Protein AF-0000000085048828 (afdb_homodimer)

Sequence (1162 aa):
MDLSPFVSPALISALILAGALVLFVTERVRHDLIAVLALLAGLIAGVVKPEDALSGFGDPAVVAVAAVLIVGRTLELSGVAGKLARYIMFGKATYSLQMAMLMSVGALLSAFMNNIAALVIVMPLGAEIARQNKKAVGTILMPLAFATIMGGMITLIGTPANMILSSVREERLGQGFGFFSMAPVGIAVAVVGIVYLAVIGWRLLPPRRGTMEGHAAPWKVFELTLTHAVELSRHALSKQLHASRTRLLRLIRRDKIIDWPEEDRLKRGDKLLLLSRYMPGDVADSLDVKTAAPLPAEHEVTAHMVVAHGSPIIGERYDAITHRSGGALNVTAGGPRAARLKQPLGGIILQGGDQLFIRGQAADIARFGTQQRLLEIDRADTAPVNIRAAIQTVGIFVLAIAVTVLFDVSPALTFLAAAAAMAALRLIPAPEIYKSIDWSVIVLLAAMIPVGQSFETSGAAKMVADALAGGLKGAPLIACIAAVCGLTLFLTILLNNVATALIMGPLAIQLAQILHVSPDALLLAVLVGTSSDFLTPIGHQNNLLVMAPGGYRFTDYARAGALLAVLVVATTAFVLSASFGMDLSPFVSPALISALILAGALVLFVTERVRHDLIAVLALLAGLIAGVVKPEDALSGFGDPAVVAVAAVLIVGRTLELSGVAGKLARYIMFGKATYSLQMAMLMSVGALLSAFMNNIAALVIVMPLGAEIARQNKKAVGTILMPLAFATIMGGMITLIGTPANMILSSVREERLGQGFGFFSMAPVGIAVAVVGIVYLAVIGWRLLPPRRGTMEGHAAPWKVFELTLTHAVELSRHALSKQLHASRTRLLRLIRRDKIIDWPEEDRLKRGDKLLLLSRYMPGDVADSLDVKTAAPLPAEHEVTAHMVVAHGSPIIGERYDAITHRSGGALNVTAGGPRAARLKQPLGGIILQGGDQLFIRGQAADIARFGTQQRLLEIDRADTAPVNIRAAIQTVGIFVLAIAVTVLFDVSPALTFLAAAAAMAALRLIPAPEIYKSIDWSVIVLLAAMIPVGQSFETSGAAKMVADALAGGLKGAPLIACIAAVCGLTLFLTILLNNVATALIMGPLAIQLAQILHVSPDALLLAVLVGTSSDFLTPIGHQNNLLVMAPGGYRFTDYARAGALLAVLVVATTAFVLSASFG

Foldseek 3Di:
DQCCVPDFLLVQLVVLLVVLLVVQLVVPDFLLVSLQVSLVSCVVNVLFPPVCQQVLLVQLLLLLLLLLLLLQVLLLLLCPLLVVLVVQQDPPDDLLVSLLSSLQSLLQSLLRHPLQSSLVSSLVVLQVSCVVNVHASLLRSLLSSQSSLLSLQQFCNSDSLSSLLQSLCCVPVVGGDAGGNLNLLSVLLSNLSSNCSSPPLSVLFDRDAFPQNPPQQFKKKFKWFFQAKDQDDPVRQQVLCVVQVKDFLFKADPQHTDDQDPRSIDGGGIITIMIHSDFPVVSCVSDPTHTPQPQAPDQKFKFWKFQAAPFPQAFPFQCVLCVVLVNQKHFGIWGDVCSVVSGDRRGDGDDGGIITTMIHHPVSCVVSCVVRVIGGDDGRDPRPNPVVLNCLSVVLSVVLSCCCNVVVDRSSVSSNVSSVVCVVVPSDPPVVSSVSGPVSVSSSSSSCLSSLVSSVVSCNLLVVLVVVLVVCAPPAQLVVLLVLLLVLLVSLLSRPLNSSSSNSSSSLQSNCVVNVFDSSLNSSSNSLSSSLNQQFLVSDVSSVVCCRNSVDDGRSSNSSSVVSSVSSSNSSSVSSSVVRD/DQCCVPDFLLVQLVVLLVVLLVVQLVVPDFLLVSLQVSLVSCPVNVLFPPVCQQVLLVQLLLLLLLLLLLLQVLLLLLCPLLVVLVVQQDPPDDLLVNLLSSLQSLLQSLLRHPLQSSLVSSLVVLQVSCVVVVHASLLRQLLSSQSSLLSLQQFCNSDSLSSLLQSLCCVPVVGGDAGGNRNLLSVLLSNLSSNCSSPPLSVLFDRDAFPQNPPQQFKKKFKWFFQAKDQDDPVRQQVLCVVQPKDFLFKDDPQHTDDQDPRSIDGGGIITIIIHSDFPVVSCVSDPTHTPQPQADDQKFKFWKFQAAPFPQAFPFQCVLCVVLVNQKHFGIWGDVCSVVSGDRRGDGDDGGIITTMIHHPVSCVVSCVVRVIGGDDGPDPRPNPVVLNCLSVVLSVVLSCCCNVVVDRSSVSSNVSSVVCVVVPSDPPVVSSVSGPVSVSSSSSSCLSSLVSNVVSCNLLVVLVVVLVVCAPPAQLVVLLVLLLVLLVSLLSRPLNSSSSNSSSSLQSNCVVNVFDSSLSSSSNSLSSSLNQQALVSDVSSVVCCRRSVDDGRSSNSSSVVSSVSSSNSSSVSSSVVRD

pLDDT: mean 86.13, std 10.45, range [46.06, 98.44]

Organism: Asticcacaulis excentricus (strain ATCC 15261 / DSM 4724 / KCTC 12464 / NCIMB 9791 / VKM B-1370 / CB 48) (NCBI:txid573065)

Secondary structure (DSSP, 8-state):
---TTTS-HHHHHHHHHHHHHHHHHHTSS-HHHHHHHHHHHHHHHTSS-HHHHTGGGG-HHHHHHHHHHHHHHHHHHHTHHHHHHHHT--SSS-HHHHHHHHHHHHHHHHTTS-HHHHHHHHHHHHHHHHHHTT--THHHHHHHHHHHHHHTTSSTTSSHHHHHHHHHHHHHHSS---TTTTHHHHHHHHHHHHHHHHHTGGGGS-----TTTS-----EEEEEEESS-EE--HHHHHHHHHHTT-EEEEEEETTEEEPPPTT-EEPTT-EEEEEESS-HHHHHHHSSS-EE-----TTEEEEEEEE-TT-TTTTSBTHHHHHHTTTS-EEEEE-HHHHHHTS-GGGPBP-TT-EEEEEEEHHHHHHHHHHHTEEEEEE-------HHHHHHHHHHHHHHHHHHHHH---HHHHHHHHHHHHHHTT-S-HHHHHHTS-HHHHHHHHHHHHHHHHHHHTTHHHHHHHHHHHHHTT--HHHHHHHHHHHHHHHHHHS-HHHHHHHHHHHHHHHHHHHT--HHHHHHHHHHHHT---S-SSSSHHHHHHHHHHT--HHHHHHHHHHHHHHHHHHHHHHHHHHH-/---TTTS-HHHHHHHHHHHHHHHHHHTSS-HHHHHHHHHHHHHHHTSS-HHHHTGGGG-HHHHHHHHHHHHHHHHHHHTHHHHHHHHT--TTS-HHHHHHHHHHHHHHHHTTS-HHHHHHHHHHHHHHHHHHTT--THHHHHHHHHHHHHHTTSSTTSSHHHHHHHHHHHHHHSS---TTTTHHHHHHHHHHHHHHHHHTGGGGS-----TTTS-----EEEEEEESS-EE--HHHHHHHHHHTT-EEEEEEETTEEEPPPTT-EEPTT-EEEEEESS-HHHHHHHSSS-EE-----TTEEEEEEEE-TT-TTTTSBTHHHHHHTTTS-EEEEE-HHHHHHTS-GGGPBP-TT-EEEEEEEHHHHHHHHHHHTEEEEEE-------HHHHHHHHHHHHHHHHHHHHH---HHHHHHHHHHHHHHTT-S-HHHHHHTS-HHHHHHHHHHHHHHHHHHHTTHHHHHHHHHHHHHTT--HHHHHHHHHHHHHHHHHHS-HHHHHHHHHHHHHHHHHHHT--HHHHHHHHHHHHT---S-SSSSHHHHHHHHHHT--HHHHHHHHHHHHHHHHHHHHHHHHHHH-

Radius of gyration: 33.75 Å; Cα contacts (8 Å, |Δi|>4): 2258; chains: 2; bounding box: 91×84×78 Å

Nearest PDB structures (foldseek):
  6ol1-assembly1_B  TM=7.729E-01  e=1.058E-12  Vibrio cholerae O1 biovar El Tor str. N16961
  5uld-assembly2_D  TM=7.655E-01  e=3.353E-12  Vibrio cholerae O1 biovar El Tor str. N16961
  6okz-assembly2_A  TM=7.955E-01  e=3.083E-11  Vibrio cholerae O1 biovar El Tor str. N16961
  4f35-assembly1_C  TM=7.930E-01  e=2.699E-11  Vibrio cholerae
  6ol0-assembly2_B  TM=8.012E-01  e=6.555E-11  Vibrio cholerae O1 biovar El Tor str. N16961

Structure (mmCIF, N/CA/C/O backbone):
data_AF-0000000085048828-model_v1
#
loop_
_entity.id
_entity.type
_entity.pdbx_description
1 polymer 'Citrate transporter'
#
loop_
_atom_site.group_PDB
_atom_site.id
_atom_site.type_symbol
_atom_site.label_atom_id
_atom_site.label_alt_id
_atom_site.label_comp_id
_atom_site.label_asym_id
_atom_site.label_entity_id
_atom_site.label_seq_id
_atom_site.pdbx_PDB_ins_code
_atom_site.Cartn_x
_atom_site.Cartn_y
_atom_site.Cartn_z
_atom_site.occupancy
_atom_site.B_iso_or_equiv
_atom_site.auth_seq_id
_atom_site.auth_comp_id
_atom_site.auth_asym_id
_atom_site.auth_atom_id
_atom_site.pdbx_PDB_model_num
ATOM 1 N N . MET A 1 1 ? -10.195 -13.797 -28.953 1 46.16 1 MET A N 1
ATOM 2 C CA . MET A 1 1 ? -10.141 -13.93 -30.406 1 46.16 1 MET A CA 1
ATOM 3 C C . MET A 1 1 ? -8.766 -14.422 -30.859 1 46.16 1 MET A C 1
ATOM 5 O O . MET A 1 1 ? -7.746 -13.812 -30.531 1 46.16 1 MET A O 1
ATOM 9 N N . ASP A 1 2 ? -8.742 -15.633 -31.031 1 55.09 2 ASP A N 1
ATOM 10 C CA . ASP A 1 2 ? -7.535 -16.25 -31.562 1 55.09 2 ASP A CA 1
ATOM 11 C C . ASP A 1 2 ? -7.133 -15.609 -32.906 1 55.09 2 ASP A C 1
ATOM 13 O O . ASP A 1 2 ? -7.844 -15.742 -33.875 1 55.09 2 ASP A O 1
ATOM 17 N N . LEU A 1 3 ? -6.414 -14.578 -32.875 1 58.41 3 LEU A N 1
ATOM 18 C CA . LEU A 1 3 ? -5.973 -13.891 -34.094 1 58.41 3 LEU A CA 1
ATOM 19 C C . LEU A 1 3 ? -4.949 -14.727 -34.844 1 58.41 3 LEU A C 1
ATOM 21 O O . LEU A 1 3 ? -4.387 -14.273 -35.844 1 58.41 3 LEU A O 1
ATOM 25 N N . SER A 1 4 ? -4.672 -15.922 -34.344 1 61.84 4 SER A N 1
ATOM 26 C CA . SER A 1 4 ? -3.6 -16.766 -34.844 1 61.84 4 SER A CA 1
ATOM 27 C C . SER A 1 4 ? -3.766 -17.016 -36.344 1 61.84 4 SER A C 1
ATOM 29 O O . SER A 1 4 ? -2.781 -17.094 -37.062 1 61.84 4 SER A O 1
ATOM 31 N N . PRO A 1 5 ? -4.965 -17.125 -36.844 1 61.5 5 PRO A N 1
ATOM 32 C CA . PRO A 1 5 ? -5.039 -17.469 -38.25 1 61.5 5 PRO A CA 1
ATOM 33 C C . PRO A 1 5 ? -4.605 -16.312 -39.156 1 61.5 5 PRO A C 1
ATOM 35 O O . PRO A 1 5 ? -4.195 -16.531 -40.312 1 61.5 5 PRO A O 1
ATOM 38 N N . PHE A 1 6 ? -4.617 -15.039 -38.719 1 62.75 6 PHE A N 1
ATOM 39 C CA . PHE A 1 6 ? -4.375 -13.891 -39.594 1 62.75 6 PHE A CA 1
ATOM 40 C C . PHE A 1 6 ? -2.957 -13.367 -39.406 1 62.75 6 PHE A C 1
ATOM 42 O O . PHE A 1 6 ? -2.355 -12.852 -40.344 1 62.75 6 PHE A O 1
ATOM 49 N N . VAL A 1 7 ? -2.443 -13.445 -38.25 1 75.75 7 VAL A N 1
ATOM 50 C CA . VAL A 1 7 ? -1.122 -12.906 -37.938 1 75.75 7 VAL A CA 1
ATOM 51 C C . VAL A 1 7 ? -0.362 -13.891 -37.062 1 75.75 7 VAL A C 1
ATOM 53 O O . VAL A 1 7 ? -0.954 -14.547 -36.188 1 75.75 7 VAL A O 1
ATOM 56 N N . SER A 1 8 ? 0.829 -14.242 -37.469 1 87.44 8 SER A N 1
ATOM 57 C CA . SER A 1 8 ? 1.665 -15.164 -36.719 1 87.44 8 SER A CA 1
ATOM 58 C C . SER A 1 8 ? 1.752 -14.75 -35.25 1 87.44 8 SER A C 1
ATOM 60 O O . SER A 1 8 ? 1.764 -13.555 -34.938 1 87.44 8 SER A O 1
ATOM 62 N N . PRO A 1 9 ? 1.59 -15.719 -34.344 1 88.94 9 PRO A N 1
ATOM 63 C CA . PRO A 1 9 ? 1.716 -15.438 -32.938 1 88.94 9 PRO A CA 1
ATOM 64 C C . PRO A 1 9 ? 2.996 -14.68 -32.594 1 88.94 9 PRO A C 1
ATOM 66 O O . PRO A 1 9 ? 2.998 -13.836 -31.672 1 88.94 9 PRO A O 1
ATOM 69 N N . ALA A 1 10 ? 3.975 -14.93 -33.344 1 89.31 10 ALA A N 1
ATOM 70 C CA . ALA A 1 10 ? 5.25 -14.258 -33.125 1 89.31 10 ALA A CA 1
ATOM 71 C C . ALA A 1 10 ? 5.137 -12.758 -33.406 1 89.31 10 ALA A C 1
ATOM 73 O O . ALA A 1 10 ? 5.641 -11.938 -32.625 1 89.31 10 ALA A O 1
ATOM 74 N N . LEU A 1 11 ? 4.531 -12.406 -34.406 1 88.75 11 LEU A N 1
ATOM 75 C CA . LEU A 1 11 ? 4.375 -11 -34.781 1 88.75 11 LEU A CA 1
ATOM 76 C C . LEU A 1 11 ? 3.475 -10.273 -33.781 1 88.75 11 LEU A C 1
ATOM 78 O O . LEU A 1 11 ? 3.721 -9.109 -33.469 1 88.75 11 LEU A O 1
ATOM 82 N N . ILE A 1 12 ? 2.465 -11.008 -33.375 1 91.25 12 ILE A N 1
ATOM 83 C CA . ILE A 1 12 ? 1.549 -10.414 -32.406 1 91.25 12 ILE A CA 1
ATOM 84 C C . ILE A 1 12 ? 2.295 -10.102 -31.125 1 91.25 12 ILE A C 1
ATOM 86 O O . ILE A 1 12 ? 2.188 -9 -30.578 1 91.25 12 ILE A O 1
ATOM 90 N N . SER A 1 13 ? 3.012 -11.086 -30.656 1 89.56 13 SER A N 1
ATOM 91 C CA . SER A 1 13 ? 3.779 -10.898 -29.438 1 89.56 13 SER A CA 1
ATOM 92 C C . SER A 1 13 ? 4.793 -9.773 -29.578 1 89.56 13 SER A C 1
ATOM 94 O O . SER A 1 13 ? 4.961 -8.953 -28.672 1 89.56 13 SER A O 1
ATOM 96 N N . ALA A 1 14 ? 5.383 -9.727 -30.719 1 86.19 14 ALA A N 1
ATOM 97 C CA . ALA A 1 14 ? 6.363 -8.68 -30.984 1 86.19 14 ALA A CA 1
ATOM 98 C C . ALA A 1 14 ? 5.699 -7.305 -31.016 1 86.19 14 ALA A C 1
ATOM 100 O O . ALA A 1 14 ? 6.266 -6.324 -30.531 1 86.19 14 ALA A O 1
ATOM 101 N N . LEU A 1 15 ? 4.57 -7.211 -31.578 1 89.31 15 LEU A N 1
ATOM 102 C CA . LEU A 1 15 ? 3.844 -5.949 -31.672 1 89.31 15 LEU A CA 1
ATOM 103 C C . LEU A 1 15 ? 3.414 -5.465 -30.297 1 89.31 15 LEU A C 1
ATOM 105 O O . LEU A 1 15 ? 3.449 -4.266 -30.016 1 89.31 15 LEU A O 1
ATOM 109 N N . ILE A 1 16 ? 2.971 -6.406 -29.516 1 90.69 16 ILE A N 1
ATOM 110 C CA . ILE A 1 16 ? 2.553 -6.055 -28.172 1 90.69 16 ILE A CA 1
ATOM 111 C C . ILE A 1 16 ? 3.746 -5.52 -27.375 1 90.69 16 ILE A C 1
ATOM 113 O O . ILE A 1 16 ? 3.643 -4.484 -26.719 1 90.69 16 ILE A O 1
ATOM 117 N N . LEU A 1 17 ? 4.809 -6.219 -27.5 1 85.19 17 LEU A N 1
ATOM 118 C CA . LEU A 1 17 ? 6.008 -5.785 -26.797 1 85.19 17 LEU A CA 1
ATOM 119 C C . LEU A 1 17 ? 6.5 -4.445 -27.328 1 85.19 17 LEU A C 1
ATOM 121 O O . LEU A 1 17 ? 6.895 -3.566 -26.547 1 85.19 17 LEU A O 1
ATOM 125 N N . ALA A 1 18 ? 6.531 -4.281 -28.594 1 84.25 18 ALA A N 1
ATOM 126 C CA . ALA A 1 18 ? 6.926 -3.018 -29.219 1 84.25 18 ALA A CA 1
ATOM 127 C C . ALA A 1 18 ? 6.012 -1.88 -28.766 1 84.25 18 ALA A C 1
ATOM 129 O O . ALA A 1 18 ? 6.473 -0.77 -28.5 1 84.25 18 ALA A O 1
ATOM 130 N N . GLY A 1 19 ? 4.77 -2.199 -28.781 1 87.5 19 GLY A N 1
ATOM 131 C CA . GLY A 1 19 ? 3.822 -1.211 -28.297 1 87.5 19 GLY A CA 1
ATOM 132 C C . GLY A 1 19 ? 4.074 -0.802 -26.844 1 87.5 19 GLY A C 1
ATOM 133 O O . GLY A 1 19 ? 4.02 0.384 -26.516 1 87.5 19 GLY A O 1
ATOM 134 N N . ALA A 1 20 ? 4.301 -1.828 -26.031 1 87.06 20 ALA A N 1
ATOM 135 C CA . ALA A 1 20 ? 4.629 -1.54 -24.641 1 87.06 20 ALA A CA 1
ATOM 136 C C . ALA A 1 20 ? 5.883 -0.68 -24.547 1 87.06 20 ALA A C 1
ATOM 138 O O . ALA A 1 20 ? 5.934 0.268 -23.75 1 87.06 20 ALA A O 1
ATOM 139 N N . LEU A 1 21 ? 6.848 -0.955 -25.391 1 82.25 21 LEU A N 1
ATOM 140 C CA . LEU A 1 21 ? 8.109 -0.218 -25.391 1 82.25 21 LEU A CA 1
ATOM 141 C C . LEU A 1 21 ? 7.883 1.238 -25.781 1 82.25 21 LEU A C 1
ATOM 143 O O . LEU A 1 21 ? 8.445 2.146 -25.172 1 82.25 21 LEU A O 1
ATOM 147 N N . VAL A 1 22 ? 7.113 1.434 -26.688 1 84.62 22 VAL A N 1
ATOM 148 C CA . VAL A 1 22 ? 6.816 2.787 -27.141 1 84.62 22 VAL A CA 1
ATOM 149 C C . VAL A 1 22 ? 6.129 3.57 -26.031 1 84.62 22 VAL A C 1
ATOM 151 O O . VAL A 1 22 ? 6.469 4.727 -25.781 1 84.62 22 VAL A O 1
ATOM 154 N N . LEU A 1 23 ? 5.242 2.898 -25.406 1 86.31 23 LEU A N 1
ATOM 155 C CA . LEU A 1 23 ? 4.527 3.561 -24.312 1 86.31 23 LEU A CA 1
ATOM 156 C C . LEU A 1 23 ? 5.469 3.854 -23.156 1 86.31 23 LEU A C 1
ATOM 158 O O . LEU A 1 23 ? 5.344 4.891 -22.484 1 86.31 23 LEU A O 1
ATOM 162 N N . PHE A 1 24 ? 6.402 2.938 -22.859 1 79.88 24 PHE A N 1
ATOM 163 C CA . PHE A 1 24 ? 7.383 3.152 -21.797 1 79.88 24 PHE A CA 1
ATOM 164 C C . PHE A 1 24 ? 8.227 4.387 -22.094 1 79.88 24 PHE A C 1
ATOM 166 O O . PHE A 1 24 ? 8.5 5.184 -21.188 1 79.88 24 PHE A O 1
ATOM 173 N N . VAL A 1 25 ? 8.547 4.609 -23.312 1 76.5 25 VAL A N 1
ATOM 174 C CA . VAL A 1 25 ? 9.438 5.684 -23.734 1 76.5 25 VAL A CA 1
ATOM 175 C C . VAL A 1 25 ? 8.734 7.027 -23.594 1 76.5 25 VAL A C 1
ATOM 177 O O . VAL A 1 25 ? 9.352 8.031 -23.219 1 76.5 25 VAL A O 1
ATOM 180 N N . THR A 1 26 ? 7.461 7.066 -23.812 1 77 26 THR A N 1
ATOM 181 C CA . THR A 1 26 ? 6.715 8.32 -23.766 1 77 26 THR A CA 1
ATOM 182 C C . THR A 1 26 ? 6.594 8.812 -22.328 1 77 26 THR A C 1
ATOM 184 O O . THR A 1 26 ? 6.367 10 -22.078 1 77 26 THR A O 1
ATOM 187 N N . GLU A 1 27 ? 6.75 7.969 -21.312 1 70.56 27 GLU A N 1
ATOM 188 C CA . GLU A 1 27 ? 6.695 8.266 -19.891 1 70.56 27 GLU A CA 1
ATOM 189 C C . GLU A 1 27 ? 5.379 8.945 -19.516 1 70.56 27 GLU A C 1
ATOM 191 O O . GLU A 1 27 ? 5.312 9.68 -18.531 1 70.56 27 GLU A O 1
ATOM 196 N N . ARG A 1 28 ? 4.387 8.922 -20.344 1 78.56 28 ARG A N 1
ATOM 197 C CA . ARG A 1 28 ? 3.104 9.562 -20.078 1 78.56 28 ARG A CA 1
ATOM 198 C C . ARG A 1 28 ? 2.207 8.664 -19.234 1 78.56 28 ARG A C 1
ATOM 200 O O . ARG A 1 28 ? 1.293 9.148 -18.547 1 78.56 28 ARG A O 1
ATOM 207 N N . VAL A 1 29 ? 2.545 7.352 -19.406 1 84.94 29 VAL A N 1
ATOM 208 C CA . VAL A 1 29 ? 1.737 6.359 -18.703 1 84.94 29 VAL A CA 1
ATOM 209 C C . VAL A 1 29 ? 2.602 5.617 -17.688 1 84.94 29 VAL A C 1
ATOM 211 O O . VAL A 1 29 ? 3.781 5.359 -17.938 1 84.94 29 VAL A O 1
ATOM 214 N N . ARG A 1 30 ? 2.016 5.391 -16.609 1 86.69 30 ARG A N 1
ATOM 215 C CA . ARG A 1 30 ? 2.742 4.668 -15.578 1 86.69 30 ARG A CA 1
ATOM 216 C C . ARG A 1 30 ? 3.207 3.307 -16.078 1 86.69 30 ARG A C 1
ATOM 218 O O . ARG A 1 30 ? 2.492 2.639 -16.828 1 86.69 30 ARG A O 1
ATOM 225 N N . HIS A 1 31 ? 4.348 2.855 -15.617 1 84.62 31 HIS A N 1
ATOM 226 C CA . HIS A 1 31 ? 4.961 1.624 -16.109 1 84.62 31 HIS A CA 1
ATOM 227 C C . HIS A 1 31 ? 4.137 0.404 -15.711 1 84.62 31 HIS A C 1
ATOM 229 O O . HIS A 1 31 ? 4.023 -0.552 -16.484 1 84.62 31 HIS A O 1
ATOM 235 N N . ASP A 1 32 ? 3.605 0.402 -14.469 1 90.38 32 ASP A N 1
ATOM 236 C CA . ASP A 1 32 ? 2.789 -0.723 -14.031 1 90.38 32 ASP A CA 1
ATOM 237 C C . ASP A 1 32 ? 1.528 -0.854 -14.883 1 90.38 32 ASP A C 1
ATOM 239 O O . ASP A 1 32 ? 1.127 -1.964 -15.234 1 90.38 32 ASP A O 1
ATOM 243 N N . LEU A 1 33 ? 0.926 0.249 -15.234 1 93.19 33 LEU A N 1
ATOM 244 C CA . LEU A 1 33 ? -0.268 0.239 -16.078 1 93.19 33 LEU A CA 1
ATOM 245 C C . LEU A 1 33 ? 0.053 -0.275 -17.469 1 93.19 33 LEU A C 1
ATOM 247 O O . LEU A 1 33 ? -0.719 -1.046 -18.047 1 93.19 33 LEU A O 1
ATOM 251 N N . ILE A 1 34 ? 1.156 0.155 -18.047 1 91.56 34 ILE A N 1
ATOM 252 C CA . ILE A 1 34 ? 1.577 -0.318 -19.359 1 91.56 34 ILE A CA 1
ATOM 253 C C . ILE A 1 34 ? 1.73 -1.837 -19.344 1 91.56 34 ILE A C 1
ATOM 255 O O . ILE A 1 34 ? 1.286 -2.525 -20.266 1 91.56 34 ILE A O 1
ATOM 259 N N . ALA A 1 35 ? 2.34 -2.311 -18.266 1 90.75 35 ALA A N 1
ATOM 260 C CA . ALA A 1 35 ? 2.561 -3.748 -18.141 1 90.75 35 ALA A CA 1
ATOM 261 C C . ALA A 1 35 ? 1.238 -4.504 -18.094 1 90.75 35 ALA A C 1
ATOM 263 O O . ALA A 1 35 ? 1.076 -5.523 -18.766 1 90.75 35 ALA A O 1
ATOM 264 N N . VAL A 1 36 ? 0.299 -4.012 -17.312 1 94.88 36 VAL A N 1
ATOM 265 C CA . VAL A 1 36 ? -1.002 -4.664 -17.188 1 94.88 36 VAL A CA 1
ATOM 266 C C . VAL A 1 36 ? -1.733 -4.605 -18.531 1 94.88 36 VAL A C 1
ATOM 268 O O . VAL A 1 36 ? -2.361 -5.582 -18.938 1 94.88 36 VAL A O 1
ATOM 271 N N . LEU A 1 37 ? -1.666 -3.492 -19.234 1 95.19 37 LEU A N 1
ATOM 272 C CA . LEU A 1 37 ? -2.297 -3.359 -20.547 1 95.19 37 LEU A CA 1
ATOM 273 C C . LEU A 1 37 ? -1.674 -4.32 -21.547 1 95.19 37 LEU A C 1
ATOM 275 O O . LEU A 1 37 ? -2.377 -4.895 -22.391 1 95.19 37 LEU A O 1
ATOM 279 N N . ALA A 1 38 ? -0.412 -4.445 -21.469 1 92.75 38 ALA A N 1
ATOM 280 C CA . ALA A 1 38 ? 0.269 -5.406 -22.328 1 92.75 38 ALA A CA 1
ATOM 281 C C . ALA A 1 38 ? -0.203 -6.828 -22.047 1 92.75 38 ALA A C 1
ATOM 283 O O . ALA A 1 38 ? -0.424 -7.613 -22.969 1 92.75 38 ALA A O 1
ATOM 284 N N . LEU A 1 39 ? -0.307 -7.176 -20.781 1 94.38 39 LEU A N 1
ATOM 285 C CA . LEU A 1 39 ? -0.802 -8.484 -20.375 1 94.38 39 LEU A CA 1
ATOM 286 C C . LEU A 1 39 ? -2.209 -8.727 -20.906 1 94.38 39 LEU A C 1
ATOM 288 O O . LEU A 1 39 ? -2.49 -9.781 -21.484 1 94.38 39 LEU A O 1
ATOM 292 N N . LEU A 1 40 ? -3.076 -7.715 -20.766 1 95.81 40 LEU A N 1
ATOM 293 C CA . LEU A 1 40 ? -4.453 -7.824 -21.234 1 95.81 40 LEU A CA 1
ATOM 294 C C . LEU A 1 40 ? -4.508 -7.934 -22.75 1 95.81 40 LEU A C 1
ATOM 296 O O . LEU A 1 40 ? -5.316 -8.688 -23.297 1 95.81 40 LEU A O 1
ATOM 300 N N . ALA A 1 41 ? -3.674 -7.199 -23.438 1 95.19 41 ALA A N 1
ATOM 301 C CA . ALA A 1 41 ? -3.59 -7.297 -24.891 1 95.19 41 ALA A CA 1
ATOM 302 C C . ALA A 1 41 ? -3.164 -8.695 -25.312 1 95.19 41 ALA A C 1
ATOM 304 O O . ALA A 1 41 ? -3.693 -9.242 -26.297 1 95.19 41 ALA A O 1
ATOM 305 N N . GLY A 1 42 ? -2.164 -9.242 -24.609 1 93.69 42 GLY A N 1
ATOM 306 C CA . GLY A 1 42 ? -1.736 -10.602 -24.906 1 93.69 42 GLY A CA 1
ATOM 307 C C . GLY A 1 42 ? -2.832 -11.633 -24.688 1 93.69 42 GLY A C 1
ATOM 308 O O . GLY A 1 42 ? -2.941 -12.594 -25.453 1 93.69 42 GLY A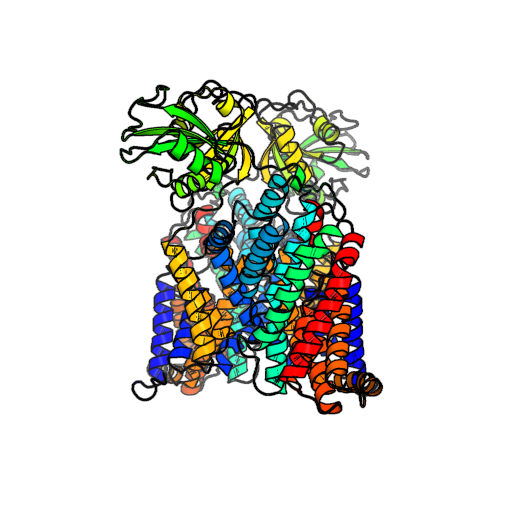 O 1
ATOM 309 N N . LEU A 1 43 ? -3.646 -11.422 -23.703 1 93.75 43 LEU A N 1
ATOM 310 C CA . LEU A 1 43 ? -4.773 -12.305 -23.406 1 93.75 43 LEU A CA 1
ATOM 311 C C . LEU A 1 43 ? -5.82 -12.227 -24.516 1 93.75 43 LEU A C 1
ATOM 313 O O . LEU A 1 43 ? -6.305 -13.258 -24.984 1 93.75 43 LEU A O 1
ATOM 317 N N . ILE A 1 44 ? -6.129 -11.039 -24.906 1 92.69 44 ILE A N 1
ATOM 318 C CA . ILE A 1 44 ? -7.148 -10.82 -25.922 1 92.69 44 ILE A CA 1
ATOM 319 C C . ILE A 1 44 ? -6.676 -11.375 -27.266 1 92.69 44 ILE A C 1
ATOM 321 O O . ILE A 1 44 ? -7.453 -11.984 -28 1 92.69 44 ILE A O 1
ATOM 325 N N . ALA A 1 45 ? -5.371 -11.281 -27.484 1 92.94 45 ALA A N 1
ATOM 326 C CA . ALA A 1 45 ? -4.805 -11.75 -28.75 1 92.94 45 ALA A CA 1
ATOM 327 C C . ALA A 1 45 ? -4.582 -13.258 -28.734 1 92.94 45 ALA A C 1
ATOM 329 O O . ALA A 1 45 ? -4.371 -13.875 -29.781 1 92.94 45 ALA A O 1
ATOM 330 N N . GLY A 1 46 ? -4.551 -13.812 -27.5 1 91.44 46 GLY A N 1
ATOM 331 C CA . GLY A 1 46 ? -4.441 -15.258 -27.375 1 91.44 46 GLY A CA 1
ATOM 332 C C . GLY A 1 46 ? -3.012 -15.742 -27.234 1 91.44 46 GLY A C 1
ATOM 333 O O . GLY A 1 46 ? -2.756 -16.953 -27.234 1 91.44 46 GLY A O 1
ATOM 334 N N . VAL A 1 47 ? -2.074 -14.867 -27.156 1 92.31 47 VAL A N 1
ATOM 335 C CA . VAL A 1 47 ? -0.675 -15.258 -27.031 1 92.31 47 VAL A CA 1
ATOM 336 C C . VAL A 1 47 ? -0.355 -15.578 -25.578 1 92.31 47 VAL A C 1
ATOM 338 O O . VAL A 1 47 ? 0.628 -16.266 -25.281 1 92.31 47 VAL A O 1
ATOM 341 N N . VAL A 1 48 ? -1.15 -15.102 -24.672 1 92.62 48 VAL A N 1
ATOM 342 C CA . VAL A 1 48 ? -1.066 -15.461 -23.25 1 92.62 48 VAL A CA 1
ATOM 343 C C . VAL A 1 48 ? -2.299 -16.266 -22.844 1 92.62 48 VAL A C 1
ATOM 345 O O . VAL A 1 48 ? -3.432 -15.812 -23.031 1 92.62 48 VAL A O 1
ATOM 348 N N . LYS A 1 49 ? -2.066 -17.391 -22.375 1 92.88 49 LYS A N 1
ATOM 349 C CA . LYS A 1 49 ? -3.174 -18.234 -21.938 1 92.88 49 LYS A CA 1
ATOM 350 C C . LYS A 1 49 ? -3.746 -17.734 -20.609 1 92.88 49 LYS A C 1
ATOM 352 O O . LYS A 1 49 ? -3.002 -17.281 -19.734 1 92.88 49 LYS A O 1
ATOM 357 N N . PRO A 1 50 ? -5.031 -17.812 -20.453 1 90.31 50 PRO A N 1
ATOM 358 C CA . PRO A 1 50 ? -5.672 -17.344 -19.219 1 90.31 50 PRO A CA 1
ATOM 359 C C . PRO A 1 50 ? -5.105 -18.016 -17.969 1 90.31 50 PRO A C 1
ATOM 361 O O . PRO A 1 50 ? -4.973 -17.375 -16.922 1 90.31 50 PRO A O 1
ATOM 364 N N . GLU A 1 51 ? -4.699 -19.219 -18.047 1 87.56 51 GLU A N 1
ATOM 365 C CA . GLU A 1 51 ? -4.199 -19.953 -16.891 1 87.56 51 GLU A CA 1
ATOM 366 C C . GLU A 1 51 ? -2.838 -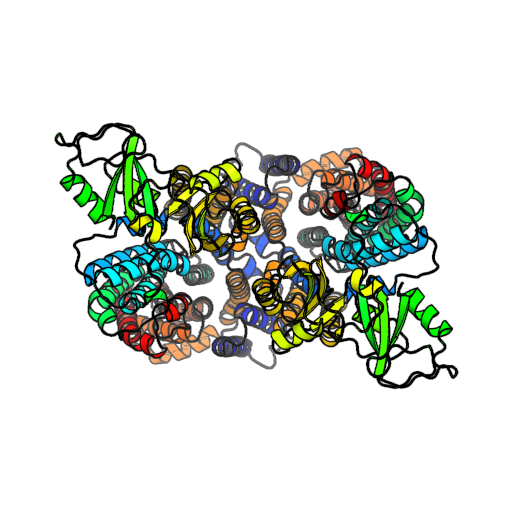19.438 -16.438 1 87.56 51 GLU A C 1
ATOM 368 O O . GLU A 1 51 ? -2.471 -19.562 -15.273 1 87.56 51 GLU A O 1
ATOM 373 N N . ASP A 1 52 ? -2.182 -18.812 -17.359 1 90.31 52 ASP A N 1
ATOM 374 C CA . ASP A 1 52 ? -0.826 -18.344 -17.078 1 90.31 52 ASP A CA 1
ATOM 375 C C . ASP A 1 52 ? -0.805 -16.844 -16.797 1 90.31 52 ASP A C 1
ATOM 377 O O . ASP A 1 52 ? 0.204 -16.312 -16.328 1 90.31 52 ASP A O 1
ATOM 381 N N . ALA A 1 53 ? -1.896 -16.234 -17.078 1 92.81 53 ALA A N 1
ATOM 382 C CA . ALA A 1 53 ? -1.943 -14.781 -17.078 1 92.81 53 ALA A CA 1
ATOM 383 C C . ALA A 1 53 ? -1.56 -14.211 -15.711 1 92.81 53 ALA A C 1
ATOM 385 O O . ALA A 1 53 ? -0.912 -13.172 -15.625 1 92.81 53 ALA A O 1
ATOM 386 N N . LEU A 1 54 ? -1.88 -14.961 -14.641 1 93.12 54 LEU A N 1
ATOM 387 C CA . LEU A 1 54 ? -1.68 -14.398 -13.305 1 93.12 54 LEU A CA 1
ATOM 388 C C . LEU A 1 54 ? -0.54 -15.109 -12.586 1 93.12 54 LEU A C 1
ATOM 390 O O . LEU A 1 54 ? -0.29 -14.852 -11.406 1 93.12 54 LEU A O 1
ATOM 394 N N . SER A 1 55 ? 0.188 -15.922 -13.281 1 89.5 55 SER A N 1
ATOM 395 C CA . SER A 1 55 ? 1.258 -16.719 -12.688 1 89.5 55 SER A CA 1
ATOM 396 C C . SER A 1 55 ? 2.4 -15.836 -12.203 1 89.5 55 SER A C 1
ATOM 398 O O . SER A 1 55 ? 3.107 -16.188 -11.258 1 89.5 55 SER A O 1
ATOM 400 N N . GLY A 1 56 ? 2.562 -14.695 -12.828 1 89.88 56 GLY A N 1
ATOM 401 C CA . GLY A 1 56 ? 3.621 -13.773 -12.445 1 89.88 56 GLY A CA 1
ATOM 402 C C . GLY A 1 56 ? 3.504 -13.297 -11.008 1 89.88 56 GLY A C 1
ATOM 403 O O . GLY A 1 56 ? 4.512 -13.016 -10.359 1 89.88 56 GLY A O 1
ATOM 404 N N . PHE A 1 57 ? 2.299 -13.258 -10.508 1 92.31 57 PHE A N 1
ATOM 405 C CA . PHE A 1 57 ? 2.084 -12.766 -9.156 1 92.31 57 PHE A CA 1
ATOM 406 C C . PHE A 1 57 ? 2.598 -13.766 -8.125 1 92.31 57 PHE A C 1
ATOM 408 O O . PHE A 1 57 ? 2.959 -13.383 -7.012 1 92.31 57 PHE A O 1
ATOM 415 N N . GLY A 1 58 ? 2.658 -14.969 -8.516 1 91.44 58 GLY A N 1
ATOM 416 C CA . GLY A 1 58 ? 3.166 -16 -7.629 1 91.44 58 GLY A CA 1
ATOM 417 C C . GLY A 1 58 ? 4.609 -16.375 -7.918 1 91.44 58 GLY A C 1
ATOM 418 O O . GLY A 1 58 ? 5.125 -17.344 -7.359 1 91.44 58 GLY A O 1
ATOM 419 N N . ASP A 1 59 ? 5.215 -15.602 -8.805 1 90.19 59 ASP A N 1
ATOM 420 C CA . ASP A 1 59 ? 6.609 -15.867 -9.148 1 90.19 59 ASP A CA 1
ATOM 421 C C . ASP A 1 59 ? 7.527 -15.586 -7.957 1 90.19 59 ASP A C 1
ATOM 423 O O . ASP A 1 59 ? 7.352 -14.586 -7.254 1 90.19 59 ASP A O 1
ATOM 427 N N . PRO A 1 60 ? 8.477 -16.484 -7.73 1 90.5 60 PRO A N 1
ATOM 428 C CA . PRO A 1 60 ? 9.398 -16.281 -6.609 1 90.5 60 PRO A CA 1
ATOM 429 C C . PRO A 1 60 ? 10.141 -14.953 -6.684 1 90.5 60 PRO A C 1
ATOM 431 O O . PRO A 1 60 ? 10.398 -14.328 -5.648 1 90.5 60 PRO A O 1
ATOM 434 N N . ALA A 1 61 ? 10.453 -14.516 -7.855 1 87.75 61 ALA A N 1
ATOM 435 C CA . ALA A 1 61 ? 11.164 -13.25 -8.008 1 87.75 61 ALA A CA 1
ATOM 436 C C . ALA A 1 61 ? 10.32 -12.086 -7.5 1 87.75 61 ALA A C 1
ATOM 438 O O . ALA A 1 61 ? 10.836 -11.164 -6.859 1 87.75 61 ALA A O 1
ATOM 439 N N . VAL A 1 62 ? 9.062 -12.156 -7.836 1 91.5 62 VAL A N 1
ATOM 440 C CA . VAL A 1 62 ? 8.148 -11.086 -7.445 1 91.5 62 VAL A CA 1
ATOM 441 C C . VAL A 1 62 ? 8.023 -11.039 -5.926 1 91.5 62 VAL A C 1
ATOM 443 O O . VAL A 1 62 ? 8.148 -9.977 -5.316 1 91.5 62 VAL A O 1
ATOM 446 N N . VAL A 1 63 ? 7.863 -12.148 -5.293 1 93.94 63 VAL A N 1
ATOM 447 C CA . VAL A 1 63 ? 7.723 -12.234 -3.842 1 93.94 63 VAL A CA 1
ATOM 448 C C . VAL A 1 63 ? 9.047 -11.867 -3.174 1 93.94 63 VAL A C 1
ATOM 450 O O . VAL A 1 63 ? 9.055 -11.211 -2.131 1 93.94 63 VAL A O 1
ATOM 453 N N . ALA A 1 64 ? 10.133 -12.281 -3.783 1 92 64 ALA A N 1
ATOM 454 C CA . ALA A 1 64 ? 11.453 -11.938 -3.25 1 92 64 ALA A CA 1
ATOM 455 C C . ALA A 1 64 ? 11.656 -10.43 -3.207 1 92 64 ALA A C 1
ATOM 457 O O . ALA A 1 64 ? 12.148 -9.891 -2.211 1 92 64 ALA A O 1
ATOM 458 N N . VAL A 1 65 ? 11.305 -9.797 -4.289 1 89.62 65 VAL A N 1
ATOM 459 C CA . VAL A 1 65 ? 11.477 -8.344 -4.355 1 89.62 65 VAL A CA 1
ATOM 460 C C . VAL A 1 65 ? 10.672 -7.676 -3.244 1 89.62 65 VAL A C 1
ATOM 462 O O . VAL A 1 65 ? 11.188 -6.805 -2.539 1 89.62 65 VAL A O 1
ATOM 465 N N . ALA A 1 66 ? 9.43 -8.117 -3.096 1 93.81 66 ALA A N 1
ATOM 466 C CA . ALA A 1 66 ? 8.578 -7.555 -2.049 1 93.81 66 ALA A CA 1
ATOM 467 C C . ALA A 1 66 ? 9.203 -7.758 -0.67 1 93.81 66 ALA A C 1
ATOM 469 O O . ALA A 1 66 ? 9.273 -6.82 0.128 1 93.81 66 ALA A O 1
ATOM 470 N N . ALA A 1 67 ? 9.664 -8.922 -0.405 1 94.69 67 ALA A N 1
ATOM 471 C CA . ALA A 1 67 ? 10.234 -9.258 0.895 1 94.69 67 ALA A CA 1
ATOM 472 C C . ALA A 1 67 ? 11.516 -8.477 1.148 1 94.69 67 ALA A C 1
ATOM 474 O O . ALA A 1 67 ? 11.742 -7.984 2.258 1 94.69 67 ALA A O 1
ATOM 475 N N . VAL A 1 68 ? 12.305 -8.344 0.16 1 91.5 68 VAL A N 1
ATOM 476 C CA . VAL A 1 68 ? 13.586 -7.656 0.286 1 91.5 68 VAL A CA 1
ATOM 477 C C . VAL A 1 68 ? 13.352 -6.176 0.579 1 91.5 68 VAL A C 1
ATOM 479 O O . VAL A 1 68 ? 14.109 -5.562 1.336 1 91.5 68 VAL A O 1
ATOM 482 N N . LEU A 1 69 ? 12.359 -5.641 -0.045 1 90.44 69 LEU A N 1
ATOM 483 C CA . LEU A 1 69 ? 12.07 -4.23 0.196 1 90.44 69 LEU A CA 1
ATOM 484 C C . LEU A 1 69 ? 11.656 -4.004 1.646 1 90.44 69 LEU A C 1
ATOM 486 O O . LEU A 1 69 ? 12.008 -2.984 2.244 1 90.44 69 LEU A O 1
ATOM 490 N N . ILE A 1 70 ? 10.945 -4.965 2.223 1 93.88 70 ILE A N 1
ATOM 491 C CA . ILE A 1 70 ? 10.578 -4.883 3.633 1 93.88 70 ILE A CA 1
ATOM 492 C C . ILE A 1 70 ? 11.836 -4.98 4.496 1 93.88 70 ILE A C 1
ATOM 494 O O . ILE A 1 70 ? 12.039 -4.164 5.398 1 93.88 70 ILE A O 1
ATOM 498 N N . VAL A 1 71 ? 12.672 -5.918 4.184 1 94.06 71 VAL A N 1
ATOM 499 C CA . VAL A 1 71 ? 13.898 -6.141 4.934 1 94.06 71 VAL A CA 1
ATOM 500 C C . VAL A 1 71 ? 14.812 -4.918 4.805 1 94.06 71 VAL A C 1
ATOM 502 O O . VAL A 1 71 ? 15.383 -4.453 5.793 1 94.06 71 VAL A O 1
ATOM 505 N N . GLY A 1 72 ? 14.938 -4.426 3.59 1 89.69 72 GLY A N 1
ATOM 506 C CA . GLY A 1 72 ? 15.75 -3.246 3.35 1 89.69 72 GLY A CA 1
ATOM 507 C C . GLY A 1 72 ? 15.289 -2.035 4.137 1 89.69 72 GLY A C 1
ATOM 508 O O . GLY A 1 72 ? 16.109 -1.299 4.691 1 89.69 72 GLY A O 1
ATOM 509 N N . ARG A 1 73 ? 13.961 -1.861 4.184 1 87.31 73 ARG A N 1
ATOM 510 C CA . ARG A 1 73 ? 13.406 -0.75 4.949 1 87.31 73 ARG A CA 1
ATOM 511 C C . ARG A 1 73 ? 13.703 -0.91 6.438 1 87.31 73 ARG A C 1
ATOM 513 O O . ARG A 1 73 ? 13.977 0.072 7.129 1 87.31 73 ARG A O 1
ATOM 520 N N . THR A 1 74 ? 13.609 -2.127 6.934 1 90.75 74 THR A N 1
ATOM 521 C CA . THR A 1 74 ? 13.906 -2.395 8.336 1 90.75 74 THR A CA 1
ATOM 522 C C . THR A 1 74 ? 15.367 -2.061 8.648 1 90.75 74 THR A C 1
ATOM 524 O O . THR A 1 74 ? 15.664 -1.492 9.695 1 90.75 74 THR A O 1
ATOM 527 N N . LEU A 1 75 ? 16.203 -2.377 7.762 1 87.88 75 LEU A N 1
ATOM 528 C CA . LEU A 1 75 ? 17.625 -2.055 7.914 1 87.88 75 LEU A CA 1
ATOM 529 C C . LEU A 1 75 ? 17.828 -0.544 7.941 1 87.88 75 LEU A C 1
ATOM 531 O O . LEU A 1 75 ? 18.609 -0.037 8.75 1 87.88 75 LEU A O 1
ATOM 535 N N . GLU A 1 76 ? 17.203 0.118 7.07 1 82.44 76 GLU A N 1
ATOM 536 C CA . GLU A 1 76 ? 17.281 1.575 7.008 1 82.44 76 GLU A CA 1
ATOM 537 C C . GLU A 1 76 ? 16.828 2.209 8.32 1 82.44 76 GLU A C 1
ATOM 539 O O . GLU A 1 76 ? 17.5 3.107 8.844 1 82.44 76 GLU A O 1
ATOM 544 N N . LEU A 1 77 ? 15.734 1.664 8.828 1 77.62 77 LEU A N 1
ATOM 545 C CA . LEU A 1 77 ? 15.141 2.244 10.023 1 77.62 77 LEU A CA 1
ATOM 546 C C . LEU A 1 77 ? 15.969 1.919 11.258 1 77.62 77 LEU A C 1
ATOM 548 O O . LEU A 1 77 ? 15.898 2.629 12.266 1 77.62 77 LEU A O 1
ATOM 552 N N . SER A 1 78 ? 16.719 0.864 11.148 1 81.94 78 SER A N 1
ATOM 553 C CA . SER A 1 78 ? 17.547 0.469 12.289 1 81.94 78 SER A CA 1
ATOM 554 C C . SER A 1 78 ? 18.672 1.472 12.523 1 81.94 78 SER A C 1
ATOM 556 O O . SER A 1 78 ? 19.266 1.493 13.602 1 81.94 78 SER A O 1
ATOM 558 N N . GLY A 1 79 ? 19.078 2.211 11.477 1 77.69 79 GLY A N 1
ATOM 559 C CA . GLY A 1 79 ? 20.141 3.205 11.602 1 77.69 79 GLY A CA 1
ATOM 560 C C . GLY A 1 79 ? 21.531 2.635 11.375 1 77.69 79 GLY A C 1
ATOM 561 O O . GLY A 1 79 ? 22.5 3.381 11.297 1 77.69 79 GLY A O 1
ATOM 562 N N . VAL A 1 80 ? 21.625 1.357 11.203 1 81.19 80 VAL A N 1
ATOM 563 C CA . VAL A 1 80 ? 22.922 0.695 11.062 1 81.19 80 VAL A CA 1
ATOM 564 C C . VAL A 1 80 ? 23.625 1.2 9.805 1 81.19 80 VAL A C 1
ATOM 566 O O . VAL A 1 80 ? 24.844 1.408 9.805 1 81.19 80 VAL A O 1
ATOM 569 N N . ALA A 1 81 ? 22.922 1.375 8.781 1 79.69 81 ALA A N 1
ATOM 570 C CA . ALA A 1 81 ? 23.5 1.843 7.52 1 79.69 81 ALA A CA 1
ATOM 571 C C . ALA A 1 81 ? 24.078 3.242 7.672 1 79.69 81 ALA A C 1
ATOM 573 O O . ALA A 1 81 ? 25.172 3.521 7.172 1 79.69 81 ALA A O 1
ATOM 574 N N . GLY A 1 82 ? 23.359 4.09 8.383 1 75.12 82 GLY A N 1
ATOM 575 C CA . GLY A 1 82 ? 23.859 5.43 8.641 1 75.12 82 GLY A CA 1
ATOM 576 C C . GLY A 1 82 ? 25.125 5.441 9.5 1 75.12 82 GLY A C 1
ATOM 577 O O . GLY A 1 82 ? 26.062 6.184 9.211 1 75.12 82 GLY A O 1
ATOM 578 N N . LYS A 1 83 ? 25.125 4.617 10.453 1 74 83 LYS A N 1
ATOM 579 C CA . LYS A 1 83 ? 26.297 4.512 11.32 1 74 83 LYS A CA 1
ATOM 580 C C . LYS A 1 83 ? 27.516 4.008 10.555 1 74 83 LYS A C 1
ATOM 582 O O . LYS A 1 83 ? 28.625 4.504 10.75 1 74 83 LYS A O 1
ATOM 587 N N . LEU A 1 84 ? 27.281 3.082 9.742 1 78.38 84 LEU A N 1
ATOM 588 C CA . LEU A 1 84 ? 28.359 2.545 8.922 1 78.38 84 LEU A CA 1
ATOM 589 C C . LEU A 1 84 ? 28.922 3.619 8.008 1 78.38 84 LEU A C 1
ATOM 591 O O . LEU A 1 84 ? 30.141 3.721 7.848 1 78.38 84 LEU A O 1
ATOM 595 N N . ALA A 1 85 ? 28.094 4.367 7.441 1 76 85 ALA A N 1
ATOM 596 C CA . ALA A 1 85 ? 28.516 5.426 6.527 1 76 85 ALA A CA 1
ATOM 597 C C . ALA A 1 85 ? 29.344 6.48 7.258 1 76 85 ALA A C 1
ATOM 599 O O . ALA A 1 85 ? 30.344 6.973 6.727 1 76 85 ALA A O 1
ATOM 600 N N . ARG A 1 86 ? 29.031 6.766 8.445 1 69.31 86 ARG A N 1
ATOM 601 C CA . ARG A 1 86 ? 29.719 7.789 9.227 1 69.31 86 ARG A CA 1
ATOM 602 C C . ARG A 1 86 ? 31.078 7.289 9.711 1 69.31 86 ARG A C 1
ATOM 604 O O . ARG A 1 86 ? 32.031 8.07 9.852 1 69.31 86 ARG A O 1
ATOM 611 N N . TYR A 1 87 ? 31.047 6.031 9.961 1 71.56 87 TYR A N 1
ATOM 612 C CA . TYR A 1 87 ? 32.281 5.441 10.477 1 71.56 87 TYR A CA 1
ATOM 613 C C . TYR A 1 87 ? 33.375 5.492 9.43 1 71.56 87 TYR A C 1
ATOM 615 O O . TYR A 1 87 ? 34.562 5.582 9.781 1 71.56 87 TYR A O 1
ATOM 623 N N . ILE A 1 88 ? 33 5.504 8.273 1 66 88 ILE A N 1
ATOM 624 C CA . ILE A 1 88 ? 34 5.406 7.223 1 66 88 ILE A CA 1
ATOM 625 C C . ILE A 1 88 ? 34.469 6.805 6.801 1 66 88 ILE A C 1
ATOM 627 O O . ILE A 1 88 ? 35.438 6.957 6.055 1 66 88 ILE A O 1
ATOM 631 N N . MET A 1 89 ? 33.875 7.859 7.297 1 60 89 MET A N 1
ATOM 632 C CA . MET A 1 89 ? 34.281 9.227 6.965 1 60 89 MET A CA 1
ATOM 633 C C . MET A 1 89 ? 35.625 9.562 7.602 1 60 89 MET A C 1
ATOM 635 O O . MET A 1 89 ? 35.781 9.461 8.82 1 60 89 MET A O 1
ATOM 639 N N . PHE A 1 90 ? 36.75 9.305 6.801 1 60.72 90 PHE A N 1
ATOM 640 C CA . PHE A 1 90 ? 38.094 9.578 7.273 1 60.72 90 PHE A CA 1
ATOM 641 C C . PHE A 1 90 ? 38.438 11.055 7.109 1 60.72 90 PHE A C 1
ATOM 643 O O . PHE A 1 90 ? 38.125 11.656 6.078 1 60.72 90 PHE A O 1
ATOM 650 N N . GLY A 1 91 ? 38.688 11.828 8.172 1 55.19 91 GLY A N 1
ATOM 651 C CA . GLY A 1 91 ? 39 13.234 8.344 1 55.19 91 GLY A CA 1
ATOM 652 C C . GLY A 1 91 ? 40.062 13.727 7.398 1 55.19 91 GLY A C 1
ATOM 653 O O . GLY A 1 91 ? 39.844 14.68 6.641 1 55.19 91 GLY A O 1
ATOM 654 N N . LYS A 1 92 ? 41.344 13.227 7.438 1 65.19 92 LYS A N 1
ATOM 655 C CA . LYS A 1 92 ? 42.5 13.906 6.863 1 65.19 92 LYS A CA 1
ATOM 656 C C . LYS A 1 92 ? 42.75 13.453 5.426 1 65.19 92 LYS A C 1
ATOM 658 O O . LYS A 1 92 ? 43.781 13.758 4.844 1 65.19 92 LYS A O 1
ATOM 663 N N . ALA A 1 93 ? 41.812 12.898 4.695 1 80.81 93 ALA A N 1
ATOM 664 C CA . ALA A 1 93 ? 42 12.383 3.34 1 80.81 93 ALA A CA 1
ATOM 665 C C . ALA A 1 93 ? 41.688 13.453 2.297 1 80.81 93 ALA A C 1
ATOM 667 O O . ALA A 1 93 ? 41.062 14.477 2.615 1 80.81 93 ALA A O 1
ATOM 668 N N . THR A 1 94 ? 42.344 13.242 1.104 1 88.5 94 THR A N 1
ATOM 669 C CA . THR A 1 94 ? 42.062 14.125 -0.014 1 88.5 94 THR A CA 1
ATOM 670 C C . THR A 1 94 ? 40.594 14.008 -0.432 1 88.5 94 THR A C 1
ATOM 672 O O . THR A 1 94 ? 39.938 13.031 -0.094 1 88.5 94 THR A O 1
ATOM 675 N N . TYR A 1 95 ? 40.125 15.008 -1.093 1 90.81 95 TYR A N 1
ATOM 676 C CA . TYR A 1 95 ? 38.75 15.039 -1.54 1 90.81 95 TYR A CA 1
ATOM 677 C C . TYR A 1 95 ? 38.406 13.805 -2.355 1 90.81 95 TYR A C 1
ATOM 679 O O . TYR A 1 95 ? 37.344 13.172 -2.135 1 90.81 95 TYR A O 1
ATOM 687 N N . SER A 1 96 ? 39.281 13.43 -3.281 1 93.75 96 SER A N 1
ATOM 688 C CA . SER A 1 96 ? 39.062 12.266 -4.137 1 93.75 96 SER A CA 1
ATOM 689 C C . SER A 1 96 ? 39 10.984 -3.314 1 93.75 96 SER A C 1
ATOM 691 O O . SER A 1 96 ? 38.188 10.109 -3.594 1 93.75 96 SER A O 1
ATOM 693 N N . LEU A 1 97 ? 39.844 10.852 -2.393 1 93.06 97 LEU A N 1
ATOM 694 C CA . LEU A 1 97 ? 39.844 9.648 -1.569 1 93.06 97 LEU A CA 1
ATOM 695 C C . LEU A 1 97 ? 38.625 9.594 -0.669 1 93.06 97 LEU A C 1
ATOM 697 O O . LEU A 1 97 ? 38.031 8.523 -0.449 1 93.06 97 LEU A O 1
ATOM 701 N N . GLN A 1 98 ? 38.219 10.734 -0.106 1 91.19 98 GLN A N 1
ATOM 702 C CA . GLN A 1 98 ? 37 10.789 0.695 1 91.19 98 GLN A CA 1
ATOM 703 C C . GLN A 1 98 ? 35.781 10.406 -0.134 1 91.19 98 GLN A C 1
ATOM 705 O O . GLN A 1 98 ? 34.938 9.664 0.335 1 91.19 98 GLN A O 1
ATOM 710 N N . MET A 1 99 ? 35.844 10.906 -1.282 1 93.31 99 MET A N 1
ATOM 711 C CA . MET A 1 99 ? 34.75 10.602 -2.195 1 93.31 99 MET A CA 1
ATOM 712 C C . MET A 1 99 ? 34.719 9.117 -2.533 1 93.31 99 MET A C 1
ATOM 714 O O . MET A 1 99 ? 33.656 8.492 -2.523 1 93.31 99 MET A O 1
ATOM 718 N N . ALA A 1 100 ? 35.812 8.578 -2.83 1 95.38 100 ALA A N 1
ATOM 719 C CA . ALA A 1 100 ? 35.906 7.156 -3.174 1 95.38 100 ALA A CA 1
ATOM 720 C C . ALA A 1 100 ? 35.438 6.281 -2.016 1 95.38 100 ALA A C 1
ATOM 722 O O . ALA A 1 100 ? 34.75 5.273 -2.229 1 95.38 100 ALA A O 1
ATOM 723 N N . MET A 1 101 ? 35.812 6.648 -0.882 1 94.06 101 MET A N 1
ATOM 724 C CA . MET A 1 101 ? 35.438 5.879 0.295 1 94.06 101 MET A CA 1
ATOM 725 C C . MET A 1 101 ? 33.906 5.938 0.5 1 94.06 101 MET A C 1
ATOM 727 O O . MET A 1 101 ? 33.281 4.91 0.754 1 94.06 101 MET A O 1
ATOM 731 N N . LEU A 1 102 ? 33.344 7.117 0.397 1 92.5 102 LEU A N 1
ATOM 732 C CA . LEU A 1 102 ? 31.906 7.262 0.578 1 92.5 102 LEU A CA 1
ATOM 733 C C . LEU A 1 102 ? 31.141 6.531 -0.524 1 92.5 102 LEU A C 1
ATOM 735 O O . LEU A 1 102 ? 30.109 5.91 -0.264 1 92.5 102 LEU A O 1
ATOM 739 N N . MET A 1 103 ? 31.672 6.645 -1.737 1 96.62 103 MET A N 1
ATOM 740 C CA . MET A 1 103 ? 31.062 5.926 -2.854 1 96.62 103 MET A CA 1
ATOM 741 C C . MET A 1 103 ? 31.109 4.418 -2.615 1 96.62 103 MET A C 1
ATOM 743 O O . MET A 1 103 ? 30.141 3.711 -2.936 1 96.62 103 MET A O 1
ATOM 747 N N . SER A 1 104 ? 32.188 3.93 -2.092 1 96.25 104 SER A N 1
ATOM 748 C CA . SER A 1 104 ? 32.312 2.506 -1.8 1 96.25 104 SER A CA 1
ATOM 749 C C . SER A 1 104 ? 31.312 2.061 -0.75 1 96.25 104 SER A C 1
ATOM 751 O O . SER A 1 104 ? 30.719 0.987 -0.87 1 96.25 104 SER A O 1
ATOM 753 N N . VAL A 1 105 ? 31.109 2.869 0.241 1 93.94 105 VAL A N 1
ATOM 754 C CA . VAL A 1 105 ? 30.109 2.568 1.258 1 93.94 105 VAL A CA 1
ATOM 755 C C . VAL A 1 105 ? 28.719 2.572 0.63 1 93.94 105 VAL A C 1
ATOM 757 O O . VAL A 1 105 ? 27.906 1.681 0.896 1 93.94 105 VAL A O 1
ATOM 760 N N . GLY A 1 106 ? 28.453 3.602 -0.132 1 94.56 106 GLY A N 1
ATOM 761 C CA . GLY A 1 106 ? 27.188 3.664 -0.835 1 94.56 106 GLY A CA 1
ATOM 762 C C . GLY A 1 106 ? 26.922 2.451 -1.709 1 94.56 106 GLY A C 1
ATOM 763 O O . GLY A 1 106 ? 25.828 1.9 -1.705 1 94.56 106 GLY A O 1
ATOM 764 N N . ALA A 1 107 ? 27.938 2.045 -2.443 1 96.88 107 ALA A N 1
ATOM 765 C CA . ALA A 1 107 ? 27.828 0.866 -3.299 1 96.88 107 ALA A CA 1
ATOM 766 C C . ALA A 1 107 ? 27.594 -0.393 -2.469 1 96.88 107 ALA A C 1
ATOM 768 O O . ALA A 1 107 ? 26.797 -1.254 -2.846 1 96.88 107 ALA A O 1
ATOM 769 N N . LEU A 1 108 ? 28.281 -0.519 -1.414 1 94.94 108 LEU A N 1
ATOM 770 C CA . LEU A 1 108 ? 28.125 -1.671 -0.533 1 94.94 108 LEU A CA 1
ATOM 771 C C . LEU A 1 108 ? 26.719 -1.734 0.04 1 94.94 108 LEU A C 1
ATOM 773 O O . LEU A 1 108 ? 26.094 -2.799 0.053 1 94.94 108 LEU A O 1
ATOM 777 N N . LEU A 1 109 ? 26.25 -0.603 0.531 1 92.12 109 LEU A N 1
ATOM 778 C CA . LEU A 1 109 ? 24.891 -0.543 1.053 1 92.12 109 LEU A CA 1
ATOM 779 C C . LEU A 1 109 ? 23.875 -0.899 -0.029 1 92.12 109 LEU A C 1
ATOM 781 O O . LEU A 1 109 ? 22.953 -1.687 0.21 1 92.12 109 LEU A O 1
ATOM 785 N N . SER A 1 110 ? 24.078 -0.38 -1.194 1 94.69 110 SER A N 1
ATOM 786 C CA . SER A 1 110 ? 23.141 -0.555 -2.303 1 94.69 110 SER A CA 1
ATOM 787 C C . SER A 1 110 ? 23.141 -1.997 -2.799 1 94.69 110 SER A C 1
ATOM 789 O O . SER A 1 110 ? 22.188 -2.438 -3.436 1 94.69 110 SER A O 1
ATOM 791 N N . ALA A 1 111 ? 24.203 -2.715 -2.531 1 95.44 111 ALA A N 1
ATOM 792 C CA . ALA A 1 111 ? 24.266 -4.129 -2.891 1 95.44 111 ALA A CA 1
ATOM 793 C C . ALA A 1 111 ? 23.266 -4.945 -2.08 1 95.44 111 ALA A C 1
ATOM 795 O O . ALA A 1 111 ? 22.844 -6.031 -2.5 1 95.44 111 ALA A O 1
ATOM 796 N N . PHE A 1 112 ? 22.812 -4.355 -0.969 1 91.44 112 PHE A N 1
ATOM 797 C CA . PHE A 1 112 ? 22 -5.164 -0.063 1 91.44 112 PHE A CA 1
ATOM 798 C C . PHE A 1 112 ? 20.703 -4.449 0.277 1 91.44 112 PHE A C 1
ATOM 800 O O . PHE A 1 112 ? 19.922 -4.938 1.092 1 91.44 112 PHE A O 1
ATOM 807 N N . MET A 1 113 ? 20.547 -3.307 -0.164 1 87.44 113 MET A N 1
ATOM 808 C CA . MET A 1 113 ? 19.297 -2.568 0.046 1 87.44 113 MET A CA 1
ATOM 809 C C . MET A 1 113 ? 18.938 -1.765 -1.195 1 87.44 113 MET A C 1
ATOM 811 O O . MET A 1 113 ? 19.656 -1.786 -2.193 1 87.44 113 MET A O 1
ATOM 815 N N . ASN A 1 114 ? 17.797 -1.136 -1.125 1 85.25 114 ASN A N 1
ATOM 816 C CA . ASN A 1 114 ? 17.328 -0.315 -2.236 1 85.25 114 ASN A CA 1
ATOM 817 C C . ASN A 1 114 ? 18.328 0.795 -2.572 1 85.25 114 ASN A C 1
ATOM 819 O O . ASN A 1 114 ? 18.859 1.447 -1.674 1 85.25 114 ASN A O 1
ATOM 823 N N . ASN A 1 115 ? 18.5 0.975 -3.881 1 89.38 115 ASN A N 1
ATOM 824 C CA . ASN A 1 115 ? 19.469 1.949 -4.359 1 89.38 115 ASN A CA 1
ATOM 825 C C . ASN A 1 115 ? 19.156 3.352 -3.846 1 89.38 115 ASN A C 1
ATOM 827 O O . ASN A 1 115 ? 20.062 4.078 -3.424 1 89.38 115 ASN A O 1
ATOM 831 N N . ILE A 1 116 ? 17.922 3.682 -3.863 1 82.56 116 ILE A N 1
ATOM 832 C CA . ILE A 1 116 ? 17.5 5.016 -3.455 1 82.56 116 ILE A CA 1
ATOM 833 C C . ILE A 1 116 ? 17.766 5.211 -1.963 1 82.56 116 ILE A C 1
ATOM 835 O O . ILE A 1 116 ? 18.266 6.258 -1.544 1 82.56 116 ILE A O 1
ATOM 839 N N . ALA A 1 117 ? 17.453 4.184 -1.244 1 80.5 117 ALA A N 1
ATOM 840 C CA . ALA A 1 117 ? 17.656 4.258 0.2 1 80.5 117 ALA A CA 1
ATOM 841 C C . ALA A 1 117 ? 19.125 4.43 0.541 1 80.5 117 ALA A C 1
ATOM 843 O O . ALA A 1 117 ? 19.484 5.242 1.394 1 80.5 117 ALA A O 1
ATOM 844 N N . ALA A 1 118 ? 19.938 3.662 -0.094 1 90.44 118 ALA A N 1
ATOM 845 C CA . ALA A 1 118 ? 21.375 3.777 0.12 1 90.44 118 ALA A CA 1
ATOM 846 C C . ALA A 1 118 ? 21.875 5.188 -0.199 1 90.44 118 ALA A C 1
ATOM 848 O O . ALA A 1 118 ? 22.656 5.766 0.562 1 90.44 118 ALA A O 1
ATOM 849 N N . LEU A 1 119 ? 21.391 5.746 -1.274 1 90.44 119 LEU A N 1
ATOM 850 C CA . LEU A 1 119 ? 21.797 7.082 -1.697 1 90.44 119 LEU A CA 1
ATOM 851 C C . LEU A 1 119 ? 21.344 8.133 -0.681 1 90.44 119 LEU A C 1
ATOM 853 O O . LEU A 1 119 ? 22.109 9.031 -0.334 1 90.44 119 LEU A O 1
ATOM 857 N N . VAL A 1 120 ? 20.156 8.039 -0.22 1 79.69 120 VAL A N 1
ATOM 858 C CA . VAL A 1 120 ? 19.609 9 0.723 1 79.69 120 VAL A CA 1
ATOM 859 C C . VAL A 1 120 ? 20.438 9.008 2.006 1 79.69 120 VAL A C 1
ATOM 861 O O . VAL A 1 120 ? 20.625 10.055 2.627 1 79.69 120 VAL A O 1
ATOM 864 N N . ILE A 1 121 ? 20.938 7.891 2.309 1 77.62 121 ILE A N 1
ATOM 865 C CA . ILE A 1 121 ? 21.719 7.758 3.529 1 77.62 121 ILE A CA 1
ATOM 866 C C . ILE A 1 121 ? 23.078 8.453 3.352 1 77.62 121 ILE A C 1
ATOM 868 O O . ILE A 1 121 ? 23.547 9.156 4.254 1 77.62 121 ILE A O 1
ATOM 872 N N . VAL A 1 122 ? 23.656 8.414 2.199 1 87.62 122 VAL A N 1
ATOM 873 C CA . VAL A 1 122 ? 25.031 8.883 2.033 1 87.62 122 VAL A CA 1
ATOM 874 C C . VAL A 1 122 ? 25.031 10.312 1.488 1 87.62 122 VAL A C 1
ATOM 876 O O . VAL A 1 122 ? 26.031 11.016 1.56 1 87.62 122 VAL A O 1
ATOM 879 N N . MET A 1 123 ? 23.953 10.773 0.979 1 86 123 MET A N 1
ATOM 880 C CA . MET A 1 123 ? 23.859 12.07 0.319 1 86 123 MET A CA 1
ATOM 881 C C . MET A 1 123 ? 24.25 13.195 1.272 1 86 123 MET A C 1
ATOM 883 O O . MET A 1 123 ? 25.062 14.047 0.933 1 86 123 MET A O 1
ATOM 887 N N . PRO A 1 124 ? 23.641 13.266 2.467 1 74.38 124 PRO A N 1
ATOM 888 C CA . PRO A 1 124 ? 24.031 14.344 3.379 1 74.38 124 PRO A CA 1
ATOM 889 C C . PRO A 1 124 ? 25.516 14.312 3.736 1 74.38 124 PRO A C 1
ATOM 891 O O . PRO A 1 124 ? 26.125 15.367 3.912 1 74.38 124 PRO A O 1
ATOM 894 N N . LEU A 1 125 ? 26.031 13.164 3.857 1 78.69 125 LEU A N 1
ATOM 895 C CA . LEU A 1 125 ? 27.469 13.016 4.141 1 78.69 125 LEU A CA 1
ATOM 896 C C . LEU A 1 125 ? 28.297 13.523 2.975 1 78.69 125 LEU A C 1
ATOM 898 O O . LEU A 1 125 ? 29.344 14.141 3.182 1 78.69 125 LEU A O 1
ATOM 902 N N . GLY A 1 126 ? 27.891 13.211 1.784 1 87.94 126 GLY A N 1
ATOM 903 C CA . GLY A 1 126 ? 28.562 13.734 0.604 1 87.94 126 GLY A CA 1
ATOM 904 C C . GLY A 1 126 ? 28.547 15.25 0.53 1 87.94 126 GLY A C 1
ATOM 905 O O . GLY A 1 126 ? 29.562 15.875 0.215 1 87.94 126 GLY A O 1
ATOM 906 N N . ALA A 1 127 ? 27.422 15.805 0.828 1 82.75 127 ALA A N 1
ATOM 907 C CA . ALA A 1 127 ? 27.312 17.266 0.844 1 82.75 127 ALA A CA 1
ATOM 908 C C . ALA A 1 127 ? 28.25 17.875 1.872 1 82.75 127 ALA A C 1
ATOM 910 O O . ALA A 1 127 ? 28.891 18.906 1.611 1 82.75 127 ALA A O 1
ATOM 911 N N . GLU A 1 128 ? 28.328 17.25 2.92 1 75.5 128 GLU A N 1
ATOM 912 C CA . GLU A 1 128 ? 29.219 17.719 3.973 1 75.5 128 GLU A CA 1
ATOM 913 C C . GLU A 1 128 ? 30.688 17.656 3.523 1 75.5 128 GLU A C 1
ATOM 915 O O . GLU A 1 128 ? 31.453 18.578 3.771 1 75.5 128 GLU A O 1
ATOM 920 N N . ILE A 1 129 ? 31.078 16.609 2.982 1 83.62 129 ILE A N 1
ATOM 921 C CA . ILE A 1 129 ? 32.438 16.438 2.477 1 83.62 129 ILE A CA 1
ATOM 922 C C . ILE A 1 129 ? 32.75 17.531 1.452 1 83.62 129 ILE A C 1
ATOM 924 O O . ILE A 1 129 ? 33.844 18.109 1.472 1 83.62 129 ILE A O 1
ATOM 928 N N . ALA A 1 130 ? 31.828 17.766 0.583 1 87.56 130 ALA A N 1
ATOM 929 C CA . ALA A 1 130 ? 32 18.812 -0.429 1 87.56 130 ALA A CA 1
ATOM 930 C C . ALA A 1 130 ? 32.219 20.172 0.216 1 87.56 130 ALA A C 1
ATOM 932 O O . ALA A 1 130 ? 33.125 20.906 -0.157 1 87.56 130 ALA A O 1
ATOM 933 N N . ARG A 1 131 ? 31.438 20.453 1.151 1 78 131 ARG A N 1
ATOM 934 C CA . ARG A 1 131 ? 31.531 21.734 1.829 1 78 131 ARG A CA 1
ATOM 935 C C . ARG A 1 131 ? 32.844 21.875 2.568 1 78 131 ARG A C 1
ATOM 937 O O . ARG A 1 131 ? 33.5 22.938 2.525 1 78 131 ARG A O 1
ATOM 944 N N . GLN A 1 132 ? 33.219 20.875 3.186 1 74.38 132 GLN A N 1
ATOM 945 C CA . GLN A 1 132 ? 34.469 20.891 3.945 1 74.38 132 GLN A CA 1
ATOM 946 C C . GLN A 1 132 ? 35.656 21.094 3.027 1 74.38 132 GLN A C 1
ATOM 948 O O . GLN A 1 132 ? 36.656 21.672 3.436 1 74.38 132 GLN A O 1
ATOM 953 N N . ASN A 1 133 ? 35.531 20.688 1.877 1 85.06 133 ASN A N 1
ATOM 954 C CA . ASN A 1 133 ? 36.625 20.797 0.918 1 85.06 133 ASN A CA 1
ATOM 955 C C . ASN A 1 133 ? 36.438 21.984 -0.019 1 85.06 133 ASN A C 1
ATOM 957 O O . ASN A 1 133 ? 37.094 22.078 -1.054 1 85.06 133 ASN A O 1
ATOM 961 N N . LYS A 1 134 ? 35.406 22.781 0.396 1 83.69 134 LYS A N 1
ATOM 962 C CA . LYS A 1 134 ? 35.094 24 -0.353 1 83.69 134 LYS A CA 1
ATOM 963 C C . LYS A 1 134 ? 34.812 23.688 -1.816 1 83.69 134 LYS A C 1
ATOM 965 O O . LYS A 1 134 ? 35.344 24.328 -2.719 1 83.69 134 LYS A O 1
ATOM 970 N N . LYS A 1 135 ? 34.188 22.656 -2.012 1 89.31 135 LYS A N 1
ATOM 971 C CA . LYS A 1 135 ? 33.719 22.266 -3.334 1 89.31 135 LYS A CA 1
ATOM 972 C C . LYS A 1 135 ? 32.188 22.359 -3.422 1 89.31 135 LYS A C 1
ATOM 974 O O . LYS A 1 135 ? 31.516 22.375 -2.398 1 89.31 135 LYS A O 1
ATOM 979 N N . ALA A 1 136 ? 31.734 22.516 -4.602 1 89.44 136 ALA A N 1
ATOM 980 C CA . ALA A 1 136 ? 30.297 22.5 -4.801 1 89.44 136 ALA A CA 1
ATOM 981 C C . ALA A 1 136 ? 29.703 21.125 -4.504 1 89.44 136 ALA A C 1
ATOM 983 O O . ALA A 1 136 ? 30.297 20.109 -4.844 1 89.44 136 ALA A O 1
ATOM 984 N N . VAL A 1 137 ? 28.578 21.125 -3.953 1 88 137 VAL A N 1
ATOM 985 C CA . VAL A 1 137 ? 27.906 19.875 -3.566 1 88 137 VAL A CA 1
ATOM 986 C C . VAL A 1 137 ? 27.609 19.047 -4.805 1 88 137 VAL A C 1
ATOM 988 O O . VAL A 1 137 ? 27.656 17.812 -4.75 1 88 137 VAL A O 1
ATOM 991 N N . GLY A 1 138 ? 27.422 19.672 -5.855 1 90.75 138 GLY A N 1
ATOM 992 C CA . GLY A 1 138 ? 27.125 19 -7.109 1 90.75 138 GLY A CA 1
ATOM 993 C C . GLY A 1 138 ? 28.266 18.125 -7.598 1 90.75 138 GLY A C 1
ATOM 994 O O . GLY A 1 138 ? 28.062 17.219 -8.398 1 90.75 138 GLY A O 1
ATOM 995 N N . THR A 1 139 ? 29.438 18.297 -7.078 1 92.25 139 THR A N 1
ATOM 996 C CA . THR A 1 139 ? 30.594 17.531 -7.543 1 92.25 139 THR A CA 1
ATOM 997 C C . THR A 1 139 ? 30.578 16.125 -6.969 1 92.25 139 THR A C 1
ATOM 999 O O . THR A 1 139 ? 31.25 15.227 -7.488 1 92.25 139 THR A O 1
ATOM 1002 N N . ILE A 1 140 ? 29.75 15.883 -5.957 1 92.75 140 ILE A N 1
ATOM 1003 C CA . ILE A 1 140 ? 29.844 14.586 -5.293 1 92.75 140 ILE A CA 1
ATOM 1004 C C . ILE A 1 140 ? 28.5 13.867 -5.379 1 92.75 140 ILE A C 1
ATOM 1006 O O . ILE A 1 140 ? 28.438 12.633 -5.305 1 92.75 140 ILE A O 1
ATOM 1010 N N . LEU A 1 141 ? 27.469 14.562 -5.586 1 92.62 141 LEU A N 1
ATOM 1011 C CA . LEU A 1 141 ? 26.156 13.945 -5.512 1 92.62 141 LEU A CA 1
ATOM 1012 C C . LEU A 1 141 ? 25.922 13 -6.691 1 92.62 141 LEU A C 1
ATOM 1014 O O . LEU A 1 141 ? 25.406 11.891 -6.52 1 92.62 141 LEU A O 1
ATOM 1018 N N . MET A 1 142 ? 26.297 13.375 -7.887 1 94.38 142 MET A N 1
ATOM 1019 C CA . MET A 1 142 ? 26.125 12.508 -9.047 1 94.38 142 MET A CA 1
ATOM 1020 C C . MET A 1 142 ? 27.016 11.273 -8.938 1 94.38 142 MET A C 1
ATOM 1022 O O . MET A 1 142 ? 26.547 10.148 -9.148 1 94.38 142 MET A O 1
ATOM 1026 N N . PRO A 1 143 ? 28.234 11.438 -8.57 1 96.12 143 PRO A N 1
ATOM 1027 C CA . PRO A 1 143 ? 29.078 10.258 -8.352 1 96.12 143 PRO A CA 1
ATOM 1028 C C . PRO A 1 143 ? 28.5 9.289 -7.332 1 96.12 143 PRO A C 1
ATOM 1030 O O . PRO A 1 143 ? 28.547 8.07 -7.527 1 96.12 143 PRO A O 1
ATOM 1033 N N . LEU A 1 144 ? 27.938 9.828 -6.324 1 95.06 144 LEU A N 1
ATOM 1034 C CA . LEU A 1 144 ? 27.312 8.984 -5.32 1 95.06 144 LEU A CA 1
ATOM 1035 C C . LEU A 1 144 ? 26.125 8.227 -5.906 1 95.06 144 LEU A C 1
ATOM 1037 O O . LEU A 1 144 ? 25.922 7.047 -5.617 1 95.06 144 LEU A O 1
ATOM 1041 N N . ALA A 1 145 ? 25.375 8.914 -6.668 1 95.19 145 ALA A N 1
ATOM 1042 C CA . ALA A 1 145 ? 24.234 8.273 -7.328 1 95.19 145 ALA A CA 1
ATOM 1043 C C . ALA A 1 145 ? 24.688 7.133 -8.234 1 95.19 145 ALA A C 1
ATOM 1045 O O . ALA A 1 145 ? 24.141 6.035 -8.18 1 95.19 145 ALA A O 1
ATOM 1046 N N . PHE A 1 146 ? 25.734 7.395 -8.992 1 97.44 146 PHE A N 1
ATOM 1047 C CA . PHE A 1 146 ? 26.25 6.391 -9.914 1 97.44 146 PHE A CA 1
ATOM 1048 C C . PHE A 1 146 ? 26.828 5.207 -9.148 1 97.44 146 PHE A C 1
ATOM 1050 O O . PHE A 1 146 ? 26.641 4.055 -9.539 1 97.44 146 PHE A O 1
ATOM 1057 N N . ALA A 1 147 ? 27.469 5.449 -8.086 1 97.25 147 ALA A N 1
ATOM 1058 C CA . ALA A 1 147 ? 28.078 4.391 -7.281 1 97.25 147 ALA A CA 1
ATOM 1059 C C . ALA A 1 147 ? 27 3.479 -6.684 1 97.25 147 ALA A C 1
ATOM 1061 O O . ALA A 1 147 ? 27.172 2.258 -6.652 1 97.25 147 ALA A O 1
ATOM 1062 N N . THR A 1 148 ? 25.984 4.074 -6.176 1 95.69 148 THR A N 1
ATOM 1063 C CA . THR A 1 148 ? 24.906 3.281 -5.586 1 95.69 148 THR A CA 1
ATOM 1064 C C . THR A 1 148 ? 24.188 2.465 -6.652 1 95.69 148 THR A C 1
ATOM 1066 O O . THR A 1 148 ? 23.719 1.354 -6.387 1 95.69 148 THR A O 1
ATOM 1069 N N . ILE A 1 149 ? 24.078 2.982 -7.852 1 95.94 149 ILE A N 1
ATOM 1070 C CA . ILE A 1 149 ? 23.5 2.229 -8.961 1 95.94 149 ILE A CA 1
ATOM 1071 C C . ILE A 1 149 ? 24.391 1.023 -9.281 1 95.94 149 ILE A C 1
ATOM 1073 O O . ILE A 1 149 ? 23.891 -0.096 -9.422 1 95.94 149 ILE A O 1
ATOM 1077 N N . MET A 1 150 ? 25.656 1.233 -9.32 1 97.38 150 MET A N 1
ATOM 1078 C CA . MET A 1 150 ? 26.594 0.157 -9.633 1 97.38 150 MET A CA 1
ATOM 1079 C C . MET A 1 150 ? 26.625 -0.878 -8.508 1 97.38 150 MET A C 1
ATOM 1081 O O . MET A 1 150 ? 26.797 -2.07 -8.766 1 97.38 150 MET A O 1
ATOM 1085 N N . GLY A 1 151 ? 26.438 -0.449 -7.305 1 96.5 151 GLY A N 1
ATOM 1086 C CA . GLY A 1 151 ? 26.344 -1.377 -6.188 1 96.5 151 GLY A CA 1
ATOM 1087 C C . GLY A 1 151 ? 25.219 -2.383 -6.328 1 96.5 151 GLY A C 1
ATOM 1088 O O . GLY A 1 151 ? 25.328 -3.516 -5.855 1 96.5 151 GLY A O 1
ATOM 1089 N N . GLY A 1 152 ? 24.188 -1.986 -6.918 1 95.25 152 GLY A N 1
ATOM 1090 C CA . GLY A 1 152 ? 23.016 -2.836 -7.105 1 95.25 152 GLY A CA 1
ATOM 1091 C C . GLY A 1 152 ? 23.281 -4.02 -8.016 1 95.25 152 GLY A C 1
ATOM 1092 O O . GLY A 1 152 ? 22.5 -4.973 -8.047 1 95.25 152 GLY A O 1
ATOM 1093 N N . MET A 1 153 ? 24.406 -4.027 -8.695 1 96 153 MET A N 1
ATOM 1094 C CA . MET A 1 153 ? 24.75 -5.078 -9.648 1 96 153 MET A CA 1
ATOM 1095 C C . MET A 1 153 ? 25.5 -6.215 -8.969 1 96 153 MET A C 1
ATOM 1097 O O . MET A 1 153 ? 25.781 -7.246 -9.586 1 96 153 MET A O 1
ATOM 1101 N N . ILE A 1 154 ? 25.703 -6.102 -7.734 1 97 154 ILE A N 1
ATOM 1102 C CA . ILE A 1 154 ? 26.688 -6.965 -7.094 1 97 154 ILE A CA 1
ATOM 1103 C C . ILE A 1 154 ? 26.016 -8.219 -6.551 1 97 154 ILE A C 1
ATOM 1105 O O . ILE A 1 154 ? 26.594 -9.305 -6.555 1 97 154 ILE A O 1
ATOM 1109 N N . THR A 1 155 ? 24.781 -8.078 -6.098 1 96.25 155 THR A N 1
ATOM 1110 C CA . THR A 1 155 ? 24.078 -9.227 -5.523 1 96.25 155 THR A CA 1
ATOM 1111 C C . THR A 1 155 ? 22.734 -9.438 -6.211 1 96.25 155 THR A C 1
ATOM 1113 O O . THR A 1 155 ? 22.266 -8.562 -6.949 1 96.25 155 THR A O 1
ATOM 1116 N N . LEU A 1 156 ? 22.188 -10.57 -5.945 1 94.62 156 LEU A N 1
ATOM 1117 C CA . LEU A 1 156 ? 20.906 -10.945 -6.547 1 94.62 156 LEU A CA 1
ATOM 1118 C C . LEU A 1 156 ? 19.797 -9.984 -6.113 1 94.62 156 LEU A C 1
ATOM 1120 O O . LEU A 1 156 ? 18.906 -9.672 -6.902 1 94.62 156 LEU A O 1
ATOM 1124 N N . ILE A 1 157 ? 19.906 -9.445 -4.887 1 92.31 157 ILE A N 1
ATOM 1125 C CA . ILE A 1 157 ? 18.797 -8.688 -4.32 1 92.31 157 ILE A CA 1
ATOM 1126 C C . ILE A 1 157 ? 19.062 -7.191 -4.492 1 92.31 157 ILE A C 1
ATOM 1128 O O . ILE A 1 157 ? 18.266 -6.359 -4.031 1 92.31 157 ILE A O 1
ATOM 1132 N N . GLY A 1 158 ? 20.125 -6.848 -5.137 1 92.88 158 GLY A N 1
ATOM 1133 C CA . GLY A 1 158 ? 20.5 -5.449 -5.238 1 92.88 158 GLY A CA 1
ATOM 1134 C C . GLY A 1 158 ? 19.516 -4.609 -6.02 1 92.88 158 GLY A C 1
ATOM 1135 O O . GLY A 1 158 ? 19.297 -3.436 -5.703 1 92.88 158 GLY A O 1
ATOM 1136 N N . THR A 1 159 ? 19.016 -5.195 -7.027 1 91.31 159 THR A N 1
ATOM 1137 C CA . THR A 1 159 ? 17.984 -4.547 -7.832 1 91.31 159 THR A CA 1
ATOM 1138 C C . THR A 1 159 ? 16.969 -5.566 -8.328 1 91.31 159 THR A C 1
ATOM 1140 O O . THR A 1 159 ? 17.297 -6.738 -8.523 1 91.31 159 THR A O 1
ATOM 1143 N N . PRO A 1 160 ? 15.812 -5.145 -8.5 1 88.5 160 PRO A N 1
ATOM 1144 C CA . PRO A 1 160 ? 14.773 -6.059 -8.977 1 88.5 160 PRO A CA 1
ATOM 1145 C C . PRO A 1 160 ? 15.109 -6.684 -10.328 1 88.5 160 PRO A C 1
ATOM 1147 O O . PRO A 1 160 ? 14.742 -7.828 -10.594 1 88.5 160 PRO A O 1
ATOM 1150 N N . ALA A 1 161 ? 15.805 -6.008 -11.133 1 92 161 ALA A N 1
ATOM 1151 C CA . ALA A 1 161 ? 16.172 -6.516 -12.453 1 92 161 ALA A CA 1
ATOM 1152 C C . ALA A 1 161 ? 17.016 -7.789 -12.336 1 92 161 ALA A C 1
ATOM 1154 O O . ALA A 1 161 ? 16.875 -8.703 -13.148 1 92 161 ALA A O 1
ATOM 1155 N N . ASN A 1 162 ? 17.875 -7.879 -11.32 1 95.31 162 ASN A N 1
ATOM 1156 C CA . ASN A 1 162 ? 18.672 -9.078 -11.102 1 95.31 162 ASN A CA 1
ATOM 1157 C C . ASN A 1 162 ? 17.797 -10.289 -10.805 1 95.31 162 ASN A C 1
ATOM 1159 O O . ASN A 1 162 ? 18.062 -11.383 -11.312 1 95.31 162 ASN A O 1
ATOM 1163 N N . MET A 1 163 ? 16.844 -10.07 -10.078 1 90.5 163 MET A N 1
ATOM 1164 C CA . MET A 1 163 ? 15.953 -11.156 -9.68 1 90.5 163 MET A CA 1
ATOM 1165 C C . MET A 1 163 ? 15.109 -11.625 -10.859 1 90.5 163 MET A C 1
ATOM 1167 O O . MET A 1 163 ? 14.828 -12.82 -10.984 1 90.5 163 MET A O 1
ATOM 1171 N N . ILE A 1 164 ? 14.797 -10.766 -11.672 1 88.88 164 ILE A N 1
ATOM 1172 C CA . ILE A 1 164 ? 14.047 -11.117 -12.867 1 88.88 164 ILE A CA 1
ATOM 1173 C C . ILE A 1 164 ? 14.898 -11.992 -13.781 1 88.88 164 ILE A C 1
ATOM 1175 O O . ILE A 1 164 ? 14.43 -13.016 -14.289 1 88.88 164 ILE A O 1
ATOM 1179 N N . LEU A 1 165 ? 16.047 -11.555 -13.992 1 94.25 165 LEU A N 1
ATOM 1180 C CA . LEU A 1 165 ? 16.938 -12.312 -14.859 1 94.25 165 LEU A CA 1
ATOM 1181 C C . LEU A 1 165 ? 17.203 -13.703 -14.281 1 94.25 165 LEU A C 1
ATOM 1183 O O . LEU A 1 165 ? 17.359 -14.672 -15.023 1 94.25 165 LEU A O 1
ATOM 1187 N N . SER A 1 166 ? 17.234 -13.727 -12.953 1 92.81 166 SER A N 1
ATOM 1188 C CA . SER A 1 166 ? 17.359 -15.023 -12.305 1 92.81 166 SER A CA 1
ATOM 1189 C C . SER A 1 166 ? 16.141 -15.898 -12.594 1 92.81 166 SER A C 1
ATOM 1191 O O . SER A 1 166 ? 16.281 -17.109 -12.828 1 92.81 166 SER A O 1
ATOM 1193 N N . SER A 1 167 ? 15.008 -15.344 -12.547 1 87.25 167 SER A N 1
ATOM 1194 C CA . SER A 1 167 ? 13.781 -16.078 -12.844 1 87.25 167 SER A CA 1
ATOM 1195 C C . SER A 1 167 ? 13.758 -16.547 -14.297 1 87.25 167 SER A C 1
ATOM 1197 O O . SER A 1 167 ? 13.328 -17.672 -14.586 1 87.25 167 SER A O 1
ATOM 1199 N N . VAL A 1 168 ? 14.188 -15.727 -15.18 1 88.12 168 VAL A N 1
ATOM 1200 C CA . VAL A 1 168 ? 14.273 -16.078 -16.594 1 88.12 168 VAL A CA 1
ATOM 1201 C C . VAL A 1 168 ? 15.227 -17.266 -16.766 1 88.12 168 VAL A C 1
ATOM 1203 O O . VAL A 1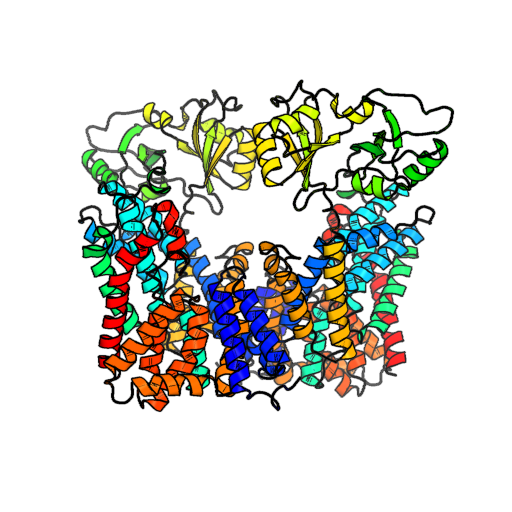 168 ? 14.938 -18.203 -17.516 1 88.12 168 VAL A O 1
ATOM 1206 N N . ARG A 1 169 ? 16.328 -17.172 -16.078 1 92.81 169 ARG A N 1
ATOM 1207 C CA . ARG A 1 169 ? 17.297 -18.266 -16.141 1 92.81 169 ARG A CA 1
ATOM 1208 C C . ARG A 1 169 ? 16.688 -19.562 -15.602 1 92.81 169 ARG A C 1
ATOM 1210 O O . ARG A 1 169 ? 16.922 -20.625 -16.156 1 92.81 169 ARG A O 1
ATOM 1217 N N . GLU A 1 170 ? 16 -19.438 -14.547 1 88.5 170 GLU A N 1
ATOM 1218 C CA . GLU A 1 170 ? 15.383 -20.609 -13.922 1 88.5 170 GLU A CA 1
ATOM 1219 C C . GLU A 1 170 ? 14.375 -21.266 -14.867 1 88.5 170 GLU A C 1
ATOM 1221 O O . GLU A 1 170 ? 14.344 -22.484 -14.992 1 88.5 170 GLU A O 1
ATOM 1226 N N . GLU A 1 171 ? 13.672 -20.5 -15.453 1 82.81 171 GLU A N 1
ATOM 1227 C CA . GLU A 1 171 ? 12.641 -21 -16.359 1 82.81 171 GLU A CA 1
ATOM 1228 C C . GLU A 1 171 ? 13.258 -21.672 -17.578 1 82.81 171 GLU A C 1
ATOM 1230 O O . GLU A 1 171 ? 12.734 -22.672 -18.078 1 82.81 171 GLU A O 1
ATOM 1235 N N . ARG A 1 172 ? 14.383 -21.203 -17.969 1 86.25 172 ARG A N 1
ATOM 1236 C CA . ARG A 1 172 ? 14.914 -21.656 -19.25 1 86.25 172 ARG A CA 1
ATOM 1237 C C . ARG A 1 172 ? 16.047 -22.656 -19.062 1 86.25 172 ARG A C 1
ATOM 1239 O O . ARG A 1 172 ? 16.25 -23.547 -19.875 1 86.25 172 ARG A O 1
ATOM 1246 N N . LEU A 1 173 ? 16.719 -22.391 -18.047 1 91.12 173 LEU A N 1
ATOM 1247 C CA . LEU A 1 173 ? 17.891 -23.219 -17.859 1 91.12 173 LEU A CA 1
ATOM 1248 C C . LEU A 1 173 ? 17.734 -24.125 -16.641 1 91.12 173 LEU A C 1
ATOM 1250 O O . LEU A 1 173 ? 18.625 -24.922 -16.328 1 91.12 173 LEU A O 1
ATOM 1254 N N . GLY A 1 174 ? 16.672 -23.969 -15.891 1 87.44 174 GLY A N 1
ATOM 1255 C CA . GLY A 1 174 ? 16.328 -24.906 -14.828 1 87.44 174 GLY A CA 1
ATOM 1256 C C . GLY A 1 174 ? 16.672 -24.391 -13.445 1 87.44 174 GLY A C 1
ATOM 1257 O O . GLY A 1 174 ? 16.141 -24.875 -12.445 1 87.44 174 GLY A O 1
ATOM 1258 N N . GLN A 1 175 ? 17.688 -23.531 -13.359 1 89.81 175 GLN A N 1
ATOM 1259 C CA . GLN A 1 175 ? 18.094 -22.984 -12.062 1 89.81 175 GLN A CA 1
ATOM 1260 C C . GLN A 1 175 ? 18.344 -21.484 -12.156 1 89.81 175 GLN A C 1
ATOM 1262 O O . GLN A 1 175 ? 18.891 -21 -13.148 1 89.81 175 GLN A O 1
ATOM 1267 N N . GLY A 1 176 ? 18 -20.781 -11.125 1 91.94 176 GLY A N 1
ATOM 1268 C CA . GLY A 1 176 ? 18.266 -19.359 -11.078 1 91.94 176 GLY A CA 1
ATOM 1269 C C . GLY A 1 176 ? 19.703 -19.047 -10.719 1 91.94 176 GLY A C 1
ATOM 1270 O O . GLY A 1 176 ? 20.516 -19.953 -10.531 1 91.94 176 GLY A O 1
ATOM 1271 N N . PHE A 1 177 ? 20.016 -17.781 -10.672 1 94.25 177 PHE A N 1
ATOM 1272 C CA . PHE A 1 177 ? 21.344 -17.344 -10.25 1 94.25 177 PHE A CA 1
ATOM 1273 C C . PHE A 1 177 ? 21.547 -17.578 -8.766 1 94.25 177 PHE A C 1
ATOM 1275 O O . PHE A 1 177 ? 20.609 -17.469 -7.973 1 94.25 177 PHE A O 1
ATOM 1282 N N . GLY A 1 178 ? 22.781 -17.922 -8.469 1 93.19 178 GLY A N 1
ATOM 1283 C CA . GLY A 1 178 ? 23.141 -17.828 -7.062 1 93.19 178 GLY A CA 1
ATOM 1284 C C . GLY A 1 178 ? 23.156 -16.422 -6.531 1 93.19 178 GLY A C 1
ATOM 1285 O O . GLY A 1 178 ? 23.188 -15.453 -7.305 1 93.19 178 GLY A O 1
ATOM 1286 N N . PHE A 1 179 ? 23.172 -16.328 -5.254 1 93.75 179 PHE A N 1
ATOM 1287 C CA . PHE A 1 179 ? 23.078 -15.031 -4.59 1 93.75 179 PHE A CA 1
ATOM 1288 C C . PHE A 1 179 ? 24.219 -14.109 -5.016 1 93.75 179 PHE A C 1
ATOM 1290 O O . PHE A 1 179 ? 24.016 -12.906 -5.191 1 93.75 179 PHE A O 1
ATOM 1297 N N . PHE A 1 180 ? 25.469 -14.711 -5.27 1 95.62 180 PHE A N 1
ATOM 1298 C CA . PHE A 1 180 ? 26.656 -13.922 -5.57 1 95.62 180 PHE A CA 1
ATOM 1299 C C . PHE A 1 180 ? 27.172 -14.25 -6.965 1 95.62 180 PHE A C 1
ATOM 1301 O O . PHE A 1 180 ? 28.344 -14 -7.266 1 95.62 180 PHE A O 1
ATOM 1308 N N . SER A 1 181 ? 26.359 -14.836 -7.785 1 95.12 181 SER A N 1
ATOM 1309 C CA . SER A 1 181 ? 26.781 -15.203 -9.133 1 95.12 181 SER A CA 1
ATOM 1310 C C . SER A 1 181 ? 27.266 -13.992 -9.922 1 95.12 181 SER A C 1
ATOM 1312 O O . SER A 1 181 ? 28.156 -14.109 -10.758 1 95.12 181 SER A O 1
ATOM 1314 N N . MET A 1 182 ? 26.719 -12.844 -9.664 1 96.94 182 MET A N 1
ATOM 1315 C CA . MET A 1 182 ? 27.047 -11.641 -10.438 1 96.94 182 MET A CA 1
ATOM 1316 C C . MET A 1 182 ? 28.109 -10.812 -9.727 1 96.94 182 MET A C 1
ATOM 1318 O O . MET A 1 182 ? 28.578 -9.805 -10.258 1 96.94 182 MET A O 1
ATOM 1322 N N . ALA A 1 183 ? 28.562 -11.266 -8.555 1 97.25 183 ALA A N 1
ATOM 1323 C CA . ALA A 1 183 ? 29.438 -10.469 -7.711 1 97.25 183 ALA A CA 1
ATOM 1324 C C . ALA A 1 183 ? 30.766 -10.172 -8.414 1 97.25 183 ALA A C 1
ATOM 1326 O O . ALA A 1 183 ? 31.25 -9.047 -8.375 1 97.25 183 ALA A O 1
ATOM 1327 N N . PRO A 1 184 ? 31.375 -11.156 -9.07 1 97.44 184 PRO A N 1
ATOM 1328 C CA . PRO A 1 184 ? 32.656 -10.867 -9.672 1 97.44 184 PRO A CA 1
ATOM 1329 C C . PRO A 1 184 ? 32.594 -9.734 -10.703 1 97.44 184 PRO A C 1
ATOM 1331 O O . PRO A 1 184 ? 33.406 -8.805 -10.648 1 97.44 184 PRO A O 1
ATOM 1334 N N . VAL A 1 185 ? 31.688 -9.789 -11.594 1 97.94 185 VAL A N 1
ATOM 1335 C CA . VAL A 1 185 ? 31.578 -8.75 -12.617 1 97.94 185 VAL A CA 1
ATOM 1336 C C . VAL A 1 185 ? 31.047 -7.457 -11.992 1 97.94 185 VAL A C 1
ATOM 1338 O O . VAL A 1 185 ? 31.5 -6.363 -12.328 1 97.94 185 VAL A O 1
ATOM 1341 N N . GLY A 1 186 ? 30.047 -7.547 -11.094 1 98 186 GLY A N 1
ATOM 1342 C CA . GLY A 1 186 ? 29.5 -6.375 -10.43 1 98 186 GLY A CA 1
ATOM 1343 C C . GLY A 1 186 ? 30.531 -5.602 -9.633 1 98 186 GLY A C 1
ATOM 1344 O O . GLY A 1 186 ? 30.578 -4.371 -9.688 1 98 186 GLY A O 1
ATOM 1345 N N . ILE A 1 187 ? 31.375 -6.344 -8.891 1 98.25 187 ILE A N 1
ATOM 1346 C CA . ILE A 1 187 ? 32.406 -5.715 -8.094 1 98.25 187 ILE A CA 1
ATOM 1347 C C . ILE A 1 187 ? 33.438 -5.051 -9.016 1 98.25 187 ILE A C 1
ATOM 1349 O O . ILE A 1 187 ? 33.875 -3.924 -8.758 1 98.25 187 ILE A O 1
ATOM 1353 N N . ALA A 1 188 ? 33.844 -5.738 -10.047 1 98.44 188 ALA A N 1
ATOM 1354 C CA . ALA A 1 188 ? 34.781 -5.176 -10.992 1 98.44 188 ALA A CA 1
ATOM 1355 C C . ALA A 1 188 ? 34.281 -3.869 -11.586 1 98.44 188 ALA A C 1
ATOM 1357 O O . ALA A 1 188 ? 35 -2.877 -11.648 1 98.44 188 ALA A O 1
ATOM 1358 N N . VAL A 1 189 ? 33.062 -3.865 -12.016 1 98.31 189 VAL A N 1
ATOM 1359 C CA . VAL A 1 189 ? 32.469 -2.686 -12.617 1 98.31 189 VAL A CA 1
ATOM 1360 C C . VAL A 1 189 ? 32.375 -1.561 -11.586 1 98.31 189 VAL A C 1
ATOM 1362 O O . VAL A 1 189 ? 32.688 -0.405 -11.898 1 98.31 189 VAL A O 1
ATOM 1365 N N . ALA A 1 190 ? 31.969 -1.922 -10.359 1 98.25 190 ALA A N 1
ATOM 1366 C CA . ALA A 1 190 ? 31.844 -0.919 -9.305 1 98.25 190 ALA A CA 1
ATOM 1367 C C . ALA A 1 190 ? 33.188 -0.294 -8.984 1 98.25 190 ALA A C 1
ATOM 1369 O O . ALA A 1 190 ? 33.312 0.925 -8.828 1 98.25 190 ALA A O 1
ATOM 1370 N N . VAL A 1 191 ? 34.219 -1.111 -8.906 1 98.19 191 VAL A N 1
ATOM 1371 C CA . VAL A 1 191 ? 35.562 -0.624 -8.562 1 98.19 191 VAL A CA 1
ATOM 1372 C C . VAL A 1 191 ? 36.062 0.298 -9.664 1 98.19 191 VAL A C 1
ATOM 1374 O O . VAL A 1 191 ? 36.531 1.41 -9.391 1 98.19 191 VAL A O 1
ATOM 1377 N N . VAL A 1 192 ? 35.969 -0.106 -10.906 1 98.19 192 VAL A N 1
ATOM 1378 C CA . VAL A 1 192 ? 36.438 0.7 -12.039 1 98.19 192 VAL A CA 1
ATOM 1379 C C . VAL A 1 192 ? 35.625 1.992 -12.109 1 98.19 192 VAL A C 1
ATOM 1381 O O . VAL A 1 192 ? 36.188 3.066 -12.352 1 98.19 192 VAL A O 1
ATOM 1384 N N . GLY A 1 193 ? 34.344 1.905 -11.953 1 98.12 193 GLY A N 1
ATOM 1385 C CA . GLY A 1 193 ? 33.469 3.074 -11.977 1 98.12 193 GLY A CA 1
ATOM 1386 C C . GLY A 1 193 ? 33.781 4.07 -10.875 1 98.12 193 GLY A C 1
ATOM 1387 O O . GLY A 1 193 ? 33.844 5.277 -11.125 1 98.12 1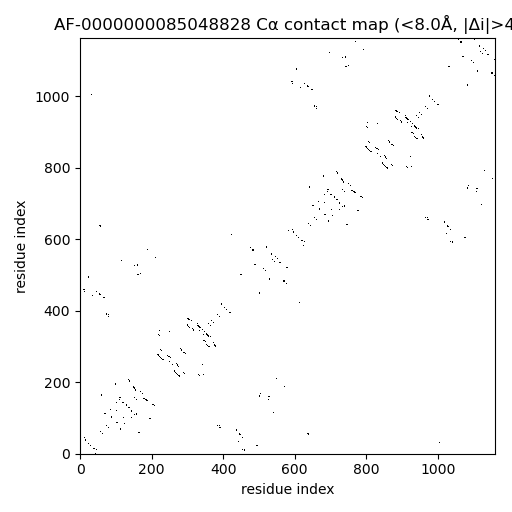93 GLY A O 1
ATOM 1388 N N . ILE A 1 194 ? 33.969 3.541 -9.664 1 97.88 194 ILE A N 1
ATOM 1389 C CA . ILE A 1 194 ? 34.25 4.398 -8.516 1 97.88 194 ILE A CA 1
ATOM 1390 C C . ILE A 1 194 ? 35.594 5.102 -8.727 1 97.88 194 ILE A C 1
ATOM 1392 O O . ILE A 1 194 ? 35.719 6.305 -8.469 1 97.88 194 ILE A O 1
ATOM 1396 N N . VAL A 1 195 ? 36.625 4.367 -9.195 1 97.88 195 VAL A N 1
ATOM 1397 C CA . VAL A 1 195 ? 37.906 4.957 -9.453 1 97.88 195 VAL A CA 1
ATOM 1398 C C . VAL A 1 195 ? 37.781 6.051 -10.516 1 97.88 195 VAL A C 1
ATOM 1400 O O . VAL A 1 195 ? 38.344 7.141 -10.359 1 97.88 195 VAL A O 1
ATOM 1403 N N . TYR A 1 196 ? 37.125 5.848 -11.547 1 97.44 196 TYR A N 1
ATOM 1404 C CA . TYR A 1 196 ? 36.906 6.824 -12.609 1 97.44 196 TYR A CA 1
ATOM 1405 C C . TYR A 1 196 ? 36.219 8.078 -12.055 1 97.44 196 TYR A C 1
ATOM 1407 O O . TYR A 1 196 ? 36.625 9.195 -12.344 1 97.44 196 TYR A O 1
ATOM 1415 N N . LEU A 1 197 ? 35.094 7.852 -11.289 1 97.44 197 LEU A N 1
ATOM 1416 C CA . LEU A 1 197 ? 34.344 8.977 -10.781 1 97.44 197 LEU A CA 1
ATOM 1417 C C . LEU A 1 197 ? 35.156 9.797 -9.789 1 97.44 197 LEU A C 1
ATOM 1419 O O . LEU A 1 197 ? 35.031 11.023 -9.742 1 97.44 197 LEU A O 1
ATOM 1423 N N . ALA A 1 198 ? 36 9.125 -9.023 1 95.75 198 ALA A N 1
ATOM 1424 C CA . ALA A 1 198 ? 36.812 9.789 -7.996 1 95.75 198 ALA A CA 1
ATOM 1425 C C . ALA A 1 198 ? 37.969 10.562 -8.609 1 95.75 198 ALA A C 1
ATOM 1427 O O . ALA A 1 198 ? 38.438 11.555 -8.047 1 95.75 198 ALA A O 1
ATOM 1428 N N . VAL A 1 199 ? 38.469 10.141 -9.766 1 95.44 199 VAL A N 1
ATOM 1429 C CA . VAL A 1 199 ? 39.656 10.734 -10.328 1 95.44 199 VAL A CA 1
ATOM 1430 C C . VAL A 1 199 ? 39.281 11.68 -11.469 1 95.44 199 VAL A C 1
ATOM 1432 O O . VAL A 1 199 ? 39.812 12.805 -11.539 1 95.44 199 VAL A O 1
ATOM 1435 N N . ILE A 1 200 ? 38.406 11.281 -12.305 1 95.25 200 ILE A N 1
ATOM 1436 C CA . ILE A 1 200 ? 38.125 12.031 -13.523 1 95.25 200 ILE A CA 1
ATOM 1437 C C . ILE A 1 200 ? 36.688 12.523 -13.523 1 95.25 200 ILE A C 1
ATOM 1439 O O . ILE A 1 200 ? 36.406 13.688 -13.82 1 95.25 200 ILE A O 1
ATOM 1443 N N . GLY A 1 201 ? 35.812 11.734 -13.188 1 93.56 201 GLY A N 1
ATOM 1444 C CA . GLY A 1 201 ? 34.375 11.945 -13.367 1 93.56 201 GLY A CA 1
ATOM 1445 C C . GLY A 1 201 ? 33.875 13.219 -12.711 1 93.56 201 GLY A C 1
ATOM 1446 O O . GLY A 1 201 ? 33.156 14 -13.328 1 93.56 201 GLY A O 1
ATOM 1447 N N . TRP A 1 202 ? 34.281 13.391 -11.461 1 92.44 202 TRP A N 1
ATOM 1448 C CA . TRP A 1 202 ? 33.781 14.547 -10.734 1 92.44 202 TRP A CA 1
ATOM 1449 C C . TRP A 1 202 ? 34.312 15.844 -11.328 1 92.44 202 TRP A C 1
ATOM 1451 O O . TRP A 1 202 ? 33.656 16.891 -11.219 1 92.44 202 TRP A O 1
ATOM 1461 N N . ARG A 1 203 ? 35.406 15.805 -12 1 92.88 203 ARG A N 1
ATOM 1462 C CA . ARG A 1 203 ? 36.031 17 -12.578 1 92.88 203 ARG A CA 1
ATOM 1463 C C . ARG A 1 203 ? 35.312 17.422 -13.859 1 92.88 203 ARG A C 1
ATOM 1465 O O . ARG A 1 203 ? 35.438 18.562 -14.289 1 92.88 203 ARG A O 1
ATOM 1472 N N . LEU A 1 204 ? 34.594 16.562 -14.391 1 92.94 204 LEU A N 1
ATOM 1473 C CA . LEU A 1 204 ? 33.875 16.859 -15.625 1 92.94 204 LEU A CA 1
ATOM 1474 C C . LEU A 1 204 ? 32.562 17.547 -15.32 1 92.94 204 LEU A C 1
ATOM 1476 O O . LEU A 1 204 ? 31.891 18.062 -16.234 1 92.94 204 LEU A O 1
ATOM 1480 N N . LEU A 1 205 ? 32.188 17.609 -14.008 1 91.31 205 LEU A N 1
ATOM 1481 C CA . LEU A 1 205 ? 30.922 18.203 -13.617 1 91.31 205 LEU A CA 1
ATOM 1482 C C . LEU A 1 205 ? 31.078 19.688 -13.344 1 91.31 205 LEU A C 1
ATOM 1484 O O . LEU A 1 205 ? 31.984 20.094 -12.602 1 91.31 205 LEU A O 1
ATOM 1488 N N . PRO A 1 206 ? 30.281 20.484 -13.969 1 83.94 206 PRO A N 1
ATOM 1489 C CA . PRO A 1 206 ? 30.344 21.922 -13.695 1 83.94 206 PRO A CA 1
ATOM 1490 C C . PRO A 1 206 ? 29.875 22.266 -12.289 1 83.94 206 PRO A C 1
ATOM 1492 O O . PRO A 1 206 ? 28.953 21.641 -11.766 1 83.94 206 PRO A O 1
ATOM 1495 N N . PRO A 1 207 ? 30.547 23.234 -11.75 1 77.81 207 PRO A N 1
ATOM 1496 C CA . PRO A 1 207 ? 30.125 23.656 -10.414 1 77.81 207 PRO A CA 1
ATOM 1497 C C . PRO A 1 207 ? 28.75 24.344 -10.422 1 77.81 207 PRO A C 1
ATOM 1499 O O . PRO A 1 207 ? 28.578 25.344 -11.102 1 77.81 207 PRO A O 1
ATOM 1502 N N . ARG A 1 208 ? 27.781 23.625 -9.992 1 75 208 ARG A N 1
ATOM 1503 C CA . ARG A 1 208 ? 26.438 24.203 -9.922 1 75 208 ARG A CA 1
ATOM 1504 C C . ARG A 1 208 ? 25.953 24.297 -8.477 1 75 208 ARG A C 1
ATOM 1506 O O . ARG A 1 208 ? 26.469 23.594 -7.598 1 75 208 ARG A O 1
ATOM 1513 N N . ARG A 1 209 ? 25.078 25.344 -8.32 1 72.56 209 ARG A N 1
ATOM 1514 C CA . ARG A 1 209 ? 24.469 25.516 -6.996 1 72.56 209 ARG A CA 1
ATOM 1515 C C . ARG A 1 209 ? 23.078 24.891 -6.941 1 72.56 209 ARG A C 1
ATOM 1517 O O . ARG A 1 209 ? 22.188 25.297 -7.688 1 72.56 209 ARG A O 1
ATOM 1524 N N . GLY A 1 210 ? 23.125 23.766 -6.23 1 73.38 210 GLY A N 1
ATOM 1525 C CA . GLY A 1 210 ? 21.844 23.109 -6.062 1 73.38 210 GLY A CA 1
ATOM 1526 C C . GLY A 1 210 ? 21.141 23.484 -4.773 1 73.38 210 GLY A C 1
ATOM 1527 O O . GLY A 1 210 ? 21.625 24.344 -4.031 1 73.38 210 GLY A O 1
ATOM 1528 N N . THR A 1 211 ? 19.984 23 -4.629 1 58.84 211 THR A N 1
ATOM 1529 C CA . THR A 1 211 ? 19.156 23.328 -3.473 1 58.84 211 THR A CA 1
ATOM 1530 C C . THR A 1 211 ? 19.828 22.891 -2.18 1 58.84 211 THR A C 1
ATOM 1532 O O . THR A 1 211 ? 19.531 23.422 -1.104 1 58.84 211 THR A O 1
ATOM 1535 N N . MET A 1 212 ? 20.75 21.969 -2.299 1 58.94 212 MET A N 1
ATOM 1536 C CA . MET A 1 212 ? 21.406 21.438 -1.107 1 58.94 212 MET A CA 1
ATOM 1537 C C . MET A 1 212 ? 22.594 22.312 -0.715 1 58.94 212 MET A C 1
ATOM 1539 O O . MET A 1 212 ? 23.156 22.141 0.367 1 58.94 212 MET A O 1
ATOM 1543 N N . GLU A 1 213 ? 22.969 23.156 -1.56 1 58.56 213 GLU A N 1
ATOM 1544 C CA . GLU A 1 213 ? 24.094 24.031 -1.234 1 58.56 213 GLU A CA 1
ATOM 1545 C C . GLU A 1 213 ? 23.797 24.891 -0.01 1 58.56 213 GLU A C 1
ATOM 1547 O O . GLU A 1 213 ? 24.672 25.109 0.835 1 58.56 213 GLU A O 1
ATOM 1552 N N . GLY A 1 214 ? 22.516 25.5 -0.024 1 53.12 214 GLY A N 1
ATOM 1553 C CA . GLY A 1 214 ? 22.188 26.469 1.014 1 53.12 214 GLY A CA 1
ATOM 1554 C C . GLY A 1 214 ? 21.75 25.812 2.311 1 53.12 214 GLY A C 1
ATOM 1555 O O . GLY A 1 214 ? 21.578 26.484 3.328 1 53.12 214 GLY A O 1
ATOM 1556 N N . HIS A 1 215 ? 21.469 24.562 2.264 1 50.62 215 HIS A N 1
ATOM 1557 C CA . HIS A 1 215 ? 20.828 24 3.445 1 50.62 215 HIS A CA 1
ATOM 1558 C C . HIS A 1 215 ? 21.859 23.406 4.395 1 50.62 215 HIS A C 1
ATOM 1560 O O . HIS A 1 215 ? 22.031 22.188 4.426 1 50.62 215 HIS A O 1
ATOM 1566 N N . ALA A 1 216 ? 22.766 24.172 4.758 1 51.19 216 ALA A N 1
ATOM 1567 C CA . ALA A 1 216 ? 23.656 23.688 5.797 1 51.19 216 ALA A CA 1
ATOM 1568 C C . ALA A 1 216 ? 22.891 23.312 7.059 1 51.19 216 ALA A C 1
ATOM 1570 O O . ALA A 1 216 ? 21.875 23.938 7.383 1 51.19 216 ALA A O 1
ATOM 1571 N N . ALA A 1 217 ? 23.047 22.109 7.488 1 56.81 217 ALA A N 1
ATOM 1572 C CA . ALA A 1 217 ? 22.453 21.844 8.797 1 56.81 217 ALA A CA 1
ATOM 1573 C C . ALA A 1 217 ? 22.656 23.016 9.75 1 56.81 217 ALA A C 1
ATOM 1575 O O . ALA A 1 217 ? 23.75 23.594 9.797 1 56.81 217 ALA A O 1
ATOM 1576 N N . PRO A 1 218 ? 21.531 23.516 10.336 1 59.78 218 PRO A N 1
ATOM 1577 C CA . PRO A 1 218 ? 21.672 24.672 11.227 1 59.78 218 PRO A CA 1
ATOM 1578 C C . PRO A 1 218 ? 22.594 24.391 12.406 1 59.78 218 PRO A C 1
ATOM 1580 O O . PRO A 1 218 ? 22.672 23.266 12.883 1 59.78 218 PRO A O 1
ATOM 1583 N N . TRP A 1 219 ? 23.438 25.328 12.727 1 70.31 219 TRP A N 1
ATOM 1584 C CA . TRP A 1 219 ? 24.219 25.266 13.953 1 70.31 219 TRP A CA 1
ATOM 1585 C C . TRP A 1 219 ? 23.328 25.125 15.172 1 70.31 219 TRP A C 1
ATOM 1587 O O . TRP A 1 219 ? 22.266 25.766 15.25 1 70.31 219 TRP A O 1
ATOM 1597 N N . LYS A 1 220 ? 23.656 24.156 15.953 1 83.88 220 LYS A N 1
ATOM 1598 C CA . LYS A 1 220 ? 22.938 23.953 17.203 1 83.88 220 LYS A CA 1
ATOM 1599 C C . LYS A 1 220 ? 23.875 24.016 18.406 1 83.88 220 LYS A C 1
ATOM 1601 O O . LYS A 1 220 ? 25.047 23.625 18.297 1 83.88 220 LYS A O 1
ATOM 1606 N N . VAL A 1 221 ? 23.375 24.688 19.484 1 89.44 221 VAL A N 1
ATOM 1607 C CA . VAL A 1 221 ? 24.094 24.703 20.766 1 89.44 221 VAL A CA 1
ATOM 1608 C C . VAL A 1 221 ? 23.422 23.75 21.75 1 89.44 221 VAL A C 1
ATOM 1610 O O . VAL A 1 221 ? 22.188 23.766 21.891 1 89.44 221 VAL A O 1
ATOM 1613 N N . PHE A 1 222 ? 24.188 22.859 22.312 1 89.62 222 PHE A N 1
ATOM 1614 C CA . PHE A 1 222 ? 23.641 21.922 23.281 1 89.62 222 PHE A CA 1
ATOM 1615 C C . PHE A 1 222 ? 24.641 21.656 24.406 1 89.62 222 PHE A C 1
ATOM 1617 O O . PHE A 1 222 ? 25.797 22.031 24.312 1 89.62 222 PHE A O 1
ATOM 1624 N N . GLU A 1 223 ? 24.078 21.141 25.5 1 90.25 223 GLU A N 1
ATOM 1625 C CA . GLU A 1 223 ? 24.891 20.812 26.688 1 90.25 223 GLU A CA 1
ATOM 1626 C C . GLU A 1 223 ? 25.094 19.312 26.812 1 90.25 223 GLU A C 1
ATOM 1628 O O . GLU A 1 223 ? 24.156 18.531 26.609 1 90.25 223 GLU A O 1
ATOM 1633 N N . LEU A 1 224 ? 26.266 18.922 26.953 1 89.44 224 LEU A N 1
ATOM 1634 C CA . LEU A 1 224 ? 26.594 17.531 27.297 1 89.44 224 LEU A CA 1
ATOM 1635 C C . LEU A 1 224 ? 27.109 17.422 28.719 1 89.44 224 LEU A C 1
ATOM 1637 O O . LEU A 1 224 ? 28.078 18.094 29.078 1 89.44 224 LEU A O 1
ATOM 1641 N N . THR A 1 225 ? 26.484 16.609 29.453 1 88.56 225 THR A N 1
ATOM 1642 C CA . THR A 1 225 ? 26.859 16.453 30.859 1 88.56 225 THR A CA 1
ATOM 1643 C C . THR A 1 225 ? 27.828 15.289 31.031 1 88.56 225 THR A C 1
ATOM 1645 O O . THR A 1 225 ? 27.594 14.195 30.531 1 88.56 225 THR A O 1
ATOM 1648 N N . LEU A 1 226 ? 28.891 15.555 31.734 1 88.06 226 LEU A N 1
ATOM 1649 C CA . LEU A 1 226 ? 29.859 14.508 32.031 1 88.06 226 LEU A CA 1
ATOM 1650 C C . LEU A 1 226 ? 29.344 13.586 33.156 1 88.06 226 LEU A C 1
ATOM 1652 O O . LEU A 1 226 ? 28.859 14.062 34.188 1 88.06 226 LEU A O 1
ATOM 1656 N N . THR A 1 227 ? 29.359 12.336 32.938 1 87.44 227 THR A N 1
ATOM 1657 C CA . THR A 1 227 ? 28.844 11.367 33.875 1 87.44 227 THR A CA 1
ATOM 1658 C C . THR A 1 227 ? 29.922 10.938 34.875 1 87.44 227 THR A C 1
ATOM 1660 O O . THR A 1 227 ? 29.609 10.359 35.938 1 87.44 227 THR A O 1
ATOM 1663 N N . HIS A 1 228 ? 31.188 11.156 34.5 1 86.88 228 HIS A N 1
ATOM 1664 C CA . HIS A 1 228 ? 32.312 10.812 35.344 1 86.88 228 HIS A CA 1
ATOM 1665 C C . HIS A 1 228 ? 33.375 11.914 35.344 1 86.88 228 HIS A C 1
ATOM 1667 O O . HIS A 1 228 ? 33.469 12.68 34.375 1 86.88 228 HIS A O 1
ATOM 1673 N N . ALA A 1 229 ? 34.031 11.875 36.438 1 85.94 229 ALA A N 1
ATOM 1674 C CA . ALA A 1 229 ? 35.156 12.797 36.5 1 85.94 229 ALA A CA 1
ATOM 1675 C C . ALA A 1 229 ? 36.281 12.344 35.562 1 85.94 229 ALA A C 1
ATOM 1677 O O . ALA A 1 229 ? 36.531 11.141 35.438 1 85.94 229 ALA A O 1
ATOM 1678 N N . VAL A 1 230 ? 36.781 13.258 34.844 1 86.56 230 VAL A N 1
ATOM 1679 C CA . VAL A 1 230 ? 37.812 12.898 33.906 1 86.56 230 VAL A CA 1
ATOM 1680 C C . VAL A 1 230 ? 38.906 13.961 33.875 1 86.56 230 VAL A C 1
ATOM 1682 O O . VAL A 1 230 ? 38.625 15.148 34.094 1 86.56 230 VAL A O 1
ATOM 1685 N N . GLU A 1 231 ? 40.094 13.484 33.812 1 86.94 231 GLU A N 1
ATOM 1686 C CA . GLU A 1 231 ? 41.219 14.406 33.562 1 86.94 231 GLU A CA 1
ATOM 1687 C C . GLU A 1 231 ? 41.406 14.617 32.062 1 86.94 231 GLU A C 1
ATOM 1689 O O . GLU A 1 231 ? 41.844 13.695 31.359 1 86.94 231 GLU A O 1
ATOM 1694 N N . LEU A 1 232 ? 41.031 15.742 31.641 1 85.69 232 LEU A N 1
ATOM 1695 C CA . LEU A 1 232 ? 41.062 16.047 30.219 1 85.69 232 LEU A CA 1
ATOM 1696 C C . LEU A 1 232 ? 41.469 17.5 29.969 1 85.69 232 LEU A C 1
ATOM 1698 O O . LEU A 1 232 ? 40.812 18.422 30.469 1 85.69 232 LEU A O 1
ATOM 1702 N N . SER A 1 233 ? 42.625 17.609 29.281 1 86.69 233 SER A N 1
ATOM 1703 C CA . SER A 1 233 ? 43.062 18.953 28.953 1 86.69 233 SER A CA 1
ATOM 1704 C C . SER A 1 233 ? 42.125 19.594 27.922 1 86.69 233 SER A C 1
ATOM 1706 O O . SER A 1 233 ? 41.469 18.906 27.141 1 86.69 233 SER A O 1
ATOM 1708 N N . ARG A 1 234 ? 42 20.922 27.984 1 86.06 234 ARG A N 1
ATOM 1709 C CA . ARG A 1 234 ? 41.188 21.656 27.031 1 86.06 234 ARG A CA 1
ATOM 1710 C C . ARG A 1 234 ? 41.625 21.344 25.594 1 86.06 234 ARG A C 1
ATOM 1712 O O . ARG A 1 234 ? 40.781 21.234 24.703 1 86.06 234 ARG A O 1
ATOM 1719 N N . HIS A 1 235 ? 42.906 21.234 25.484 1 84.81 235 HIS A N 1
ATOM 1720 C CA . HIS A 1 235 ? 43.469 20.938 24.172 1 84.81 235 HIS A CA 1
ATOM 1721 C C . HIS A 1 235 ? 43.031 19.547 23.703 1 84.81 235 HIS A C 1
ATOM 1723 O O . HIS A 1 235 ? 42.688 19.359 22.531 1 84.81 235 HIS A O 1
ATOM 1729 N N . ALA A 1 236 ? 43.094 18.578 24.578 1 85 236 ALA A N 1
ATOM 1730 C CA . ALA A 1 236 ? 42.688 17.219 24.219 1 85 236 ALA A CA 1
ATOM 1731 C C . ALA A 1 236 ? 41.219 17.172 23.844 1 85 236 ALA A C 1
ATOM 1733 O O . ALA A 1 236 ? 40.844 16.469 22.891 1 85 236 ALA A O 1
ATOM 1734 N N . LEU A 1 237 ? 40.469 17.859 24.562 1 86.25 237 LEU A N 1
ATOM 1735 C CA . LEU A 1 237 ? 39.031 17.891 24.266 1 86.25 237 LEU A CA 1
ATOM 1736 C C . LEU A 1 237 ? 38.781 18.594 22.922 1 86.25 237 LEU A C 1
ATOM 1738 O O . LEU A 1 237 ? 37.969 18.125 22.125 1 86.25 237 LEU A O 1
ATOM 1742 N N . SER A 1 238 ? 39.438 19.672 22.734 1 84.38 238 SER A N 1
ATOM 1743 C CA . SER A 1 238 ? 39.281 20.422 21.484 1 84.38 238 SER A CA 1
ATOM 1744 C C . SER A 1 238 ? 39.625 19.562 20.266 1 84.38 238 SER A C 1
ATOM 1746 O O . SER A 1 238 ? 38.969 19.656 19.234 1 84.38 238 SER A O 1
ATOM 1748 N N . LYS A 1 239 ? 40.594 18.828 20.438 1 80.31 239 LYS A N 1
ATOM 1749 C CA . LYS A 1 239 ? 41 17.922 19.359 1 80.31 239 LYS A CA 1
ATOM 1750 C C . LYS A 1 239 ? 39.875 16.922 19.047 1 80.31 239 LYS A C 1
ATOM 1752 O O . LYS A 1 239 ? 39.594 16.641 17.891 1 80.31 239 LYS A O 1
ATOM 1757 N N . GLN A 1 240 ? 39.375 16.453 20.125 1 80.69 240 GLN A N 1
ATOM 1758 C CA . GLN A 1 240 ? 38.281 15.484 19.953 1 80.69 240 GLN A CA 1
ATOM 1759 C C . GLN A 1 240 ? 37.062 16.141 19.297 1 80.69 240 GLN A C 1
ATOM 1761 O O . GLN A 1 240 ? 36.406 15.547 18.438 1 80.69 240 GLN A O 1
ATOM 1766 N N . LEU A 1 241 ? 36.844 17.297 19.734 1 80.88 241 LEU A N 1
ATOM 1767 C CA . LEU A 1 241 ? 35.656 18.031 19.25 1 80.88 241 LEU A CA 1
ATOM 1768 C C . LEU A 1 241 ? 35.844 18.484 17.812 1 80.88 241 LEU A C 1
ATOM 1770 O O . LEU A 1 241 ? 34.875 18.609 17.062 1 80.88 241 LEU A O 1
ATOM 1774 N N . HIS A 1 242 ? 37.062 18.766 17.531 1 73 242 HIS A N 1
ATOM 1775 C CA . HIS A 1 242 ? 37.344 19.188 16.172 1 73 242 HIS A CA 1
ATOM 1776 C C . HIS A 1 242 ? 37.031 18.094 15.164 1 73 242 HIS A C 1
ATOM 1778 O O . HIS A 1 242 ? 36.531 18.375 14.062 1 73 242 HIS A O 1
ATOM 1784 N N . ALA A 1 243 ? 37.156 16.938 15.633 1 63.72 243 ALA A N 1
ATOM 1785 C CA . ALA A 1 243 ? 36.875 15.797 14.766 1 63.72 243 ALA A CA 1
ATOM 1786 C C . ALA A 1 243 ? 35.406 15.742 14.414 1 63.72 243 ALA A C 1
ATOM 1788 O O . ALA A 1 243 ? 35.031 15.281 13.328 1 63.72 243 ALA A O 1
ATOM 1789 N N . SER A 1 244 ? 34.688 16.25 15.32 1 62.88 244 SER A N 1
ATOM 1790 C CA . SER A 1 244 ? 33.25 16.234 15.109 1 62.88 244 SER A CA 1
ATOM 1791 C C . SER A 1 244 ? 32.719 17.609 14.711 1 62.88 244 SER A C 1
ATOM 1793 O O . SER A 1 244 ? 31.516 17.875 14.805 1 62.88 244 SER A O 1
ATOM 1795 N N . ARG A 1 245 ? 33.656 18.438 14.359 1 65.62 245 ARG A N 1
ATOM 1796 C CA . ARG A 1 245 ? 33.312 19.812 13.977 1 65.62 245 ARG A CA 1
ATOM 1797 C C . ARG A 1 245 ? 32.469 20.484 15.055 1 65.62 245 ARG A C 1
ATOM 1799 O O . ARG A 1 245 ? 31.438 21.094 14.75 1 65.62 245 ARG A O 1
ATOM 1806 N N . THR A 1 246 ? 32.75 20.219 16.203 1 81.75 246 THR A N 1
ATOM 1807 C CA . THR A 1 246 ? 32.094 20.766 17.375 1 81.75 246 THR A CA 1
ATOM 1808 C C . THR A 1 246 ? 33 21.734 18.109 1 81.75 246 THR A C 1
ATOM 1810 O O . THR A 1 246 ? 34.219 21.547 18.141 1 81.75 246 THR A O 1
ATOM 1813 N N . ARG A 1 247 ? 32.469 22.828 18.484 1 85.31 247 ARG A N 1
ATOM 1814 C CA . ARG A 1 247 ? 33.25 23.828 19.219 1 85.31 247 ARG A CA 1
ATOM 1815 C C . ARG A 1 247 ? 32.781 23.922 20.672 1 85.31 247 ARG A C 1
ATOM 1817 O O . ARG A 1 247 ? 31.562 23.906 20.938 1 85.31 247 ARG A O 1
ATOM 1824 N N . LEU A 1 248 ? 33.75 23.938 21.531 1 90.06 248 LEU A N 1
ATOM 1825 C CA . LEU A 1 248 ? 33.438 24.172 22.938 1 90.06 248 LEU A CA 1
ATOM 1826 C C . LEU A 1 248 ? 33.188 25.656 23.219 1 90.06 248 LEU A C 1
ATOM 1828 O O . LEU A 1 248 ? 34.062 26.484 22.953 1 90.06 248 LEU A O 1
ATOM 1832 N N . LEU A 1 249 ? 32.062 25.969 23.625 1 89.5 249 LEU A N 1
ATOM 1833 C CA . LEU A 1 249 ? 31.75 27.359 23.922 1 89.5 249 LEU A CA 1
ATOM 1834 C C . LEU A 1 249 ? 32.094 27.703 25.359 1 89.5 249 LEU A C 1
ATOM 1836 O O . LEU A 1 249 ? 32.812 28.688 25.609 1 89.5 249 LEU A O 1
ATOM 1840 N N . ARG A 1 250 ? 31.594 26.938 26.266 1 91.38 250 ARG A N 1
ATOM 1841 C CA . ARG A 1 250 ? 31.797 27.203 27.688 1 91.38 250 ARG A CA 1
ATOM 1842 C C . ARG A 1 250 ? 31.719 25.922 28.5 1 91.38 250 ARG A C 1
ATOM 1844 O O . ARG A 1 250 ? 31.234 24.906 28.016 1 91.38 250 ARG A O 1
ATOM 1851 N N . LEU A 1 251 ? 32.344 25.969 29.594 1 92.38 251 LEU A N 1
ATOM 1852 C CA . LEU A 1 251 ? 32.188 24.938 30.609 1 92.38 251 LEU A CA 1
ATOM 1853 C C . LEU A 1 251 ? 31.234 25.391 31.719 1 92.38 251 LEU A C 1
ATOM 1855 O O . LEU A 1 251 ? 31.344 26.531 32.188 1 92.38 251 LEU A O 1
ATOM 1859 N N . ILE A 1 252 ? 30.328 24.547 32.031 1 92 252 ILE A N 1
ATOM 1860 C CA . ILE A 1 252 ? 29.297 24.922 33 1 92 252 ILE A CA 1
ATOM 1861 C C . ILE A 1 252 ? 29.375 23.969 34.219 1 92 252 ILE A C 1
ATOM 1863 O O . ILE A 1 252 ? 29.406 22.75 34.031 1 92 252 ILE A O 1
ATOM 1867 N N . ARG A 1 253 ? 29.547 24.531 35.438 1 91.12 253 ARG A N 1
ATOM 1868 C CA . ARG A 1 253 ? 29.469 23.781 36.688 1 91.12 253 ARG A CA 1
ATOM 1869 C C . ARG A 1 253 ? 28.391 24.359 37.594 1 91.12 253 ARG A C 1
ATOM 1871 O O . ARG A 1 253 ? 28.406 25.547 37.938 1 91.12 253 ARG A O 1
ATOM 1878 N N . ARG A 1 254 ? 27.453 23.5 38.062 1 85.25 254 ARG A N 1
ATOM 1879 C CA . ARG A 1 254 ? 26.328 23.922 38.906 1 85.25 254 ARG A CA 1
ATOM 1880 C C . ARG A 1 254 ? 25.641 25.141 38.312 1 85.25 254 ARG A C 1
ATOM 1882 O O . ARG A 1 254 ? 25.438 26.141 39 1 85.25 254 ARG A O 1
ATOM 1889 N N . ASP A 1 255 ? 25.391 25.219 36.969 1 83.5 255 ASP A N 1
ATOM 1890 C CA . ASP A 1 255 ? 24.625 26.188 36.188 1 83.5 255 ASP A CA 1
ATOM 1891 C C . ASP A 1 255 ? 25.312 27.547 36.156 1 83.5 255 ASP A C 1
ATOM 1893 O O . ASP A 1 255 ? 24.656 28.578 35.969 1 83.5 255 ASP A O 1
ATOM 1897 N N . LYS A 1 256 ? 26.625 27.484 36.469 1 88.88 256 LYS A N 1
ATOM 1898 C CA . LYS A 1 256 ? 27.453 28.672 36.312 1 88.88 256 LYS A CA 1
ATOM 1899 C C . LYS A 1 256 ? 28.609 28.422 35.344 1 88.88 256 LYS A C 1
ATOM 1901 O O . LYS A 1 256 ? 29.172 27.328 35.312 1 88.88 256 LYS A O 1
ATOM 1906 N N . ILE A 1 257 ? 28.875 29.391 34.531 1 91.75 257 ILE A N 1
ATOM 1907 C CA . ILE A 1 257 ? 29.984 29.297 33.594 1 91.75 257 ILE A CA 1
ATOM 1908 C C . ILE A 1 257 ? 31.312 29.375 34.344 1 91.75 257 ILE A C 1
ATOM 1910 O O . ILE A 1 257 ? 31.531 30.266 35.156 1 91.75 257 ILE A O 1
ATOM 1914 N N . ILE A 1 258 ? 32.125 28.5 34.094 1 89.44 258 ILE A N 1
ATOM 1915 C CA . ILE A 1 258 ? 33.438 28.5 34.719 1 89.44 258 ILE A CA 1
ATOM 1916 C C . ILE A 1 258 ? 34.531 28.438 33.656 1 89.44 258 ILE A C 1
ATOM 1918 O O . ILE A 1 258 ? 34.312 28.016 32.531 1 89.44 258 ILE A O 1
ATOM 1922 N N . ASP A 1 259 ? 35.656 28.953 34.062 1 87.5 259 ASP A N 1
ATOM 1923 C CA . ASP A 1 259 ? 36.844 28.781 33.219 1 87.5 259 ASP A CA 1
ATOM 1924 C C . ASP A 1 259 ? 37.375 27.359 33.312 1 87.5 259 ASP A C 1
ATOM 1926 O O . ASP A 1 259 ? 37.062 26.625 34.25 1 87.5 259 ASP A O 1
ATOM 1930 N N . TRP A 1 260 ? 38.062 26.953 32.344 1 90.94 260 TRP A N 1
ATOM 1931 C CA . TRP A 1 260 ? 38.656 25.625 32.344 1 90.94 260 TRP A CA 1
ATOM 1932 C C . TRP A 1 260 ? 39.531 25.422 33.594 1 90.94 260 TRP A C 1
ATOM 1934 O O . TRP A 1 260 ? 40.344 26.281 33.906 1 90.94 260 TRP A O 1
ATOM 1944 N N . PRO A 1 261 ? 39.312 24.391 34.219 1 88 261 PRO A N 1
ATOM 1945 C CA . PRO A 1 261 ? 40.031 24.203 35.469 1 88 261 PRO A CA 1
ATOM 1946 C C . PRO A 1 261 ? 41.562 24.094 35.25 1 88 261 PRO A C 1
ATOM 1948 O O . PRO A 1 261 ? 42 23.547 34.25 1 88 261 PRO A O 1
ATOM 1951 N N . GLU A 1 262 ? 42.375 24.688 36.125 1 82.69 262 GLU A N 1
ATOM 1952 C CA . GLU A 1 262 ? 43.844 24.719 36.031 1 82.69 262 GLU A CA 1
ATOM 1953 C C . GLU A 1 262 ? 44.406 23.312 36.031 1 82.69 262 GLU A C 1
ATOM 1955 O O . GLU A 1 262 ? 45.375 23.031 35.344 1 82.69 262 GLU A O 1
ATOM 1960 N N . GLU A 1 263 ? 43.875 22.359 36.781 1 82.62 263 GLU A N 1
ATOM 1961 C CA . GLU A 1 263 ? 44.406 21 36.875 1 82.62 263 GLU A CA 1
ATOM 1962 C C . GLU A 1 263 ? 43.781 20.094 35.812 1 82.62 263 GLU A C 1
ATOM 1964 O O . GLU A 1 263 ? 44.031 18.875 35.812 1 82.62 263 GLU A O 1
ATOM 1969 N N . ASP A 1 264 ? 43.094 20.688 34.875 1 86.25 264 ASP A N 1
ATOM 1970 C CA . ASP A 1 264 ? 42.438 19.953 33.781 1 86.25 264 ASP A CA 1
ATOM 1971 C C . ASP A 1 264 ? 41.562 18.828 34.312 1 86.25 264 ASP A C 1
ATOM 1973 O O . ASP A 1 264 ? 41.469 17.766 33.688 1 86.25 264 ASP A O 1
ATOM 1977 N N . ARG A 1 265 ? 41.188 18.953 35.562 1 86.94 265 ARG A N 1
ATOM 1978 C CA . ARG A 1 265 ? 40.281 17.953 36.125 1 86.94 265 ARG A CA 1
ATOM 1979 C C . ARG A 1 265 ? 38.844 18.406 36.031 1 86.94 265 ARG A C 1
ATOM 1981 O O . ARG A 1 265 ? 38.469 19.406 36.656 1 86.94 265 ARG A O 1
ATOM 1988 N N . LEU A 1 266 ? 38.062 17.734 35.156 1 88.62 266 LEU A N 1
ATOM 1989 C CA . LEU A 1 266 ? 36.625 17.953 35.062 1 88.62 266 LEU A CA 1
ATOM 1990 C C . LEU A 1 266 ? 35.844 17.062 36 1 88.62 266 LEU A C 1
ATOM 1992 O O . LEU A 1 266 ? 36.281 15.922 36.281 1 88.62 266 LEU A O 1
ATOM 1996 N N . LYS A 1 267 ? 34.906 17.531 36.656 1 89.25 267 LYS A N 1
ATOM 1997 C CA . LYS A 1 267 ? 34.125 16.812 37.656 1 89.25 267 LYS A CA 1
ATOM 1998 C C . LYS A 1 267 ? 32.844 16.219 37.062 1 89.25 267 LYS A C 1
ATOM 2000 O O . LYS A 1 267 ? 32.438 16.609 36 1 89.25 267 LYS A O 1
ATOM 2005 N N . ARG A 1 268 ? 32.406 15.203 37.844 1 89.06 268 ARG A N 1
ATOM 2006 C CA . ARG A 1 268 ? 31.109 14.656 37.5 1 89.06 268 ARG A CA 1
ATOM 2007 C C . ARG A 1 268 ? 30.031 15.734 37.562 1 89.06 268 ARG A C 1
ATOM 2009 O O . ARG A 1 268 ? 29.969 16.5 38.531 1 89.06 268 ARG A O 1
ATOM 2016 N N . GLY A 1 269 ? 29.203 15.812 36.5 1 86.19 269 GLY A N 1
ATOM 2017 C CA . GLY A 1 269 ? 28.125 16.797 36.469 1 86.19 269 GLY A CA 1
ATOM 2018 C C . GLY A 1 269 ? 28.484 18.047 35.719 1 86.19 269 GLY A C 1
ATOM 2019 O O . GLY A 1 269 ? 27.609 18.875 35.406 1 86.19 269 GLY A O 1
ATOM 2020 N N . ASP A 1 270 ? 29.781 18.188 35.438 1 89.88 270 ASP A N 1
ATOM 2021 C CA . ASP A 1 270 ? 30.156 19.312 34.562 1 89.88 270 ASP A CA 1
ATOM 2022 C C . ASP A 1 270 ? 29.469 19.203 33.219 1 89.88 270 ASP A C 1
ATOM 2024 O O . ASP A 1 270 ? 29.328 18.109 32.656 1 89.88 270 ASP A O 1
ATOM 2028 N N . LYS A 1 271 ? 29.031 20.312 32.719 1 91.38 271 LYS A N 1
ATOM 2029 C CA . LYS A 1 271 ? 28.391 20.344 31.391 1 91.38 271 LYS A CA 1
ATOM 2030 C C . LYS A 1 271 ? 29.266 21.078 30.375 1 91.38 271 LYS A C 1
ATOM 2032 O O . LYS A 1 271 ? 29.875 22.109 30.688 1 91.38 271 LYS A O 1
ATOM 2037 N N . LEU A 1 272 ? 29.422 20.516 29.281 1 91.69 272 LEU A N 1
ATOM 2038 C CA . LEU A 1 272 ? 30.094 21.141 28.156 1 91.69 272 LEU A CA 1
ATOM 2039 C C . LEU A 1 272 ? 29.094 21.812 27.219 1 91.69 272 LEU A C 1
ATOM 2041 O O . LEU A 1 272 ? 28.188 21.156 26.688 1 91.69 272 LEU A O 1
ATOM 2045 N N . LEU A 1 273 ? 29.125 23.062 27.125 1 92.19 273 LEU A N 1
ATOM 2046 C CA . LEU A 1 273 ? 28.328 23.766 26.141 1 92.19 273 LEU A CA 1
ATOM 2047 C C . LEU A 1 273 ? 28.984 23.734 24.766 1 92.19 273 LEU A C 1
ATOM 2049 O O . LEU A 1 273 ? 30.047 24.344 24.578 1 92.19 273 LEU A O 1
ATOM 2053 N N . LEU A 1 274 ? 28.297 23.125 23.891 1 90.94 274 LEU A N 1
ATOM 2054 C CA . LEU A 1 274 ? 28.922 22.844 22.609 1 90.94 274 LEU A CA 1
ATOM 2055 C C . LEU A 1 274 ? 28.109 23.438 21.469 1 90.94 274 LEU A C 1
ATOM 2057 O O . LEU A 1 274 ? 26.875 23.531 21.562 1 90.94 274 LEU A O 1
ATOM 2061 N N . LEU A 1 275 ? 28.75 23.859 20.469 1 88.62 275 LEU A N 1
ATOM 2062 C CA . LEU A 1 275 ? 28.172 24.281 19.203 1 88.62 275 LEU A CA 1
ATOM 2063 C C . LEU A 1 275 ? 28.5 23.297 18.094 1 88.62 275 LEU A C 1
ATOM 2065 O O . LEU A 1 275 ? 29.672 23.016 17.844 1 88.62 275 LEU A O 1
ATOM 2069 N N . SER A 1 276 ? 27.469 22.766 17.547 1 82.31 276 SER A N 1
ATOM 2070 C CA . SER A 1 276 ? 27.703 21.75 16.516 1 82.31 276 SER A CA 1
ATOM 2071 C C . SER A 1 276 ? 26.594 21.734 15.484 1 82.31 276 SER A C 1
ATOM 2073 O O . SER A 1 276 ? 25.5 22.234 15.742 1 82.31 276 SER A O 1
ATOM 2075 N N . ARG A 1 277 ? 26.891 21.281 14.375 1 71.69 277 ARG A N 1
ATOM 2076 C CA . ARG A 1 277 ? 25.875 21.047 13.359 1 71.69 277 ARG A CA 1
ATOM 2077 C C . ARG A 1 277 ? 25.281 19.641 13.508 1 71.69 277 ARG A C 1
ATOM 2079 O O . ARG A 1 277 ? 24.281 19.312 12.859 1 71.69 277 ARG A O 1
ATOM 2086 N N . TYR A 1 278 ? 25.891 18.906 14.391 1 71.44 278 TYR A N 1
ATOM 2087 C CA . TYR A 1 278 ? 25.469 17.531 14.617 1 71.44 278 TYR A CA 1
ATOM 2088 C C . TYR A 1 278 ? 24.562 17.438 15.852 1 71.44 278 TYR A C 1
ATOM 2090 O O . TYR A 1 278 ? 24.516 18.375 16.656 1 71.44 278 TYR A O 1
ATOM 2098 N N . MET A 1 279 ? 23.891 16.359 15.953 1 71.06 279 MET A N 1
ATOM 2099 C CA . MET A 1 279 ? 23.031 16.156 17.109 1 71.06 279 MET A CA 1
ATOM 2100 C C . MET A 1 279 ? 23.844 15.797 18.344 1 71.06 279 MET A C 1
ATOM 2102 O O . MET A 1 279 ? 24.938 15.219 18.234 1 71.06 279 MET A O 1
ATOM 2106 N N . PRO A 1 280 ? 23.297 16.188 19.5 1 76.19 280 PRO A N 1
ATOM 2107 C CA . PRO A 1 280 ? 24.031 15.945 20.734 1 76.19 280 PRO A CA 1
ATOM 2108 C C . PRO A 1 280 ? 24.484 14.492 20.875 1 76.19 280 PRO A C 1
ATOM 2110 O O . PRO A 1 280 ? 25.594 14.219 21.328 1 76.19 280 PRO A O 1
ATOM 2113 N N . GLY A 1 281 ? 23.625 13.648 20.484 1 73.38 281 GLY A N 1
ATOM 2114 C CA . GLY A 1 281 ? 23.969 12.242 20.594 1 73.38 281 GLY A CA 1
ATOM 2115 C C . GLY A 1 281 ? 25.172 11.859 19.75 1 73.38 281 GLY A C 1
ATOM 2116 O O . GLY A 1 281 ? 26.047 11.102 20.203 1 73.38 281 GLY A O 1
ATOM 2117 N N . ASP A 1 282 ? 25.266 12.422 18.625 1 70.88 282 ASP A N 1
ATOM 2118 C CA . ASP A 1 282 ? 26.375 12.141 17.703 1 70.88 282 ASP A CA 1
ATOM 2119 C C . ASP A 1 282 ? 27.688 12.672 18.266 1 70.88 282 ASP A C 1
ATOM 2121 O O . ASP A 1 282 ? 28.719 12.016 18.141 1 70.88 282 ASP A O 1
ATOM 2125 N N . VAL A 1 283 ? 27.594 13.797 18.844 1 76.56 283 VAL A N 1
ATOM 2126 C CA . VAL A 1 283 ? 28.781 14.438 19.391 1 76.56 283 VAL A CA 1
ATOM 2127 C C . VAL A 1 283 ? 29.25 13.672 20.625 1 76.56 283 VAL A C 1
ATOM 2129 O O . VAL A 1 283 ? 30.453 13.453 20.812 1 76.56 283 VAL A O 1
ATOM 2132 N N . ALA A 1 284 ? 28.328 13.258 21.375 1 80.06 284 ALA A N 1
ATOM 2133 C CA . ALA A 1 284 ? 28.656 12.508 22.578 1 80.06 284 ALA A CA 1
ATOM 2134 C C . ALA A 1 284 ? 29.406 11.219 22.234 1 80.06 284 ALA A C 1
ATOM 2136 O O . ALA A 1 284 ? 30.344 10.828 22.922 1 80.06 284 ALA A O 1
ATOM 2137 N N . ASP A 1 285 ? 28.953 10.648 21.156 1 71.31 285 ASP A N 1
ATOM 2138 C CA . ASP A 1 285 ? 29.547 9.383 20.734 1 71.31 285 ASP A CA 1
ATOM 2139 C C . ASP A 1 285 ? 30.984 9.578 20.234 1 71.31 285 ASP A C 1
ATOM 2141 O O . ASP A 1 285 ? 31.781 8.648 20.266 1 71.31 285 ASP A O 1
ATOM 2145 N N . SER A 1 286 ? 31.234 10.727 19.781 1 70.88 286 SER A N 1
ATOM 2146 C CA . SER A 1 286 ? 32.562 11.008 19.234 1 70.88 286 SER A CA 1
ATOM 2147 C C . SER A 1 286 ? 33.531 11.367 20.328 1 70.88 286 SER A C 1
ATOM 2149 O O . SER A 1 286 ? 34.75 11.422 20.078 1 70.88 286 SER A O 1
ATOM 2151 N N . LEU A 1 287 ? 33.031 11.539 21.516 1 77.94 287 LEU A N 1
ATOM 2152 C CA . LEU A 1 287 ? 33.906 11.93 22.625 1 77.94 287 LEU A CA 1
ATOM 2153 C C . LEU A 1 287 ? 34.375 10.703 23.406 1 77.94 287 LEU A C 1
ATOM 2155 O O . LEU A 1 287 ? 33.625 9.727 23.547 1 77.94 287 LEU A O 1
ATOM 2159 N N . ASP A 1 288 ? 35.531 10.719 23.734 1 74.75 288 ASP A N 1
ATOM 2160 C CA . ASP A 1 288 ? 36.094 9.648 24.531 1 74.75 288 ASP A CA 1
ATOM 2161 C C . ASP A 1 288 ? 35.531 9.672 25.953 1 74.75 288 ASP A C 1
ATOM 2163 O O . ASP A 1 288 ? 35.688 8.703 26.703 1 74.75 288 ASP A O 1
ATOM 2167 N N . VAL A 1 289 ? 34.938 10.812 26.281 1 75.5 289 VAL A N 1
ATOM 2168 C CA . VAL A 1 289 ? 34.438 10.961 27.641 1 75.5 289 VAL A CA 1
ATOM 2169 C C . VAL A 1 289 ? 32.969 10.562 27.672 1 75.5 289 VAL A C 1
ATOM 2171 O O . VAL A 1 289 ? 32.219 10.773 26.703 1 75.5 289 VAL A O 1
ATOM 2174 N N . LYS A 1 290 ? 32.656 9.852 28.75 1 75.06 290 LYS A N 1
ATOM 2175 C CA . LYS A 1 290 ? 31.266 9.422 28.906 1 75.06 290 LYS A CA 1
ATOM 2176 C C . LYS A 1 290 ? 30.359 10.602 29.234 1 75.06 290 LYS A C 1
ATOM 2178 O O . LYS A 1 290 ? 30.594 11.336 30.188 1 75.06 290 LYS A O 1
ATOM 2183 N N . THR A 1 291 ? 29.453 10.938 28.375 1 73.69 291 THR A N 1
ATOM 2184 C CA . THR A 1 291 ? 28.5 12.023 28.562 1 73.69 291 THR A CA 1
ATOM 2185 C C . THR A 1 291 ? 27.062 11.492 28.594 1 73.69 291 THR A C 1
ATOM 2187 O O . THR A 1 291 ? 26.797 10.391 28.125 1 73.69 291 THR A O 1
ATOM 2190 N N . ALA A 1 292 ? 26.203 12.047 29.406 1 67.44 292 ALA A N 1
ATOM 2191 C CA . ALA A 1 292 ? 24.781 11.719 29.422 1 67.44 292 ALA A CA 1
ATOM 2192 C C . ALA A 1 292 ? 24.047 12.438 28.297 1 67.44 292 ALA A C 1
ATOM 2194 O O . ALA A 1 292 ? 23.766 13.633 28.391 1 67.44 292 ALA A O 1
ATOM 2195 N N . ALA A 1 293 ? 24.266 12.023 27.156 1 59.22 293 ALA A N 1
ATOM 2196 C CA . ALA A 1 293 ? 23.438 12.617 26.109 1 59.22 293 ALA A CA 1
ATOM 2197 C C . ALA A 1 293 ? 22 12.086 26.188 1 59.22 293 ALA A C 1
ATOM 2199 O O . ALA A 1 293 ? 21.781 10.922 26.547 1 59.22 293 ALA A O 1
ATOM 2200 N N . PRO A 1 294 ? 20.953 12.969 26.234 1 53.53 294 PRO A N 1
ATOM 2201 C CA . PRO A 1 294 ? 19.578 12.484 26.266 1 53.53 294 PRO A CA 1
ATOM 2202 C C . PRO A 1 294 ? 19.281 11.469 25.172 1 53.53 294 PRO A C 1
ATOM 2204 O O . PRO A 1 294 ? 19.453 11.773 23.984 1 53.53 294 PRO A O 1
ATOM 2207 N N . LEU A 1 295 ? 19.547 10.305 25.438 1 53.22 295 LEU A N 1
ATOM 2208 C CA . LEU A 1 295 ? 19.203 9.289 24.438 1 53.22 295 LEU A CA 1
ATOM 2209 C C . LEU A 1 295 ? 17.703 9.266 24.188 1 53.22 295 LEU A C 1
ATOM 2211 O O . LEU A 1 295 ? 16.906 9.305 25.125 1 53.22 295 LEU A O 1
ATOM 2215 N N . PRO A 1 296 ? 17.406 9.547 23.047 1 54.97 296 PRO A N 1
ATOM 2216 C CA . PRO A 1 296 ? 15.984 9.492 22.734 1 54.97 296 PRO A CA 1
ATOM 2217 C C . PRO A 1 296 ? 15.328 8.188 23.188 1 54.97 296 PRO A C 1
ATOM 2219 O O . PRO A 1 296 ? 15.938 7.125 23.094 1 54.97 296 PRO A O 1
ATOM 2222 N N . ALA A 1 297 ? 14.336 8.258 24.188 1 55.38 297 ALA A N 1
ATOM 2223 C CA . ALA A 1 297 ? 13.508 7.082 24.453 1 55.38 297 ALA A CA 1
ATOM 2224 C C . ALA A 1 297 ? 12.93 6.52 23.156 1 55.38 297 ALA A C 1
ATOM 2226 O O . ALA A 1 297 ? 12.891 7.211 22.141 1 55.38 297 ALA A O 1
ATOM 2227 N N . GLU A 1 298 ? 12.484 5.375 23.266 1 55 298 GLU A N 1
ATOM 2228 C CA . GLU A 1 298 ? 11.844 4.641 22.172 1 55 298 GLU A CA 1
ATOM 2229 C C . GLU A 1 298 ? 10.664 5.414 21.594 1 55 298 GLU A C 1
ATOM 2231 O O . GLU A 1 298 ? 9.852 5.957 22.359 1 55 298 GLU A O 1
ATOM 2236 N N . HIS A 1 299 ? 10.742 6.121 20.406 1 60.94 299 HIS A N 1
ATOM 2237 C CA . HIS A 1 299 ? 9.672 6.734 19.641 1 60.94 299 HIS A CA 1
ATOM 2238 C C . HIS A 1 299 ? 9.719 8.258 19.734 1 60.94 299 HIS A C 1
ATOM 2240 O O . HIS A 1 299 ? 8.758 8.938 19.375 1 60.94 299 HIS A O 1
ATOM 2246 N N . GLU A 1 300 ? 10.781 8.688 20.453 1 70.69 300 GLU A N 1
ATOM 2247 C CA . GLU A 1 300 ? 10.898 10.141 20.5 1 70.69 300 GLU A CA 1
ATOM 2248 C C . GLU A 1 300 ? 11.617 10.688 19.266 1 70.69 300 GLU A C 1
ATOM 2250 O O . GLU A 1 300 ? 12.469 10.008 18.703 1 70.69 300 GLU A O 1
ATOM 2255 N N . VAL A 1 301 ? 11.133 11.688 18.781 1 72.5 301 VAL A N 1
ATOM 2256 C CA . VAL A 1 301 ? 11.758 12.406 17.672 1 72.5 301 VAL A CA 1
ATOM 2257 C C . VAL A 1 301 ? 12.211 13.789 18.141 1 72.5 301 VAL A C 1
ATOM 2259 O O . VAL A 1 301 ? 11.727 14.297 19.156 1 72.5 301 VAL A O 1
ATOM 2262 N N . THR A 1 302 ? 13.289 14.266 17.562 1 77.81 302 THR A N 1
ATOM 2263 C CA . THR A 1 302 ? 13.703 15.648 17.781 1 77.81 302 THR A CA 1
ATOM 2264 C C . THR A 1 302 ? 13.219 16.547 16.656 1 77.81 302 THR A C 1
ATOM 2266 O O . THR A 1 302 ? 13.547 16.312 15.484 1 77.81 302 THR A O 1
ATOM 2269 N N . ALA A 1 303 ? 12.398 17.438 16.953 1 78.06 303 ALA A N 1
ATOM 2270 C CA . ALA A 1 303 ? 11.867 18.375 15.961 1 78.06 303 ALA A CA 1
ATOM 2271 C C . ALA A 1 303 ? 12.578 19.719 16.047 1 78.06 303 ALA A C 1
ATOM 2273 O O . ALA A 1 303 ? 12.859 20.219 17.156 1 78.06 303 ALA A O 1
ATOM 2274 N N . HIS A 1 304 ? 13.078 20.219 14.961 1 80.25 304 HIS A N 1
ATOM 2275 C CA . HIS A 1 304 ? 13.57 21.594 14.836 1 80.25 304 HIS A CA 1
ATOM 2276 C C . HIS A 1 304 ? 12.422 22.578 14.727 1 80.25 304 HIS A C 1
ATOM 2278 O O . HIS A 1 304 ? 11.695 22.594 13.727 1 80.25 304 HIS A O 1
ATOM 2284 N N . MET A 1 305 ? 12.242 23.312 15.805 1 81.94 305 MET A N 1
ATOM 2285 C CA . MET A 1 305 ? 11.094 24.203 15.891 1 81.94 305 MET A CA 1
ATOM 2286 C C . MET A 1 305 ? 11.539 25.656 16.031 1 81.94 305 MET A C 1
ATOM 2288 O O . MET A 1 305 ? 12.641 25.922 16.516 1 81.94 305 MET A O 1
ATOM 2292 N N . VAL A 1 306 ? 10.75 26.547 15.555 1 79.12 306 VAL A N 1
ATOM 2293 C CA . VAL A 1 306 ? 10.992 27.984 15.688 1 79.12 306 VAL A CA 1
ATOM 2294 C C . VAL A 1 306 ? 9.859 28.625 16.484 1 79.12 306 VAL A C 1
ATOM 2296 O O . VAL A 1 306 ? 8.688 28.297 16.297 1 79.12 306 VAL A O 1
ATOM 2299 N N . VAL A 1 307 ? 10.258 29.391 17.516 1 85 307 VAL A N 1
ATOM 2300 C CA . VAL A 1 307 ? 9.281 30.125 18.312 1 85 307 VAL A CA 1
ATOM 2301 C C . VAL A 1 307 ? 8.672 31.25 17.469 1 85 307 VAL A C 1
ATOM 2303 O O . VAL A 1 307 ? 9.367 32.188 17.078 1 85 307 VAL A O 1
ATOM 2306 N N . ALA A 1 308 ? 7.422 31.031 17.203 1 71.62 308 ALA A N 1
ATOM 2307 C CA . ALA A 1 308 ? 6.742 32.062 16.391 1 71.62 308 ALA A CA 1
ATOM 2308 C C . ALA A 1 308 ? 6.598 33.375 17.172 1 71.62 308 ALA A C 1
ATOM 2310 O O . ALA A 1 308 ? 6.746 33.375 18.391 1 71.62 308 ALA A O 1
ATOM 2311 N N . HIS A 1 309 ? 6.383 34.438 16.328 1 69.5 309 HIS A N 1
ATOM 2312 C CA . HIS A 1 309 ? 6.109 35.719 16.969 1 69.5 309 HIS A CA 1
ATOM 2313 C C . HIS A 1 309 ? 4.793 35.656 17.734 1 69.5 309 HIS A C 1
ATOM 2315 O O . HIS A 1 309 ? 3.799 35.125 17.25 1 69.5 309 HIS A O 1
ATOM 2321 N N . GLY A 1 310 ? 4.793 36 19.031 1 67.12 310 GLY A N 1
ATOM 2322 C CA . GLY A 1 310 ? 3.598 36 19.859 1 67.12 310 GLY A CA 1
ATOM 2323 C C . GLY A 1 310 ? 3.404 34.719 20.641 1 67.12 310 GLY A C 1
ATOM 2324 O O . GLY A 1 310 ? 2.344 34.5 21.234 1 67.12 310 GLY A O 1
ATOM 2325 N N . SER A 1 311 ? 4.25 33.75 20.453 1 80.56 311 SER A N 1
ATOM 2326 C CA . SER A 1 311 ? 4.172 32.531 21.234 1 80.56 311 SER A CA 1
ATOM 2327 C C . SER A 1 311 ? 3.965 32.812 22.719 1 80.56 311 SER A C 1
ATOM 2329 O O . SER A 1 311 ? 4.547 33.75 23.25 1 80.56 311 SER A O 1
ATOM 2331 N N . PRO A 1 312 ? 3.053 32.062 23.328 1 83.44 312 PRO A N 1
ATOM 2332 C CA . PRO A 1 312 ? 2.811 32.281 24.766 1 83.44 312 PRO A CA 1
ATOM 2333 C C . PRO A 1 312 ? 4.035 31.969 25.625 1 83.44 312 PRO A C 1
ATOM 2335 O O . PRO A 1 312 ? 4.098 32.375 26.781 1 83.44 312 PRO A O 1
ATOM 2338 N N . ILE A 1 313 ? 5.008 31.391 25.062 1 87.81 313 ILE A N 1
ATOM 2339 C CA . ILE A 1 313 ? 6.129 30.969 25.891 1 87.81 313 ILE A CA 1
ATOM 2340 C C . ILE A 1 313 ? 7.25 32 25.812 1 87.81 313 ILE A C 1
ATOM 2342 O O . ILE A 1 313 ? 8.266 31.859 26.5 1 87.81 313 ILE A O 1
ATOM 2346 N N . ILE A 1 314 ? 6.977 33 25.016 1 89.44 314 ILE A N 1
ATOM 2347 C CA . ILE A 1 314 ? 7.965 34.094 24.938 1 89.44 314 ILE A CA 1
ATOM 2348 C C . ILE A 1 314 ? 8.141 34.719 26.312 1 89.44 314 ILE A C 1
ATOM 2350 O O . ILE A 1 314 ? 7.164 35.031 27 1 89.44 314 ILE A O 1
ATOM 2354 N N . GLY A 1 315 ? 9.344 34.938 26.703 1 88.44 315 GLY A N 1
ATOM 2355 C CA . GLY A 1 315 ? 9.633 35.5 28.016 1 88.44 315 GLY A CA 1
ATOM 2356 C C . GLY A 1 315 ? 9.961 34.438 29.047 1 88.44 315 GLY A C 1
ATOM 2357 O O . GLY A 1 315 ? 10.508 34.75 30.109 1 88.44 315 GLY A O 1
ATOM 2358 N N . GLU A 1 316 ? 9.625 33.281 28.75 1 90.81 316 GLU A N 1
ATOM 2359 C CA . GLU A 1 316 ? 9.961 32.156 29.656 1 90.81 316 GLU A CA 1
ATOM 2360 C C . GLU A 1 316 ? 11.328 31.578 29.312 1 90.81 316 GLU A C 1
ATOM 2362 O O . GLU A 1 316 ? 11.922 31.922 28.297 1 90.81 316 GLU A O 1
ATOM 2367 N N . ARG A 1 317 ? 11.727 30.688 30.25 1 91.25 317 ARG A N 1
ATOM 2368 C CA . ARG A 1 317 ? 13.016 30.031 30.047 1 91.25 317 ARG A CA 1
ATOM 2369 C C . ARG A 1 317 ? 12.859 28.766 29.219 1 91.25 317 ARG A C 1
ATOM 2371 O O . ARG A 1 317 ? 11.758 28.234 29.094 1 91.25 317 ARG A O 1
ATOM 2378 N N . TYR A 1 318 ? 13.969 28.328 28.594 1 91.12 318 TYR A N 1
ATOM 2379 C CA . TYR A 1 318 ? 13.969 27.094 27.812 1 91.12 318 TYR A CA 1
ATOM 2380 C C . TYR A 1 318 ? 13.391 25.938 28.625 1 91.12 318 TYR A C 1
ATOM 2382 O O . TYR A 1 318 ? 12.68 25.078 28.078 1 91.12 318 TYR A O 1
ATOM 2390 N N . ASP A 1 319 ? 13.578 26 29.906 1 87.88 319 ASP A N 1
ATOM 2391 C CA . ASP A 1 319 ? 13.141 24.922 30.781 1 87.88 319 ASP A CA 1
ATOM 2392 C C . ASP A 1 319 ? 11.617 24.906 30.922 1 87.88 319 ASP A C 1
ATOM 2394 O O . ASP A 1 319 ? 11.023 23.906 31.312 1 87.88 319 ASP A O 1
ATOM 2398 N N . ALA A 1 320 ? 11.023 25.969 30.609 1 88.69 320 ALA A N 1
ATOM 2399 C CA . ALA A 1 320 ? 9.57 26.094 30.703 1 88.69 320 ALA A CA 1
ATOM 2400 C C . ALA A 1 320 ? 8.883 25.125 29.75 1 88.69 320 ALA A C 1
ATOM 2402 O O . ALA A 1 320 ? 7.758 24.688 30 1 88.69 320 ALA A O 1
ATOM 2403 N N . ILE A 1 321 ? 9.539 24.812 28.719 1 89.69 321 ILE A N 1
ATOM 2404 C CA . ILE A 1 321 ? 8.961 23.922 27.734 1 89.69 321 ILE A CA 1
ATOM 2405 C C . ILE A 1 321 ? 8.781 22.531 28.344 1 89.69 321 ILE A C 1
ATOM 2407 O O . ILE A 1 321 ? 7.734 21.906 28.188 1 89.69 321 ILE A O 1
ATOM 2411 N N . THR A 1 322 ? 9.719 22.109 29.016 1 87.88 322 THR A N 1
ATOM 2412 C CA . THR A 1 322 ? 9.633 20.812 29.688 1 87.88 322 THR A CA 1
ATOM 2413 C C . THR A 1 322 ? 8.562 20.828 30.766 1 87.88 322 THR A C 1
ATOM 2415 O O . THR A 1 322 ? 7.789 19.875 30.891 1 87.88 322 THR A O 1
ATOM 2418 N N . HIS A 1 323 ? 8.477 21.938 31.453 1 85.31 323 HIS A N 1
ATOM 2419 C CA . HIS A 1 323 ? 7.504 22.062 32.531 1 85.31 323 HIS A CA 1
ATOM 2420 C C . HIS A 1 323 ? 6.082 22.156 31.984 1 85.31 323 HIS A C 1
ATOM 2422 O O . HIS A 1 323 ? 5.172 21.5 32.5 1 85.31 323 HIS A O 1
ATOM 2428 N N . ARG A 1 324 ? 5.902 22.891 30.984 1 86.69 324 ARG A N 1
ATOM 2429 C CA . ARG A 1 324 ? 4.578 23.109 30.406 1 86.69 324 ARG A CA 1
ATOM 2430 C C . ARG A 1 324 ? 4.074 21.875 29.688 1 86.69 324 ARG A C 1
ATOM 2432 O O . ARG A 1 324 ? 2.867 21.688 29.531 1 86.69 324 ARG A O 1
ATOM 2439 N N . SER A 1 325 ? 5.008 21.109 29.25 1 88.19 325 SER A N 1
ATOM 2440 C CA . SER A 1 325 ? 4.605 19.875 28.578 1 88.19 325 SER A CA 1
ATOM 2441 C C . SER A 1 325 ? 4.441 18.719 29.562 1 88.19 325 SER A C 1
ATOM 2443 O O . SER A 1 325 ? 4.238 17.578 29.156 1 88.19 325 SER A O 1
ATOM 2445 N N . GLY A 1 326 ? 4.562 19 30.875 1 81.44 326 GLY A N 1
ATOM 2446 C CA . GLY A 1 326 ? 4.469 17.953 31.891 1 81.44 326 GLY A CA 1
ATOM 2447 C C . GLY A 1 326 ? 5.613 16.969 31.828 1 81.44 326 GLY A C 1
ATOM 2448 O O . GLY A 1 326 ? 5.438 15.789 32.125 1 81.44 326 GLY A O 1
ATOM 2449 N N . GLY A 1 327 ? 6.672 17.375 31.203 1 84.44 327 GLY A N 1
ATOM 2450 C CA . GLY A 1 327 ? 7.844 16.516 31.109 1 84.44 327 GLY A CA 1
ATOM 2451 C C . GLY A 1 327 ? 7.902 15.711 29.828 1 84.44 327 GLY A C 1
ATOM 2452 O O . GLY A 1 327 ? 8.836 14.93 29.609 1 84.44 327 GLY A O 1
ATOM 2453 N N . ALA A 1 328 ? 6.949 15.859 28.938 1 84.25 328 ALA A N 1
ATOM 2454 C CA . ALA A 1 328 ? 6.875 15.062 27.719 1 84.25 328 ALA A CA 1
ATOM 2455 C C . ALA A 1 328 ? 7.879 15.555 26.672 1 84.25 328 ALA A C 1
ATOM 2457 O O . ALA A 1 328 ? 8.336 14.781 25.828 1 84.25 328 ALA A O 1
ATOM 2458 N N . LEU A 1 329 ? 8.156 16.828 26.75 1 88.81 329 LEU A N 1
ATOM 2459 C CA . LEU A 1 329 ? 9.047 17.422 25.766 1 88.81 329 LEU A CA 1
ATOM 2460 C C . LEU A 1 329 ? 10.289 18.016 26.438 1 88.81 329 LEU A C 1
ATOM 2462 O O . LEU A 1 329 ? 10.195 18.562 27.531 1 88.81 329 LEU A O 1
ATOM 2466 N N . ASN A 1 330 ? 11.414 17.891 25.797 1 88.31 330 ASN A N 1
ATOM 2467 C CA . ASN A 1 330 ? 12.664 18.453 26.281 1 88.31 330 ASN A CA 1
ATOM 2468 C C . ASN A 1 330 ? 13.422 19.188 25.188 1 88.31 330 ASN A C 1
ATOM 2470 O O . ASN A 1 330 ? 13.484 18.734 24.047 1 88.31 330 ASN A O 1
ATOM 2474 N N . VAL A 1 331 ? 13.891 20.359 25.547 1 89 331 VAL A N 1
ATOM 2475 C CA . VAL A 1 331 ? 14.742 21.094 24.609 1 89 331 VAL A CA 1
ATOM 2476 C C . VAL A 1 331 ? 16.156 20.516 24.656 1 89 331 VAL A C 1
ATOM 2478 O O . VAL A 1 331 ? 16.828 20.594 25.703 1 89 331 VAL A O 1
ATOM 2481 N N . THR A 1 332 ? 16.531 19.984 23.578 1 86.31 332 THR A N 1
ATOM 2482 C CA . THR A 1 332 ? 17.828 19.328 23.547 1 86.31 332 THR A CA 1
ATOM 2483 C C . THR A 1 332 ? 18.906 20.25 22.984 1 86.31 332 THR A C 1
ATOM 2485 O O . THR A 1 332 ? 20.094 20.047 23.219 1 86.31 332 THR A O 1
ATOM 2488 N N . ALA A 1 333 ? 18.5 21.156 22.219 1 88.12 333 ALA A N 1
ATOM 2489 C CA . ALA A 1 333 ? 19.453 22.094 21.641 1 88.12 333 ALA A CA 1
ATOM 2490 C C . ALA A 1 333 ? 18.781 23.406 21.266 1 88.12 333 ALA A C 1
ATOM 2492 O O . ALA A 1 333 ? 17.562 23.469 21.125 1 88.12 333 ALA A O 1
ATOM 2493 N N . GLY A 1 334 ? 19.578 24.453 21.219 1 87.56 334 GLY A N 1
ATOM 2494 C CA . GLY A 1 334 ? 19.141 25.766 20.797 1 87.56 334 GLY A CA 1
ATOM 2495 C C . GLY A 1 334 ? 19.766 26.203 19.484 1 87.56 334 GLY A C 1
ATOM 2496 O O . GLY A 1 334 ? 20.75 25.609 19.031 1 87.56 334 GLY A O 1
ATOM 2497 N N . GLY A 1 335 ? 19.266 27.25 18.938 1 83.94 335 GLY A N 1
ATOM 2498 C CA . GLY A 1 335 ? 19.719 27.766 17.656 1 83.94 335 GLY A CA 1
ATOM 2499 C C . GLY A 1 335 ? 20.828 28.781 17.797 1 83.94 335 GLY A C 1
ATOM 2500 O O . GLY A 1 335 ? 21.531 28.812 18.812 1 83.94 335 GLY A O 1
ATOM 2501 N N . PRO A 1 336 ? 21.016 29.625 16.766 1 78.5 336 PRO A N 1
ATOM 2502 C CA . PRO A 1 336 ? 22.156 30.562 16.672 1 78.5 336 PRO A CA 1
ATOM 2503 C C . PRO A 1 336 ? 22.141 31.609 17.781 1 78.5 336 PRO A C 1
ATOM 2505 O O . PRO A 1 336 ? 23.188 31.969 18.312 1 78.5 336 PRO A O 1
ATOM 2508 N N . ARG A 1 337 ? 20.969 32.031 18.172 1 81.94 337 ARG A N 1
ATOM 2509 C CA . ARG A 1 337 ? 20.938 33.031 19.234 1 81.94 337 ARG A CA 1
ATOM 2510 C C . ARG A 1 337 ? 21.469 32.469 20.547 1 81.94 337 ARG A C 1
ATOM 2512 O O . ARG A 1 337 ? 22.219 33.125 21.266 1 81.94 337 ARG A O 1
ATOM 2519 N N . ALA A 1 338 ? 21.094 31.297 20.797 1 88.88 338 ALA A N 1
ATOM 2520 C CA . ALA A 1 338 ? 21.594 30.641 22.016 1 88.88 338 ALA A CA 1
ATOM 2521 C C . ALA A 1 338 ? 23.109 30.5 21.984 1 88.88 338 ALA A C 1
ATOM 2523 O O . ALA A 1 338 ? 23.766 30.578 23.016 1 88.88 338 ALA A O 1
ATOM 2524 N N . ALA A 1 339 ? 23.609 30.297 20.828 1 85.88 339 ALA A N 1
ATOM 2525 C CA . ALA A 1 339 ? 25.062 30.172 20.656 1 85.88 339 ALA A CA 1
ATOM 2526 C C . ALA A 1 339 ? 25.766 31.469 20.984 1 85.88 339 ALA A C 1
ATOM 2528 O O . ALA A 1 339 ? 26.875 31.469 21.516 1 85.88 339 ALA A O 1
ATOM 2529 N N . ARG A 1 340 ? 25.109 32.531 20.672 1 82.75 340 ARG A N 1
ATOM 2530 C CA . ARG A 1 340 ? 25.703 33.844 20.906 1 82.75 340 ARG A CA 1
ATOM 2531 C C . ARG A 1 340 ? 25.672 34.188 22.391 1 82.75 340 ARG A C 1
ATOM 2533 O O . ARG A 1 340 ? 26.594 34.812 22.906 1 82.75 340 ARG A O 1
ATOM 2540 N N . LEU A 1 341 ? 24.688 33.781 23.047 1 88.06 341 LEU A N 1
ATOM 2541 C CA . LEU A 1 341 ? 24.516 34.125 24.453 1 88.06 341 LEU A CA 1
ATOM 2542 C C . LEU A 1 341 ? 25.484 33.344 25.312 1 88.06 341 LEU A C 1
ATOM 2544 O O . LEU A 1 341 ? 25.891 33.812 26.391 1 88.06 341 LEU A O 1
ATOM 2548 N N . LYS A 1 342 ? 25.984 32.156 24.812 1 88.44 342 LYS A N 1
ATOM 2549 C CA . LYS A 1 342 ? 26.953 31.281 25.5 1 88.44 342 LYS A CA 1
ATOM 2550 C C . LYS A 1 342 ? 26.578 31.094 26.953 1 88.44 342 LYS A C 1
ATOM 2552 O O . LYS A 1 342 ? 27.422 31.203 27.844 1 88.44 342 LYS A O 1
ATOM 2557 N N . GLN A 1 343 ? 25.297 30.969 27.266 1 88.94 343 GLN A N 1
ATOM 2558 C CA . GLN A 1 343 ? 24.766 30.703 28.594 1 88.94 343 GLN A CA 1
ATOM 2559 C C . GLN A 1 343 ? 24.141 29.312 28.688 1 88.94 343 GLN A C 1
ATOM 2561 O O . GLN A 1 343 ? 23.906 28.672 27.656 1 88.94 343 GLN A O 1
ATOM 2566 N N . PRO A 1 344 ? 24.031 28.906 29.953 1 89.81 344 PRO A N 1
ATOM 2567 C CA . PRO A 1 344 ? 23.328 27.625 30.078 1 89.81 344 PRO A CA 1
ATOM 2568 C C . PRO A 1 344 ? 21.969 27.625 29.406 1 89.81 344 PRO A C 1
ATOM 2570 O O . PRO A 1 344 ? 21.219 28.594 29.531 1 89.81 344 PRO A O 1
ATOM 2573 N N . LEU A 1 345 ? 21.641 26.562 28.688 1 89.56 345 LEU A N 1
ATOM 2574 C CA . LEU A 1 345 ? 20.453 26.484 27.844 1 89.56 345 LEU A CA 1
ATOM 2575 C C . LEU A 1 345 ? 19.188 26.688 28.656 1 89.56 345 LEU A C 1
ATOM 2577 O O . LEU A 1 345 ? 18.266 27.391 28.219 1 89.56 345 LEU A O 1
ATOM 2581 N N . GLY A 1 346 ? 19.094 26.078 29.797 1 87.75 346 GLY A N 1
ATOM 2582 C CA . GLY A 1 346 ? 17.906 26.141 30.625 1 87.75 346 GLY A CA 1
ATOM 2583 C C . GLY A 1 346 ? 17.547 27.547 31.047 1 87.75 346 GLY A C 1
ATOM 2584 O O . GLY A 1 346 ? 16.375 27.859 31.297 1 87.75 346 GLY A O 1
ATOM 2585 N N . GLY A 1 347 ? 18.531 28.438 31.109 1 86.25 347 GLY A N 1
ATOM 2586 C CA . GLY A 1 347 ? 18.328 29.781 31.625 1 86.25 347 GLY A CA 1
ATOM 2587 C C . GLY A 1 347 ? 18.047 30.797 30.531 1 86.25 347 GLY A C 1
ATOM 2588 O O . GLY A 1 347 ? 17.781 31.969 30.828 1 86.25 347 GLY A O 1
ATOM 2589 N N . ILE A 1 348 ? 18.078 30.422 29.328 1 90.94 348 ILE A N 1
ATOM 2590 C CA . ILE A 1 348 ? 17.875 31.359 28.234 1 90.94 348 ILE A CA 1
ATOM 2591 C C . ILE A 1 348 ? 16.391 31.719 28.125 1 90.94 348 ILE A C 1
ATOM 2593 O O . ILE A 1 348 ? 15.531 30.844 28.219 1 90.94 348 ILE A O 1
ATOM 2597 N N . ILE A 1 349 ? 16.172 32.969 28.047 1 91.88 349 ILE A N 1
ATOM 2598 C CA . ILE A 1 349 ? 14.805 33.469 27.922 1 91.88 349 ILE A CA 1
ATOM 2599 C C . ILE A 1 349 ? 14.352 33.375 26.469 1 91.88 349 ILE A C 1
ATOM 2601 O O . ILE A 1 349 ? 15.039 33.844 25.562 1 91.88 349 ILE A O 1
ATOM 2605 N N . LEU A 1 350 ? 13.273 32.781 26.25 1 91.25 350 LEU A N 1
ATOM 2606 C CA . LEU A 1 350 ? 12.734 32.531 24.922 1 91.25 350 LEU A CA 1
ATOM 2607 C C . LEU A 1 350 ? 12.305 33.844 24.25 1 91.25 350 LEU A C 1
ATOM 2609 O O . LEU A 1 350 ? 11.656 34.688 24.891 1 91.25 350 LEU A O 1
ATOM 2613 N N . GLN A 1 351 ? 12.703 34.031 23.094 1 87.19 351 GLN A N 1
ATOM 2614 C CA . GLN A 1 351 ? 12.297 35.156 22.266 1 87.19 351 GLN A CA 1
ATOM 2615 C C . GLN A 1 351 ? 11.719 34.688 20.938 1 87.19 351 GLN A C 1
ATOM 2617 O O . GLN A 1 351 ? 11.93 33.531 20.547 1 87.19 351 GLN A O 1
ATOM 2622 N N . GLY A 1 352 ? 10.961 35.594 20.375 1 80.62 352 GLY A N 1
ATOM 2623 C CA . GLY A 1 352 ? 10.484 35.281 19.047 1 80.62 352 GLY A CA 1
ATOM 2624 C C . GLY A 1 352 ? 11.609 35.031 18.047 1 80.62 352 GLY A C 1
ATOM 2625 O O . GLY A 1 352 ? 12.602 35.75 18.016 1 80.62 352 GLY A O 1
ATOM 2626 N N . GLY A 1 353 ? 11.461 33.906 17.312 1 77.56 353 GLY A N 1
ATOM 2627 C CA . GLY A 1 353 ? 12.453 33.562 16.312 1 77.56 353 GLY A CA 1
ATOM 2628 C C . GLY A 1 353 ? 13.492 32.562 16.797 1 77.56 353 GLY A C 1
ATOM 2629 O O . GLY A 1 353 ? 14.32 32.094 16.031 1 77.56 353 GLY A O 1
ATOM 2630 N N . ASP A 1 354 ? 13.422 32.281 18.078 1 84.5 354 ASP A N 1
ATOM 2631 C CA . ASP A 1 354 ? 14.359 31.297 18.625 1 84.5 354 ASP A CA 1
ATOM 2632 C C . ASP A 1 354 ? 14.164 29.938 17.969 1 84.5 354 ASP A C 1
ATOM 2634 O O . ASP A 1 354 ? 13.031 29.5 17.75 1 84.5 354 ASP A O 1
ATOM 2638 N N . GLN A 1 355 ? 15.242 29.344 17.562 1 85.38 355 GLN A N 1
ATOM 2639 C CA . GLN A 1 355 ? 15.203 27.969 17.078 1 85.38 355 GLN A CA 1
ATOM 2640 C C . GLN A 1 355 ? 15.477 26.969 18.188 1 85.38 355 GLN A C 1
ATOM 2642 O O . GLN A 1 355 ? 16.422 27.141 18.969 1 85.38 355 GLN A O 1
ATOM 2647 N N . LEU A 1 356 ? 14.578 26.094 18.312 1 89 356 LEU A N 1
ATOM 2648 C CA . LEU A 1 356 ? 14.664 25.094 19.375 1 89 356 LEU A CA 1
ATOM 2649 C C . LEU A 1 356 ? 14.625 23.688 18.797 1 89 356 LEU A C 1
ATOM 2651 O O . LEU A 1 356 ? 13.898 23.422 17.828 1 89 356 LEU A O 1
ATOM 2655 N N . PHE A 1 357 ? 15.391 22.859 19.297 1 86.38 357 PHE A N 1
ATOM 2656 C CA . PHE A 1 357 ? 15.312 21.438 19.016 1 86.38 357 PHE A CA 1
ATOM 2657 C C . PHE A 1 357 ? 14.641 20.703 20.172 1 86.38 357 PHE A C 1
ATOM 2659 O O . PHE A 1 357 ? 15.219 20.578 21.25 1 86.38 357 PHE A O 1
ATOM 2666 N N . ILE A 1 358 ? 13.461 20.297 19.922 1 87.5 358 ILE A N 1
ATOM 2667 C CA . ILE A 1 358 ? 12.617 19.719 20.953 1 87.5 358 ILE A CA 1
ATOM 2668 C C . ILE A 1 358 ? 12.469 18.219 20.734 1 87.5 358 ILE A C 1
ATOM 2670 O O . ILE A 1 358 ? 12.141 17.781 19.625 1 87.5 358 ILE A O 1
ATOM 2674 N N . ARG A 1 359 ? 12.727 17.516 21.75 1 86.06 359 ARG A N 1
ATOM 2675 C CA . ARG A 1 359 ? 12.625 16.062 21.703 1 86.06 359 ARG A CA 1
ATOM 2676 C C . ARG A 1 359 ? 11.383 15.562 22.438 1 86.06 359 ARG A C 1
ATOM 2678 O O . ARG A 1 359 ? 11.047 16.078 23.5 1 86.06 359 ARG A O 1
ATOM 2685 N N . GLY A 1 360 ? 10.656 14.641 21.891 1 82.31 360 GLY A N 1
ATOM 2686 C CA . GLY A 1 360 ? 9.469 14.016 22.453 1 82.31 360 GLY A CA 1
ATOM 2687 C C . GLY A 1 360 ? 8.695 13.188 21.453 1 82.31 360 GLY A C 1
ATOM 2688 O O . GLY A 1 360 ? 9.188 12.922 20.344 1 82.31 360 GLY A O 1
ATOM 2689 N N . GLN A 1 361 ? 7.625 12.711 21.922 1 78.31 361 GLN A N 1
ATOM 2690 C CA . GLN A 1 361 ? 6.766 11.984 20.984 1 78.31 361 GLN A CA 1
ATOM 2691 C C . GLN A 1 361 ? 6.215 12.914 19.906 1 78.31 361 GLN A C 1
ATOM 2693 O O . GLN A 1 361 ? 5.887 14.07 20.172 1 78.31 361 GLN A O 1
ATOM 2698 N N . ALA A 1 362 ? 6.195 12.367 18.781 1 73 362 ALA A N 1
ATOM 2699 C CA . ALA A 1 362 ? 5.77 13.164 17.641 1 73 362 ALA A CA 1
ATOM 2700 C C . ALA A 1 362 ? 4.418 13.82 17.891 1 73 362 ALA A C 1
ATOM 2702 O O . ALA A 1 362 ? 4.223 15 17.594 1 73 362 ALA A O 1
ATOM 2703 N N . ALA A 1 363 ? 3.533 13.094 18.453 1 73.69 363 ALA A N 1
ATOM 2704 C CA . ALA A 1 363 ? 2.195 13.609 18.734 1 73.69 363 ALA A CA 1
ATOM 2705 C C . ALA A 1 363 ? 2.246 14.75 19.75 1 73.69 363 ALA A C 1
ATOM 2707 O O . ALA A 1 363 ? 1.526 15.742 19.625 1 73.69 363 ALA A O 1
ATOM 2708 N N . ASP A 1 364 ? 3.104 14.578 20.703 1 80.94 364 ASP A N 1
ATOM 2709 C CA . ASP A 1 364 ? 3.23 15.594 21.75 1 80.94 364 ASP A CA 1
ATOM 2710 C C . ASP A 1 364 ? 3.855 16.875 21.203 1 80.94 364 ASP A C 1
ATOM 2712 O O . ASP A 1 364 ? 3.438 17.969 21.547 1 80.94 364 ASP A O 1
ATOM 2716 N N . ILE A 1 365 ? 4.828 16.672 20.359 1 81.62 365 ILE A N 1
ATOM 2717 C CA . ILE A 1 365 ? 5.5 17.812 19.75 1 81.62 365 ILE A CA 1
ATOM 2718 C C . ILE A 1 365 ? 4.508 18.609 18.906 1 81.62 365 ILE A C 1
ATOM 2720 O O . ILE A 1 365 ? 4.445 19.828 18.984 1 81.62 365 ILE A O 1
ATOM 2724 N N . ALA A 1 366 ? 3.771 17.828 18.172 1 72.06 366 ALA A N 1
ATOM 2725 C CA . ALA A 1 366 ? 2.793 18.469 17.297 1 72.06 366 ALA A CA 1
ATOM 2726 C C . ALA A 1 366 ? 1.741 19.219 18.109 1 72.06 366 ALA A C 1
ATOM 2728 O O . ALA A 1 366 ? 1.423 20.375 17.812 1 72.06 366 ALA A O 1
ATOM 2729 N N . ARG A 1 367 ? 1.211 18.578 19.078 1 75.38 367 ARG A N 1
ATOM 2730 C CA . ARG A 1 367 ? 0.213 19.188 19.953 1 75.38 367 ARG A CA 1
ATOM 2731 C C . ARG A 1 367 ? 0.771 20.438 20.641 1 75.38 367 ARG A C 1
ATOM 2733 O O . ARG A 1 367 ? 0.128 21.484 20.641 1 75.38 367 ARG A O 1
ATOM 2740 N N . PHE A 1 368 ? 1.954 20.328 21.234 1 83.88 368 PHE A N 1
ATOM 2741 C CA . PHE A 1 368 ? 2.596 21.438 21.938 1 83.88 368 PHE A CA 1
ATOM 2742 C C . PHE A 1 368 ? 2.908 22.578 20.984 1 83.88 368 PHE A C 1
ATOM 2744 O O . PHE A 1 368 ? 2.736 23.75 21.328 1 83.88 368 PHE A O 1
ATOM 2751 N N . GLY A 1 369 ? 3.42 22.172 19.875 1 80.75 369 GLY A N 1
ATOM 2752 C CA . GLY A 1 369 ? 3.715 23.172 18.859 1 80.75 369 GLY A CA 1
ATOM 2753 C C . GLY A 1 369 ? 2.512 24.016 18.484 1 80.75 369 GLY A C 1
ATOM 2754 O O . GLY A 1 369 ? 2.613 25.25 18.406 1 80.75 369 GLY A O 1
ATOM 2755 N N . THR A 1 370 ? 1.448 23.359 18.391 1 70.25 370 THR A N 1
ATOM 2756 C CA . THR A 1 370 ? 0.218 24.062 18.047 1 70.25 370 THR A CA 1
ATOM 2757 C C . THR A 1 370 ? -0.253 24.938 19.219 1 70.25 370 THR A C 1
ATOM 2759 O O . THR A 1 370 ? -0.668 26.078 19.016 1 70.25 370 THR A O 1
ATOM 2762 N N . GLN A 1 371 ? -0.161 24.375 20.391 1 75.5 371 GLN A N 1
ATOM 2763 C CA . GLN A 1 371 ? -0.634 25.062 21.578 1 75.5 371 GLN A CA 1
ATOM 2764 C C . GLN A 1 371 ? 0.244 26.281 21.891 1 75.5 371 GLN A C 1
ATOM 2766 O O . GLN A 1 371 ? -0.257 27.328 22.312 1 75.5 371 GLN A O 1
ATOM 2771 N N . GLN A 1 372 ? 1.508 26.156 21.672 1 81.31 372 GLN A N 1
ATOM 2772 C CA . GLN A 1 372 ? 2.445 27.188 22.094 1 81.31 372 GLN A CA 1
ATOM 2773 C C . GLN A 1 372 ? 2.971 27.969 20.891 1 81.31 372 GLN A C 1
ATOM 2775 O O . GLN A 1 372 ? 3.92 28.75 21.016 1 81.31 372 GLN A O 1
ATOM 2780 N N . ARG A 1 373 ? 2.436 27.641 19.75 1 70 373 ARG A N 1
ATOM 2781 C CA . ARG A 1 373 ? 2.771 28.344 18.516 1 70 373 ARG A CA 1
ATOM 2782 C C . ARG A 1 373 ? 4.25 28.172 18.172 1 70 373 ARG A C 1
ATOM 2784 O O . ARG A 1 373 ? 4.953 29.172 17.953 1 70 373 ARG A O 1
ATOM 2791 N N . LEU A 1 374 ? 4.688 27.062 18.188 1 80.62 374 LEU A N 1
ATOM 2792 C CA . LEU A 1 374 ? 6.004 26.688 17.688 1 80.62 374 LEU A CA 1
ATOM 2793 C C . LEU A 1 374 ? 5.898 26.109 16.266 1 80.62 374 LEU A C 1
ATOM 2795 O O . LEU A 1 374 ? 5.008 25.312 15.984 1 80.62 374 LEU A O 1
ATOM 2799 N N . LEU A 1 375 ? 6.609 26.609 15.414 1 71.31 375 LEU A N 1
ATOM 2800 C CA . LEU A 1 375 ? 6.609 26.141 14.039 1 71.31 375 LEU A CA 1
ATOM 2801 C C . LEU A 1 375 ? 7.688 25.078 13.82 1 71.31 375 LEU A C 1
ATOM 2803 O O . LEU A 1 375 ? 8.859 25.312 14.133 1 71.31 375 LEU A O 1
ATOM 2807 N N . GLU A 1 376 ? 7.238 23.953 13.391 1 66.75 376 GLU A N 1
ATOM 2808 C CA . GLU A 1 376 ? 8.211 22.891 13.094 1 66.75 376 GLU A CA 1
ATOM 2809 C C . GLU A 1 376 ? 8.867 23.109 11.734 1 66.75 376 GLU A C 1
ATOM 2811 O O . GLU A 1 376 ? 8.188 23.219 10.719 1 66.75 376 GLU A O 1
ATOM 2816 N N . ILE A 1 377 ? 10.086 23.359 11.672 1 59.84 377 ILE A N 1
ATOM 2817 C CA . ILE A 1 377 ? 10.844 23.594 10.445 1 59.84 377 ILE A CA 1
ATOM 2818 C C . ILE A 1 377 ? 11.258 22.25 9.844 1 59.84 377 ILE A C 1
ATOM 2820 O O . ILE A 1 377 ? 11.141 22.047 8.633 1 59.84 377 ILE A O 1
ATOM 2824 N N . ASP A 1 378 ? 11.891 21.391 10.484 1 58.47 378 ASP A N 1
ATOM 2825 C CA . ASP A 1 378 ? 12.406 20.125 9.992 1 58.47 378 ASP A CA 1
ATOM 2826 C C . ASP A 1 378 ? 12.453 19.078 11.109 1 58.47 378 ASP A C 1
ATOM 2828 O O . ASP A 1 378 ? 12.312 19.422 12.289 1 58.47 378 ASP A O 1
ATOM 2832 N N . ARG A 1 379 ? 12.195 17.891 10.766 1 54.16 379 ARG A N 1
ATOM 2833 C CA . ARG A 1 379 ? 12.445 16.828 11.734 1 54.16 379 ARG A CA 1
ATOM 2834 C C . ARG A 1 379 ? 13.898 16.375 11.688 1 54.16 379 ARG A C 1
ATOM 2836 O O . ARG A 1 379 ? 14.445 16.141 10.609 1 54.16 379 ARG A O 1
ATOM 2843 N N . ALA A 1 380 ? 14.68 16.812 12.539 1 51.38 380 ALA A N 1
ATOM 2844 C CA . ALA A 1 380 ? 16.125 16.641 12.562 1 51.38 380 ALA A CA 1
ATOM 2845 C C . ALA A 1 380 ? 16.5 15.188 12.859 1 51.38 380 ALA A C 1
ATOM 2847 O O . ALA A 1 380 ? 17.656 14.789 12.703 1 51.38 380 ALA A O 1
ATOM 2848 N N . ASP A 1 381 ? 15.711 14.273 13.523 1 48.81 381 ASP A N 1
ATOM 2849 C CA . ASP A 1 381 ? 16.234 13.133 14.273 1 48.81 381 ASP A CA 1
ATOM 2850 C C . ASP A 1 381 ? 16.609 11.984 13.344 1 48.81 381 ASP A C 1
ATOM 2852 O O . ASP A 1 381 ? 15.805 11.57 12.5 1 48.81 381 ASP A O 1
ATOM 2856 N N . THR A 1 382 ? 17.828 11.984 12.945 1 48.19 382 THR A N 1
ATOM 2857 C CA . THR A 1 382 ? 18.234 10.617 12.641 1 48.19 382 THR A CA 1
ATOM 2858 C C . THR A 1 382 ? 17.844 9.672 13.766 1 48.19 382 THR A C 1
ATOM 2860 O O . THR A 1 382 ? 18.094 9.945 14.945 1 48.19 382 THR A O 1
ATOM 2863 N N . ALA A 1 383 ? 16.859 9 13.773 1 47.09 383 ALA A N 1
ATOM 2864 C CA . ALA A 1 383 ? 16.391 8.094 14.828 1 47.09 383 ALA A CA 1
ATOM 2865 C C . ALA A 1 383 ? 17.562 7.379 15.492 1 47.09 383 ALA A C 1
ATOM 2867 O O . ALA A 1 383 ? 18.469 6.891 14.805 1 47.09 383 ALA A O 1
ATOM 2868 N N . PRO A 1 384 ? 17.922 7.672 16.844 1 51.41 384 PRO A N 1
ATOM 2869 C CA . PRO A 1 384 ? 18.953 6.883 17.516 1 51.41 384 PRO A CA 1
ATOM 2870 C C . PRO A 1 384 ? 18.859 5.391 17.203 1 51.41 384 PRO A C 1
ATOM 2872 O O . PRO A 1 384 ? 17.766 4.875 16.969 1 51.41 384 PRO A O 1
ATOM 2875 N N . VAL A 1 385 ? 20.062 4.875 16.828 1 62.28 385 VAL A N 1
ATOM 2876 C CA . VAL A 1 385 ? 20.172 3.451 16.531 1 62.28 385 VAL A CA 1
ATOM 2877 C C . VAL A 1 385 ? 19.875 2.641 17.797 1 62.28 385 VAL A C 1
ATOM 2879 O O . VAL A 1 385 ? 20.578 2.781 18.812 1 62.28 385 VAL A O 1
ATOM 2882 N N . ASN A 1 386 ? 18.75 2.1 17.984 1 69.38 386 ASN A N 1
ATOM 2883 C CA . ASN A 1 386 ? 18.562 1.044 18.969 1 69.38 386 ASN A CA 1
ATOM 2884 C C . ASN A 1 386 ? 19.438 -0.165 18.688 1 69.38 386 ASN A C 1
ATOM 2886 O O . ASN A 1 386 ? 19.156 -0.954 17.781 1 69.38 386 ASN A O 1
ATOM 2890 N N . ILE A 1 387 ? 20.516 -0.257 19.469 1 76.62 387 ILE A N 1
ATOM 2891 C CA . ILE A 1 387 ? 21.562 -1.236 19.188 1 76.62 387 ILE A CA 1
ATOM 2892 C C . ILE A 1 387 ? 20.969 -2.641 19.172 1 76.62 387 ILE A C 1
ATOM 2894 O O . ILE A 1 387 ? 21.328 -3.465 18.328 1 76.62 387 ILE A O 1
ATOM 2898 N N . ARG A 1 388 ? 20.141 -2.922 20.141 1 82.19 388 ARG A N 1
ATOM 2899 C CA . ARG A 1 388 ? 19.531 -4.25 20.172 1 82.19 388 ARG A CA 1
ATOM 2900 C C . ARG A 1 388 ? 18.75 -4.531 18.906 1 82.19 388 ARG A C 1
ATOM 2902 O O . ARG A 1 388 ? 18.891 -5.59 18.297 1 82.19 388 ARG A O 1
ATOM 2909 N N . ALA A 1 389 ? 17.938 -3.574 18.547 1 86.06 389 ALA A N 1
ATOM 2910 C CA . ALA A 1 389 ? 17.156 -3.717 17.312 1 86.06 389 ALA A CA 1
ATOM 2911 C C . ALA A 1 389 ? 18.062 -3.803 16.094 1 86.06 389 ALA A C 1
ATOM 2913 O O . ALA A 1 389 ? 17.781 -4.562 15.164 1 86.06 389 ALA A O 1
ATOM 2914 N N . ALA A 1 390 ? 19.094 -3.123 16.203 1 87.56 390 ALA A N 1
ATOM 2915 C CA . ALA A 1 390 ? 20.047 -3.129 15.086 1 87.56 390 ALA A CA 1
ATOM 2916 C C . ALA A 1 390 ? 20.719 -4.492 14.945 1 87.56 390 ALA A C 1
ATOM 2918 O O . ALA A 1 390 ? 20.828 -5.023 13.844 1 87.56 390 ALA A O 1
ATOM 2919 N N . ILE A 1 391 ? 21.094 -5.043 16.016 1 91.62 391 ILE A N 1
ATOM 2920 C CA . ILE A 1 391 ? 21.766 -6.34 16.016 1 91.62 391 ILE A CA 1
ATOM 2921 C C . ILE A 1 391 ? 20.797 -7.422 15.539 1 91.62 391 ILE A C 1
ATOM 2923 O O . ILE A 1 391 ? 21.172 -8.281 14.727 1 91.62 391 ILE A O 1
ATOM 2927 N N . GLN A 1 392 ? 19.625 -7.355 16.031 1 94.31 392 GLN A N 1
ATOM 2928 C CA . GLN A 1 392 ? 18.641 -8.328 15.602 1 94.31 392 GLN A CA 1
ATOM 2929 C C . GLN A 1 392 ? 18.344 -8.203 14.109 1 94.31 392 GLN A C 1
ATOM 2931 O O . GLN A 1 392 ? 18.25 -9.203 13.398 1 94.31 392 GLN A O 1
ATOM 2936 N N . THR A 1 393 ? 18.219 -6.969 13.68 1 93.75 393 THR A N 1
ATOM 2937 C CA . THR A 1 393 ? 17.922 -6.719 12.273 1 93.75 393 THR A CA 1
ATOM 2938 C C . THR A 1 393 ? 19.047 -7.238 11.383 1 93.75 393 THR A C 1
ATOM 2940 O O . THR A 1 393 ? 18.797 -7.984 10.43 1 93.75 393 THR A O 1
ATOM 2943 N N . VAL A 1 394 ? 20.25 -6.914 11.688 1 93.94 394 VAL A N 1
ATOM 2944 C CA . VAL A 1 394 ? 21.406 -7.352 10.914 1 93.94 394 VAL A CA 1
ATOM 2945 C C . VAL A 1 394 ? 21.562 -8.867 11.039 1 93.94 394 VAL A C 1
ATOM 2947 O O . VAL A 1 394 ? 21.891 -9.539 10.062 1 93.94 394 VAL A O 1
ATOM 2950 N N . GLY A 1 395 ? 21.375 -9.359 12.211 1 96.12 395 GLY A N 1
ATOM 2951 C CA . GLY A 1 395 ? 21.453 -10.797 12.422 1 96.12 395 GLY A CA 1
ATOM 2952 C C . GLY A 1 395 ? 20.5 -11.578 11.547 1 96.12 395 GLY A C 1
ATOM 2953 O O . GLY A 1 395 ? 20.891 -12.562 10.906 1 96.12 395 GLY A O 1
ATOM 2954 N N . ILE A 1 396 ? 19.234 -11.203 11.531 1 96.69 396 ILE A N 1
ATOM 2955 C CA . ILE A 1 396 ? 18.219 -11.867 10.727 1 96.69 396 ILE A CA 1
ATOM 2956 C C . ILE A 1 396 ? 18.594 -11.75 9.242 1 96.69 396 ILE A C 1
ATOM 2958 O O . ILE A 1 396 ? 18.453 -12.719 8.492 1 96.69 396 ILE A O 1
ATOM 2962 N N . PHE A 1 397 ? 19.078 -10.594 8.898 1 94.19 397 PHE A N 1
ATOM 2963 C CA . PHE A 1 397 ? 19.453 -10.336 7.516 1 94.19 397 PHE A CA 1
ATOM 2964 C C . PHE A 1 397 ? 20.594 -11.25 7.094 1 94.19 397 PHE A C 1
ATOM 2966 O O . PHE A 1 397 ? 20.516 -11.914 6.055 1 94.19 397 PHE A O 1
ATOM 2973 N N . VAL A 1 398 ? 21.609 -11.273 7.855 1 95.19 398 VAL A N 1
ATOM 2974 C CA . VAL A 1 398 ? 22.766 -12.109 7.574 1 95.19 398 VAL A CA 1
ATOM 2975 C C . VAL A 1 398 ? 22.375 -13.578 7.574 1 95.19 398 VAL A C 1
ATOM 2977 O O . VAL A 1 398 ? 22.844 -14.359 6.746 1 95.19 398 VAL A O 1
ATOM 2980 N N . LEU A 1 399 ? 21.547 -13.938 8.461 1 95.81 399 LEU A N 1
ATOM 2981 C CA . LEU A 1 399 ? 21.062 -15.312 8.516 1 95.81 399 LEU A CA 1
ATOM 2982 C C . LEU A 1 399 ? 20.312 -15.672 7.238 1 95.81 399 LEU A C 1
ATOM 2984 O O . LEU A 1 399 ? 20.469 -16.781 6.727 1 95.81 399 LEU A O 1
ATOM 2988 N N . ALA A 1 400 ? 19.5 -14.781 6.758 1 95.44 400 ALA A N 1
ATOM 2989 C CA . ALA A 1 400 ? 18.766 -15.031 5.52 1 95.44 400 ALA A CA 1
ATOM 2990 C C . ALA A 1 400 ? 19.719 -15.273 4.355 1 95.44 400 ALA A C 1
ATOM 2992 O O . ALA A 1 400 ? 19.531 -16.203 3.57 1 95.44 400 ALA A O 1
ATOM 2993 N N . ILE A 1 401 ? 20.734 -14.461 4.25 1 94 401 ILE A N 1
ATOM 2994 C CA . ILE A 1 401 ? 21.734 -14.617 3.195 1 94 401 ILE A CA 1
ATOM 2995 C C . ILE A 1 401 ? 22.469 -15.945 3.371 1 94 401 ILE A C 1
ATOM 2997 O O . ILE A 1 401 ? 22.656 -16.688 2.408 1 94 401 ILE A O 1
ATOM 3001 N N . ALA A 1 402 ? 22.859 -16.234 4.598 1 95.5 402 ALA A N 1
ATOM 3002 C CA . ALA A 1 402 ? 23.594 -17.453 4.895 1 95.5 402 ALA A CA 1
ATOM 3003 C C . ALA A 1 402 ? 22.781 -18.688 4.52 1 95.5 402 ALA A C 1
ATOM 3005 O O . ALA A 1 402 ? 23.312 -19.625 3.906 1 95.5 402 ALA A O 1
ATOM 3006 N N . VAL A 1 403 ? 21.516 -18.688 4.879 1 94.31 403 VAL A N 1
ATOM 3007 C CA . VAL A 1 403 ? 20.656 -19.828 4.57 1 94.31 403 VAL A CA 1
ATOM 3008 C C . VAL A 1 403 ? 20.516 -19.969 3.059 1 94.31 403 VAL A C 1
ATOM 3010 O O . VAL A 1 403 ? 20.547 -21.094 2.527 1 94.31 403 VAL A O 1
ATOM 3013 N N . THR A 1 404 ? 20.344 -18.875 2.363 1 92.56 404 THR A N 1
ATOM 3014 C CA . THR A 1 404 ? 20.203 -18.891 0.91 1 92.56 404 THR A CA 1
ATOM 3015 C C . THR A 1 404 ? 21.469 -19.438 0.25 1 92.56 404 THR A C 1
ATOM 3017 O O . THR A 1 404 ? 21.391 -20.266 -0.65 1 92.56 404 THR A O 1
ATOM 3020 N N . VAL A 1 405 ? 22.625 -19.031 0.718 1 92.12 405 VAL A N 1
ATOM 3021 C CA . VAL A 1 405 ? 23.891 -19.359 0.072 1 92.12 405 VAL A CA 1
ATOM 3022 C C . VAL A 1 405 ? 24.344 -20.75 0.484 1 92.12 405 VAL A C 1
ATOM 3024 O O . VAL A 1 405 ? 24.766 -21.547 -0.358 1 92.12 405 VAL A O 1
ATOM 3027 N N . LEU A 1 406 ? 24.203 -21.109 1.797 1 93.12 406 LEU A N 1
ATOM 3028 C CA . LEU A 1 406 ? 24.766 -22.344 2.324 1 93.12 406 LEU A CA 1
ATOM 3029 C C . LEU A 1 406 ? 23.812 -23.516 2.086 1 93.12 406 LEU A C 1
ATOM 3031 O O . LEU A 1 406 ? 24.25 -24.656 1.889 1 93.12 406 LEU A O 1
ATOM 3035 N N . PHE A 1 407 ? 22.5 -23.297 2.092 1 91.19 407 PHE A N 1
ATOM 3036 C CA . PHE A 1 407 ? 21.547 -24.406 2.012 1 91.19 407 PHE A CA 1
ATOM 3037 C C . PHE A 1 407 ? 20.766 -24.344 0.698 1 91.19 407 PHE A C 1
ATOM 3039 O O . PHE A 1 407 ? 19.859 -25.141 0.48 1 91.19 407 PHE A O 1
ATOM 3046 N N . ASP A 1 408 ? 21.031 -23.422 -0.117 1 88.75 408 ASP A N 1
ATOM 3047 C CA . ASP A 1 408 ? 20.469 -23.297 -1.457 1 88.75 408 ASP A CA 1
ATOM 3048 C C . ASP A 1 408 ? 18.938 -23.172 -1.401 1 88.75 408 ASP A C 1
ATOM 3050 O O . ASP A 1 408 ? 18.234 -23.859 -2.131 1 88.75 408 ASP A O 1
ATOM 3054 N N . VAL A 1 409 ? 18.469 -22.453 -0.436 1 90.12 409 VAL A N 1
ATOM 3055 C CA . VAL A 1 409 ? 17.047 -22.141 -0.328 1 90.12 409 VAL A CA 1
ATOM 3056 C C . VAL A 1 409 ? 16.719 -20.922 -1.182 1 90.12 409 VAL A C 1
ATOM 3058 O O . VAL A 1 409 ? 17.547 -20.031 -1.337 1 90.12 409 VAL A O 1
ATOM 3061 N N . SER A 1 410 ? 15.523 -20.953 -1.804 1 90.31 410 SER A N 1
ATOM 3062 C CA . SER A 1 410 ? 15.094 -19.828 -2.633 1 90.31 410 SER A CA 1
ATOM 3063 C C . SER A 1 410 ? 15.125 -18.531 -1.853 1 90.31 410 SER A C 1
ATOM 3065 O O . SER A 1 410 ? 14.656 -18.469 -0.712 1 90.31 410 SER A O 1
ATOM 3067 N N . PRO A 1 411 ? 15.688 -17.5 -2.479 1 90.69 411 PRO A N 1
ATOM 3068 C CA . PRO A 1 411 ? 15.719 -16.203 -1.813 1 90.69 411 PRO A CA 1
ATOM 3069 C C . PRO A 1 411 ? 14.328 -15.711 -1.425 1 90.69 411 PRO A C 1
ATOM 3071 O O . PRO A 1 411 ? 14.164 -15.047 -0.396 1 90.69 411 PRO A O 1
ATOM 3074 N N . ALA A 1 412 ? 13.344 -16.047 -2.268 1 92.94 412 ALA A N 1
ATOM 3075 C CA . ALA A 1 412 ? 11.977 -15.625 -1.969 1 92.94 412 ALA A CA 1
ATOM 3076 C C . ALA A 1 412 ? 11.539 -16.141 -0.6 1 92.94 412 ALA A C 1
ATOM 3078 O O . ALA A 1 412 ? 10.992 -15.375 0.206 1 92.94 412 ALA A O 1
ATOM 3079 N N . LEU A 1 413 ? 11.797 -17.359 -0.313 1 94.5 413 LEU A N 1
ATOM 3080 C CA . LEU A 1 413 ? 11.352 -17.969 0.93 1 94.5 413 LEU A CA 1
ATOM 3081 C C . LEU A 1 413 ? 12.18 -17.484 2.113 1 94.5 413 LEU A C 1
ATOM 3083 O O . LEU A 1 413 ? 11.633 -17.203 3.182 1 94.5 413 LEU A O 1
ATOM 3087 N N . THR A 1 414 ? 13.5 -17.406 1.937 1 95.19 414 THR A N 1
ATOM 3088 C CA . THR A 1 414 ? 14.367 -16.984 3.039 1 95.19 414 THR A CA 1
ATOM 3089 C C . THR A 1 414 ? 14.086 -15.547 3.434 1 95.19 414 THR A C 1
ATOM 3091 O O . THR A 1 414 ? 14.047 -15.219 4.621 1 95.19 414 THR A O 1
ATOM 3094 N N . PHE A 1 415 ? 13.898 -14.742 2.432 1 94.88 415 PHE A N 1
ATOM 3095 C CA . PHE A 1 415 ? 13.688 -13.336 2.758 1 94.88 415 PHE A CA 1
ATOM 3096 C C . PHE A 1 415 ? 12.258 -13.102 3.213 1 94.88 415 PHE A C 1
ATOM 3098 O O . PHE A 1 415 ? 11.992 -12.18 3.99 1 94.88 415 PHE A O 1
ATOM 3105 N N . LEU A 1 416 ? 11.32 -13.867 2.689 1 95.94 416 LEU A N 1
ATOM 3106 C CA . LEU A 1 416 ? 9.984 -13.828 3.27 1 95.94 416 LEU A CA 1
ATOM 3107 C C . LEU A 1 416 ? 10.023 -14.18 4.754 1 95.94 416 LEU A C 1
ATOM 3109 O O . LEU A 1 416 ? 9.367 -13.531 5.566 1 95.94 416 LEU A O 1
ATOM 3113 N N . ALA A 1 417 ? 10.758 -15.172 5.109 1 96.75 417 ALA A N 1
ATOM 3114 C CA . ALA A 1 417 ? 10.93 -15.57 6.508 1 96.75 417 ALA A CA 1
ATOM 3115 C C . ALA A 1 417 ? 11.578 -14.453 7.316 1 96.75 417 ALA A C 1
ATOM 3117 O O . ALA A 1 417 ? 11.172 -14.188 8.453 1 96.75 417 ALA A O 1
ATOM 3118 N N . ALA A 1 418 ? 12.57 -13.891 6.707 1 96.94 418 ALA A N 1
ATOM 3119 C CA . ALA A 1 418 ? 13.25 -12.781 7.383 1 96.94 418 ALA A CA 1
ATOM 3120 C C . ALA A 1 418 ? 12.281 -11.625 7.648 1 96.94 418 ALA A C 1
ATOM 3122 O O . ALA A 1 418 ? 12.258 -11.078 8.75 1 96.94 418 ALA A O 1
ATOM 3123 N N . ALA A 1 419 ? 11.539 -11.273 6.625 1 96.44 419 ALA A N 1
ATOM 3124 C CA . ALA A 1 419 ? 10.555 -10.211 6.781 1 96.44 419 ALA A CA 1
ATOM 3125 C C . ALA A 1 419 ? 9.539 -10.547 7.867 1 96.44 419 ALA A C 1
ATOM 3127 O O . ALA A 1 419 ? 9.188 -9.703 8.688 1 96.44 419 ALA A O 1
ATOM 3128 N N . ALA A 1 420 ? 9.07 -11.766 7.879 1 96.31 420 ALA A N 1
ATOM 3129 C CA . ALA A 1 420 ? 8.109 -12.227 8.883 1 96.31 420 ALA A CA 1
ATOM 3130 C C . ALA A 1 420 ? 8.711 -12.164 10.281 1 96.31 420 ALA A C 1
ATOM 3132 O O . ALA A 1 420 ? 8.039 -11.742 11.234 1 96.31 420 ALA A O 1
ATOM 3133 N N . ALA A 1 421 ? 9.914 -12.594 10.406 1 96.56 421 ALA A N 1
ATOM 3134 C CA . ALA A 1 421 ? 10.594 -12.555 11.695 1 96.56 421 ALA A CA 1
ATOM 3135 C C . ALA A 1 421 ? 10.734 -11.117 12.195 1 96.56 421 ALA A C 1
ATOM 3137 O O . ALA A 1 421 ? 10.516 -10.852 13.383 1 96.56 421 ALA A O 1
ATOM 3138 N N . MET A 1 422 ? 11.133 -10.266 11.32 1 95.94 422 MET A N 1
ATOM 3139 C CA . MET A 1 422 ? 11.312 -8.867 11.688 1 95.94 422 MET A CA 1
ATOM 3140 C C . MET A 1 422 ? 9.984 -8.242 12.109 1 95.94 422 MET A C 1
ATOM 3142 O O . MET A 1 422 ? 9.938 -7.449 13.047 1 95.94 422 MET A O 1
ATOM 3146 N N . ALA A 1 423 ? 8.945 -8.578 11.375 1 93.75 423 ALA A N 1
ATOM 3147 C CA . ALA A 1 423 ? 7.617 -8.102 11.742 1 93.75 423 ALA A CA 1
ATOM 3148 C C . ALA A 1 423 ? 7.172 -8.672 13.086 1 93.75 423 ALA A C 1
ATOM 3150 O O . ALA A 1 423 ? 6.609 -7.957 13.914 1 93.75 423 ALA A O 1
ATOM 3151 N N . ALA A 1 424 ? 7.391 -9.914 13.297 1 93.62 424 ALA A N 1
ATOM 3152 C CA . ALA A 1 424 ? 6.992 -10.594 14.523 1 93.62 424 ALA A CA 1
ATOM 3153 C C . ALA A 1 424 ? 7.711 -10.008 15.734 1 93.62 424 ALA A C 1
ATOM 3155 O O . ALA A 1 424 ? 7.125 -9.891 16.812 1 93.62 424 ALA A O 1
ATOM 3156 N N . LEU A 1 425 ? 8.945 -9.617 15.508 1 93.88 425 LEU A N 1
ATOM 3157 C CA . LEU A 1 425 ? 9.742 -9.055 16.594 1 93.88 425 LEU A CA 1
ATOM 3158 C C . LEU A 1 425 ? 9.523 -7.547 16.703 1 93.88 425 LEU A C 1
ATOM 3160 O O . LEU A 1 425 ? 10.188 -6.875 17.5 1 93.88 425 LEU A O 1
ATOM 3164 N N . ARG A 1 426 ? 8.703 -6.969 15.875 1 91.5 426 ARG A N 1
ATOM 3165 C CA . ARG A 1 426 ? 8.328 -5.559 15.867 1 91.5 426 ARG A CA 1
ATOM 3166 C C . ARG A 1 426 ? 9.539 -4.668 15.602 1 91.5 426 ARG A C 1
ATOM 3168 O O . ARG A 1 426 ? 9.695 -3.617 16.219 1 91.5 426 ARG A O 1
ATOM 3175 N N . LEU A 1 427 ? 10.383 -5.199 14.773 1 91.19 427 LEU A N 1
ATOM 3176 C CA . LEU A 1 427 ? 11.547 -4.414 14.375 1 91.19 427 LEU A CA 1
ATOM 3177 C C . LEU A 1 427 ? 11.156 -3.361 13.336 1 91.19 427 LEU A C 1
ATOM 3179 O O . LEU A 1 427 ? 11.922 -2.422 13.086 1 91.19 427 LEU A O 1
ATOM 3183 N N . ILE A 1 428 ? 10.055 -3.559 12.711 1 89.19 428 ILE A N 1
ATOM 3184 C CA . ILE A 1 428 ? 9.469 -2.6 11.773 1 89.19 428 ILE A CA 1
ATOM 3185 C C . ILE A 1 428 ? 8.055 -2.25 12.219 1 89.19 428 ILE A C 1
ATOM 3187 O O . ILE A 1 428 ? 7.266 -3.137 12.555 1 89.19 428 ILE A O 1
ATOM 3191 N N . PRO A 1 429 ? 7.82 -0.933 12.289 1 82.44 429 PRO A N 1
ATOM 3192 C CA . PRO A 1 429 ? 6.449 -0.558 12.633 1 82.44 429 PRO A CA 1
ATOM 3193 C C . PRO A 1 429 ? 5.418 -1.131 11.664 1 82.44 429 PRO A C 1
ATOM 3195 O O . PRO A 1 429 ? 5.672 -1.19 10.453 1 82.44 429 PRO A O 1
ATOM 3198 N N . ALA A 1 430 ? 4.273 -1.528 12.102 1 84.31 430 ALA A N 1
ATOM 3199 C CA . ALA A 1 430 ? 3.24 -2.238 11.352 1 84.31 430 ALA A CA 1
ATOM 3200 C C . ALA A 1 430 ? 2.799 -1.438 10.133 1 84.31 430 ALA A C 1
ATOM 3202 O O . ALA A 1 430 ? 2.701 -1.98 9.031 1 84.31 430 ALA A O 1
ATOM 3203 N N . PRO A 1 431 ? 2.611 -0.125 10.297 1 79.06 431 PRO A N 1
ATOM 3204 C CA . PRO A 1 431 ? 2.152 0.626 9.133 1 79.06 431 PRO A CA 1
ATOM 3205 C C . PRO A 1 431 ? 3.211 0.712 8.031 1 79.06 431 PRO A C 1
ATOM 3207 O O . PRO A 1 431 ? 2.877 0.927 6.863 1 79.06 431 PRO A O 1
ATOM 3210 N N . GLU A 1 432 ? 4.391 0.467 8.406 1 82.94 432 GLU A N 1
ATOM 3211 C CA . GLU A 1 432 ? 5.496 0.618 7.461 1 82.94 432 GLU A CA 1
ATOM 3212 C C . GLU A 1 432 ? 5.691 -0.65 6.633 1 82.94 432 GLU A C 1
ATOM 3214 O O . GLU A 1 432 ? 6.34 -0.62 5.586 1 82.94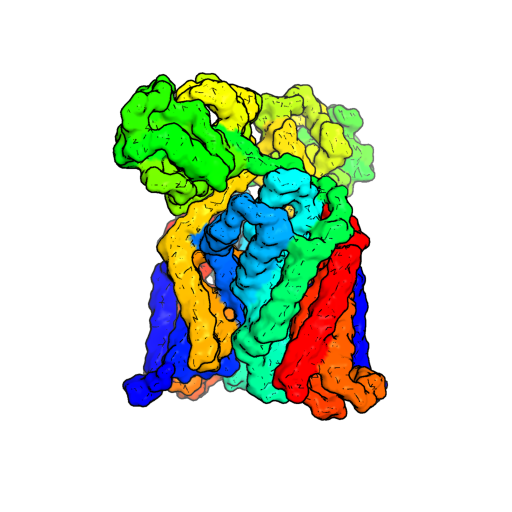 432 GLU A O 1
ATOM 3219 N N . ILE A 1 433 ? 5.145 -1.736 7.055 1 91.88 433 ILE A N 1
ATOM 3220 C CA . ILE A 1 433 ? 5.414 -3.029 6.434 1 91.88 433 ILE A CA 1
ATOM 3221 C C . ILE A 1 433 ? 5.012 -2.992 4.961 1 91.88 433 ILE A C 1
ATOM 3223 O O . ILE A 1 433 ? 5.852 -3.18 4.078 1 91.88 433 ILE A O 1
ATOM 3227 N N . TYR A 1 434 ? 3.869 -2.631 4.664 1 91.88 434 TYR A N 1
ATOM 3228 C CA . TYR A 1 434 ? 3.41 -2.689 3.283 1 91.88 434 TYR A CA 1
ATOM 3229 C C . TYR A 1 434 ? 3.711 -1.385 2.553 1 91.88 434 TYR A C 1
ATOM 3231 O O . TYR A 1 434 ? 3.752 -1.352 1.32 1 91.88 434 TYR A O 1
ATOM 3239 N N . LYS A 1 435 ? 3.953 -0.276 3.301 1 86.62 435 LYS A N 1
ATOM 3240 C CA . LYS A 1 435 ? 4.344 0.992 2.691 1 86.62 435 LYS A CA 1
ATOM 3241 C C . LYS A 1 435 ? 5.766 0.92 2.137 1 86.62 435 LYS A C 1
ATOM 3243 O O . LYS A 1 435 ? 6.133 1.7 1.255 1 86.62 435 LYS A O 1
ATOM 3248 N N . SER A 1 436 ? 6.453 -0.033 2.68 1 88.19 436 SER A N 1
ATOM 3249 C CA . SER A 1 436 ? 7.84 -0.185 2.252 1 88.19 436 SER A CA 1
ATOM 3250 C C . SER A 1 436 ? 7.926 -0.861 0.887 1 88.19 436 SER A C 1
ATOM 3252 O O . SER A 1 436 ? 8.977 -0.839 0.243 1 88.19 436 SER A O 1
ATOM 3254 N N . ILE A 1 437 ? 6.887 -1.417 0.451 1 92.5 437 ILE A N 1
ATOM 3255 C CA . ILE A 1 437 ? 6.867 -2.137 -0.818 1 92.5 437 ILE A CA 1
ATOM 3256 C C . ILE A 1 437 ? 6.453 -1.188 -1.942 1 92.5 437 ILE A C 1
ATOM 3258 O O . ILE A 1 437 ? 5.484 -0.44 -1.808 1 92.5 437 ILE A O 1
ATOM 3262 N N . ASP A 1 438 ? 7.254 -1.108 -2.934 1 87.69 438 ASP A N 1
ATOM 3263 C CA . ASP A 1 438 ? 6.855 -0.39 -4.141 1 87.69 438 ASP A CA 1
ATOM 3264 C C . ASP A 1 438 ? 5.926 -1.242 -5 1 87.69 438 ASP A C 1
ATOM 3266 O O . ASP A 1 438 ? 6.383 -1.967 -5.887 1 87.69 438 ASP A O 1
ATOM 3270 N N . TRP A 1 439 ? 4.738 -1.09 -4.844 1 90.44 439 TRP A N 1
ATOM 3271 C CA . TRP A 1 439 ? 3.738 -1.967 -5.449 1 90.44 439 TRP A CA 1
ATOM 3272 C C . TRP A 1 439 ? 3.705 -1.791 -6.965 1 90.44 439 TRP A C 1
ATOM 3274 O O . TRP A 1 439 ? 3.33 -2.711 -7.695 1 90.44 439 TRP A O 1
ATOM 3284 N N . SER A 1 440 ? 4.07 -0.655 -7.473 1 88.88 440 SER A N 1
ATOM 3285 C CA . SER A 1 440 ? 4.145 -0.466 -8.914 1 88.88 440 SER A CA 1
ATOM 3286 C C . SER A 1 440 ? 5.164 -1.407 -9.547 1 88.88 440 SER A C 1
ATOM 3288 O O . SER A 1 440 ? 4.938 -1.938 -10.641 1 88.88 440 SER A O 1
ATOM 3290 N N . VAL A 1 441 ? 6.242 -1.598 -8.828 1 85.56 441 VAL A N 1
ATOM 3291 C CA . VAL A 1 441 ? 7.285 -2.496 -9.312 1 85.56 441 VAL A CA 1
ATOM 3292 C C . VAL A 1 441 ? 6.789 -3.941 -9.258 1 85.56 441 VAL A C 1
ATOM 3294 O O . VAL A 1 441 ? 7.031 -4.723 -10.18 1 85.56 441 VAL A O 1
ATOM 3297 N N . ILE A 1 442 ? 6.07 -4.312 -8.195 1 92 442 ILE A N 1
ATOM 3298 C CA . ILE A 1 442 ? 5.551 -5.66 -8.016 1 92 442 ILE A CA 1
ATOM 3299 C C . ILE A 1 442 ? 4.578 -5.992 -9.148 1 92 442 ILE A C 1
ATOM 3301 O O . ILE A 1 442 ? 4.68 -7.055 -9.773 1 92 442 ILE A O 1
ATOM 3305 N N . VAL A 1 443 ? 3.66 -5.082 -9.43 1 92.81 443 VAL A N 1
ATOM 3306 C CA . VAL A 1 443 ? 2.652 -5.301 -10.461 1 92.81 443 VAL A CA 1
ATOM 3307 C C . VAL A 1 443 ? 3.316 -5.32 -11.836 1 92.81 443 VAL A C 1
ATOM 3309 O O . VAL A 1 443 ? 2.953 -6.125 -12.695 1 92.81 443 VAL A O 1
ATOM 3312 N N . LEU A 1 444 ? 4.258 -4.418 -12.039 1 88.56 444 LEU A N 1
ATOM 3313 C CA . LEU A 1 444 ? 5.008 -4.406 -13.289 1 88.56 444 LEU A CA 1
ATOM 3314 C C . LEU A 1 444 ? 5.66 -5.758 -13.547 1 88.56 444 LEU A C 1
ATOM 3316 O O . LEU A 1 444 ? 5.508 -6.328 -14.633 1 88.56 444 LEU A O 1
ATOM 3320 N N . LEU A 1 445 ? 6.297 -6.293 -12.508 1 86.69 445 LEU A N 1
ATOM 3321 C CA . LEU A 1 445 ? 7 -7.566 -12.633 1 86.69 445 LEU A CA 1
ATOM 3322 C C . LEU A 1 445 ? 6.023 -8.711 -12.883 1 86.69 445 LEU A C 1
ATOM 3324 O O . LEU A 1 445 ? 6.199 -9.492 -13.82 1 86.69 445 LEU A O 1
ATOM 3328 N N . ALA A 1 446 ? 5.02 -8.742 -12.078 1 92.31 446 ALA A N 1
ATOM 3329 C CA . ALA A 1 446 ? 4.047 -9.828 -12.133 1 92.31 446 ALA A CA 1
ATOM 3330 C C . ALA A 1 446 ? 3.336 -9.859 -13.484 1 92.31 446 ALA A C 1
ATOM 3332 O O . ALA A 1 446 ? 3.1 -10.938 -14.047 1 92.31 446 ALA A O 1
ATOM 3333 N N . ALA A 1 447 ? 3.043 -8.703 -14.039 1 91.81 447 ALA A N 1
ATOM 3334 C CA . ALA A 1 447 ? 2.309 -8.609 -15.297 1 91.81 447 ALA A CA 1
ATOM 3335 C C . ALA A 1 447 ? 3.227 -8.883 -16.484 1 91.81 447 ALA A C 1
ATOM 3337 O O . ALA A 1 447 ? 2.791 -9.43 -17.5 1 91.81 447 ALA A O 1
ATOM 3338 N N . MET A 1 448 ? 4.457 -8.602 -16.359 1 86.5 448 MET A N 1
ATOM 3339 C CA . MET A 1 448 ? 5.363 -8.695 -17.516 1 86.5 448 MET A CA 1
ATOM 3340 C C . MET A 1 448 ? 5.918 -10.109 -17.656 1 86.5 448 MET A C 1
ATOM 3342 O O . MET A 1 448 ? 6.324 -10.508 -18.75 1 86.5 448 MET A O 1
ATOM 3346 N N . ILE A 1 449 ? 5.945 -10.867 -16.609 1 85.25 449 ILE A N 1
ATOM 3347 C CA . ILE A 1 449 ? 6.496 -12.219 -16.656 1 85.25 449 ILE A CA 1
ATOM 3348 C C . ILE A 1 449 ? 5.738 -13.055 -17.688 1 85.25 449 ILE A C 1
ATOM 3350 O O . ILE A 1 449 ? 6.336 -13.586 -18.625 1 85.25 449 ILE A O 1
ATOM 3354 N N . PRO A 1 450 ? 4.395 -13.078 -17.641 1 89.12 450 PRO A N 1
ATOM 3355 C CA . PRO A 1 450 ? 3.691 -13.836 -18.672 1 89.12 450 PRO A CA 1
ATOM 3356 C C . PRO A 1 450 ? 3.852 -13.227 -20.062 1 89.12 450 PRO A C 1
ATOM 3358 O O . PRO A 1 450 ? 3.865 -13.945 -21.062 1 89.12 450 PRO A O 1
ATOM 3361 N N . VAL A 1 451 ? 3.939 -11.938 -20.172 1 87.12 451 VAL A N 1
ATOM 3362 C CA . VAL A 1 451 ? 4.152 -11.266 -21.438 1 87.12 451 VAL A CA 1
ATOM 3363 C C . VAL A 1 451 ? 5.512 -11.656 -22.016 1 87.12 451 VAL A C 1
ATOM 3365 O O . VAL A 1 451 ? 5.633 -11.945 -23.203 1 87.12 451 VAL A O 1
ATOM 3368 N N . GLY A 1 452 ? 6.523 -11.656 -21.156 1 82.38 452 GLY A N 1
ATOM 3369 C CA . GLY A 1 452 ? 7.844 -12.109 -21.562 1 82.38 452 GLY A CA 1
ATOM 3370 C C . GLY A 1 452 ? 7.863 -13.555 -22.016 1 82.38 452 GLY A C 1
ATOM 3371 O O . GLY A 1 452 ? 8.531 -13.898 -23 1 82.38 452 GLY A O 1
ATOM 3372 N N . GLN A 1 453 ? 7.133 -14.352 -21.312 1 83.38 453 GLN A N 1
ATOM 3373 C CA . GLN A 1 453 ? 7.043 -15.758 -21.672 1 83.38 453 GLN A CA 1
ATOM 3374 C C . GLN A 1 453 ? 6.398 -15.93 -23.047 1 83.38 453 GLN A C 1
ATOM 3376 O O . GLN A 1 453 ? 6.801 -16.797 -23.828 1 83.38 453 GLN A O 1
ATOM 3381 N N . SER A 1 454 ? 5.43 -15.102 -23.312 1 85.94 454 SER A N 1
ATOM 3382 C CA . SER A 1 454 ? 4.77 -15.164 -24.609 1 85.94 454 SER A CA 1
ATOM 3383 C C . SER A 1 454 ? 5.723 -14.758 -25.734 1 85.94 454 SER A C 1
ATOM 3385 O O . SER A 1 454 ? 5.617 -15.258 -26.859 1 85.94 454 SER A O 1
ATOM 3387 N N . PHE A 1 455 ? 6.57 -13.875 -25.438 1 82.81 455 PHE A N 1
ATOM 3388 C CA . PHE A 1 455 ? 7.582 -13.445 -26.391 1 82.81 455 PHE A CA 1
ATOM 3389 C C . PHE A 1 455 ? 8.5 -14.609 -26.766 1 82.81 455 PHE A C 1
ATOM 3391 O O . PHE A 1 455 ? 8.93 -14.719 -27.922 1 82.81 455 PHE A O 1
ATOM 3398 N N . GLU A 1 456 ? 8.734 -15.398 -25.891 1 79.94 456 GLU A N 1
ATOM 3399 C CA . GLU A 1 456 ? 9.602 -16.547 -26.109 1 79.94 456 GLU A CA 1
ATOM 3400 C C . GLU A 1 456 ? 8.844 -17.688 -26.781 1 79.94 456 GLU A C 1
ATOM 3402 O O . GLU A 1 456 ? 9.305 -18.219 -27.797 1 79.94 456 GLU A O 1
ATOM 3407 N N . THR A 1 457 ? 7.688 -18 -26.266 1 83.44 457 THR A N 1
ATOM 3408 C CA . THR A 1 457 ? 6.957 -19.172 -26.719 1 83.44 457 THR A CA 1
ATOM 3409 C C . THR A 1 457 ? 6.355 -18.938 -28.109 1 83.44 457 THR A C 1
ATOM 3411 O O . THR A 1 457 ? 6.16 -19.875 -28.875 1 83.44 457 THR A O 1
ATOM 3414 N N . SER A 1 458 ? 6.172 -17.703 -28.422 1 86.69 458 SER A N 1
ATOM 3415 C CA . SER A 1 458 ? 5.578 -17.375 -29.703 1 86.69 458 SER A CA 1
ATOM 3416 C C . SER A 1 458 ? 6.613 -17.422 -30.828 1 86.69 458 SER A C 1
ATOM 3418 O O . SER A 1 458 ? 6.258 -17.438 -32 1 86.69 458 SER A O 1
ATOM 3420 N N . GLY A 1 459 ? 7.93 -17.391 -30.422 1 84.75 459 GLY A N 1
ATOM 3421 C CA . GLY A 1 459 ? 9 -17.391 -31.406 1 84.75 459 GLY A CA 1
ATOM 3422 C C . GLY A 1 459 ? 9.5 -15.992 -31.734 1 84.75 459 GLY A C 1
ATOM 3423 O O . GLY A 1 459 ? 10.445 -15.828 -32.531 1 84.75 459 GLY A O 1
ATOM 3424 N N . ALA A 1 460 ? 8.914 -15.031 -31.188 1 85.75 460 ALA A N 1
ATOM 3425 C CA . ALA A 1 460 ? 9.336 -13.648 -31.422 1 85.75 460 ALA A CA 1
ATOM 3426 C C . ALA A 1 460 ? 10.781 -13.438 -30.969 1 85.75 460 ALA A C 1
ATOM 3428 O O . ALA A 1 460 ? 11.562 -12.773 -31.656 1 85.75 460 ALA A O 1
ATOM 3429 N N . ALA A 1 461 ? 11.141 -13.938 -29.844 1 83.69 461 ALA A N 1
ATOM 3430 C CA . ALA A 1 461 ? 12.492 -13.805 -29.328 1 83.69 461 ALA A CA 1
ATOM 3431 C C . ALA A 1 461 ? 13.516 -14.406 -30.281 1 83.69 461 ALA A C 1
ATOM 3433 O O . ALA A 1 461 ? 14.594 -13.836 -30.484 1 83.69 461 ALA A O 1
ATOM 3434 N N . LYS A 1 462 ? 13.164 -15.492 -30.828 1 85.31 462 LYS A N 1
ATOM 3435 C CA . LYS A 1 462 ? 14.055 -16.156 -31.781 1 85.31 462 LYS A CA 1
ATOM 3436 C C . LYS A 1 462 ? 14.258 -15.297 -33.031 1 85.31 462 LYS A C 1
ATOM 3438 O O . LYS A 1 462 ? 15.367 -15.203 -33.562 1 85.31 462 LYS A O 1
ATOM 3443 N N . MET A 1 463 ? 13.234 -14.68 -33.469 1 85.06 463 MET A N 1
ATOM 3444 C CA . MET A 1 463 ? 13.305 -13.836 -34.656 1 85.06 463 MET A CA 1
ATOM 3445 C C . MET A 1 463 ? 14.273 -12.672 -34.438 1 85.06 463 MET A C 1
ATOM 3447 O O . MET A 1 463 ? 15.109 -12.383 -35.281 1 85.06 463 MET A O 1
ATOM 3451 N N . VAL A 1 464 ? 14.18 -12.078 -33.312 1 85.06 464 VAL A N 1
ATOM 3452 C CA . VAL A 1 464 ? 15.031 -10.938 -33 1 85.06 464 VAL A CA 1
ATOM 3453 C C . VAL A 1 464 ? 16.469 -11.414 -32.75 1 85.06 464 VAL A C 1
ATOM 3455 O O . VAL A 1 464 ? 17.422 -10.766 -33.188 1 85.06 464 VAL A O 1
ATOM 3458 N N . ALA A 1 465 ? 16.578 -12.508 -32.094 1 87.88 465 ALA A N 1
ATOM 3459 C CA . ALA A 1 465 ? 17.891 -13.078 -31.812 1 87.88 465 ALA A CA 1
ATOM 3460 C C . ALA A 1 465 ? 18.625 -13.438 -33.094 1 87.88 465 ALA A C 1
ATOM 3462 O O . ALA A 1 465 ? 19.828 -13.227 -33.219 1 87.88 465 ALA A O 1
ATOM 3463 N N . ASP A 1 466 ? 17.875 -13.961 -34.062 1 88.81 466 ASP A N 1
ATOM 3464 C CA . ASP A 1 466 ? 18.469 -14.312 -35.344 1 88.81 466 ASP A CA 1
ATOM 3465 C C . ASP A 1 466 ? 18.984 -13.078 -36.062 1 88.81 466 ASP A C 1
ATOM 3467 O O . ASP A 1 466 ? 20.062 -13.102 -36.688 1 88.81 466 ASP A O 1
ATOM 3471 N N . ALA A 1 467 ? 18.219 -12.07 -35.969 1 85.94 467 ALA A N 1
ATOM 3472 C CA . ALA A 1 467 ? 18.625 -10.82 -36.625 1 85.94 467 ALA A CA 1
ATOM 3473 C C . ALA A 1 467 ? 19.891 -10.266 -36 1 85.94 467 ALA A C 1
ATOM 3475 O O . ALA A 1 467 ? 20.781 -9.789 -36.688 1 85.94 467 ALA A O 1
ATOM 3476 N N . LEU A 1 468 ? 20.016 -10.344 -34.719 1 87.25 468 LEU A N 1
ATOM 3477 C CA . LEU A 1 468 ? 21.188 -9.844 -34 1 87.25 468 LEU A CA 1
ATOM 3478 C C . LEU A 1 468 ? 22.391 -10.75 -34.188 1 87.25 468 LEU A C 1
ATOM 3480 O O . LEU A 1 468 ? 23.531 -10.273 -34.281 1 87.25 468 LEU A O 1
ATOM 3484 N N . ALA A 1 469 ? 22.094 -12.016 -34.25 1 90.5 469 ALA A N 1
ATOM 3485 C CA . ALA A 1 469 ? 23.156 -13.016 -34.406 1 90.5 469 ALA A CA 1
ATOM 3486 C C . ALA A 1 469 ? 23.844 -12.867 -35.75 1 90.5 469 ALA A C 1
ATOM 3488 O O . ALA A 1 469 ? 25.031 -13.164 -35.906 1 90.5 469 ALA A O 1
ATOM 3489 N N . GLY A 1 470 ? 23.094 -12.461 -36.75 1 88.88 470 GLY A N 1
ATOM 3490 C CA . GLY A 1 470 ? 23.672 -12.25 -38.062 1 88.88 470 GLY A CA 1
ATOM 3491 C C . GLY A 1 470 ? 24.859 -11.305 -38.062 1 88.88 470 GLY A C 1
ATOM 3492 O O . GLY A 1 470 ? 25.859 -11.555 -38.719 1 88.88 470 GLY A O 1
ATOM 3493 N N . GLY A 1 471 ? 24.859 -10.273 -37.25 1 87.88 471 GLY A N 1
ATOM 3494 C CA . GLY A 1 471 ? 25.922 -9.297 -37.156 1 87.88 471 GLY A CA 1
ATOM 3495 C C . GLY A 1 471 ? 27.062 -9.742 -36.25 1 87.88 471 GLY A C 1
ATOM 3496 O O . GLY A 1 471 ? 28.172 -9.227 -36.344 1 87.88 471 GLY A O 1
ATOM 3497 N N . LEU A 1 472 ? 26.828 -10.766 -35.469 1 90.31 472 LEU A N 1
ATOM 3498 C CA . LEU A 1 472 ? 27.812 -11.172 -34.469 1 90.31 472 LEU A CA 1
ATOM 3499 C C . LEU A 1 472 ? 28.391 -12.539 -34.812 1 90.31 472 LEU A C 1
ATOM 3501 O O . LEU A 1 472 ? 29.234 -13.062 -34.062 1 90.31 472 LEU A O 1
ATOM 3505 N N . LYS A 1 473 ? 27.891 -13.008 -35.906 1 87.44 473 LYS A N 1
ATOM 3506 C CA . LYS A 1 473 ? 28.391 -14.32 -36.281 1 87.44 473 LYS A CA 1
ATOM 3507 C C . LYS A 1 473 ? 29.906 -14.289 -36.5 1 87.44 473 LYS A C 1
ATOM 3509 O O . LYS A 1 473 ? 30.438 -13.43 -37.188 1 87.44 473 LYS A O 1
ATOM 3514 N N . GLY A 1 474 ? 30.594 -15.102 -35.844 1 87.38 474 GLY A N 1
ATOM 3515 C CA . GLY A 1 474 ? 32.031 -15.195 -36 1 87.38 474 GLY A CA 1
ATOM 3516 C C . GLY A 1 474 ? 32.781 -14.25 -35.062 1 87.38 474 GLY A C 1
ATOM 3517 O O . GLY A 1 474 ? 34 -14.312 -34.969 1 87.38 474 GLY A O 1
ATOM 3518 N N . ALA A 1 475 ? 32.156 -13.406 -34.406 1 92.06 475 ALA A N 1
ATOM 3519 C CA . ALA A 1 475 ? 32.781 -12.453 -33.5 1 92.06 475 ALA A CA 1
ATOM 3520 C C . ALA A 1 475 ? 33.25 -13.156 -32.219 1 92.06 475 ALA A C 1
ATOM 3522 O O . ALA A 1 475 ? 32.656 -14.148 -31.797 1 92.06 475 ALA A O 1
ATOM 3523 N N . PRO A 1 476 ? 34.406 -12.664 -31.75 1 93.94 476 PRO A N 1
ATOM 3524 C CA . PRO A 1 476 ? 34.844 -13.242 -30.484 1 93.94 476 PRO A CA 1
ATOM 3525 C C . PRO A 1 476 ? 33.875 -12.977 -29.344 1 93.94 476 PRO A C 1
ATOM 3527 O O . PRO A 1 476 ? 33.031 -12.078 -29.438 1 93.94 476 PRO A O 1
ATOM 3530 N N . LEU A 1 477 ? 34 -13.812 -28.344 1 95.44 477 LEU A N 1
ATOM 3531 C CA . LEU A 1 477 ? 33.094 -13.742 -27.188 1 95.44 477 LEU A CA 1
ATOM 3532 C C . LEU A 1 477 ? 33.062 -12.336 -26.609 1 95.44 477 LEU A C 1
ATOM 3534 O O . LEU A 1 477 ? 32 -11.844 -26.219 1 95.44 477 LEU A O 1
ATOM 3538 N N . ILE A 1 478 ? 34.188 -11.695 -26.516 1 96.75 478 ILE A N 1
ATOM 3539 C CA . ILE A 1 478 ? 34.312 -10.367 -25.906 1 96.75 478 ILE A CA 1
ATOM 3540 C C . ILE A 1 478 ? 33.469 -9.375 -26.688 1 96.75 478 ILE A C 1
ATOM 3542 O O . ILE A 1 478 ? 32.844 -8.492 -26.109 1 96.75 478 ILE A O 1
ATOM 3546 N N . ALA A 1 479 ? 33.406 -9.523 -27.953 1 95.75 479 ALA A N 1
ATOM 3547 C CA . ALA A 1 479 ? 32.625 -8.633 -28.797 1 95.75 479 ALA A CA 1
ATOM 3548 C C . ALA A 1 479 ? 31.125 -8.891 -28.625 1 95.75 479 ALA A C 1
ATOM 3550 O O . ALA A 1 479 ? 30.312 -7.957 -28.641 1 95.75 479 ALA A O 1
ATOM 3551 N N . CYS A 1 480 ? 30.75 -10.18 -28.516 1 96 480 CYS A N 1
ATOM 3552 C CA . CYS A 1 480 ? 29.359 -10.531 -28.297 1 96 480 CYS A CA 1
ATOM 3553 C C . CYS A 1 480 ? 28.844 -9.953 -26.984 1 96 480 CYS A C 1
ATOM 3555 O O . CYS A 1 480 ? 27.766 -9.375 -26.938 1 96 480 CYS A O 1
ATOM 3557 N N . ILE A 1 481 ? 29.672 -10.094 -25.922 1 97.62 481 ILE A N 1
ATOM 3558 C CA . ILE A 1 481 ? 29.297 -9.609 -24.594 1 97.62 481 ILE A CA 1
ATOM 3559 C C . ILE A 1 481 ? 29.172 -8.086 -24.625 1 97.62 481 ILE A C 1
ATOM 3561 O O . ILE A 1 481 ? 28.219 -7.523 -24.109 1 97.62 481 ILE A O 1
ATOM 3565 N N . ALA A 1 482 ? 30.109 -7.422 -25.266 1 97.56 482 ALA A N 1
ATOM 3566 C CA . ALA A 1 482 ? 30.094 -5.965 -25.359 1 97.56 482 ALA A CA 1
ATOM 3567 C C . ALA A 1 482 ? 28.859 -5.477 -26.109 1 97.56 482 ALA A C 1
ATOM 3569 O O . ALA A 1 482 ? 28.234 -4.484 -25.719 1 97.56 482 ALA A O 1
ATOM 3570 N N . ALA A 1 483 ? 28.547 -6.164 -27.125 1 96.19 483 ALA A N 1
ATOM 3571 C CA . ALA A 1 483 ? 27.406 -5.777 -27.953 1 96.19 483 ALA A CA 1
ATOM 3572 C C . ALA A 1 483 ? 26.094 -5.926 -27.172 1 96.19 483 ALA A C 1
ATOM 3574 O O . ALA A 1 483 ? 25.25 -5.031 -27.203 1 96.19 483 ALA A O 1
ATOM 3575 N N . VAL A 1 484 ? 25.938 -7.055 -26.5 1 96.62 484 VAL A N 1
ATOM 3576 C CA . VAL A 1 484 ? 24.703 -7.312 -25.75 1 96.62 484 VAL A CA 1
ATOM 3577 C C . VAL A 1 484 ? 24.609 -6.348 -24.578 1 96.62 484 VAL A C 1
ATOM 3579 O O . VAL A 1 484 ? 23.531 -5.797 -24.312 1 96.62 484 VAL A O 1
ATOM 3582 N N . CYS A 1 485 ? 25.703 -6.129 -23.891 1 97.62 485 CYS A N 1
ATOM 3583 C CA . CYS A 1 485 ? 25.734 -5.195 -22.766 1 97.62 485 CYS A CA 1
ATOM 3584 C C . CYS A 1 485 ? 25.422 -3.779 -23.219 1 97.62 485 CYS A C 1
ATOM 3586 O O . CYS A 1 485 ? 24.609 -3.084 -22.609 1 97.62 485 CYS A O 1
ATOM 3588 N N . GLY A 1 486 ? 26.047 -3.402 -24.281 1 96.31 486 GLY A N 1
ATOM 3589 C CA . GLY A 1 486 ? 25.812 -2.078 -24.828 1 96.31 486 GLY A CA 1
ATOM 3590 C C . GLY A 1 486 ? 24.391 -1.864 -25.312 1 96.31 486 GLY A C 1
ATOM 3591 O O . GLY A 1 486 ? 23.797 -0.818 -25.047 1 96.31 486 GLY A O 1
ATOM 3592 N N . LEU A 1 487 ? 23.875 -2.842 -25.984 1 94 487 LEU A N 1
ATOM 3593 C CA . LEU A 1 487 ? 22.5 -2.762 -26.438 1 94 487 LEU A CA 1
ATOM 3594 C C . LEU A 1 487 ? 21.531 -2.66 -25.25 1 94 487 LEU A C 1
ATOM 3596 O O . LEU A 1 487 ? 20.578 -1.875 -25.297 1 94 487 LEU A O 1
ATOM 3600 N N . THR A 1 488 ? 21.781 -3.471 -24.281 1 95.44 488 THR A N 1
ATOM 3601 C CA . THR A 1 488 ? 20.953 -3.465 -23.078 1 95.44 488 THR A CA 1
ATOM 3602 C C . THR A 1 488 ? 21.016 -2.111 -22.375 1 95.44 488 THR A C 1
ATOM 3604 O O . THR A 1 488 ? 20 -1.594 -21.906 1 95.44 488 THR A O 1
ATOM 3607 N N . LEU A 1 489 ? 22.219 -1.586 -22.328 1 94.81 489 LEU A N 1
ATOM 3608 C CA . LEU A 1 489 ? 22.438 -0.275 -21.719 1 94.81 489 LEU A CA 1
ATOM 3609 C C . LEU A 1 489 ? 21.641 0.796 -22.453 1 94.81 489 LEU A C 1
ATOM 3611 O O . LEU A 1 489 ? 21.016 1.655 -21.828 1 94.81 489 LEU A O 1
ATOM 3615 N N . PHE A 1 490 ? 21.609 0.732 -23.688 1 89.69 490 PHE A N 1
ATOM 3616 C CA . PHE A 1 490 ? 20.891 1.705 -24.5 1 89.69 490 PHE A CA 1
ATOM 3617 C C . PHE A 1 490 ? 19.391 1.549 -24.312 1 89.69 490 PHE A C 1
ATOM 3619 O O . PHE A 1 490 ? 18.656 2.541 -24.234 1 89.69 490 PHE A O 1
ATOM 3626 N N . LEU A 1 491 ? 18.969 0.347 -24.266 1 86.69 491 LEU A N 1
ATOM 3627 C CA . LEU A 1 491 ? 17.547 0.078 -24.125 1 86.69 491 LEU A CA 1
ATOM 3628 C C . LEU A 1 491 ? 17.047 0.507 -22.75 1 86.69 491 LEU A C 1
ATOM 3630 O O . LEU A 1 491 ? 15.914 0.988 -22.625 1 86.69 491 LEU A O 1
ATOM 3634 N N . THR A 1 492 ? 17.844 0.304 -21.766 1 88.62 492 THR A N 1
ATOM 3635 C CA . THR A 1 492 ? 17.406 0.583 -20.391 1 88.62 492 THR A CA 1
ATOM 3636 C C . THR A 1 492 ? 17.203 2.08 -20.188 1 88.62 492 THR A C 1
ATOM 3638 O O . THR A 1 492 ? 16.375 2.49 -19.359 1 88.62 492 THR A O 1
ATOM 3641 N N . ILE A 1 493 ? 17.938 2.896 -20.953 1 82.25 493 ILE A N 1
ATOM 3642 C CA . ILE A 1 493 ? 17.781 4.348 -20.906 1 82.25 493 ILE A CA 1
ATOM 3643 C C . ILE A 1 493 ? 16.375 4.734 -21.344 1 82.25 493 ILE A C 1
ATOM 3645 O O . ILE A 1 493 ? 15.789 5.688 -20.828 1 82.25 493 ILE A O 1
ATOM 3649 N N . LEU A 1 494 ? 15.977 3.961 -22.234 1 73.94 494 LEU A N 1
ATOM 3650 C CA . LEU A 1 494 ? 14.672 4.262 -22.812 1 73.94 494 LEU A CA 1
ATOM 3651 C C . LEU A 1 494 ? 13.555 3.586 -22.016 1 73.94 494 LEU A C 1
ATOM 3653 O O . LEU A 1 494 ? 12.43 4.094 -21.969 1 73.94 494 LEU A O 1
ATOM 3657 N N . LEU A 1 495 ? 14.039 2.529 -21.562 1 76.5 495 LEU A N 1
ATOM 3658 C CA . LEU A 1 495 ? 13.086 1.729 -20.797 1 76.5 495 LEU A CA 1
ATOM 3659 C C . LEU A 1 495 ? 13.43 1.751 -19.312 1 76.5 495 LEU A C 1
ATOM 3661 O O . LEU A 1 495 ? 14.406 2.375 -18.906 1 76.5 495 LEU A O 1
ATOM 3665 N N . ASN A 1 496 ? 12.695 1.276 -18.422 1 74.25 496 ASN A N 1
ATOM 3666 C CA . ASN A 1 496 ? 13.117 1.056 -17.047 1 74.25 496 ASN A CA 1
ATOM 3667 C C . ASN A 1 496 ? 13.883 -0.257 -16.906 1 74.25 496 ASN A C 1
ATOM 3669 O O . ASN A 1 496 ? 13.836 -1.111 -17.781 1 74.25 496 ASN A O 1
ATOM 3673 N N . ASN A 1 497 ? 14.656 -0.338 -15.891 1 85.62 497 ASN A N 1
ATOM 3674 C CA . ASN A 1 497 ? 15.547 -1.468 -15.664 1 85.62 497 ASN A CA 1
ATOM 3675 C C . ASN A 1 497 ? 14.797 -2.795 -15.703 1 85.62 497 ASN A C 1
ATOM 3677 O O . ASN A 1 497 ? 15.258 -3.762 -16.312 1 85.62 497 ASN A O 1
ATOM 3681 N N . VAL A 1 498 ? 13.648 -2.791 -15.18 1 82.5 498 VAL A N 1
ATOM 3682 C CA . VAL A 1 498 ? 12.875 -4.023 -15.031 1 82.5 498 VAL A CA 1
ATOM 3683 C C . VAL A 1 498 ? 12.367 -4.473 -16.406 1 82.5 498 VAL A C 1
ATOM 3685 O O . VAL A 1 498 ? 12.508 -5.641 -16.766 1 82.5 498 VAL A O 1
ATOM 3688 N N . ALA A 1 499 ? 11.828 -3.59 -17.125 1 78.62 499 ALA A N 1
ATOM 3689 C CA . ALA A 1 499 ? 11.312 -3.893 -18.469 1 78.62 499 ALA A CA 1
ATOM 3690 C C . ALA A 1 499 ? 12.43 -4.383 -19.391 1 78.62 499 ALA A C 1
ATOM 3692 O O . ALA A 1 499 ? 12.234 -5.324 -20.156 1 78.62 499 ALA A O 1
ATOM 3693 N N . THR A 1 500 ? 13.492 -3.762 -19.281 1 88.44 500 THR A N 1
ATOM 3694 C CA . THR A 1 500 ? 14.633 -4.145 -20.109 1 88.44 500 THR A CA 1
ATOM 3695 C C . THR A 1 500 ? 15.086 -5.562 -19.781 1 88.44 500 THR A C 1
ATOM 3697 O O . THR A 1 500 ? 15.375 -6.352 -20.688 1 88.44 500 THR A O 1
ATOM 3700 N N . ALA A 1 501 ? 15.148 -5.883 -18.516 1 91.25 501 ALA A N 1
ATOM 3701 C CA . ALA A 1 501 ? 15.562 -7.219 -18.094 1 91.25 501 ALA A CA 1
ATOM 3702 C C . ALA A 1 501 ? 14.594 -8.281 -18.609 1 91.25 501 ALA A C 1
ATOM 3704 O O . ALA A 1 501 ? 15.016 -9.367 -19.016 1 91.25 501 ALA A O 1
ATOM 3705 N N . LEU A 1 502 ? 13.406 -7.98 -18.641 1 82.12 502 LEU A N 1
ATOM 3706 C CA . LEU A 1 502 ? 12.367 -8.922 -19.047 1 82.12 502 LEU A CA 1
ATOM 3707 C C . LEU A 1 502 ? 12.461 -9.219 -20.547 1 82.12 502 LEU A C 1
ATOM 3709 O O . LEU A 1 502 ? 12.156 -10.336 -20.984 1 82.12 502 LEU A O 1
ATOM 3713 N N . ILE A 1 503 ? 12.867 -8.242 -21.266 1 81.06 503 ILE A N 1
ATOM 3714 C CA . ILE A 1 503 ? 12.953 -8.391 -22.719 1 81.06 503 ILE A CA 1
ATOM 3715 C C . ILE A 1 503 ? 14.305 -8.977 -23.109 1 81.06 503 ILE A C 1
ATOM 3717 O O . ILE A 1 503 ? 14.375 -9.922 -23.891 1 81.06 503 ILE A O 1
ATOM 3721 N N . MET A 1 504 ? 15.273 -8.469 -22.531 1 91.44 504 MET A N 1
ATOM 3722 C CA . MET A 1 504 ? 16.625 -8.828 -22.953 1 91.44 504 MET A CA 1
ATOM 3723 C C . MET A 1 504 ? 17.031 -10.18 -22.359 1 91.44 504 MET A C 1
ATOM 3725 O O . MET A 1 504 ? 17.922 -10.852 -22.891 1 91.44 504 MET A O 1
ATOM 3729 N N . GLY A 1 505 ? 16.391 -10.57 -21.266 1 92.88 505 GLY A N 1
ATOM 3730 C CA . GLY A 1 505 ? 16.719 -11.844 -20.641 1 92.88 505 GLY A CA 1
ATOM 3731 C C . GLY A 1 505 ? 16.562 -13.023 -21.578 1 92.88 505 GLY A C 1
ATOM 3732 O O . GLY A 1 505 ? 17.547 -13.672 -21.953 1 92.88 505 GLY A O 1
ATOM 3733 N N . PRO A 1 506 ? 15.359 -13.25 -22.031 1 89 506 PRO A N 1
ATOM 3734 C CA . PRO A 1 506 ? 15.133 -14.344 -22.984 1 89 506 PRO A CA 1
ATOM 3735 C C . PRO A 1 506 ? 15.906 -14.172 -24.281 1 89 506 PRO A C 1
ATOM 3737 O O . PRO A 1 506 ? 16.375 -15.156 -24.859 1 89 506 PRO A O 1
ATOM 3740 N N . LEU A 1 507 ? 16.047 -13 -24.719 1 90.25 507 LEU A N 1
ATOM 3741 C CA . LEU A 1 507 ? 16.781 -12.711 -25.938 1 90.25 507 LEU A CA 1
ATOM 3742 C C . LEU A 1 507 ? 18.25 -13.117 -25.797 1 90.25 507 LEU A C 1
ATOM 3744 O O . LEU A 1 507 ? 18.844 -13.672 -26.734 1 90.25 507 LEU A O 1
ATOM 3748 N N . ALA A 1 508 ? 18.781 -12.82 -24.672 1 94.75 508 ALA A N 1
ATOM 3749 C CA . ALA A 1 508 ? 20.172 -13.156 -24.406 1 94.75 508 ALA A CA 1
ATOM 3750 C C . ALA A 1 508 ? 20.391 -14.672 -24.438 1 94.75 508 ALA A C 1
ATOM 3752 O O . ALA A 1 508 ? 21.406 -15.148 -24.969 1 94.75 508 ALA A O 1
ATOM 3753 N N . ILE A 1 509 ? 19.516 -15.406 -23.891 1 93.06 509 ILE A N 1
ATOM 3754 C CA . ILE A 1 509 ? 19.625 -16.859 -23.859 1 93.06 509 ILE A CA 1
ATOM 3755 C C . ILE A 1 509 ? 19.516 -17.422 -25.266 1 93.06 509 ILE A C 1
ATOM 3757 O O . ILE A 1 509 ? 20.297 -18.297 -25.656 1 93.06 509 ILE A O 1
ATOM 3761 N N . GLN A 1 510 ? 18.578 -16.906 -26.047 1 91.06 510 GLN A N 1
ATOM 3762 C CA . GLN A 1 510 ? 18.422 -17.344 -27.422 1 91.06 510 GLN A CA 1
ATOM 3763 C C . GLN A 1 510 ? 19.656 -17.016 -28.266 1 91.06 510 GLN A C 1
ATOM 3765 O O . GLN A 1 510 ? 20.109 -17.828 -29.062 1 91.06 510 GLN A O 1
ATOM 3770 N N . LEU A 1 511 ? 20.109 -15.883 -28.062 1 93.38 511 LEU A N 1
ATOM 3771 C CA . LEU A 1 511 ? 21.297 -15.453 -28.781 1 93.38 511 LEU A CA 1
ATOM 3772 C C . LEU A 1 511 ? 22.484 -16.328 -28.422 1 93.38 511 LEU A C 1
ATOM 3774 O O . LEU A 1 511 ? 23.281 -16.688 -29.297 1 93.38 511 LEU A O 1
ATOM 3778 N N . ALA A 1 512 ? 22.656 -16.625 -27.156 1 95.06 512 ALA A N 1
ATOM 3779 C CA . ALA A 1 512 ? 23.75 -17.484 -26.703 1 95.06 512 ALA A CA 1
ATOM 3780 C C . ALA A 1 512 ? 23.688 -18.844 -27.391 1 95.06 512 ALA A C 1
ATOM 3782 O O . ALA A 1 512 ? 24.734 -19.406 -27.734 1 95.06 512 ALA A O 1
ATOM 3783 N N . GLN A 1 513 ? 22.516 -19.344 -27.562 1 91.69 513 GLN A N 1
ATOM 3784 C CA . GLN A 1 513 ? 22.328 -20.641 -28.219 1 91.69 513 GLN A CA 1
ATOM 3785 C C . GLN A 1 513 ? 22.734 -20.578 -29.688 1 91.69 513 GLN A C 1
ATOM 3787 O O . GLN A 1 513 ? 23.391 -21.484 -30.188 1 91.69 513 GLN A O 1
ATOM 3792 N N . ILE A 1 514 ? 22.359 -19.516 -30.297 1 91.62 514 ILE A N 1
ATOM 3793 C CA . ILE A 1 514 ? 22.641 -19.359 -31.719 1 91.62 514 ILE A CA 1
ATOM 3794 C C . ILE A 1 514 ? 24.141 -19.188 -31.922 1 91.62 514 ILE A C 1
ATOM 3796 O O . ILE A 1 514 ? 24.719 -19.766 -32.844 1 91.62 514 ILE A O 1
ATOM 3800 N N . LEU A 1 515 ? 24.75 -18.453 -31.094 1 93.88 515 LEU A N 1
ATOM 3801 C CA . LEU A 1 515 ? 26.172 -18.125 -31.234 1 93.88 515 LEU A CA 1
ATOM 3802 C C . LEU A 1 515 ? 27.031 -19.203 -30.578 1 93.88 515 LEU A C 1
ATOM 3804 O O . LEU A 1 515 ? 28.266 -19.156 -30.688 1 93.88 515 LEU A O 1
ATOM 3808 N N . HIS A 1 516 ? 26.422 -20.094 -29.875 1 93.38 516 HIS A N 1
ATOM 3809 C CA . HIS A 1 516 ? 27.094 -21.188 -29.172 1 93.38 516 HIS A CA 1
ATOM 3810 C C . HIS A 1 516 ? 28.062 -20.641 -28.125 1 93.38 516 HIS A C 1
ATOM 3812 O O . HIS A 1 516 ? 29.234 -21.047 -28.078 1 93.38 516 HIS A O 1
ATOM 3818 N N . VAL A 1 517 ? 27.641 -19.719 -27.375 1 94.31 517 VAL A N 1
ATOM 3819 C CA . VAL A 1 517 ? 28.391 -19.172 -26.25 1 94.31 517 VAL A CA 1
ATOM 3820 C C . VAL A 1 517 ? 27.625 -19.438 -24.953 1 94.31 517 VAL A C 1
ATOM 3822 O O . VAL A 1 517 ? 26.484 -19.922 -24.984 1 94.31 517 VAL A O 1
ATOM 3825 N N . SER A 1 518 ? 28.266 -19.172 -23.844 1 95.75 518 SER A N 1
ATOM 3826 C CA . SER A 1 518 ? 27.641 -19.406 -22.531 1 95.75 518 SER A CA 1
ATOM 3827 C C . SER A 1 518 ? 26.453 -18.484 -22.312 1 95.75 518 SER A C 1
ATOM 3829 O O . SER A 1 518 ? 26.594 -17.266 -22.391 1 95.75 518 SER A O 1
ATOM 3831 N N . PRO A 1 519 ? 25.297 -19.031 -22.016 1 96.12 519 PRO A N 1
ATOM 3832 C CA . PRO A 1 519 ? 24.141 -18.188 -21.703 1 96.12 519 PRO A CA 1
ATOM 3833 C C . PRO A 1 519 ? 24.375 -17.297 -20.5 1 96.12 519 PRO A C 1
ATOM 3835 O O . PRO A 1 519 ? 23.875 -16.156 -20.469 1 96.12 519 PRO A O 1
ATOM 3838 N N . ASP A 1 520 ? 25.141 -17.766 -19.562 1 97 520 ASP A N 1
ATOM 3839 C CA . ASP A 1 520 ? 25.406 -16.984 -18.344 1 97 520 ASP A CA 1
ATOM 3840 C C . ASP A 1 520 ? 26.203 -15.727 -18.672 1 97 520 ASP A C 1
ATOM 3842 O O . ASP A 1 520 ? 25.984 -14.672 -18.062 1 97 520 ASP A O 1
ATOM 3846 N N . ALA A 1 521 ? 27.125 -15.891 -19.594 1 97.56 521 ALA A N 1
ATOM 3847 C CA . ALA A 1 521 ? 27.922 -14.734 -20 1 97.56 521 ALA A CA 1
ATOM 3848 C C . ALA A 1 521 ? 27.031 -13.625 -20.562 1 97.56 521 ALA A C 1
ATOM 3850 O O . ALA A 1 521 ? 27.172 -12.461 -20.172 1 97.56 521 ALA A O 1
ATOM 3851 N N . LEU A 1 522 ? 26.125 -14.016 -21.359 1 97.44 522 LEU A N 1
ATOM 3852 C CA . LEU A 1 522 ? 25.266 -13.016 -21.984 1 97.44 522 LEU A CA 1
ATOM 3853 C C . LEU A 1 522 ? 24.203 -12.508 -21 1 97.44 522 LEU A C 1
ATOM 3855 O O . LEU A 1 522 ? 23.844 -11.336 -21.031 1 97.44 522 LEU A O 1
ATOM 3859 N N . LEU A 1 523 ? 23.703 -13.359 -20.156 1 97.56 523 LEU A N 1
ATOM 3860 C CA . LEU A 1 523 ? 22.734 -12.93 -19.156 1 97.56 523 LEU A CA 1
ATOM 3861 C C . LEU A 1 523 ? 23.359 -11.922 -18.188 1 97.56 523 LEU A C 1
ATOM 3863 O O . LEU A 1 523 ? 22.703 -10.945 -17.812 1 97.56 523 LEU A O 1
ATOM 3867 N N . LEU A 1 524 ? 24.562 -12.203 -17.781 1 98.19 524 LEU A N 1
ATOM 3868 C CA . LEU A 1 524 ? 25.266 -11.297 -16.875 1 98.19 524 LEU A CA 1
ATOM 3869 C C . LEU A 1 524 ? 25.578 -9.977 -17.562 1 98.19 524 LEU A C 1
ATOM 3871 O O . LEU A 1 524 ? 25.562 -8.914 -16.938 1 98.19 524 LEU A O 1
ATOM 3875 N N . ALA A 1 525 ? 25.859 -10.055 -18.891 1 98.19 525 ALA A N 1
ATOM 3876 C CA . ALA A 1 525 ? 26.016 -8.828 -19.672 1 98.19 525 ALA A CA 1
ATOM 3877 C C . ALA A 1 525 ? 24.734 -7.992 -19.656 1 98.19 525 ALA A C 1
ATOM 3879 O O . ALA A 1 525 ? 24.797 -6.766 -19.516 1 98.19 525 ALA A O 1
ATOM 3880 N N . VAL A 1 526 ? 23.625 -8.68 -19.766 1 97.62 526 VAL A N 1
ATOM 3881 C CA . VAL A 1 526 ? 22.328 -8.008 -19.703 1 97.62 526 VAL A CA 1
ATOM 3882 C C . VAL A 1 526 ? 22.109 -7.414 -18.312 1 97.62 526 VAL A C 1
ATOM 3884 O O . VAL A 1 526 ? 21.609 -6.297 -18.188 1 97.62 526 VAL A O 1
ATOM 3887 N N . LEU A 1 527 ? 22.453 -8.133 -17.328 1 97.88 527 LEU A N 1
ATOM 3888 C CA . LEU A 1 527 ? 22.297 -7.699 -15.945 1 97.88 527 LEU A CA 1
ATOM 3889 C C . LEU A 1 527 ? 23.031 -6.387 -15.695 1 97.88 527 LEU A C 1
ATOM 3891 O O . LEU A 1 527 ? 22.469 -5.449 -15.133 1 97.88 527 LEU A O 1
ATOM 3895 N N . VAL A 1 528 ? 24.234 -6.309 -16.156 1 97.75 528 VAL A N 1
ATOM 3896 C CA . VAL A 1 528 ? 25.031 -5.098 -15.992 1 97.75 528 VAL A CA 1
ATOM 3897 C C . VAL A 1 528 ? 24.453 -3.975 -16.844 1 97.75 528 VAL A C 1
ATOM 3899 O O . VAL A 1 528 ? 24.297 -2.844 -16.375 1 97.75 528 VAL A O 1
ATOM 3902 N N . GLY A 1 529 ? 24.141 -4.297 -18.047 1 97 529 GLY A N 1
ATOM 3903 C CA . GLY A 1 529 ? 23.594 -3.305 -18.953 1 97 529 GLY A CA 1
ATOM 3904 C C . GLY A 1 529 ? 22.297 -2.688 -18.453 1 97 529 GLY A C 1
ATOM 3905 O O . GLY A 1 529 ? 22.094 -1.482 -18.594 1 97 529 GLY A O 1
ATOM 3906 N N . THR A 1 530 ? 21.469 -3.484 -17.891 1 95 530 THR A N 1
ATOM 3907 C CA . THR A 1 530 ? 20.156 -3.031 -17.422 1 95 530 THR A CA 1
ATOM 3908 C C . THR A 1 530 ? 20.312 -2.051 -16.266 1 95 530 THR A C 1
ATOM 3910 O O . THR A 1 530 ? 19.484 -1.168 -16.078 1 95 530 THR A O 1
ATOM 3913 N N . SER A 1 531 ? 21.359 -2.135 -15.539 1 93.5 531 SER A N 1
ATOM 3914 C CA . SER A 1 531 ? 21.578 -1.304 -14.359 1 93.5 531 SER A CA 1
ATOM 3915 C C . SER A 1 531 ? 22.5 -0.136 -14.664 1 93.5 531 SER A C 1
ATOM 3917 O O . SER A 1 531 ? 22.953 0.557 -13.75 1 93.5 531 SER A O 1
ATOM 3919 N N . SER A 1 532 ? 22.797 0.094 -15.914 1 93.12 532 SER A N 1
ATOM 3920 C CA . SER A 1 532 ? 23.781 1.104 -16.281 1 93.12 532 SER A CA 1
ATOM 3921 C C . SER A 1 532 ? 23.094 2.367 -16.812 1 93.12 532 SER A C 1
ATOM 3923 O O . SER A 1 532 ? 23.391 2.826 -17.906 1 93.12 532 SER A O 1
ATOM 3925 N N . ASP A 1 533 ? 22.328 2.9 -15.992 1 90.31 533 ASP A N 1
ATOM 3926 C CA . ASP A 1 533 ? 21.609 4.129 -16.344 1 90.31 533 ASP A CA 1
ATOM 3927 C C . ASP A 1 533 ? 22.391 5.359 -15.891 1 90.31 533 ASP A C 1
ATOM 3929 O O . ASP A 1 533 ? 22.031 5.98 -14.883 1 90.31 533 ASP A O 1
ATOM 3933 N N . PHE A 1 534 ? 23.328 5.836 -16.734 1 92.56 534 PHE A N 1
ATOM 3934 C CA . PHE A 1 534 ? 24.203 6.922 -16.312 1 92.56 534 PHE A CA 1
ATOM 3935 C C . PHE A 1 534 ? 24.047 8.141 -17.219 1 92.56 534 PHE A C 1
ATOM 3937 O O . PHE A 1 534 ? 24.609 9.203 -16.938 1 92.56 534 PHE A O 1
ATOM 3944 N N . LEU A 1 535 ? 23.281 8.039 -18.234 1 90.56 535 LEU A N 1
ATOM 3945 C CA . LEU A 1 535 ? 23.359 9.023 -19.312 1 90.56 535 LEU A CA 1
ATOM 3946 C C . LEU A 1 535 ? 22.266 10.07 -19.172 1 90.56 535 LEU A C 1
ATOM 3948 O O . LEU A 1 535 ? 22.375 11.164 -19.734 1 90.56 535 LEU A O 1
ATOM 3952 N N . THR A 1 536 ? 21.234 9.727 -18.469 1 85.12 536 THR A N 1
ATOM 3953 C CA . THR A 1 536 ? 20.125 10.656 -18.328 1 85.12 536 THR A CA 1
ATOM 3954 C C . THR A 1 536 ? 19.609 10.672 -16.891 1 85.12 536 THR A C 1
ATOM 3956 O O . THR A 1 536 ? 19.828 9.719 -16.141 1 85.12 536 THR A O 1
ATOM 3959 N N . PRO A 1 537 ? 18.969 11.836 -16.5 1 81.56 537 PRO A N 1
ATOM 3960 C CA . PRO A 1 537 ? 18.406 11.883 -15.148 1 81.56 537 PRO A CA 1
ATOM 3961 C C . PRO A 1 537 ? 17.141 11.031 -15.008 1 81.56 537 PRO A C 1
ATOM 3963 O O . PRO A 1 537 ? 16.75 10.68 -13.891 1 81.56 537 PRO A O 1
ATOM 3966 N N . ILE A 1 538 ? 16.562 10.641 -16.047 1 72.62 538 ILE A N 1
ATOM 3967 C CA . ILE A 1 538 ? 15.25 10 -16.016 1 72.62 538 ILE A CA 1
ATOM 3968 C C . ILE A 1 538 ? 15.422 8.477 -15.992 1 72.62 538 ILE A C 1
ATOM 3970 O O . ILE A 1 538 ? 14.5 7.75 -15.617 1 72.62 538 ILE A O 1
ATOM 3974 N N . GLY A 1 539 ? 16.531 7.988 -16.359 1 74.62 539 GLY A N 1
ATOM 3975 C CA . GLY A 1 539 ? 16.734 6.555 -16.484 1 74.62 539 GLY A CA 1
ATOM 3976 C C . GLY A 1 539 ? 16.672 5.824 -15.156 1 74.62 539 GLY A C 1
ATOM 3977 O O . GLY A 1 539 ? 16.375 4.625 -15.117 1 74.62 539 GLY A O 1
ATOM 3978 N N . HIS A 1 540 ? 17.016 6.477 -14.18 1 80.69 540 HIS A N 1
ATOM 3979 C CA . HIS A 1 540 ? 17.016 5.875 -12.852 1 80.69 540 HIS A CA 1
ATOM 3980 C C . HIS A 1 540 ? 16.562 6.879 -11.789 1 80.69 540 HIS A C 1
ATOM 3982 O O . HIS A 1 540 ? 16.922 8.062 -11.859 1 80.69 540 HIS A O 1
ATOM 3988 N N . GLN A 1 541 ? 15.898 6.441 -10.852 1 78.5 541 GLN A N 1
ATOM 3989 C CA . GLN A 1 541 ? 15.359 7.312 -9.82 1 78.5 541 GLN A CA 1
ATOM 3990 C C . GLN A 1 541 ? 16.469 7.969 -9.008 1 78.5 541 GLN A C 1
ATOM 3992 O O . GLN A 1 541 ? 16.344 9.109 -8.562 1 78.5 541 GLN A O 1
ATOM 3997 N N . ASN A 1 542 ? 17.578 7.316 -8.828 1 87.62 542 ASN A N 1
ATOM 3998 C CA . ASN A 1 542 ? 18.703 7.906 -8.125 1 87.62 542 ASN A CA 1
ATOM 3999 C C . ASN A 1 542 ? 19.188 9.18 -8.812 1 87.62 542 ASN A C 1
ATOM 4001 O O . ASN A 1 542 ? 19.547 10.148 -8.148 1 87.62 542 ASN A O 1
ATOM 4005 N N . ASN A 1 543 ? 19.203 9.148 -10.117 1 87.69 543 ASN A N 1
ATOM 4006 C CA . ASN A 1 543 ? 19.641 10.312 -10.883 1 87.69 543 ASN A CA 1
ATOM 4007 C C . ASN A 1 543 ? 18.703 11.492 -10.711 1 87.69 543 ASN A C 1
ATOM 4009 O O . ASN A 1 543 ? 19.141 12.633 -10.539 1 87.69 543 ASN A O 1
ATOM 4013 N N . LEU A 1 544 ? 17.5 11.219 -10.672 1 77.75 544 LEU A N 1
ATOM 4014 C CA . LEU A 1 544 ? 16.5 12.266 -10.492 1 77.75 544 LEU A CA 1
ATOM 4015 C C . LEU A 1 544 ? 16.562 12.859 -9.094 1 77.75 544 LEU A C 1
ATOM 4017 O O . LEU A 1 544 ? 16.375 14.062 -8.906 1 77.75 544 LEU A O 1
ATOM 4021 N N . LEU A 1 545 ? 16.859 12.07 -8.203 1 80.25 545 LEU A N 1
ATOM 4022 C CA . LEU A 1 545 ? 16.891 12.477 -6.805 1 80.25 545 LEU A CA 1
ATOM 4023 C C . LEU A 1 545 ? 18 13.508 -6.562 1 80.25 545 LEU A C 1
ATOM 4025 O O . LEU A 1 545 ? 17.844 14.398 -5.723 1 80.25 545 LEU A O 1
ATOM 4029 N N . VAL A 1 546 ? 19.047 13.445 -7.293 1 87.88 546 VAL A N 1
ATOM 4030 C CA . VAL A 1 546 ? 20.172 14.32 -7.008 1 87.88 546 VAL A CA 1
ATOM 4031 C C . VAL A 1 546 ? 20.156 15.516 -7.953 1 87.88 546 VAL A C 1
ATOM 4033 O O . VAL A 1 546 ? 20.953 16.453 -7.809 1 87.88 546 VAL A O 1
ATOM 4036 N N . MET A 1 547 ? 19.25 15.547 -8.891 1 84.88 547 MET A N 1
ATOM 4037 C CA . MET A 1 547 ? 19.25 16.578 -9.914 1 84.88 547 MET A CA 1
ATOM 4038 C C . MET A 1 547 ? 19.078 17.969 -9.297 1 84.88 547 MET A C 1
ATOM 4040 O O . MET A 1 547 ? 19.891 18.859 -9.523 1 84.88 547 MET A O 1
ATOM 4044 N N . ALA A 1 548 ? 18.109 18.109 -8.461 1 78.81 548 ALA A N 1
ATOM 4045 C CA . ALA A 1 548 ? 17.812 19.406 -7.855 1 78.81 548 ALA A CA 1
ATOM 4046 C C . ALA A 1 548 ? 18.828 19.734 -6.766 1 78.81 548 ALA A C 1
ATOM 4048 O O . ALA A 1 548 ? 19.422 20.828 -6.766 1 78.81 548 ALA A O 1
ATOM 4049 N N . PRO A 1 549 ? 19.062 18.844 -5.949 1 77.81 549 PRO A N 1
ATOM 4050 C CA . PRO A 1 549 ? 20.047 19.156 -4.914 1 77.81 549 PRO A CA 1
ATOM 4051 C C . PRO A 1 549 ? 21.422 19.469 -5.488 1 77.81 549 PRO A C 1
ATOM 4053 O O . PRO A 1 549 ? 22.156 20.281 -4.918 1 77.81 549 PRO A O 1
ATOM 4056 N N . GLY A 1 550 ? 21.828 18.828 -6.574 1 87.12 550 GLY A N 1
ATOM 4057 C CA . GLY A 1 550 ? 23.125 19.047 -7.18 1 87.12 550 GLY A CA 1
ATOM 4058 C C . GLY A 1 550 ? 23.109 20.156 -8.227 1 87.12 550 GLY A C 1
ATOM 4059 O O . GLY A 1 550 ? 24.172 20.578 -8.695 1 87.12 550 GLY A O 1
ATOM 4060 N N . GLY A 1 551 ? 21.844 20.547 -8.547 1 83.81 551 GLY A N 1
ATOM 4061 C CA . GLY A 1 551 ? 21.719 21.594 -9.547 1 83.81 551 GLY A CA 1
ATOM 4062 C C . GLY A 1 551 ? 22.078 21.125 -10.945 1 83.81 551 GLY A C 1
ATOM 4063 O O . GLY A 1 551 ? 22.578 21.906 -11.75 1 83.81 551 GLY A O 1
ATOM 4064 N N . TYR A 1 552 ? 21.844 19.938 -11.258 1 87.94 552 TYR A N 1
ATOM 4065 C CA . TYR A 1 552 ? 22.297 19.359 -12.516 1 87.94 552 TYR A CA 1
ATOM 4066 C C . TYR A 1 552 ? 21.312 19.672 -13.641 1 87.94 552 TYR A C 1
ATOM 4068 O O . TYR A 1 552 ? 20.109 19.766 -13.414 1 87.94 552 TYR A O 1
ATOM 4076 N N . ARG A 1 553 ? 21.906 19.859 -14.758 1 86.5 553 ARG A N 1
ATOM 4077 C CA . ARG A 1 553 ? 21.125 19.891 -15.984 1 86.5 553 ARG A CA 1
ATOM 4078 C C . ARG A 1 553 ? 21.125 18.547 -16.688 1 86.5 553 ARG A C 1
ATOM 4080 O O . ARG A 1 553 ? 21.953 17.672 -16.375 1 86.5 553 ARG A O 1
ATOM 4087 N N . PHE A 1 554 ? 20.25 18.328 -17.625 1 84.75 554 PHE A N 1
ATOM 4088 C CA . PHE A 1 554 ? 20.094 17.078 -18.359 1 84.75 554 PHE A CA 1
ATOM 4089 C C . PHE A 1 554 ? 21.422 16.672 -19.016 1 84.75 554 PHE A C 1
ATOM 4091 O O . PHE A 1 554 ? 21.797 15.5 -18.953 1 84.75 554 PHE A O 1
ATOM 4098 N N . THR A 1 555 ? 22.203 17.531 -19.516 1 87.56 555 THR A N 1
ATOM 4099 C CA . THR A 1 555 ? 23.406 17.25 -20.297 1 87.56 555 THR A CA 1
ATOM 4100 C C . THR A 1 555 ? 24.578 16.891 -19.375 1 87.56 555 THR A C 1
ATOM 4102 O O . THR A 1 555 ? 25.578 16.328 -19.828 1 87.56 555 THR A O 1
ATOM 4105 N N . ASP A 1 556 ? 24.438 17.266 -18.172 1 90.5 556 ASP A N 1
ATOM 4106 C CA . ASP A 1 556 ? 25.531 16.984 -17.234 1 90.5 556 ASP A CA 1
ATOM 4107 C C . ASP A 1 556 ? 25.688 15.492 -17.016 1 90.5 556 ASP A C 1
ATOM 4109 O O . ASP A 1 556 ? 26.797 15.016 -16.75 1 90.5 556 ASP A O 1
ATOM 4113 N N . TYR A 1 557 ? 24.656 14.75 -17.141 1 92.06 557 TYR A N 1
ATOM 4114 C CA . TYR A 1 557 ? 24.688 13.312 -16.906 1 92.06 557 TYR A CA 1
ATOM 4115 C C . TYR A 1 557 ? 25.484 12.602 -18 1 92.06 557 TYR A C 1
ATOM 4117 O O . TYR A 1 557 ? 26.297 11.727 -17.703 1 92.06 557 TYR A O 1
ATOM 4125 N N . ALA A 1 558 ? 25.312 13.031 -19.188 1 91.75 558 ALA A N 1
ATOM 4126 C CA . ALA A 1 558 ? 26.062 12.43 -20.281 1 91.75 558 ALA A CA 1
ATOM 4127 C C . ALA A 1 558 ? 27.547 12.797 -20.203 1 91.75 558 ALA A C 1
ATOM 4129 O O . ALA A 1 558 ? 28.406 12.016 -20.594 1 91.75 558 ALA A O 1
ATOM 4130 N N . ARG A 1 559 ? 27.828 13.93 -19.703 1 92.06 559 ARG A N 1
ATOM 4131 C CA . ARG A 1 559 ? 29.203 14.383 -19.578 1 92.06 559 ARG A CA 1
ATOM 4132 C C . ARG A 1 559 ? 30.016 13.438 -18.703 1 92.06 559 ARG A C 1
ATOM 4134 O O . ARG A 1 559 ? 31.125 13.023 -19.078 1 92.06 559 ARG A O 1
ATOM 4141 N N . ALA A 1 560 ? 29.531 13.125 -17.641 1 92.81 560 ALA A N 1
ATOM 4142 C CA . ALA A 1 560 ? 30.219 12.219 -16.734 1 92.81 560 ALA A CA 1
ATOM 4143 C C . ALA A 1 560 ? 29.844 10.766 -17.016 1 92.81 560 ALA A C 1
ATOM 4145 O O . ALA A 1 560 ? 30.641 9.852 -16.812 1 92.81 560 ALA A O 1
ATOM 4146 N N . GLY A 1 561 ? 28.672 10.531 -17.469 1 95.31 561 GLY A N 1
ATOM 4147 C CA . GLY A 1 561 ? 28.125 9.188 -17.594 1 95.31 561 GLY A CA 1
ATOM 4148 C C . GLY A 1 561 ? 28.562 8.484 -18.875 1 95.31 561 GLY A C 1
ATOM 4149 O O . GLY A 1 561 ? 28.625 7.254 -18.906 1 95.31 561 GLY A O 1
ATOM 4150 N N . ALA A 1 562 ? 28.875 9.219 -19.922 1 95.06 562 ALA A N 1
ATOM 4151 C CA . ALA A 1 562 ? 29.219 8.609 -21.203 1 95.06 562 ALA A CA 1
ATOM 4152 C C . ALA A 1 562 ? 30.5 7.773 -21.078 1 95.06 562 ALA A C 1
ATOM 4154 O O . ALA A 1 562 ? 30.531 6.617 -21.516 1 95.06 562 ALA A O 1
ATOM 4155 N N . LEU A 1 563 ? 31.484 8.406 -20.562 1 96.38 563 LEU A N 1
ATOM 4156 C CA . LEU A 1 563 ? 32.719 7.664 -20.391 1 96.38 563 LEU A CA 1
ATOM 4157 C C . LEU A 1 563 ? 32.531 6.512 -19.406 1 96.38 563 LEU A C 1
ATOM 4159 O O . LEU A 1 563 ? 33.125 5.449 -19.578 1 96.38 563 LEU A O 1
ATOM 4163 N N . LEU A 1 564 ? 31.781 6.734 -18.391 1 97.25 564 LEU A N 1
ATOM 4164 C CA . LEU A 1 564 ? 31.484 5.668 -17.453 1 97.25 564 LEU A CA 1
ATOM 4165 C C . LEU A 1 564 ? 30.781 4.5 -18.141 1 97.25 564 LEU A C 1
ATOM 4167 O O . LEU A 1 564 ? 31.109 3.338 -17.891 1 97.25 564 LEU A O 1
ATOM 4171 N N . ALA A 1 565 ? 29.844 4.805 -19 1 97.25 565 ALA A N 1
ATOM 4172 C CA . ALA A 1 565 ? 29.125 3.775 -19.734 1 97.25 565 ALA A CA 1
ATOM 4173 C C . ALA A 1 565 ? 30.078 2.922 -20.562 1 97.25 565 ALA A C 1
ATOM 4175 O O . ALA A 1 565 ? 29.953 1.695 -20.594 1 97.25 565 ALA A O 1
ATOM 4176 N N . VAL A 1 566 ? 30.984 3.553 -21.188 1 97.44 566 VAL A N 1
ATOM 4177 C CA . VAL A 1 566 ? 31.953 2.848 -22.016 1 97.44 566 VAL A CA 1
ATOM 4178 C C . VAL A 1 566 ? 32.844 1.966 -21.125 1 97.44 566 VAL A C 1
ATOM 4180 O O . VAL A 1 566 ? 33.125 0.816 -21.469 1 97.44 566 VAL A O 1
ATOM 4183 N N . LEU A 1 567 ? 33.25 2.484 -20.047 1 98 567 LEU A N 1
ATOM 4184 C CA . LEU A 1 567 ? 34.094 1.737 -19.125 1 98 567 LEU A CA 1
ATOM 4185 C C . LEU A 1 567 ? 33.375 0.525 -18.562 1 98 567 LEU A C 1
ATOM 4187 O O . LEU A 1 567 ? 33.969 -0.543 -18.391 1 98 567 LEU A O 1
ATOM 4191 N N . VAL A 1 568 ? 32.125 0.712 -18.266 1 97.88 568 VAL A N 1
ATOM 4192 C CA . VAL A 1 568 ? 31.312 -0.368 -17.719 1 97.88 568 VAL A CA 1
ATOM 4193 C C . VAL A 1 568 ? 31.172 -1.483 -18.75 1 97.88 568 VAL A C 1
ATOM 4195 O O . VAL A 1 568 ? 31.328 -2.662 -18.422 1 97.88 568 VAL A O 1
ATOM 4198 N N . VAL A 1 569 ? 30.875 -1.146 -19.969 1 98.12 569 VAL A N 1
ATOM 4199 C CA . VAL A 1 569 ? 30.719 -2.129 -21.031 1 98.12 569 VAL A CA 1
ATOM 4200 C C . VAL A 1 569 ? 32.062 -2.844 -21.266 1 98.12 569 VAL A C 1
ATOM 4202 O O . VAL A 1 569 ? 32.094 -4.07 -21.391 1 98.12 569 VAL A O 1
ATOM 4205 N N . ALA A 1 570 ? 33.125 -2.086 -21.297 1 98.38 570 ALA A N 1
ATOM 4206 C CA . ALA A 1 570 ? 34.438 -2.654 -21.531 1 98.38 570 ALA A CA 1
ATOM 4207 C C . ALA A 1 570 ? 34.844 -3.588 -20.391 1 98.38 570 ALA A C 1
ATOM 4209 O O . ALA A 1 570 ? 35.344 -4.684 -20.625 1 98.38 570 ALA A O 1
ATOM 4210 N N . THR A 1 571 ? 34.625 -3.139 -19.188 1 98.44 571 THR A N 1
ATOM 4211 C CA . THR A 1 571 ? 34.969 -3.949 -18.016 1 98.44 571 THR A CA 1
ATOM 4212 C C . THR A 1 571 ? 34.156 -5.234 -18 1 98.44 571 THR A C 1
ATOM 4214 O O . THR A 1 571 ? 34.688 -6.309 -17.703 1 98.44 571 THR A O 1
ATOM 4217 N N . THR A 1 572 ? 32.844 -5.109 -18.281 1 98.44 572 THR A N 1
ATOM 4218 C CA . THR A 1 572 ? 31.969 -6.27 -18.328 1 98.44 572 THR A CA 1
ATOM 4219 C C . THR A 1 572 ? 32.438 -7.27 -19.375 1 98.44 572 THR A C 1
ATOM 4221 O O . THR A 1 572 ? 32.5 -8.469 -19.109 1 98.44 572 THR A O 1
ATOM 4224 N N . ALA A 1 573 ? 32.75 -6.77 -20.562 1 98.06 573 ALA A N 1
ATOM 4225 C CA . ALA A 1 573 ? 33.188 -7.621 -21.656 1 98.06 573 ALA A CA 1
ATOM 4226 C C . ALA A 1 573 ? 34.5 -8.336 -21.297 1 98.06 573 ALA A C 1
ATOM 4228 O O . ALA A 1 573 ? 34.656 -9.531 -21.562 1 98.06 573 ALA A O 1
ATOM 4229 N N . PHE A 1 574 ? 35.375 -7.641 -20.672 1 97.94 574 PHE A N 1
ATOM 4230 C CA . PHE A 1 574 ? 36.688 -8.195 -20.312 1 97.94 574 PHE A CA 1
ATOM 4231 C C . PHE A 1 574 ? 36.531 -9.258 -19.234 1 97.94 574 PHE A C 1
ATOM 4233 O O . PHE A 1 574 ? 37.031 -10.367 -19.375 1 97.94 574 PHE A O 1
ATOM 4240 N N . VAL A 1 575 ? 35.844 -8.969 -18.188 1 98 575 VAL A N 1
ATOM 4241 C CA . VAL A 1 575 ? 35.719 -9.859 -17.031 1 98 575 VAL A CA 1
ATOM 4242 C C . VAL A 1 575 ? 34.938 -11.117 -17.422 1 98 575 VAL A C 1
ATOM 4244 O O . VAL A 1 575 ? 35.344 -12.227 -17.094 1 98 575 VAL A O 1
ATOM 4247 N N . LEU A 1 576 ? 33.844 -10.945 -18.156 1 97.88 576 LEU A N 1
ATOM 4248 C CA . LEU A 1 576 ? 33 -12.094 -18.5 1 97.88 576 LEU A CA 1
ATOM 4249 C C . LEU A 1 576 ? 33.656 -12.945 -19.578 1 97.88 576 LEU A C 1
ATOM 4251 O O . LEU A 1 576 ? 33.5 -14.172 -19.578 1 97.88 576 LEU A O 1
ATOM 4255 N N . SER A 1 577 ? 34.438 -12.32 -20.547 1 96.75 577 SER A N 1
ATOM 4256 C CA . SER A 1 577 ? 35.156 -13.102 -21.531 1 96.75 577 SER A CA 1
ATOM 4257 C C . SER A 1 577 ? 36.25 -13.938 -20.859 1 96.75 577 SER A C 1
ATOM 4259 O O . SER A 1 577 ? 36.531 -15.062 -21.281 1 96.75 577 SER A O 1
ATOM 4261 N N . ALA A 1 578 ? 36.844 -13.391 -19.859 1 96.31 578 ALA A N 1
ATOM 4262 C CA . ALA A 1 578 ? 37.875 -14.109 -19.125 1 96.31 578 ALA A CA 1
ATOM 4263 C C . ALA A 1 578 ? 37.281 -15.242 -18.297 1 96.31 578 ALA A C 1
ATOM 4265 O O . ALA A 1 578 ? 37.906 -16.297 -18.156 1 96.31 578 ALA A O 1
ATOM 4266 N N . SER A 1 579 ? 36.125 -15.086 -17.781 1 95.31 579 SER A N 1
ATOM 4267 C CA . SER A 1 579 ? 35.5 -16.062 -16.906 1 95.31 579 SER A CA 1
ATOM 4268 C C . SER A 1 579 ? 34.844 -17.188 -17.688 1 95.31 579 SER A C 1
ATOM 4270 O O . SER A 1 579 ? 34.812 -18.328 -17.234 1 95.31 579 SER A O 1
ATOM 4272 N N . PHE A 1 580 ? 34.281 -16.828 -18.844 1 93.44 580 PHE A N 1
ATOM 4273 C CA . PHE A 1 580 ? 33.469 -17.812 -19.562 1 93.44 580 PHE A CA 1
ATOM 4274 C C . PHE A 1 580 ? 34.156 -18.219 -20.859 1 93.44 580 PHE A C 1
ATOM 4276 O O . PHE A 1 580 ? 33.688 -19.125 -21.562 1 93.44 580 PHE A O 1
ATOM 4283 N N . GLY A 1 581 ? 35.219 -17.5 -21.281 1 84.19 581 GLY A N 1
ATOM 4284 C CA . GLY A 1 581 ? 35.969 -17.828 -22.5 1 84.19 581 GLY A CA 1
ATOM 4285 C C . GLY A 1 581 ? 37.094 -18.812 -22.25 1 84.19 581 GLY A C 1
ATOM 4286 O O . GLY A 1 581 ? 37.5 -19.047 -21.109 1 84.19 581 GLY A O 1
ATOM 4287 N N . MET B 1 1 ? 13.25 -30.344 7.289 1 46.06 1 MET B N 1
ATOM 4288 C CA . MET B 1 1 ? 13.25 -31.578 8.078 1 46.06 1 MET B CA 1
ATOM 4289 C C . MET B 1 1 ? 11.938 -32.344 7.902 1 46.06 1 MET B C 1
ATOM 4291 O O . MET B 1 1 ? 10.867 -31.781 8.141 1 46.06 1 MET B O 1
ATOM 4295 N N . ASP B 1 2 ? 12.008 -33.219 7.043 1 55.03 2 ASP B N 1
ATOM 4296 C CA . ASP B 1 2 ? 10.875 -34.125 6.82 1 55.03 2 ASP B CA 1
ATOM 4297 C C . ASP B 1 2 ? 10.469 -34.812 8.117 1 55.03 2 ASP B C 1
ATOM 4299 O O . ASP B 1 2 ? 11.227 -35.625 8.664 1 55.03 2 ASP B O 1
ATOM 4303 N N . LEU B 1 3 ? 9.656 -34.219 8.906 1 58.22 3 LEU B N 1
ATOM 4304 C CA . LEU B 1 3 ? 9.211 -34.812 10.164 1 58.22 3 LEU B CA 1
ATOM 4305 C C . LEU B 1 3 ? 8.289 -36 9.914 1 58.22 3 LEU B C 1
ATOM 4307 O O . LEU B 1 3 ? 7.723 -36.562 10.859 1 58.22 3 LEU B O 1
ATOM 4311 N N . SER B 1 4 ? 8.102 -36.312 8.641 1 61.97 4 SER B N 1
ATOM 4312 C CA . SER B 1 4 ? 7.129 -37.312 8.234 1 61.97 4 SER B CA 1
ATOM 4313 C C . SER B 1 4 ? 7.371 -38.656 8.953 1 61.97 4 SER B C 1
ATOM 4315 O O . SER B 1 4 ? 6.422 -39.344 9.32 1 61.97 4 SER B O 1
ATOM 4317 N N . PRO B 1 5 ? 8.594 -39 9.211 1 61.69 5 PRO B N 1
ATOM 4318 C CA . PRO B 1 5 ? 8.75 -40.312 9.82 1 61.69 5 PRO B CA 1
ATOM 4319 C C . PRO B 1 5 ? 8.25 -40.375 11.266 1 61.69 5 PRO B C 1
ATOM 4321 O O . PRO B 1 5 ? 7.898 -41.438 11.766 1 61.69 5 PRO B O 1
ATOM 4324 N N . PHE B 1 6 ? 8.141 -39.25 12.023 1 62.84 6 PHE B N 1
ATOM 4325 C CA . PHE B 1 6 ? 7.84 -39.281 13.453 1 62.84 6 PHE B CA 1
ATOM 4326 C C . PHE B 1 6 ? 6.375 -38.906 13.703 1 62.84 6 PHE B C 1
ATOM 4328 O O . PHE B 1 6 ? 5.77 -39.406 14.656 1 62.84 6 PHE B O 1
ATOM 4335 N N . VAL B 1 7 ? 5.836 -38.094 12.891 1 76 7 VAL B N 1
ATOM 4336 C CA . VAL B 1 7 ? 4.465 -37.625 13.07 1 76 7 VAL B CA 1
ATOM 4337 C C . VAL B 1 7 ? 3.752 -37.594 11.727 1 76 7 VAL B C 1
ATOM 4339 O O . VAL B 1 7 ? 4.359 -37.25 10.703 1 76 7 VAL B O 1
ATOM 4342 N N . SER B 1 8 ? 2.617 -38.219 11.656 1 87.38 8 SER B N 1
ATOM 4343 C CA . SER B 1 8 ? 1.828 -38.25 10.43 1 87.38 8 SER B CA 1
ATOM 4344 C C . SER B 1 8 ? 1.648 -36.844 9.859 1 87.38 8 SER B C 1
ATOM 4346 O O . SER B 1 8 ? 1.528 -35.875 10.609 1 87.38 8 SER B O 1
ATOM 4348 N N . PRO B 1 9 ? 1.848 -36.719 8.547 1 88.94 9 PRO B N 1
ATOM 4349 C CA . PRO B 1 9 ? 1.641 -35.438 7.891 1 88.94 9 PRO B CA 1
ATOM 4350 C C . PRO B 1 9 ? 0.291 -34.812 8.234 1 88.94 9 PRO B C 1
ATOM 4352 O O . PRO B 1 9 ? 0.185 -33.562 8.344 1 88.94 9 PRO B O 1
ATOM 4355 N N . ALA B 1 10 ? -0.631 -35.625 8.461 1 89.38 10 ALA B N 1
ATOM 4356 C CA . ALA B 1 10 ? -1.967 -35.156 8.805 1 89.38 10 ALA B CA 1
ATOM 4357 C C . ALA B 1 10 ? -1.963 -34.469 10.164 1 89.38 10 ALA B C 1
ATOM 4359 O O . ALA B 1 10 ? -2.557 -33.375 10.32 1 89.38 10 ALA B O 1
ATOM 4360 N N . LEU B 1 11 ? -1.349 -34.969 11.094 1 88.88 11 LEU B N 1
ATOM 4361 C CA . LEU B 1 11 ? -1.29 -34.406 12.43 1 88.88 11 LEU B CA 1
ATOM 4362 C C . LEU B 1 11 ? -0.495 -33.094 12.438 1 88.88 11 LEU B C 1
ATOM 4364 O O . LEU B 1 11 ? -0.847 -32.156 13.141 1 88.88 11 LEU B O 1
ATOM 4368 N N . ILE B 1 12 ? 0.556 -33.156 11.648 1 91.31 12 ILE B N 1
ATOM 4369 C CA . ILE B 1 12 ? 1.381 -31.953 11.562 1 91.31 12 ILE B CA 1
ATOM 4370 C C . ILE B 1 12 ? 0.56 -30.797 10.984 1 91.31 12 ILE B C 1
ATOM 4372 O O . ILE B 1 12 ? 0.551 -29.703 11.531 1 91.31 12 ILE B O 1
ATOM 4376 N N . SER B 1 13 ? -0.095 -31.094 9.891 1 89.62 13 SER B N 1
ATOM 4377 C CA . SER B 1 13 ? -0.923 -30.078 9.25 1 89.62 13 SER B CA 1
ATOM 4378 C C . SER B 1 13 ? -2.021 -29.594 10.195 1 89.62 13 SER B C 1
ATOM 4380 O O . SER B 1 13 ? -2.295 -28.391 10.273 1 89.62 13 SER B O 1
ATOM 4382 N N . ALA B 1 14 ? -2.555 -30.516 10.898 1 86.25 14 ALA B N 1
ATOM 4383 C CA . ALA B 1 14 ? -3.605 -30.156 11.852 1 86.25 14 ALA B CA 1
ATOM 4384 C C . ALA B 1 14 ? -3.059 -29.297 12.984 1 86.25 14 ALA B C 1
ATOM 4386 O O . ALA B 1 14 ? -3.721 -28.359 13.43 1 86.25 14 ALA B O 1
ATOM 4387 N N . LEU B 1 15 ? -1.925 -29.594 13.453 1 89.31 15 LEU B N 1
ATOM 4388 C CA . LEU B 1 15 ? -1.302 -28.828 14.539 1 89.31 15 LEU B CA 1
ATOM 4389 C C . LEU B 1 15 ? -0.97 -27.422 14.086 1 89.31 15 LEU B C 1
ATOM 4391 O O . LEU B 1 15 ? -1.117 -26.469 14.859 1 89.31 15 LEU B O 1
ATOM 4395 N N . ILE B 1 16 ? -0.478 -27.344 12.883 1 90.69 16 ILE B N 1
ATOM 4396 C CA . ILE B 1 16 ? -0.145 -26.031 12.344 1 90.69 16 ILE B CA 1
ATOM 4397 C C . ILE B 1 16 ? -1.41 -25.188 12.242 1 90.69 16 ILE B C 1
ATOM 4399 O O . ILE B 1 16 ? -1.42 -24.016 12.648 1 90.69 16 ILE B O 1
ATOM 4403 N N . LEU B 1 17 ? -2.408 -25.797 11.719 1 85.19 17 LEU B N 1
ATOM 4404 C CA . LEU B 1 17 ? -3.668 -25.078 11.578 1 85.19 17 LEU B CA 1
ATOM 4405 C C . LEU B 1 17 ? -4.246 -24.719 12.945 1 85.19 17 LEU B C 1
ATOM 4407 O O . LEU B 1 17 ? -4.738 -23.609 13.148 1 85.19 17 LEU B O 1
ATOM 4411 N N . ALA B 1 18 ? -4.23 -25.609 13.852 1 84.38 18 ALA B N 1
ATOM 4412 C CA . ALA B 1 18 ? -4.703 -25.359 15.211 1 84.38 18 ALA B CA 1
ATOM 4413 C C . ALA B 1 18 ? -3.902 -24.234 15.867 1 84.38 18 ALA B C 1
ATOM 4415 O O . ALA B 1 18 ? -4.469 -23.391 16.562 1 84.38 18 ALA B O 1
ATOM 4416 N N . GLY B 1 19 ? -2.641 -24.344 15.68 1 87.56 19 GLY B N 1
ATOM 4417 C CA . GLY B 1 19 ? -1.797 -23.281 16.188 1 87.56 19 GLY B CA 1
ATOM 4418 C C . GLY B 1 19 ? -2.139 -21.906 15.625 1 87.56 19 GLY B C 1
ATOM 4419 O O . GLY B 1 19 ? -2.197 -20.922 16.359 1 87.56 19 GLY B O 1
ATOM 4420 N N . ALA B 1 20 ? -2.318 -21.922 14.305 1 87 20 ALA B N 1
ATOM 4421 C CA . ALA B 1 20 ? -2.725 -20.672 13.664 1 87 20 ALA B CA 1
ATOM 4422 C C . ALA B 1 20 ? -4.051 -20.172 14.227 1 87 20 ALA B C 1
ATOM 4424 O O . ALA B 1 20 ? -4.207 -18.969 14.492 1 87 20 ALA B O 1
ATOM 4425 N N . LEU B 1 21 ? -4.953 -21.094 14.492 1 82.19 21 LEU B N 1
ATOM 4426 C CA . LEU B 1 21 ? -6.266 -20.75 15.016 1 82.19 21 LEU B CA 1
ATOM 4427 C C . LEU B 1 21 ? -6.148 -20.141 16.422 1 82.19 21 LEU B C 1
ATOM 4429 O O . LEU B 1 21 ? -6.801 -19.141 16.719 1 82.19 21 LEU B O 1
ATOM 4433 N N . VAL B 1 22 ? -5.359 -20.672 17.156 1 84.69 22 VAL B N 1
ATOM 4434 C CA . VAL B 1 22 ? -5.156 -20.172 18.516 1 84.69 22 VAL B CA 1
ATOM 4435 C C . VAL B 1 22 ? -4.582 -18.766 18.469 1 84.69 22 VAL B C 1
ATOM 4437 O O . VAL B 1 22 ? -5.027 -17.891 19.203 1 84.69 22 VAL B O 1
ATOM 4440 N N . LEU B 1 23 ? -3.666 -18.609 17.594 1 86.12 23 LEU B N 1
ATOM 4441 C CA . LEU B 1 23 ? -3.055 -17.297 17.469 1 86.12 23 LEU B CA 1
ATOM 4442 C C . LEU B 1 23 ? -4.062 -16.266 16.953 1 86.12 23 LEU B C 1
ATOM 4444 O O . LEU B 1 23 ? -4.051 -15.109 17.359 1 86.12 23 LEU B O 1
ATOM 4448 N N . PHE B 1 24 ? -4.93 -16.688 16.016 1 79.75 24 PHE B N 1
ATOM 4449 C CA . PHE B 1 24 ? -5.965 -15.797 15.492 1 79.75 24 PHE B CA 1
ATOM 4450 C C . PHE B 1 24 ? -6.898 -15.344 16.609 1 79.75 24 PHE B C 1
ATOM 4452 O O . PHE B 1 24 ? -7.27 -14.172 16.672 1 79.75 24 PHE B O 1
ATOM 4459 N N . VAL B 1 25 ? -7.184 -16.188 17.516 1 76.56 25 VAL B N 1
ATOM 4460 C CA . VAL B 1 25 ? -8.141 -15.938 18.594 1 76.56 25 VAL B CA 1
ATOM 4461 C C . VAL B 1 25 ? -7.555 -14.945 19.594 1 76.56 25 VAL B C 1
ATOM 4463 O O . VAL B 1 25 ? -8.266 -14.094 20.125 1 76.56 25 VAL B O 1
ATOM 4466 N N . THR B 1 26 ? -6.277 -15 19.812 1 77.06 26 THR B N 1
ATOM 4467 C CA . THR B 1 26 ? -5.641 -14.133 20.781 1 77.06 26 THR B CA 1
ATOM 4468 C C . THR B 1 26 ? -5.617 -12.688 20.297 1 77.06 26 THR B C 1
ATOM 4470 O O . THR B 1 26 ? -5.504 -11.75 21.094 1 77.06 26 THR B O 1
ATOM 4473 N N . GLU B 1 27 ? -5.742 -12.422 19.016 1 70.56 27 GLU B N 1
ATOM 4474 C CA . GLU B 1 27 ? -5.773 -11.117 18.375 1 70.56 27 GLU B CA 1
ATOM 4475 C C . GLU B 1 27 ? -4.531 -10.297 18.719 1 70.56 27 GLU B C 1
ATOM 4477 O O . GLU B 1 27 ? -4.562 -9.062 18.688 1 70.56 27 GLU B O 1
ATOM 4482 N N . ARG B 1 28 ? -3.5 -10.852 19.266 1 78.94 28 ARG B N 1
ATOM 4483 C CA . ARG B 1 28 ? -2.289 -10.141 19.656 1 78.94 28 ARG B CA 1
ATOM 4484 C C . ARG B 1 28 ? -1.354 -9.953 18.469 1 78.94 28 ARG B C 1
ATOM 4486 O O . ARG B 1 28 ? -0.52 -9.039 18.469 1 78.94 28 ARG B O 1
ATOM 4493 N N . VAL B 1 29 ? -1.566 -10.93 17.516 1 84.88 29 VAL B N 1
ATOM 4494 C CA . VAL B 1 29 ? -0.709 -10.914 16.344 1 84.88 29 VAL B CA 1
ATOM 4495 C C . VAL B 1 29 ? -1.55 -10.641 15.094 1 84.88 29 VAL B C 1
ATOM 4497 O O . VAL B 1 29 ? -2.691 -11.094 14.992 1 84.88 29 VAL B O 1
ATOM 4500 N N . ARG B 1 30 ? -0.996 -9.891 14.273 1 86.62 30 ARG B N 1
ATOM 4501 C CA . ARG B 1 30 ? -1.703 -9.578 13.039 1 86.62 30 ARG B CA 1
ATOM 4502 C C . ARG B 1 30 ? -2.035 -10.844 12.258 1 86.62 30 ARG B C 1
ATOM 4504 O O . ARG B 1 30 ? -1.239 -11.781 12.227 1 86.62 30 ARG B O 1
ATOM 4511 N N . HIS B 1 31 ? -3.145 -10.844 11.578 1 84.62 31 HIS B N 1
ATOM 4512 C CA . HIS B 1 31 ? -3.635 -12.031 10.891 1 84.62 31 HIS B CA 1
ATOM 4513 C C . HIS B 1 31 ? -2.734 -12.398 9.719 1 84.62 31 HIS B C 1
ATOM 4515 O O . HIS B 1 31 ? -2.516 -13.578 9.438 1 84.62 31 HIS B O 1
ATOM 4521 N N . ASP B 1 32 ? -2.262 -11.391 8.977 1 90.44 32 ASP B N 1
ATOM 4522 C CA . ASP B 1 32 ? -1.374 -11.664 7.852 1 90.44 32 ASP B CA 1
ATOM 4523 C C . ASP B 1 32 ? -0.073 -12.312 8.32 1 90.44 32 ASP B C 1
ATOM 4525 O O . ASP B 1 32 ? 0.432 -13.234 7.684 1 90.44 32 ASP B O 1
ATOM 4529 N N . LEU B 1 33 ? 0.451 -11.859 9.438 1 93.19 33 LEU B N 1
ATOM 4530 C CA . LEU B 1 33 ? 1.675 -12.43 9.992 1 93.19 33 LEU B CA 1
ATOM 4531 C C . LEU B 1 33 ? 1.451 -13.867 10.43 1 93.19 33 LEU B C 1
ATOM 4533 O O . LEU B 1 33 ? 2.305 -14.734 10.211 1 93.19 33 LEU B O 1
ATOM 4537 N N . ILE B 1 34 ? 0.338 -14.156 11.078 1 91.56 34 ILE B N 1
ATOM 4538 C CA . ILE B 1 34 ? 0.009 -15.508 11.492 1 91.56 34 ILE B CA 1
ATOM 4539 C C . ILE B 1 34 ? -0.02 -16.438 10.281 1 91.56 34 ILE B C 1
ATOM 4541 O O . ILE B 1 34 ? 0.517 -17.547 10.32 1 91.56 34 ILE B O 1
ATOM 4545 N N . ALA B 1 35 ? -0.631 -15.93 9.227 1 90.75 35 ALA B N 1
ATOM 4546 C CA . ALA B 1 35 ? -0.741 -16.719 8 1 90.75 35 ALA B CA 1
ATOM 4547 C C . ALA B 1 35 ? 0.638 -17.031 7.43 1 90.75 35 ALA B C 1
ATOM 4549 O O . ALA B 1 35 ? 0.91 -18.172 7.047 1 90.75 35 ALA B O 1
ATOM 4550 N N . VAL B 1 36 ? 1.502 -16.047 7.375 1 94.88 36 VAL B N 1
ATOM 4551 C CA . VAL B 1 36 ? 2.846 -16.234 6.84 1 94.88 36 VAL B CA 1
ATOM 4552 C C . VAL B 1 36 ? 3.623 -17.203 7.738 1 94.88 36 VAL B C 1
ATOM 4554 O O . VAL B 1 36 ? 4.344 -18.078 7.246 1 94.88 36 VAL B O 1
ATOM 4557 N N . LEU B 1 37 ? 3.496 -17.094 9.047 1 95.19 37 LEU B N 1
ATOM 4558 C CA . LEU B 1 37 ? 4.164 -17.984 9.984 1 95.19 37 LEU B CA 1
ATOM 4559 C C . LEU B 1 37 ? 3.662 -19.422 9.812 1 95.19 37 LEU B C 1
ATOM 4561 O O . LEU B 1 37 ? 4.441 -20.375 9.906 1 95.19 37 LEU B O 1
ATOM 4565 N N . ALA B 1 38 ? 2.41 -19.531 9.617 1 92.75 38 ALA B N 1
ATOM 4566 C CA . ALA B 1 38 ? 1.845 -20.859 9.367 1 92.75 38 ALA B CA 1
ATOM 4567 C C . ALA B 1 38 ? 2.42 -21.469 8.086 1 92.75 38 ALA B C 1
ATOM 4569 O O . ALA B 1 38 ? 2.742 -22.656 8.047 1 92.75 38 ALA B O 1
ATOM 4570 N N . LEU B 1 39 ? 2.498 -20.656 7.039 1 94.38 39 LEU B N 1
ATOM 4571 C CA . LEU B 1 39 ? 3.082 -21.109 5.777 1 94.38 39 LEU B CA 1
ATOM 4572 C C . LEU B 1 39 ? 4.523 -21.562 5.977 1 94.38 39 LEU B C 1
ATOM 4574 O O . LEU B 1 39 ? 4.914 -22.625 5.508 1 94.38 39 LEU B O 1
ATOM 4578 N N . LEU B 1 40 ? 5.297 -20.75 6.715 1 95.75 40 LEU B N 1
ATOM 4579 C CA . LEU B 1 40 ? 6.699 -21.078 6.973 1 95.75 40 LEU B CA 1
ATOM 4580 C C . LEU B 1 40 ? 6.82 -22.328 7.82 1 95.75 40 LEU B C 1
ATOM 4582 O O . LEU B 1 40 ? 7.711 -23.156 7.594 1 95.75 40 LEU B O 1
ATOM 4586 N N . ALA B 1 41 ? 5.957 -22.484 8.781 1 95.19 41 ALA B N 1
ATOM 4587 C CA . ALA B 1 41 ? 5.938 -23.703 9.594 1 95.19 41 ALA B CA 1
ATOM 4588 C C . ALA B 1 41 ? 5.645 -24.938 8.742 1 95.19 41 ALA B C 1
ATOM 4590 O O . ALA B 1 41 ? 6.258 -25.984 8.93 1 95.19 41 ALA B O 1
ATOM 4591 N N . GLY B 1 42 ? 4.668 -24.797 7.84 1 93.69 42 GLY B N 1
ATOM 4592 C CA . GLY B 1 42 ? 4.367 -25.891 6.93 1 93.69 42 GLY B CA 1
ATOM 4593 C C . GLY B 1 42 ? 5.531 -26.25 6.031 1 93.69 42 GLY B C 1
ATOM 4594 O O . GLY B 1 42 ? 5.75 -27.438 5.742 1 93.69 42 GLY B O 1
ATOM 4595 N N . LEU B 1 43 ? 6.285 -25.281 5.613 1 93.75 43 LEU B N 1
ATOM 4596 C CA . LEU B 1 43 ? 7.465 -25.484 4.781 1 93.75 43 LEU B CA 1
ATOM 4597 C C . LEU B 1 43 ? 8.555 -26.219 5.555 1 93.75 43 LEU B C 1
ATOM 4599 O O . LEU B 1 43 ? 9.133 -27.188 5.051 1 93.75 43 LEU B O 1
ATOM 4603 N N . ILE B 1 44 ? 8.766 -25.781 6.742 1 92.75 44 ILE B N 1
ATOM 4604 C CA . ILE B 1 44 ? 9.812 -26.359 7.578 1 92.75 44 ILE B CA 1
ATOM 4605 C C . ILE B 1 44 ? 9.438 -27.797 7.949 1 92.75 44 ILE B C 1
ATOM 4607 O O . ILE B 1 44 ? 10.297 -28.688 7.949 1 92.75 44 ILE B O 1
ATOM 4611 N N . ALA B 1 45 ? 8.148 -28.031 8.125 1 93 45 ALA B N 1
ATOM 4612 C CA . ALA B 1 45 ? 7.672 -29.359 8.508 1 93 45 ALA B CA 1
ATOM 4613 C C . ALA B 1 45 ? 7.57 -30.281 7.297 1 93 45 ALA B C 1
ATOM 4615 O O . ALA B 1 45 ? 7.453 -31.5 7.445 1 93 45 ALA B O 1
ATOM 4616 N N . GLY B 1 46 ? 7.535 -29.656 6.105 1 91.44 46 GLY B N 1
ATOM 4617 C CA . GLY B 1 46 ? 7.543 -30.453 4.887 1 91.44 46 GLY B CA 1
ATOM 4618 C C . GLY B 1 46 ? 6.152 -30.75 4.359 1 91.44 46 GLY B C 1
ATOM 4619 O O . GLY B 1 46 ? 5.996 -31.5 3.396 1 91.44 46 GLY B O 1
ATOM 4620 N N . VAL B 1 47 ? 5.148 -30.234 4.965 1 92.38 47 VAL B N 1
ATOM 4621 C CA . VAL B 1 47 ? 3.779 -30.5 4.523 1 92.38 47 VAL B CA 1
ATOM 4622 C C . VAL B 1 47 ? 3.43 -29.562 3.363 1 92.38 47 VAL B C 1
ATOM 4624 O O . VAL B 1 47 ? 2.496 -29.844 2.604 1 92.38 47 VAL B O 1
ATOM 4627 N N . VAL B 1 48 ? 4.141 -28.484 3.213 1 92.62 48 VAL B N 1
ATOM 4628 C CA . VAL B 1 48 ? 4.035 -27.609 2.057 1 92.62 48 VAL B CA 1
ATOM 4629 C C . VAL B 1 48 ? 5.312 -27.672 1.227 1 92.62 48 VAL B C 1
ATOM 4631 O O . VAL B 1 48 ? 6.41 -27.453 1.742 1 92.62 48 VAL B O 1
ATOM 4634 N N . LYS B 1 49 ? 5.16 -28 0.034 1 92.94 49 LYS B N 1
ATOM 4635 C CA . LYS B 1 49 ? 6.316 -28.062 -0.856 1 92.94 49 LYS B CA 1
ATOM 4636 C C . LYS B 1 49 ? 6.789 -26.672 -1.251 1 92.94 49 LYS B C 1
ATOM 4638 O O . LYS B 1 49 ? 5.973 -25.766 -1.455 1 92.94 49 LYS B O 1
ATOM 4643 N N . PRO B 1 50 ? 8.062 -26.484 -1.354 1 90.31 50 PRO B N 1
ATOM 4644 C CA . PRO B 1 50 ? 8.609 -25.172 -1.72 1 90.31 50 PRO B CA 1
ATOM 4645 C C . PRO B 1 50 ? 8.047 -24.641 -3.037 1 90.31 50 PRO B C 1
ATOM 4647 O O . PRO B 1 50 ? 7.816 -23.438 -3.176 1 90.31 50 PRO B O 1
ATOM 4650 N N . GLU B 1 51 ? 7.75 -25.469 -3.957 1 87.56 51 GLU B N 1
ATOM 4651 C CA . GLU B 1 51 ? 7.262 -25.062 -5.27 1 87.56 51 GLU B CA 1
ATOM 4652 C C . GLU B 1 51 ? 5.844 -24.516 -5.184 1 87.56 51 GLU B C 1
ATOM 4654 O O . GLU B 1 51 ? 5.438 -23.688 -6.016 1 87.56 51 GLU B O 1
ATOM 4659 N N . ASP B 1 52 ? 5.176 -24.906 -4.148 1 90.38 52 ASP B N 1
ATOM 4660 C CA . ASP B 1 52 ? 3.777 -24.516 -4.008 1 90.38 52 ASP B CA 1
ATOM 4661 C C . ASP B 1 52 ? 3.621 -23.375 -3.004 1 90.38 52 ASP B C 1
ATOM 4663 O O . ASP B 1 52 ? 2.553 -22.766 -2.906 1 90.38 52 ASP B O 1
ATOM 4667 N N . ALA B 1 53 ? 4.672 -23.141 -2.307 1 92.81 53 ALA B N 1
ATOM 4668 C CA . ALA B 1 53 ? 4.598 -22.25 -1.153 1 92.81 53 ALA B CA 1
ATOM 4669 C C . ALA B 1 53 ? 4.113 -20.859 -1.564 1 92.81 53 ALA B C 1
ATOM 4671 O O . ALA B 1 53 ? 3.379 -20.203 -0.82 1 92.81 53 ALA B O 1
ATOM 4672 N N . LEU B 1 54 ? 4.457 -20.438 -2.801 1 93.12 54 LEU B N 1
ATOM 4673 C CA . LEU B 1 54 ? 4.156 -19.062 -3.186 1 93.12 54 LEU B CA 1
ATOM 4674 C C . LEU B 1 54 ? 3.047 -19.031 -4.23 1 93.12 54 LEU B C 1
ATOM 4676 O O . LEU B 1 54 ? 2.725 -17.953 -4.762 1 93.12 54 LEU B O 1
ATOM 4680 N N . SER B 1 55 ? 2.422 -20.125 -4.469 1 89.5 55 SER B N 1
ATOM 4681 C CA . SER B 1 55 ? 1.398 -20.25 -5.5 1 89.5 55 SER B CA 1
ATOM 4682 C C . SER B 1 55 ? 0.169 -19.406 -5.156 1 89.5 55 SER B C 1
ATOM 4684 O O . SER B 1 55 ? -0.543 -18.938 -6.047 1 89.5 55 SER B O 1
ATOM 4686 N N . GLY B 1 56 ? -0.062 -19.219 -3.881 1 89.88 56 GLY B N 1
ATOM 4687 C CA . GLY B 1 56 ? -1.208 -18.438 -3.438 1 89.88 56 GLY B CA 1
ATOM 4688 C C . GLY B 1 56 ? -1.185 -17 -3.932 1 89.88 56 GLY B C 1
ATOM 4689 O O . GLY B 1 56 ? -2.236 -16.406 -4.152 1 89.88 56 GLY B O 1
ATOM 4690 N N . PHE B 1 57 ? -0.014 -16.5 -4.164 1 92.31 57 PHE B N 1
ATOM 4691 C CA . PHE B 1 57 ? 0.11 -15.109 -4.594 1 92.31 57 PHE B CA 1
ATOM 4692 C C . PHE B 1 57 ? -0.358 -14.945 -6.035 1 92.31 57 PHE B C 1
ATOM 4694 O O . PHE B 1 57 ? -0.786 -13.859 -6.434 1 92.31 57 PHE B O 1
ATOM 4701 N N . GLY B 1 58 ? -0.296 -15.984 -6.746 1 91.31 58 GLY B N 1
ATOM 4702 C CA . GLY B 1 58 ? -0.752 -15.961 -8.125 1 91.31 58 GLY B CA 1
ATOM 4703 C C . GLY B 1 58 ? -2.145 -16.531 -8.305 1 91.31 58 GLY B C 1
ATOM 4704 O O . GLY B 1 58 ? -2.602 -16.719 -9.438 1 91.31 58 GLY B O 1
ATOM 4705 N N . ASP B 1 59 ? -2.781 -16.812 -7.18 1 90.06 59 ASP B N 1
ATOM 4706 C CA . ASP B 1 59 ? -4.137 -17.359 -7.234 1 90.06 59 ASP B CA 1
ATOM 4707 C C . ASP B 1 59 ? -5.121 -16.328 -7.777 1 90.06 59 ASP B C 1
ATOM 4709 O O . ASP B 1 59 ? -5.059 -15.148 -7.414 1 90.06 59 ASP B O 1
ATOM 4713 N N . PRO B 1 60 ? -6.004 -16.766 -8.664 1 90.38 60 PRO B N 1
ATOM 4714 C CA . PRO B 1 60 ? -6.984 -15.844 -9.234 1 90.38 60 PRO B CA 1
ATOM 4715 C C . PRO B 1 60 ? -7.832 -15.148 -8.172 1 90.38 60 PRO B C 1
ATOM 4717 O O . PRO B 1 60 ? -8.18 -13.977 -8.32 1 90.38 60 PRO B O 1
ATOM 4720 N N . ALA B 1 61 ? -8.125 -15.828 -7.121 1 87.62 61 ALA B N 1
ATOM 4721 C CA . ALA B 1 61 ? -8.93 -15.234 -6.059 1 87.62 61 ALA B CA 1
ATOM 4722 C C . ALA B 1 61 ? -8.211 -14.055 -5.418 1 87.62 61 ALA B C 1
ATOM 4724 O O . ALA B 1 61 ? -8.828 -13.031 -5.105 1 87.62 61 ALA B O 1
ATOM 4725 N N . VAL B 1 62 ? -6.934 -14.258 -5.215 1 91.44 62 VAL B N 1
ATOM 4726 C CA . VAL B 1 62 ? -6.133 -13.227 -4.57 1 91.44 62 VAL B CA 1
ATOM 4727 C C . VAL B 1 62 ? -6.07 -11.992 -5.465 1 91.44 62 VAL B C 1
ATOM 4729 O O . VAL B 1 62 ? -6.309 -10.867 -5.008 1 91.44 62 VAL B O 1
ATOM 4732 N N . VAL B 1 63 ? -5.848 -12.156 -6.723 1 93.94 63 VAL B N 1
ATOM 4733 C CA . VAL B 1 63 ? -5.766 -11.055 -7.676 1 93.94 63 VAL B CA 1
ATOM 4734 C C . VAL B 1 63 ? -7.141 -10.414 -7.844 1 93.94 63 VAL B C 1
ATOM 4736 O O . VAL B 1 63 ? -7.246 -9.188 -7.965 1 93.94 63 VAL B O 1
ATOM 4739 N N . ALA B 1 64 ? -8.172 -11.234 -7.844 1 91.94 64 ALA B N 1
ATOM 4740 C CA . ALA B 1 64 ? -9.531 -10.711 -7.957 1 91.94 64 ALA B CA 1
ATOM 4741 C C . ALA B 1 64 ? -9.859 -9.773 -6.797 1 91.94 64 ALA B C 1
ATOM 4743 O O . ALA B 1 64 ? -10.43 -8.703 -7.004 1 91.94 64 ALA B O 1
ATOM 4744 N N . VAL B 1 65 ? -9.508 -10.211 -5.617 1 89.5 65 VAL B N 1
ATOM 4745 C CA . VAL B 1 65 ? -9.797 -9.391 -4.441 1 89.5 65 VAL B CA 1
ATOM 4746 C C . VAL B 1 65 ? -9.094 -8.039 -4.566 1 89.5 65 VAL B C 1
ATOM 4748 O O . VAL B 1 65 ? -9.703 -6.996 -4.332 1 89.5 65 VAL B O 1
ATOM 4751 N N . ALA B 1 66 ? -7.82 -8.094 -4.953 1 93.75 66 ALA B N 1
ATOM 4752 C CA . ALA B 1 66 ? -7.062 -6.855 -5.113 1 93.75 66 ALA B CA 1
ATOM 4753 C C . ALA B 1 66 ? -7.723 -5.941 -6.145 1 93.75 66 ALA B C 1
ATOM 4755 O O . ALA B 1 66 ? -7.906 -4.746 -5.895 1 93.75 66 ALA B O 1
ATOM 4756 N N . ALA B 1 67 ? -8.102 -6.477 -7.242 1 94.69 67 ALA B N 1
ATOM 4757 C CA . ALA B 1 67 ? -8.695 -5.707 -8.328 1 94.69 67 ALA B CA 1
ATOM 4758 C C . ALA B 1 67 ? -10.047 -5.129 -7.918 1 94.69 67 ALA B C 1
ATOM 4760 O O . ALA B 1 67 ? -10.359 -3.977 -8.219 1 94.69 67 ALA B O 1
ATOM 4761 N N . VAL B 1 68 ? -10.805 -5.898 -7.246 1 91.38 68 VAL B N 1
ATOM 4762 C CA . VAL B 1 68 ? -12.141 -5.484 -6.836 1 91.38 68 VAL B CA 1
ATOM 4763 C C . VAL B 1 68 ? -12.047 -4.332 -5.84 1 91.38 68 VAL B C 1
ATOM 4765 O O . VAL B 1 68 ? -12.875 -3.42 -5.852 1 91.38 68 VAL B O 1
ATOM 4768 N N . LEU B 1 69 ? -11.078 -4.41 -4.984 1 90.31 69 LEU B N 1
ATOM 4769 C CA . LEU B 1 69 ? -10.914 -3.336 -4.012 1 90.31 69 LEU B CA 1
ATOM 4770 C C . LEU B 1 69 ? -10.578 -2.02 -4.707 1 90.31 69 LEU B C 1
ATOM 4772 O O . LEU B 1 69 ? -11.039 -0.957 -4.285 1 90.31 69 LEU B O 1
ATOM 4776 N N . ILE B 1 70 ? -9.812 -2.096 -5.789 1 93.75 70 ILE B N 1
ATOM 4777 C CA . ILE B 1 70 ? -9.508 -0.905 -6.574 1 93.75 70 ILE B CA 1
ATOM 4778 C C . ILE B 1 70 ? -10.789 -0.384 -7.23 1 93.75 70 ILE B C 1
ATOM 4780 O O . ILE B 1 70 ? -11.094 0.808 -7.152 1 93.75 70 ILE B O 1
ATOM 4784 N N . VAL B 1 71 ? -11.523 -1.274 -7.816 1 94 71 VAL B N 1
ATOM 4785 C CA . VAL B 1 71 ? -12.766 -0.918 -8.5 1 94 71 VAL B CA 1
ATOM 4786 C C . VAL B 1 71 ? -13.766 -0.35 -7.5 1 94 71 VAL B C 1
ATOM 4788 O O . VAL B 1 71 ? -14.406 0.667 -7.766 1 94 71 VAL B O 1
ATOM 4791 N N . GLY B 1 72 ? -13.883 -1.016 -6.371 1 89.56 72 GLY B N 1
ATOM 4792 C CA . GLY B 1 72 ? -14.781 -0.55 -5.328 1 89.56 72 GLY B CA 1
ATOM 4793 C C . GLY B 1 72 ? -14.453 0.847 -4.836 1 89.56 72 GLY B C 1
ATOM 4794 O O . GLY B 1 72 ? -15.352 1.666 -4.629 1 89.56 72 GLY B O 1
ATOM 4795 N N . ARG B 1 73 ? -13.156 1.097 -4.668 1 87.25 73 ARG B N 1
ATOM 4796 C CA . ARG B 1 73 ? -12.727 2.424 -4.242 1 87.25 73 ARG B CA 1
ATOM 4797 C C . ARG B 1 73 ? -13.062 3.475 -5.293 1 87.25 73 ARG B C 1
ATOM 4799 O O . ARG B 1 73 ? -13.453 4.594 -4.953 1 87.25 73 ARG B O 1
ATOM 4806 N N . THR B 1 74 ? -12.883 3.131 -6.559 1 90.69 74 THR B N 1
ATOM 4807 C CA . THR B 1 74 ? -13.211 4.047 -7.641 1 90.69 74 THR B CA 1
ATOM 4808 C C . THR B 1 74 ? -14.703 4.375 -7.633 1 90.69 74 THR B C 1
ATOM 4810 O O . THR B 1 74 ? -15.094 5.527 -7.84 1 90.69 74 THR B O 1
ATOM 4813 N N . LEU B 1 75 ? -15.477 3.42 -7.371 1 87.88 75 LEU B N 1
ATOM 4814 C CA . LEU B 1 75 ? -16.922 3.621 -7.27 1 87.88 75 LEU B CA 1
ATOM 4815 C C . LEU B 1 75 ? -17.25 4.543 -6.102 1 87.88 75 LEU B C 1
ATOM 4817 O O . LEU B 1 75 ? -18.109 5.426 -6.23 1 87.88 75 LEU B O 1
ATOM 4821 N N . GLU B 1 76 ? -16.641 4.312 -5.02 1 82.25 76 GLU B N 1
ATOM 4822 C CA . GLU B 1 76 ? -16.844 5.145 -3.838 1 82.25 76 GLU B CA 1
ATOM 4823 C C . GLU B 1 76 ? -16.5 6.605 -4.125 1 82.25 76 GLU B C 1
ATOM 4825 O O . GLU B 1 76 ? -17.266 7.508 -3.766 1 82.25 76 GLU B O 1
ATOM 4830 N N . LEU B 1 77 ? -15.383 6.762 -4.82 1 77.56 77 LEU B N 1
ATOM 4831 C CA . LEU B 1 77 ? -14.883 8.109 -5.074 1 77.56 77 LEU B CA 1
ATOM 4832 C C . LEU B 1 77 ? -15.734 8.812 -6.125 1 77.56 77 LEU B C 1
ATOM 4834 O O . LEU B 1 77 ? -15.766 10.047 -6.18 1 77.56 77 LEU B O 1
ATOM 4838 N N . SER B 1 78 ? -16.391 8.023 -6.918 1 82.06 78 SER B N 1
ATOM 4839 C CA . SER B 1 78 ? -17.219 8.609 -7.961 1 82.06 78 SER B CA 1
ATOM 4840 C C . SER B 1 78 ? -18.438 9.312 -7.363 1 82.06 78 SER B C 1
ATOM 4842 O O . SER B 1 78 ? -19.078 10.125 -8.031 1 82.06 78 SER B O 1
ATOM 4844 N N . GLY B 1 79 ? -18.875 8.906 -6.16 1 77.5 79 GLY B N 1
ATOM 4845 C CA . GLY B 1 79 ? -20 9.531 -5.496 1 77.5 79 GLY B CA 1
ATOM 4846 C C . GLY B 1 79 ? -21.328 8.891 -5.863 1 77.5 79 GLY B C 1
ATOM 4847 O O . GLY B 1 79 ? -22.359 9.211 -5.27 1 77.5 79 GLY B O 1
ATOM 4848 N N . VAL B 1 80 ? -21.328 7.965 -6.766 1 81.19 80 VAL B N 1
ATOM 4849 C CA . VAL B 1 80 ? -22.547 7.34 -7.25 1 81.19 80 VAL B CA 1
ATOM 4850 C C . VAL B 1 80 ? -23.234 6.602 -6.102 1 81.19 80 VAL B C 1
ATOM 4852 O O . VAL B 1 80 ? -24.469 6.629 -5.988 1 81.19 80 VAL B O 1
ATOM 4855 N N . ALA B 1 81 ? -22.516 5.957 -5.309 1 79.5 81 ALA B N 1
ATOM 4856 C CA . ALA B 1 81 ? -23.078 5.203 -4.188 1 79.5 81 ALA B CA 1
ATOM 4857 C C . ALA B 1 81 ? -23.781 6.129 -3.201 1 79.5 81 ALA B C 1
ATOM 4859 O O . ALA B 1 81 ? -24.875 5.82 -2.721 1 79.5 81 ALA B O 1
ATOM 4860 N N . GLY B 1 82 ? -23.172 7.273 -2.945 1 74.94 82 GLY B N 1
ATOM 4861 C CA . GLY B 1 82 ? -23.781 8.258 -2.072 1 74.94 82 GLY B CA 1
ATOM 4862 C C . GLY B 1 82 ? -25.078 8.836 -2.639 1 74.94 82 GLY B C 1
ATOM 4863 O O . GLY B 1 82 ? -26.062 8.992 -1.916 1 74.94 82 GLY B O 1
ATOM 4864 N N . LYS B 1 83 ? -25.062 9.07 -3.875 1 73.94 83 LYS B N 1
ATOM 4865 C CA . LYS B 1 83 ? -26.25 9.602 -4.543 1 73.94 83 LYS B CA 1
ATOM 4866 C C . LYS B 1 83 ? -27.391 8.586 -4.512 1 73.94 83 LYS B C 1
ATOM 4868 O O . LYS B 1 83 ? -28.531 8.953 -4.281 1 73.94 83 LYS B O 1
ATOM 4873 N N . LEU B 1 84 ? -27.047 7.395 -4.734 1 78.31 84 LEU B N 1
ATOM 4874 C CA . LEU B 1 84 ? -28.031 6.332 -4.695 1 78.31 84 LEU B CA 1
ATOM 4875 C C . LEU B 1 84 ? -28.656 6.219 -3.309 1 78.31 84 LEU B C 1
ATOM 4877 O O . LEU B 1 84 ? -29.875 6.059 -3.18 1 78.31 84 LEU B O 1
ATOM 4881 N N . ALA B 1 85 ? -27.875 6.309 -2.334 1 75.88 85 ALA B N 1
ATOM 4882 C CA . ALA B 1 85 ? -28.344 6.203 -0.955 1 75.88 85 ALA B CA 1
ATOM 4883 C C . ALA B 1 85 ? -29.281 7.355 -0.607 1 75.88 85 ALA B C 1
ATOM 4885 O O . ALA B 1 85 ? -30.297 7.156 0.069 1 75.88 85 ALA B O 1
ATOM 4886 N N . ARG B 1 86 ? -29.047 8.484 -1.111 1 69.06 86 ARG B N 1
ATOM 4887 C CA . ARG B 1 86 ? -29.844 9.664 -0.81 1 69.06 86 ARG B CA 1
ATOM 4888 C C . ARG B 1 86 ? -31.172 9.633 -1.56 1 69.06 86 ARG B C 1
ATOM 4890 O O . ARG B 1 86 ? -32.188 10.141 -1.067 1 69.06 86 ARG B O 1
ATOM 4897 N N . TYR B 1 87 ? -31.062 9.055 -2.699 1 71.62 87 TYR B N 1
ATOM 4898 C CA . TYR B 1 87 ? -32.25 9 -3.531 1 71.62 87 TYR B CA 1
ATOM 4899 C C . TYR B 1 87 ? -33.312 8.117 -2.896 1 71.62 87 TYR B C 1
ATOM 4901 O O . TYR B 1 87 ? -34.531 8.352 -3.084 1 71.62 87 TYR B O 1
ATOM 4909 N N . ILE B 1 88 ? -32.906 7.254 -2.15 1 66.38 88 ILE B N 1
ATOM 4910 C CA . ILE B 1 88 ? -33.844 6.281 -1.63 1 66.38 88 ILE B CA 1
ATOM 4911 C C . ILE B 1 88 ? -34.406 6.762 -0.286 1 66.38 88 ILE B C 1
ATOM 4913 O O . ILE B 1 88 ? -35.344 6.191 0.241 1 66.38 88 ILE B O 1
ATOM 4917 N N . MET B 1 89 ? -33.969 7.859 0.245 1 60.28 89 MET B N 1
ATOM 4918 C CA . MET B 1 89 ? -34.469 8.391 1.507 1 60.28 89 MET B CA 1
ATOM 4919 C C . MET B 1 89 ? -35.844 9 1.324 1 60.28 89 MET B C 1
ATOM 4921 O O . MET B 1 89 ? -36.031 9.898 0.501 1 60.28 89 MET B O 1
ATOM 4925 N N . PHE B 1 90 ? -36.906 8.125 1.602 1 60.44 90 PHE B N 1
ATOM 4926 C CA . PHE B 1 90 ? -38.281 8.586 1.489 1 60.44 90 PHE B CA 1
ATOM 4927 C C . PHE B 1 90 ? -38.719 9.297 2.764 1 60.44 90 PHE B C 1
ATOM 4929 O O . PHE B 1 90 ? -38.5 8.797 3.869 1 60.44 90 PHE B O 1
ATOM 4936 N N . GLY B 1 91 ? -39 10.594 2.797 1 55.03 91 GLY B N 1
ATOM 4937 C CA . GLY B 1 91 ? -39.375 11.508 3.863 1 55.03 91 GLY B CA 1
ATOM 4938 C C . GLY B 1 91 ? -40.562 11.031 4.676 1 55.03 91 GLY B C 1
ATOM 4939 O O . GLY B 1 91 ? -40.562 11.125 5.902 1 55.03 91 GLY B O 1
ATOM 4940 N N . LYS B 1 92 ? -41.688 10.578 4.117 1 65.88 92 LYS B N 1
ATOM 4941 C CA . LYS B 1 92 ? -42.938 10.43 4.867 1 65.88 92 LYS B CA 1
ATOM 4942 C C . LYS B 1 92 ? -43.094 9 5.387 1 65.88 92 LYS B C 1
ATOM 4944 O O . LYS B 1 92 ? -44.156 8.641 5.91 1 65.88 92 LYS B O 1
ATOM 4949 N N . ALA B 1 93 ? -42.094 8.18 5.48 1 80.69 93 ALA B N 1
ATOM 4950 C CA . ALA B 1 93 ? -42.188 6.785 5.898 1 80.69 93 ALA B CA 1
ATOM 4951 C C . ALA B 1 93 ? -41.938 6.637 7.391 1 80.69 93 ALA B C 1
ATOM 4953 O O . ALA B 1 93 ? -41.406 7.562 8.031 1 80.69 93 ALA B O 1
ATOM 4954 N N . THR B 1 94 ? -42.531 5.531 7.941 1 88.25 94 THR B N 1
ATOM 4955 C CA . THR B 1 94 ? -42.281 5.211 9.336 1 88.25 94 THR B CA 1
ATOM 4956 C C . THR B 1 94 ? -40.781 4.934 9.562 1 88.25 94 THR B C 1
ATOM 4958 O O . THR B 1 94 ? -40.062 4.668 8.609 1 88.25 94 THR B O 1
ATOM 4961 N N . TYR B 1 95 ? -40.375 5.059 10.789 1 90.75 95 TYR B N 1
ATOM 4962 C CA . TYR B 1 95 ? -38.969 4.844 11.148 1 90.75 95 TYR B CA 1
ATOM 4963 C C . TYR B 1 95 ? -38.5 3.473 10.688 1 90.75 95 TYR B C 1
ATOM 4965 O O . TYR B 1 95 ? -37.438 3.35 10.102 1 90.75 95 TYR B O 1
ATOM 4973 N N . SER B 1 96 ? -39.312 2.439 10.93 1 93.69 96 SER B N 1
ATOM 4974 C CA . SER B 1 96 ? -38.969 1.074 10.547 1 93.69 96 SER B CA 1
ATOM 4975 C C . SER B 1 96 ? -38.812 0.944 9.031 1 93.69 96 SER B C 1
ATOM 4977 O O . SER B 1 96 ? -37.938 0.261 8.555 1 93.69 96 SER B O 1
ATOM 4979 N N . LEU B 1 97 ? -39.688 1.523 8.336 1 93.06 97 LEU B N 1
ATOM 4980 C CA . LEU B 1 97 ? -39.625 1.438 6.879 1 93.06 97 LEU B CA 1
ATOM 4981 C C . LEU B 1 97 ? -38.438 2.219 6.336 1 93.06 97 LEU B C 1
ATOM 4983 O O . LEU B 1 97 ? -37.781 1.787 5.379 1 93.06 97 LEU B O 1
ATOM 4987 N N . GLN B 1 98 ? -38.188 3.391 6.91 1 91.12 98 GLN B N 1
ATOM 4988 C CA . GLN B 1 98 ? -37 4.156 6.512 1 91.12 98 GLN B CA 1
ATOM 4989 C C . GLN B 1 98 ? -35.719 3.371 6.766 1 91.12 98 GLN B C 1
ATOM 4991 O O . GLN B 1 98 ? -34.812 3.357 5.926 1 91.12 98 GLN B O 1
ATOM 4996 N N . MET B 1 99 ? -35.75 2.768 7.863 1 93.25 99 MET B N 1
ATOM 4997 C CA . MET B 1 99 ? -34.594 1.955 8.227 1 93.25 99 MET B CA 1
ATOM 4998 C C . MET B 1 99 ? -34.438 0.783 7.27 1 93.25 99 MET B C 1
ATOM 5000 O O . MET B 1 99 ? -33.312 0.499 6.816 1 93.25 99 MET B O 1
ATOM 5004 N N . ALA B 1 100 ? -35.469 0.127 6.977 1 95.31 100 ALA B N 1
ATOM 5005 C CA . ALA B 1 100 ? -35.438 -1.016 6.066 1 95.31 100 ALA B CA 1
ATOM 5006 C C . ALA B 1 100 ? -34.938 -0.601 4.684 1 95.31 100 ALA B C 1
ATOM 5008 O O . ALA B 1 100 ? -34.188 -1.323 4.051 1 95.31 100 ALA B O 1
ATOM 5009 N N . MET B 1 101 ? -35.406 0.487 4.258 1 94 101 MET B N 1
ATOM 5010 C CA . MET B 1 101 ? -35 0.978 2.945 1 94 101 MET B CA 1
ATOM 5011 C C . MET B 1 101 ? -33.5 1.299 2.924 1 94 101 MET B C 1
ATOM 5013 O O . MET B 1 101 ? -32.812 0.929 1.984 1 94 101 MET B O 1
ATOM 5017 N N . LEU B 1 102 ? -33.031 1.983 3.947 1 92.44 102 LEU B N 1
ATOM 5018 C CA . LEU B 1 102 ? -31.625 2.334 4.008 1 92.44 102 LEU B CA 1
ATOM 5019 C C . LEU B 1 102 ? -30.766 1.085 4.141 1 92.44 102 LEU B C 1
ATOM 5021 O O . LEU B 1 102 ? -29.688 0.994 3.529 1 92.44 102 LEU B O 1
ATOM 5025 N N . MET B 1 103 ? -31.234 0.16 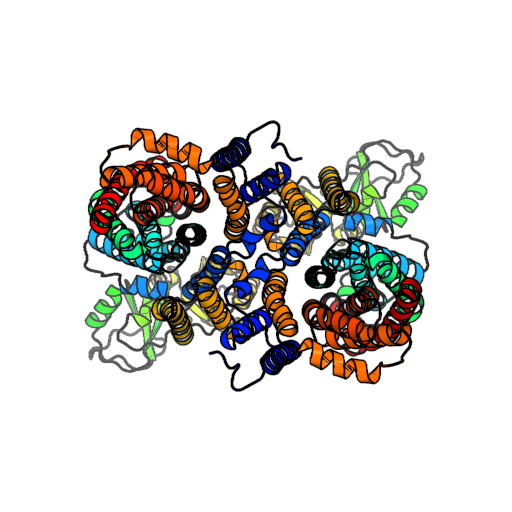4.953 1 96.62 103 MET B N 1
ATOM 5026 C CA . MET B 1 103 ? -30.531 -1.107 5.094 1 96.62 103 MET B CA 1
ATOM 5027 C C . MET B 1 103 ? -30.453 -1.843 3.762 1 96.62 103 MET B C 1
ATOM 5029 O O . MET B 1 103 ? -29.438 -2.449 3.439 1 96.62 103 MET B O 1
ATOM 5033 N N . SER B 1 104 ? -31.516 -1.82 3.012 1 96.19 104 SER B N 1
ATOM 5034 C CA . SER B 1 104 ? -31.547 -2.471 1.706 1 96.19 104 SER B CA 1
ATOM 5035 C C . SER B 1 104 ? -30.547 -1.834 0.75 1 96.19 104 SER B C 1
ATOM 5037 O O . SER B 1 104 ? -29.859 -2.537 0.004 1 96.19 104 SER B O 1
ATOM 5039 N N . VAL B 1 105 ? -30.438 -0.541 0.793 1 93.88 105 VAL B N 1
ATOM 5040 C CA . VAL B 1 105 ? -29.469 0.16 -0.029 1 93.88 105 VAL B CA 1
ATOM 5041 C C . VAL B 1 105 ? -28.047 -0.216 0.416 1 93.88 105 VAL B C 1
ATOM 5043 O O . VAL B 1 105 ? -27.188 -0.486 -0.416 1 93.88 105 VAL B O 1
ATOM 5046 N N . GLY B 1 106 ? -27.859 -0.163 1.7 1 94.56 106 GLY B N 1
ATOM 5047 C CA . GLY B 1 106 ? -26.562 -0.572 2.232 1 94.56 106 GLY B CA 1
ATOM 5048 C C . GLY B 1 106 ? -26.172 -1.979 1.824 1 94.56 106 GLY B C 1
ATOM 5049 O O . GLY B 1 106 ? -25.016 -2.221 1.435 1 94.56 106 GLY B O 1
ATOM 5050 N N . ALA B 1 107 ? -27.109 -2.895 1.916 1 96.88 107 ALA B N 1
ATOM 5051 C CA . ALA B 1 107 ? -26.875 -4.277 1.517 1 96.88 107 ALA B CA 1
ATOM 5052 C C . ALA B 1 107 ? -26.578 -4.375 0.024 1 96.88 107 ALA B C 1
ATOM 5054 O O . ALA B 1 107 ? -25.688 -5.125 -0.39 1 96.88 107 ALA B O 1
ATOM 5055 N N . LEU B 1 108 ? -27.281 -3.682 -0.744 1 94.88 108 LEU B N 1
ATOM 5056 C CA . LEU B 1 108 ? -27.062 -3.678 -2.188 1 94.88 108 LEU B CA 1
ATOM 5057 C C . LEU B 1 108 ? -25.688 -3.146 -2.533 1 94.88 108 LEU B C 1
ATOM 5059 O O . LEU B 1 108 ? -24.969 -3.734 -3.355 1 94.88 108 LEU B O 1
ATOM 5063 N N . LEU B 1 109 ? -25.344 -2.031 -1.928 1 91.94 109 LEU B N 1
ATOM 5064 C CA . LEU B 1 109 ? -24.016 -1.469 -2.146 1 91.94 109 LEU B CA 1
ATOM 5065 C C . LEU B 1 109 ? -22.922 -2.453 -1.722 1 91.94 109 LEU B C 1
ATOM 5067 O O . LEU B 1 109 ? -21.953 -2.668 -2.453 1 91.94 109 LEU B O 1
ATOM 5071 N N . SER B 1 110 ? -23.125 -3.064 -0.607 1 94.62 110 SER B N 1
ATOM 5072 C CA . SER B 1 110 ? -22.141 -3.965 -0.026 1 94.62 110 SER B CA 1
ATOM 5073 C C . SER B 1 110 ? -21.984 -5.234 -0.856 1 94.62 110 SER B C 1
ATOM 5075 O O . SER B 1 110 ? -20.969 -5.922 -0.778 1 94.62 110 SER B O 1
ATOM 5077 N N . ALA B 1 111 ? -22.984 -5.559 -1.628 1 95.38 111 ALA B N 1
ATOM 5078 C CA . ALA B 1 111 ? -22.922 -6.711 -2.523 1 95.38 111 ALA B CA 1
ATOM 5079 C C . ALA B 1 111 ? -21.891 -6.484 -3.625 1 95.38 111 ALA B C 1
ATOM 5081 O O . ALA B 1 111 ? -21.375 -7.445 -4.203 1 95.38 111 ALA B O 1
ATOM 5082 N N . PHE B 1 112 ? -21.547 -5.207 -3.822 1 91.31 112 PHE B N 1
ATOM 5083 C CA . PHE B 1 112 ? -20.719 -4.914 -4.984 1 91.31 112 PHE B CA 1
ATOM 5084 C C . PHE B 1 112 ? -19.484 -4.102 -4.578 1 91.31 112 PHE B C 1
ATOM 5086 O O . PHE B 1 112 ? -18.703 -3.691 -5.434 1 91.31 112 PHE B O 1
ATOM 5093 N N . MET B 1 113 ? -19.406 -3.746 -3.4 1 87.38 113 MET B N 1
ATOM 5094 C CA . MET B 1 113 ? -18.234 -3.027 -2.898 1 87.38 113 MET B CA 1
ATOM 5095 C C . MET B 1 113 ? -17.875 -3.484 -1.488 1 87.38 113 MET B C 1
ATOM 5097 O O . MET B 1 113 ? -18.547 -4.359 -0.928 1 87.38 113 MET B O 1
ATOM 5101 N N . ASN B 1 114 ? -16.812 -2.953 -1.005 1 85 114 ASN B N 1
ATOM 5102 C CA . ASN B 1 114 ? -16.375 -3.287 0.343 1 85 114 ASN B CA 1
ATOM 5103 C C . ASN B 1 114 ? -17.438 -2.961 1.385 1 85 114 ASN B C 1
ATOM 5105 O O . ASN B 1 114 ? -18.062 -1.902 1.327 1 85 114 ASN B O 1
ATOM 5109 N N . ASN B 1 115 ? -17.562 -3.896 2.332 1 89.19 115 ASN B N 1
ATOM 5110 C CA . ASN B 1 115 ? -18.594 -3.762 3.354 1 89.19 115 ASN B CA 1
ATOM 5111 C C . ASN B 1 115 ? -18.422 -2.477 4.16 1 89.19 115 ASN B C 1
ATOM 5113 O O . ASN B 1 115 ? -19.391 -1.775 4.434 1 89.19 115 ASN B O 1
ATOM 5117 N N . ILE B 1 116 ? -17.219 -2.174 4.477 1 82.44 116 ILE B N 1
ATOM 5118 C CA . ILE B 1 116 ? -16.938 -1.002 5.297 1 82.44 116 ILE B CA 1
ATOM 5119 C C . ILE B 1 116 ? -17.266 0.268 4.52 1 82.44 116 ILE B C 1
ATOM 5121 O O . ILE B 1 116 ? -17.875 1.195 5.066 1 82.44 116 ILE B O 1
ATOM 5125 N N . ALA B 1 117 ? -16.906 0.228 3.283 1 80.38 117 ALA B N 1
ATOM 5126 C CA . ALA B 1 117 ? -17.172 1.396 2.447 1 80.38 117 ALA B CA 1
ATOM 5127 C C . ALA B 1 117 ? -18.672 1.646 2.312 1 80.38 117 ALA B C 1
ATOM 5129 O O . ALA B 1 117 ? -19.125 2.785 2.42 1 80.38 117 ALA B O 1
ATOM 5130 N N . ALA B 1 118 ? -19.391 0.607 2.064 1 90.44 118 ALA B N 1
ATOM 5131 C CA . ALA B 1 118 ? -20.844 0.726 1.967 1 90.44 118 ALA B CA 1
ATOM 5132 C C . ALA B 1 118 ? -21.438 1.293 3.254 1 90.44 118 ALA B C 1
ATOM 5134 O O . ALA B 1 118 ? -22.281 2.184 3.213 1 90.44 118 ALA B O 1
ATOM 5135 N N . LEU B 1 119 ? -20.953 0.83 4.375 1 90.44 119 LEU B N 1
ATOM 5136 C CA . LEU B 1 119 ? -21.453 1.279 5.672 1 90.44 119 LEU B CA 1
ATOM 5137 C C . LEU B 1 119 ? -21.141 2.756 5.891 1 90.44 119 LEU B C 1
ATOM 5139 O O . LEU B 1 119 ? -21.984 3.516 6.352 1 90.44 119 LEU B O 1
ATOM 5143 N N . VAL B 1 120 ? -19.953 3.164 5.582 1 79.56 120 VAL B N 1
ATOM 5144 C CA . VAL B 1 120 ? -19.531 4.543 5.785 1 79.56 120 VAL B CA 1
ATOM 5145 C C . VAL B 1 120 ? -20.406 5.484 4.965 1 79.56 120 VAL B C 1
ATOM 5147 O O . VAL B 1 120 ? -20.703 6.598 5.398 1 79.56 120 VAL B O 1
ATOM 5150 N N . ILE B 1 121 ? -20.828 5.004 3.877 1 77.38 121 ILE B N 1
ATOM 5151 C CA . ILE B 1 121 ? -21.656 5.816 2.99 1 77.38 121 ILE B CA 1
ATOM 5152 C C . ILE B 1 121 ? -23.047 5.992 3.596 1 77.38 121 ILE B C 1
ATOM 5154 O O . ILE B 1 121 ? -23.609 7.09 3.576 1 77.38 121 ILE B O 1
ATOM 5158 N N . VAL B 1 122 ? -23.578 5 4.242 1 87.56 122 VAL B N 1
ATOM 5159 C CA . VAL B 1 122 ? -24.984 5.047 4.664 1 87.56 122 VAL B CA 1
ATOM 5160 C C . VAL B 1 122 ? -25.062 5.488 6.121 1 87.56 122 VAL B C 1
ATOM 5162 O O . VAL B 1 122 ? -26.125 5.891 6.594 1 87.56 122 VAL B O 1
ATOM 5165 N N . MET B 1 123 ? -24 5.461 6.848 1 85.94 123 MET B N 1
ATOM 5166 C CA . MET B 1 123 ? -24 5.742 8.281 1 85.94 123 MET B CA 1
ATOM 5167 C C . MET B 1 123 ? -24.516 7.148 8.562 1 85.94 123 MET B C 1
ATOM 5169 O O . MET B 1 123 ? -25.391 7.332 9.406 1 85.94 123 MET B O 1
ATOM 5173 N N . PRO B 1 124 ? -23.969 8.18 7.898 1 74.31 124 PRO B N 1
ATOM 5174 C CA . PRO B 1 124 ? -24.469 9.523 8.172 1 74.31 124 PRO B CA 1
ATOM 5175 C C . PRO B 1 124 ? -25.969 9.664 7.867 1 74.31 124 PRO B C 1
ATOM 5177 O O . PRO B 1 124 ? -26.672 10.398 8.562 1 74.31 124 PRO B O 1
ATOM 5180 N N . LEU B 1 125 ? -26.406 9.008 6.875 1 78.62 125 LEU B N 1
ATOM 5181 C CA . LEU B 1 125 ? -27.828 9.023 6.527 1 78.62 125 LEU B CA 1
ATOM 5182 C C . LEU B 1 125 ? -28.656 8.344 7.609 1 78.62 125 LEU B C 1
ATOM 5184 O O . LEU B 1 125 ? -29.75 8.797 7.934 1 78.62 125 LEU B O 1
ATOM 5188 N N . GLY B 1 126 ? -28.156 7.25 8.117 1 87.88 126 GLY B N 1
ATOM 5189 C CA . GLY B 1 126 ? -28.812 6.586 9.227 1 87.88 126 GLY B CA 1
ATOM 5190 C C . GLY B 1 126 ? -28.922 7.453 10.469 1 87.88 126 GLY B C 1
ATOM 5191 O O . GLY B 1 126 ? -29.969 7.5 11.109 1 87.88 126 GLY B O 1
ATOM 5192 N N . ALA B 1 127 ? -27.859 8.125 10.773 1 82.62 127 ALA B N 1
ATOM 5193 C CA . ALA B 1 127 ? -27.875 9.039 11.914 1 82.62 127 ALA B CA 1
ATOM 5194 C C . ALA B 1 127 ? -28.906 10.141 11.727 1 82.62 127 ALA B C 1
ATOM 5196 O O . ALA B 1 127 ? -29.609 10.508 12.672 1 82.62 127 ALA B O 1
ATOM 5197 N N . GLU B 1 128 ? -28.969 10.57 10.578 1 75.44 128 GLU B N 1
ATOM 5198 C CA . GLU B 1 128 ? -29.953 11.617 10.266 1 75.44 128 GLU B CA 1
ATOM 5199 C C . GLU B 1 128 ? -31.375 11.102 10.43 1 75.44 128 GLU B C 1
ATOM 5201 O O . GLU B 1 128 ? -32.219 11.805 10.984 1 75.44 128 GLU B O 1
ATOM 5206 N N . ILE B 1 129 ? -31.656 10 9.922 1 83.56 129 ILE B N 1
ATOM 5207 C CA . ILE B 1 129 ? -32.969 9.383 10.039 1 83.56 129 ILE B CA 1
ATOM 5208 C C . ILE B 1 129 ? -33.344 9.219 11.508 1 83.56 129 ILE B C 1
ATOM 5210 O O . ILE B 1 129 ? -34.469 9.5 11.914 1 83.56 129 ILE B O 1
ATOM 5214 N N . ALA B 1 130 ? -32.406 8.758 12.281 1 87.5 130 ALA B N 1
ATOM 5215 C CA . ALA B 1 130 ? -32.656 8.578 13.711 1 87.5 130 ALA B CA 1
ATOM 5216 C C . ALA B 1 130 ? -33 9.906 14.383 1 87.5 130 ALA B C 1
ATOM 5218 O O . ALA B 1 130 ? -33.969 9.984 15.148 1 87.5 130 ALA B O 1
ATOM 5219 N N . ARG B 1 131 ? -32.281 10.883 14.055 1 77.94 131 ARG B N 1
ATOM 5220 C CA . ARG B 1 131 ? -32.5 12.195 14.648 1 77.94 131 ARG B CA 1
ATOM 5221 C C . ARG B 1 131 ? -33.844 12.758 14.25 1 77.94 131 ARG B C 1
ATOM 5223 O O . ARG B 1 131 ? -34.562 13.312 15.086 1 77.94 131 ARG B O 1
ATOM 5230 N N . GLN B 1 132 ? -34.156 12.594 13.07 1 74.44 132 GLN B N 1
ATOM 5231 C CA . GLN B 1 132 ? -35.406 13.102 12.562 1 74.44 132 GLN B CA 1
ATOM 5232 C C . GLN B 1 132 ? -36.594 12.406 13.234 1 74.44 132 GLN B C 1
ATOM 5234 O O . GLN B 1 132 ? -37.656 12.992 13.398 1 74.44 132 GLN B O 1
ATOM 5239 N N . ASN B 1 133 ? -36.406 11.25 13.617 1 84.88 133 ASN B N 1
ATOM 5240 C CA . ASN B 1 133 ? -37.469 10.477 14.25 1 84.88 133 ASN B CA 1
ATOM 5241 C C . ASN B 1 133 ? -37.312 10.477 15.773 1 84.88 133 ASN B C 1
ATOM 5243 O O . ASN B 1 133 ? -37.969 9.664 16.453 1 84.88 133 ASN B O 1
ATOM 5247 N N . LYS B 1 134 ? -36.375 11.375 16.188 1 83.69 134 LYS B N 1
ATOM 5248 C CA . LYS B 1 134 ? -36.156 11.547 17.625 1 83.69 134 LYS B CA 1
ATOM 5249 C C . LYS B 1 134 ? -35.781 10.227 18.281 1 83.69 134 LYS B C 1
ATOM 5251 O O . LYS B 1 134 ? -36.312 9.875 19.328 1 83.69 134 LYS B O 1
ATOM 5256 N N . LYS B 1 135 ? -35.062 9.492 17.625 1 89.12 135 LYS B N 1
ATOM 5257 C CA . LYS B 1 135 ? -34.5 8.25 18.141 1 89.12 135 LYS B CA 1
ATOM 5258 C C . LYS B 1 135 ? -33 8.367 18.344 1 89.12 135 LYS B C 1
ATOM 5260 O O . LYS B 1 135 ? -32.375 9.234 17.75 1 89.12 135 LYS B O 1
ATOM 5265 N N . ALA B 1 136 ? -32.5 7.574 19.219 1 89.44 136 ALA B N 1
ATOM 5266 C CA . ALA B 1 136 ? -31.062 7.531 19.391 1 89.44 136 ALA B CA 1
ATOM 5267 C C . ALA B 1 136 ? -30.375 6.977 18.141 1 89.44 136 ALA B C 1
ATOM 5269 O O . ALA B 1 136 ? -30.859 6.035 17.516 1 89.44 136 ALA B O 1
ATOM 5270 N N . VAL B 1 137 ? -29.266 7.5 17.844 1 88 137 VAL B N 1
ATOM 5271 C CA . VAL B 1 137 ? -28.516 7.109 16.656 1 88 137 VAL B CA 1
ATOM 5272 C C . VAL B 1 137 ? -28.109 5.641 16.766 1 88 137 VAL B C 1
ATOM 5274 O O . VAL B 1 137 ? -28.047 4.934 15.75 1 88 137 VAL B O 1
ATOM 5277 N N . GLY B 1 138 ? -27.922 5.219 17.922 1 90.69 138 GLY B N 1
ATOM 5278 C CA . GLY B 1 138 ? -27.516 3.846 18.172 1 90.69 138 GLY B CA 1
ATOM 5279 C C . GLY B 1 138 ? -28.562 2.83 17.734 1 90.69 138 GLY B C 1
ATOM 5280 O O . GLY B 1 138 ? -28.234 1.659 17.516 1 90.69 138 GLY B O 1
ATOM 5281 N N . THR B 1 139 ? -29.766 3.244 17.484 1 92.19 139 THR B N 1
ATOM 5282 C CA . THR B 1 139 ? -30.828 2.316 17.141 1 92.19 139 THR B CA 1
ATOM 5283 C C . THR B 1 139 ? -30.719 1.909 15.664 1 92.19 139 THR B C 1
ATOM 5285 O O . THR B 1 139 ? -31.297 0.897 15.258 1 92.19 139 THR B O 1
ATOM 5288 N N . ILE B 1 140 ? -29.922 2.629 14.898 1 92.69 140 ILE B N 1
ATOM 5289 C CA . ILE B 1 140 ? -29.938 2.352 13.461 1 92.69 140 ILE B CA 1
ATOM 5290 C C . ILE B 1 140 ? -28.531 1.952 13 1 92.69 140 ILE B C 1
ATOM 5292 O O . ILE B 1 140 ? -28.375 1.27 11.984 1 92.69 140 ILE B O 1
ATOM 5296 N N . LEU B 1 141 ? -27.547 2.297 13.727 1 92.5 141 LEU B N 1
ATOM 5297 C CA . LEU B 1 141 ? -26.188 2.084 13.242 1 92.5 141 LEU B CA 1
ATOM 5298 C C . LEU B 1 141 ? -25.844 0.6 13.242 1 92.5 141 LEU B C 1
ATOM 5300 O O . LEU B 1 141 ? -25.25 0.101 12.281 1 92.5 141 LEU B O 1
ATOM 5304 N N . MET B 1 142 ? -26.203 -0.142 14.242 1 94.31 142 MET B N 1
ATOM 5305 C CA . MET B 1 142 ? -25.906 -1.573 14.281 1 94.31 142 MET B CA 1
ATOM 5306 C C . MET B 1 142 ? -26.688 -2.316 13.203 1 94.31 142 MET B C 1
ATOM 5308 O O . MET B 1 142 ? -26.125 -3.127 12.469 1 94.31 142 MET B O 1
ATOM 5312 N N . PRO B 1 143 ? -27.938 -2.02 13.062 1 96.06 143 PRO B N 1
ATOM 5313 C CA . PRO B 1 143 ? -28.688 -2.639 11.969 1 96.06 143 PRO B CA 1
ATOM 5314 C C . PRO B 1 143 ? -28.062 -2.379 10.602 1 96.06 143 PRO B C 1
ATOM 5316 O O . PRO B 1 143 ? -28.016 -3.281 9.758 1 96.06 143 PRO B O 1
ATOM 5319 N N . LEU B 1 144 ? -27.594 -1.209 10.43 1 95 144 LEU B N 1
ATOM 5320 C CA . LEU B 1 144 ? -26.938 -0.88 9.172 1 95 144 LEU B CA 1
ATOM 5321 C C . LEU B 1 144 ? -25.672 -1.707 8.992 1 95 144 LEU B C 1
ATOM 5323 O O . LEU B 1 144 ? -25.391 -2.188 7.887 1 95 144 LEU B O 1
ATOM 5327 N N . ALA B 1 145 ? -24.953 -1.818 10.023 1 95.12 145 ALA B N 1
ATOM 5328 C CA . ALA B 1 145 ? -23.734 -2.633 9.977 1 95.12 145 ALA B CA 1
ATOM 5329 C C . ALA B 1 145 ? -24.062 -4.078 9.617 1 95.12 145 ALA B C 1
ATOM 5331 O O . ALA B 1 145 ? -23.422 -4.664 8.734 1 95.12 145 ALA B O 1
ATOM 5332 N N . PHE B 1 146 ? -25.094 -4.609 10.242 1 97.38 146 PHE B N 1
ATOM 5333 C CA . PHE B 1 146 ? -25.484 -5.992 9.992 1 97.38 146 PHE B CA 1
ATOM 5334 C C . PHE B 1 146 ? -26 -6.16 8.57 1 97.38 146 PHE B C 1
ATOM 5336 O O . PHE B 1 146 ? -25.703 -7.152 7.91 1 97.38 146 PHE B O 1
ATOM 5343 N N . ALA B 1 147 ? -26.703 -5.23 8.086 1 97.19 147 ALA B N 1
ATOM 5344 C CA . ALA B 1 147 ? -27.25 -5.289 6.734 1 97.19 147 ALA B CA 1
ATOM 5345 C C . ALA B 1 147 ? -26.141 -5.285 5.691 1 97.19 147 ALA B C 1
ATOM 5347 O O . ALA B 1 147 ? -26.203 -6.023 4.707 1 97.19 147 ALA B O 1
ATOM 5348 N N . THR B 1 148 ? -25.188 -4.434 5.883 1 95.62 148 THR B N 1
ATOM 5349 C CA . THR B 1 148 ? -24.078 -4.363 4.941 1 95.62 148 THR B CA 1
ATOM 5350 C C . THR B 1 148 ? -23.25 -5.645 4.98 1 95.62 148 THR B C 1
ATOM 5352 O O . THR B 1 148 ? -22.719 -6.082 3.957 1 95.62 148 THR B O 1
ATOM 5355 N N . ILE B 1 149 ? -23.125 -6.266 6.125 1 95.88 149 ILE B N 1
ATOM 5356 C CA . ILE B 1 149 ? -22.453 -7.551 6.238 1 95.88 149 ILE B CA 1
ATOM 5357 C C . ILE B 1 149 ? -23.219 -8.609 5.453 1 95.88 149 ILE B C 1
ATOM 5359 O O . ILE B 1 149 ? -22.625 -9.367 4.676 1 95.88 149 ILE B O 1
ATOM 5363 N N . MET B 1 150 ? -24.5 -8.617 5.59 1 97.31 150 MET B N 1
ATOM 5364 C CA . MET B 1 150 ? -25.328 -9.594 4.891 1 97.31 150 MET B CA 1
ATOM 5365 C C . MET B 1 150 ? -25.312 -9.344 3.387 1 97.31 150 MET B C 1
ATOM 5367 O O . MET B 1 150 ? -25.391 -10.289 2.598 1 97.31 150 MET B O 1
ATOM 5371 N N . GLY B 1 151 ? -25.219 -8.117 2.996 1 96.44 151 GLY B N 1
ATOM 5372 C CA . GLY B 1 151 ? -25.109 -7.801 1.581 1 96.44 151 GLY B CA 1
ATOM 5373 C C . GLY B 1 151 ? -23.891 -8.43 0.921 1 96.44 151 GLY B C 1
ATOM 5374 O O . GLY B 1 151 ? -23.922 -8.758 -0.266 1 96.44 151 GLY B O 1
ATOM 5375 N N . GLY B 1 152 ? -22.859 -8.578 1.646 1 95.19 152 GLY B N 1
ATOM 5376 C CA . GLY B 1 152 ? -21.625 -9.141 1.141 1 95.19 152 GLY B CA 1
ATOM 5377 C C . GLY B 1 152 ? -21.75 -10.602 0.754 1 95.19 152 GLY B C 1
ATOM 5378 O O . GLY B 1 152 ? -20.891 -11.148 0.055 1 95.19 152 GLY B O 1
ATOM 5379 N N . MET B 1 153 ? -22.859 -11.234 1.117 1 96 153 MET B N 1
ATOM 5380 C CA . MET B 1 153 ? -23.078 -12.656 0.86 1 96 153 MET B CA 1
ATOM 5381 C C . MET B 1 153 ? -23.75 -12.867 -0.492 1 96 153 MET B C 1
ATOM 5383 O O . MET B 1 153 ? -23.906 -14.008 -0.938 1 96 153 MET B O 1
ATOM 5387 N N . ILE B 1 154 ? -24.016 -11.844 -1.171 1 97 154 ILE B N 1
ATOM 5388 C CA . ILE B 1 154 ? -24.953 -11.945 -2.281 1 97 154 ILE B CA 1
ATOM 5389 C C . ILE B 1 154 ? -24.188 -12.227 -3.578 1 97 154 ILE B C 1
ATOM 5391 O O . ILE B 1 154 ? -24.688 -12.938 -4.453 1 97 154 ILE B O 1
ATOM 5395 N N . THR B 1 155 ? -23 -11.688 -3.699 1 96.25 155 THR B N 1
ATOM 5396 C CA . THR B 1 155 ? -22.219 -11.875 -4.926 1 96.25 155 THR B CA 1
ATOM 5397 C C . THR B 1 155 ? -20.844 -12.43 -4.617 1 96.25 155 THR B C 1
ATOM 5399 O O . THR B 1 155 ? -20.406 -12.438 -3.459 1 96.25 155 THR B O 1
ATOM 5402 N N . LEU B 1 156 ? -20.203 -12.875 -5.645 1 94.56 156 LEU B N 1
ATOM 5403 C CA . LEU B 1 156 ? -18.891 -13.469 -5.52 1 94.56 156 LEU B CA 1
ATOM 5404 C C . LEU B 1 156 ? -17.875 -12.453 -4.992 1 94.56 156 LEU B C 1
ATOM 5406 O O . LEU B 1 156 ? -16.984 -12.805 -4.227 1 94.56 156 LEU B O 1
ATOM 5410 N N . ILE B 1 157 ? -18.078 -11.164 -5.32 1 92.25 157 ILE B N 1
ATOM 5411 C CA . ILE B 1 157 ? -17.062 -10.156 -5.027 1 92.25 157 ILE B CA 1
ATOM 5412 C C . ILE B 1 157 ? -17.438 -9.406 -3.752 1 92.25 157 ILE B C 1
ATOM 5414 O O . ILE B 1 157 ? -16.75 -8.469 -3.35 1 92.25 157 ILE B O 1
ATOM 5418 N N . GLY B 1 158 ? -18.5 -9.797 -3.131 1 92.81 158 GLY B N 1
ATOM 5419 C CA . GLY B 1 158 ? -19 -9.062 -1.981 1 92.81 158 GLY B CA 1
ATOM 5420 C C . GLY B 1 158 ? -18.047 -9.078 -0.801 1 92.81 158 GLY B C 1
ATOM 5421 O O . GLY B 1 158 ? -17.953 -8.102 -0.058 1 92.81 158 GLY B O 1
ATOM 5422 N N . THR B 1 159 ? -17.453 -10.188 -0.615 1 91.31 159 THR B N 1
ATOM 5423 C CA . THR B 1 159 ? -16.453 -10.336 0.432 1 91.31 159 THR B CA 1
ATOM 5424 C C . THR B 1 159 ? -15.336 -11.273 -0.023 1 91.31 159 THR B C 1
ATOM 5426 O O . THR B 1 159 ? -15.562 -12.164 -0.84 1 91.31 159 THR B O 1
ATOM 5429 N N . PRO B 1 160 ? -14.203 -11.055 0.45 1 88.56 160 PRO B N 1
ATOM 5430 C CA . PRO B 1 160 ? -13.07 -11.906 0.074 1 88.56 160 PRO B CA 1
ATOM 5431 C C . PRO B 1 160 ? -13.312 -13.383 0.398 1 88.56 160 PRO B C 1
ATOM 5433 O O . PRO B 1 160 ? -12.836 -14.258 -0.324 1 88.56 160 PRO B O 1
ATOM 5436 N N . ALA B 1 161 ? -14.031 -13.656 1.396 1 91.94 161 ALA B N 1
ATOM 5437 C CA . ALA B 1 161 ? -14.312 -15.031 1.793 1 91.94 161 ALA B CA 1
ATOM 5438 C C . ALA B 1 161 ? -15.039 -15.781 0.681 1 91.94 161 ALA B C 1
ATOM 5440 O O . ALA B 1 161 ? -14.797 -16.969 0.464 1 91.94 161 ALA B O 1
ATOM 5441 N N . ASN B 1 162 ? -15.93 -15.109 -0.051 1 95.31 162 ASN B N 1
ATOM 5442 C CA . ASN B 1 162 ? -16.641 -15.734 -1.161 1 95.31 162 ASN B CA 1
ATOM 5443 C C . ASN B 1 162 ? -15.688 -16.172 -2.266 1 95.31 162 ASN B C 1
ATOM 5445 O O . ASN B 1 162 ? -15.828 -17.266 -2.82 1 95.31 162 ASN B O 1
ATOM 5449 N N . MET B 1 163 ? -14.781 -15.391 -2.5 1 90.38 163 MET B N 1
ATOM 5450 C CA . MET B 1 163 ? -13.82 -15.664 -3.562 1 90.38 163 MET B CA 1
ATOM 5451 C C . MET B 1 163 ? -12.898 -16.812 -3.176 1 90.38 163 MET B C 1
ATOM 5453 O O . MET B 1 163 ? -12.516 -17.625 -4.027 1 90.38 163 MET B O 1
ATOM 5457 N N . ILE B 1 164 ? -12.617 -16.906 -1.991 1 88.88 164 ILE B N 1
ATOM 5458 C CA . ILE B 1 164 ? -11.789 -18 -1.496 1 88.88 164 ILE B CA 1
ATOM 5459 C C . ILE B 1 164 ? -12.539 -19.328 -1.664 1 88.88 164 ILE B C 1
ATOM 5461 O O . ILE B 1 164 ? -11.961 -20.312 -2.137 1 88.88 164 ILE B O 1
ATOM 5465 N N . LEU B 1 165 ? -13.695 -19.312 -1.232 1 94.19 165 LEU B N 1
ATOM 5466 C CA . LEU B 1 165 ? -14.484 -20.531 -1.34 1 94.19 165 LEU B CA 1
ATOM 5467 C C . LEU B 1 165 ? -14.656 -20.953 -2.799 1 94.19 165 LEU B C 1
ATOM 5469 O O . LEU B 1 165 ? -14.703 -22.141 -3.111 1 94.19 165 LEU B O 1
ATOM 5473 N N . SER B 1 166 ? -14.75 -19.922 -3.631 1 92.81 166 SER B N 1
ATOM 5474 C CA . SER B 1 166 ? -14.789 -20.203 -5.062 1 92.81 166 SER B CA 1
ATOM 5475 C C . SER B 1 166 ? -13.492 -20.875 -5.523 1 92.81 166 SER B C 1
ATOM 5477 O O . SER B 1 166 ? -13.516 -21.797 -6.332 1 92.81 166 SER B O 1
ATOM 5479 N N . SER B 1 167 ? -12.414 -20.406 -5.062 1 87.38 167 SER B N 1
ATOM 5480 C CA . SER B 1 167 ? -11.117 -20.984 -5.402 1 87.38 167 SER B CA 1
ATOM 5481 C C . SER B 1 167 ? -10.992 -22.406 -4.883 1 87.38 167 SER B C 1
ATOM 5483 O O . SER B 1 167 ? -10.477 -23.281 -5.574 1 87.38 167 SER B O 1
ATOM 5485 N N . VAL B 1 168 ? -11.461 -22.641 -3.711 1 88.19 168 VAL B N 1
ATOM 5486 C CA . VAL B 1 168 ? -11.461 -23.969 -3.131 1 88.19 168 VAL B CA 1
ATOM 5487 C C . VAL B 1 168 ? -12.305 -24.922 -3.988 1 88.19 168 VAL B C 1
ATOM 5489 O O . VAL B 1 168 ? -11.898 -26.047 -4.262 1 88.19 168 VAL B O 1
ATOM 5492 N N . ARG B 1 169 ? -13.43 -24.406 -4.379 1 92.88 169 ARG B N 1
ATOM 5493 C CA . ARG B 1 169 ? -14.305 -25.203 -5.242 1 92.88 169 ARG B CA 1
ATOM 5494 C C . ARG B 1 169 ? -13.617 -25.516 -6.566 1 92.88 169 ARG B C 1
ATOM 5496 O O . ARG B 1 169 ? -13.734 -26.625 -7.082 1 92.88 169 ARG B O 1
ATOM 5503 N N . GLU B 1 170 ? -12.992 -24.562 -7.094 1 88.5 170 GLU B N 1
ATOM 5504 C CA . GLU B 1 170 ? -12.305 -24.734 -8.367 1 88.5 170 GLU B CA 1
ATOM 5505 C C . GLU B 1 170 ? -11.203 -25.781 -8.266 1 88.5 170 GLU B C 1
ATOM 5507 O O . GLU B 1 170 ? -11.062 -26.641 -9.148 1 88.5 170 GLU B O 1
ATOM 5512 N N . GLU B 1 171 ? -10.547 -25.719 -7.285 1 82.81 171 GLU B N 1
ATOM 5513 C CA . GLU B 1 171 ? -9.438 -26.656 -7.078 1 82.81 171 GLU B CA 1
ATOM 5514 C C . GLU B 1 171 ? -9.945 -28.078 -6.883 1 82.81 171 GLU B C 1
ATOM 5516 O O . GLU B 1 171 ? -9.32 -29.031 -7.348 1 82.81 171 GLU B O 1
ATOM 5521 N N . ARG B 1 172 ? -11.086 -28.203 -6.316 1 86.31 172 ARG B N 1
ATOM 5522 C CA . ARG B 1 172 ? -11.523 -29.531 -5.898 1 86.31 172 ARG B CA 1
ATOM 5523 C C . ARG B 1 172 ? -12.578 -30.078 -6.852 1 86.31 172 ARG B C 1
ATOM 5525 O O . ARG B 1 172 ? -12.656 -31.297 -7.059 1 86.31 172 ARG B O 1
ATOM 5532 N N . LEU B 1 173 ? -13.297 -29.188 -7.293 1 91.19 173 LEU B N 1
ATOM 5533 C CA . LEU B 1 173 ? -14.414 -29.641 -8.109 1 91.19 173 LEU B CA 1
ATOM 5534 C C . LEU B 1 173 ? -14.234 -29.219 -9.562 1 91.19 173 LEU B C 1
ATOM 5536 O O . LEU B 1 173 ? -15.055 -29.547 -10.422 1 91.19 173 LEU B O 1
ATOM 5540 N N . GLY B 1 174 ? -13.211 -28.438 -9.859 1 87.5 174 GLY B N 1
ATOM 5541 C CA . GLY B 1 174 ? -12.844 -28.156 -11.234 1 87.5 174 GLY B CA 1
ATOM 5542 C C . GLY B 1 174 ? -13.289 -26.781 -11.703 1 87.5 174 GLY B C 1
ATOM 5543 O O . GLY B 1 174 ? -12.758 -26.234 -12.672 1 87.5 174 GLY B O 1
ATOM 5544 N N . GLN B 1 175 ? -14.375 -26.266 -11.109 1 89.88 175 GLN B N 1
ATOM 5545 C CA . GLN B 1 175 ? -14.875 -24.953 -11.492 1 89.88 175 GLN B CA 1
ATOM 5546 C C . GLN B 1 175 ? -15.25 -24.125 -10.266 1 89.88 175 GLN B C 1
ATOM 5548 O O . GLN B 1 175 ? -15.797 -24.672 -9.297 1 89.88 175 GLN B O 1
ATOM 5553 N N . GLY B 1 176 ? -15.008 -22.859 -10.336 1 92 176 GLY B N 1
ATOM 5554 C CA . GLY B 1 176 ? -15.398 -21.984 -9.25 1 92 176 GLY B CA 1
ATOM 5555 C C . GLY B 1 176 ? -16.875 -21.625 -9.281 1 92 176 GLY B C 1
ATOM 5556 O O . GLY B 1 176 ? -17.609 -22.094 -10.141 1 92 176 GLY B O 1
ATOM 5557 N N . PHE B 1 177 ? -17.281 -20.844 -8.336 1 94.25 177 PHE B N 1
ATOM 5558 C CA . PHE B 1 177 ? -18.656 -20.344 -8.289 1 94.25 177 PHE B CA 1
ATOM 5559 C C . PHE B 1 177 ? -18.906 -19.328 -9.398 1 94.25 177 PHE B C 1
ATOM 5561 O O . PHE B 1 177 ? -18 -18.562 -9.758 1 94.25 177 PHE B O 1
ATOM 5568 N N . GLY B 1 178 ? -20.094 -19.406 -9.898 1 93.12 178 GLY B N 1
ATOM 5569 C CA . GLY B 1 178 ? -20.531 -18.281 -10.711 1 93.12 178 GLY B CA 1
ATOM 5570 C C . GLY B 1 178 ? -20.688 -17 -9.922 1 93.12 178 GLY B C 1
ATOM 5571 O O . GLY B 1 178 ? -20.766 -17.016 -8.688 1 93.12 178 GLY B O 1
ATOM 5572 N N . PHE B 1 179 ? -20.766 -15.93 -10.625 1 93.69 179 PHE B N 1
ATOM 5573 C CA . PHE B 1 179 ? -20.797 -14.609 -10.008 1 93.69 179 PHE B CA 1
ATOM 5574 C C . PHE B 1 179 ? -22 -14.477 -9.07 1 93.69 179 PHE B C 1
ATOM 5576 O O . PHE B 1 179 ? -21.891 -13.867 -8.008 1 93.69 179 PHE B O 1
ATOM 5583 N N . PHE B 1 180 ? -23.172 -15.148 -9.445 1 95.56 180 PHE B N 1
ATOM 5584 C CA . PHE B 1 180 ? -24.406 -15 -8.68 1 95.56 180 PHE B CA 1
ATOM 5585 C C . PHE B 1 180 ? -24.844 -16.344 -8.109 1 95.56 180 PHE B C 1
ATOM 5587 O O . PHE B 1 180 ? -26.016 -16.531 -7.77 1 95.56 180 PHE B O 1
ATOM 5594 N N . SER B 1 181 ? -23.953 -17.281 -8.031 1 95.12 181 SER B N 1
ATOM 5595 C CA . SER B 1 181 ? -24.281 -18.609 -7.52 1 95.12 181 SER B CA 1
ATOM 5596 C C . SER B 1 181 ? -24.844 -18.516 -6.098 1 95.12 181 SER B C 1
ATOM 5598 O O . SER B 1 181 ? -25.688 -19.328 -5.711 1 95.12 181 SER B O 1
ATOM 5600 N N . MET B 1 182 ? -24.406 -17.578 -5.324 1 96.94 182 MET B N 1
ATOM 5601 C CA . MET B 1 182 ? -24.797 -17.469 -3.92 1 96.94 182 MET B CA 1
ATOM 5602 C C . MET B 1 182 ? -25.953 -16.5 -3.746 1 96.94 182 MET B C 1
ATOM 5604 O O . MET B 1 182 ? -26.484 -16.328 -2.643 1 96.94 182 MET B O 1
ATOM 5608 N N . ALA B 1 183 ? -26.406 -15.891 -4.836 1 97.25 183 ALA B N 1
ATOM 5609 C CA . ALA B 1 183 ? -27.375 -14.805 -4.766 1 97.25 183 ALA B CA 1
ATOM 5610 C C . ALA B 1 183 ? -28.688 -15.289 -4.152 1 97.25 183 ALA B C 1
ATOM 5612 O O . ALA B 1 183 ? -29.281 -14.609 -3.307 1 97.25 183 ALA B O 1
ATOM 5613 N N . PRO B 1 184 ? -29.188 -16.453 -4.551 1 97.44 184 PRO B N 1
ATOM 5614 C CA . PRO B 1 184 ? -30.484 -16.859 -4 1 97.44 184 PRO B CA 1
ATOM 5615 C C . PRO B 1 184 ? -30.484 -16.969 -2.479 1 97.44 184 PRO B C 1
ATOM 5617 O O . PRO B 1 184 ? -31.359 -16.422 -1.809 1 97.44 184 PRO B O 1
ATOM 5620 N N . VAL B 1 185 ? -29.516 -17.625 -1.932 1 97.94 185 VAL B N 1
ATOM 5621 C CA . VAL B 1 185 ? -29.453 -17.797 -0.482 1 97.94 185 VAL B CA 1
ATOM 5622 C C . VAL B 1 185 ? -29.062 -16.469 0.169 1 97.94 185 VAL B C 1
ATOM 5624 O O . VAL B 1 185 ? -29.578 -16.109 1.222 1 97.94 185 VAL B O 1
ATOM 5627 N N . GLY B 1 186 ? -28.094 -15.742 -0.411 1 98 186 GLY B N 1
ATOM 5628 C CA . GLY B 1 186 ? -27.672 -14.453 0.122 1 98 186 GLY B CA 1
ATOM 5629 C C . GLY B 1 186 ? -28.797 -13.445 0.206 1 98 186 GLY B C 1
ATOM 5630 O O . GLY B 1 186 ? -28.922 -12.742 1.208 1 98 186 GLY B O 1
ATOM 5631 N N . ILE B 1 187 ? -29.594 -13.375 -0.87 1 98.25 187 ILE B N 1
ATOM 5632 C CA . ILE B 1 187 ? -30.719 -12.445 -0.906 1 98.25 187 ILE B CA 1
ATOM 5633 C C . ILE B 1 187 ? -31.75 -12.852 0.14 1 98.25 187 ILE B C 1
ATOM 5635 O O . ILE B 1 187 ? -32.281 -12 0.856 1 98.25 187 ILE B O 1
ATOM 5639 N N . ALA B 1 188 ? -32.031 -14.125 0.213 1 98.44 188 ALA B N 1
ATOM 5640 C CA . ALA B 1 188 ? -33 -14.602 1.196 1 98.44 188 ALA B CA 1
ATOM 5641 C C . ALA B 1 188 ? -32.594 -14.234 2.613 1 98.44 188 ALA B C 1
ATOM 5643 O O . ALA B 1 188 ? -33.375 -13.734 3.4 1 98.44 188 ALA B O 1
ATOM 5644 N N . VAL B 1 189 ? -31.359 -14.469 2.934 1 98.31 189 VAL B N 1
ATOM 5645 C CA . VAL B 1 189 ? -30.828 -14.172 4.258 1 98.31 189 VAL B CA 1
ATOM 5646 C C . VAL B 1 189 ? -30.891 -12.664 4.516 1 98.31 189 VAL B C 1
ATOM 5648 O O . VAL B 1 189 ? -31.266 -12.234 5.605 1 98.31 189 VAL B O 1
ATOM 5651 N N . ALA B 1 190 ? -30.484 -11.891 3.492 1 98.25 190 ALA B N 1
ATOM 5652 C CA . ALA B 1 190 ? -30.5 -10.438 3.639 1 98.25 190 ALA B CA 1
ATOM 5653 C C . ALA B 1 190 ? -31.906 -9.914 3.881 1 98.25 190 ALA B C 1
ATOM 5655 O O . ALA B 1 190 ? -32.125 -9.062 4.742 1 98.25 190 ALA B O 1
ATOM 5656 N N . VAL B 1 191 ? -32.875 -10.43 3.143 1 98.19 191 VAL B N 1
ATOM 5657 C CA . VAL B 1 191 ? -34.25 -9.977 3.264 1 98.19 191 VAL B CA 1
ATOM 5658 C C . VAL B 1 191 ? -34.781 -10.328 4.648 1 98.19 191 VAL B C 1
ATOM 5660 O O . VAL B 1 191 ? -35.344 -9.469 5.336 1 98.19 191 VAL B O 1
ATOM 5663 N N . VAL B 1 192 ? -34.625 -11.539 5.098 1 98.19 192 VAL B N 1
ATOM 5664 C CA . VAL B 1 192 ? -35.094 -11.969 6.41 1 98.19 192 VAL B CA 1
ATOM 5665 C C . VAL B 1 192 ? -34.375 -11.172 7.504 1 98.19 192 VAL B C 1
ATOM 5667 O O . VAL B 1 192 ? -35 -10.75 8.477 1 98.19 192 VAL B O 1
ATOM 5670 N N . GLY B 1 193 ? -33.094 -11 7.387 1 98.06 193 GLY B N 1
ATOM 5671 C CA . GLY B 1 193 ? -32.312 -10.234 8.352 1 98.06 193 GLY B CA 1
ATOM 5672 C C . GLY B 1 193 ? -32.75 -8.789 8.453 1 98.06 193 GLY B C 1
ATOM 5673 O O . GLY B 1 193 ? -32.906 -8.25 9.547 1 98.06 193 GLY B O 1
ATOM 5674 N N . ILE B 1 194 ? -32.969 -8.156 7.277 1 97.88 194 ILE B N 1
ATOM 5675 C CA . ILE B 1 194 ? -33.375 -6.758 7.238 1 97.88 194 ILE B CA 1
ATOM 5676 C C . ILE B 1 194 ? -34.75 -6.602 7.867 1 97.88 194 ILE B C 1
ATOM 5678 O O . ILE B 1 194 ? -34.969 -5.68 8.648 1 97.88 194 ILE B O 1
ATOM 5682 N N . VAL B 1 195 ? -35.688 -7.516 7.531 1 97.88 195 VAL B N 1
ATOM 5683 C CA . VAL B 1 195 ? -37 -7.469 8.109 1 97.88 195 VAL B CA 1
ATOM 5684 C C . VAL B 1 195 ? -36.938 -7.625 9.625 1 97.88 195 VAL B C 1
ATOM 5686 O O . VAL B 1 195 ? -37.562 -6.879 10.367 1 97.88 195 VAL B O 1
ATOM 5689 N N . TYR B 1 196 ? -36.188 -8.5 10.125 1 97.44 196 TYR B N 1
ATOM 5690 C CA . TYR B 1 196 ? -36.031 -8.719 11.555 1 97.44 196 TYR B CA 1
ATOM 5691 C C . TYR B 1 196 ? -35.469 -7.473 12.227 1 97.44 196 TYR B C 1
ATOM 5693 O O . TYR B 1 196 ? -35.969 -7.043 13.266 1 97.44 196 TYR B O 1
ATOM 5701 N N . LEU B 1 197 ? -34.375 -6.914 11.633 1 97.38 197 LEU B N 1
ATOM 5702 C CA . LEU B 1 197 ? -33.719 -5.758 12.234 1 97.38 197 LEU B CA 1
ATOM 5703 C C . LEU B 1 197 ? -34.625 -4.547 12.242 1 97.38 197 LEU B C 1
ATOM 5705 O O . LEU B 1 197 ? -34.625 -3.756 13.188 1 97.38 197 LEU B O 1
ATOM 5709 N N . ALA B 1 198 ? -35.469 -4.414 11.211 1 95.69 198 ALA B N 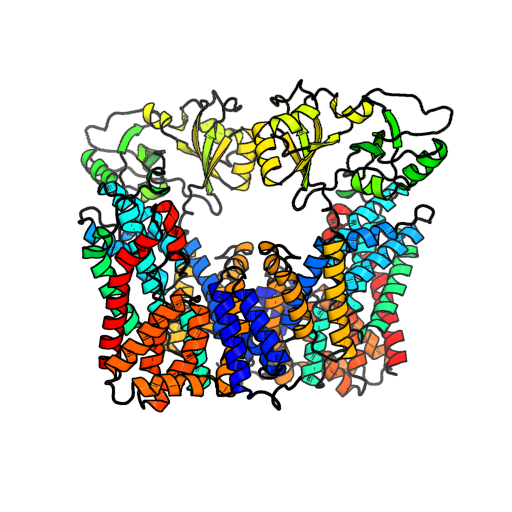1
ATOM 5710 C CA . ALA B 1 198 ? -36.375 -3.262 11.07 1 95.69 198 ALA B CA 1
ATOM 5711 C C . ALA B 1 198 ? -37.562 -3.375 12.008 1 95.69 198 ALA B C 1
ATOM 5713 O O . ALA B 1 198 ? -38.125 -2.361 12.422 1 95.69 198 ALA B O 1
ATOM 5714 N N . VAL B 1 199 ? -37.969 -4.59 12.367 1 95.44 199 VAL B N 1
ATOM 5715 C CA . VAL B 1 199 ? -39.188 -4.77 13.133 1 95.44 199 VAL B CA 1
ATOM 5716 C C . VAL B 1 199 ? -38.875 -5.059 14.594 1 95.44 199 VAL B C 1
ATOM 5718 O O . VAL B 1 199 ? -39.469 -4.473 15.508 1 95.44 199 VAL B O 1
ATOM 5721 N N . ILE B 1 200 ? -37.906 -5.898 14.82 1 95.25 200 ILE B N 1
ATOM 5722 C CA . ILE B 1 200 ? -37.656 -6.375 16.172 1 95.25 200 ILE B CA 1
ATOM 5723 C C . ILE B 1 200 ? -36.25 -5.953 16.625 1 95.25 200 ILE B C 1
ATOM 5725 O O . ILE B 1 200 ? -36.062 -5.457 17.734 1 95.25 200 ILE B O 1
ATOM 5729 N N . GLY B 1 201 ? -35.312 -6.102 15.82 1 93.62 201 GLY B N 1
ATOM 5730 C CA . GLY B 1 201 ? -33.906 -5.996 16.156 1 93.62 201 GLY B CA 1
ATOM 5731 C C . GLY B 1 201 ? -33.531 -4.66 16.781 1 93.62 201 GLY B C 1
ATOM 5732 O O . GLY B 1 201 ? -32.844 -4.609 17.812 1 93.62 201 GLY B O 1
ATOM 5733 N N . TRP B 1 202 ? -34 -3.604 16.125 1 92.38 202 TRP B N 1
ATOM 5734 C CA . TRP B 1 202 ? -33.625 -2.283 16.609 1 92.38 202 TRP B CA 1
ATOM 5735 C C . TRP B 1 202 ? -34.219 -2.006 17.984 1 92.38 202 TRP B C 1
ATOM 5737 O O . TRP B 1 202 ? -33.688 -1.224 18.766 1 92.38 202 TRP B O 1
ATOM 5747 N N . ARG B 1 203 ? -35.312 -2.652 18.312 1 92.81 203 ARG B N 1
ATOM 5748 C CA . ARG B 1 203 ? -36 -2.436 19.578 1 92.81 203 ARG B CA 1
ATOM 5749 C C . ARG B 1 203 ? -35.25 -3.123 20.734 1 92.81 203 ARG B C 1
ATOM 5751 O O . ARG B 1 203 ? -35.469 -2.777 21.891 1 92.81 203 ARG B O 1
ATOM 5758 N N . LEU B 1 204 ? -34.438 -4 20.422 1 92.88 204 LEU B N 1
ATOM 5759 C CA . LEU B 1 204 ? -33.719 -4.73 21.438 1 92.88 204 LEU B CA 1
ATOM 5760 C C . LEU B 1 204 ? -32.438 -3.965 21.844 1 92.88 204 LEU B C 1
ATOM 5762 O O . LEU B 1 204 ? -31.797 -4.312 22.828 1 92.88 204 LEU B O 1
ATOM 5766 N N . LEU B 1 205 ? -32.156 -2.871 21.109 1 91.19 205 LEU B N 1
ATOM 5767 C CA . LEU B 1 205 ? -30.953 -2.096 21.391 1 91.19 205 LEU B CA 1
ATOM 5768 C C . LEU B 1 205 ? -31.234 -0.982 22.391 1 91.19 205 LEU B C 1
ATOM 5770 O O . LEU B 1 205 ? -32.188 -0.218 22.219 1 91.19 205 LEU B O 1
ATOM 5774 N N . PRO B 1 206 ? -30.484 -0.934 23.422 1 83.56 206 PRO B N 1
ATOM 5775 C CA . PRO B 1 206 ? -30.688 0.152 24.391 1 83.56 206 PRO B CA 1
ATOM 5776 C C . PRO B 1 206 ? -30.297 1.519 23.828 1 83.56 206 PRO B C 1
ATOM 5778 O O . PRO B 1 206 ? -29.344 1.622 23.047 1 83.56 206 PRO B O 1
ATOM 5781 N N . PRO B 1 207 ? -31.078 2.477 24.219 1 77.75 207 PRO B N 1
ATOM 5782 C CA . PRO B 1 207 ? -30.734 3.822 23.75 1 77.75 207 PRO B CA 1
ATOM 5783 C C . PRO B 1 207 ? -29.422 4.336 24.359 1 77.75 207 PRO B C 1
ATOM 5785 O O . PRO B 1 207 ? -29.297 4.406 25.578 1 77.75 207 PRO B O 1
ATOM 5788 N N . ARG B 1 208 ? -28.422 4.348 23.578 1 75.25 208 ARG B N 1
ATOM 5789 C CA . ARG B 1 208 ? -27.141 4.855 24.031 1 75.25 208 ARG B CA 1
ATOM 5790 C C . ARG B 1 208 ? -26.719 6.098 23.25 1 75.25 208 ARG B C 1
ATOM 5792 O O . ARG B 1 208 ? -27.219 6.328 22.141 1 75.25 208 ARG B O 1
ATOM 5799 N N . ARG B 1 209 ? -25.922 6.926 24 1 72.38 209 ARG B N 1
ATOM 5800 C CA . ARG B 1 209 ? -25.391 8.117 23.359 1 72.38 209 ARG B CA 1
ATOM 5801 C C . ARG B 1 209 ? -23.969 7.883 22.859 1 72.38 209 ARG B C 1
ATOM 5803 O O . ARG B 1 209 ? -23.062 7.586 23.656 1 72.38 209 ARG B O 1
ATOM 5810 N N . GLY B 1 210 ? -23.969 7.773 21.547 1 73.38 210 GLY B N 1
ATOM 5811 C CA . GLY B 1 210 ? -22.641 7.605 20.953 1 73.38 210 GLY B CA 1
ATOM 5812 C C . GLY B 1 210 ? -22.031 8.914 20.5 1 73.38 210 GLY B C 1
ATOM 5813 O O . GLY B 1 210 ? -22.609 9.984 20.703 1 73.38 210 GLY B O 1
ATOM 5814 N N . THR B 1 211 ? -20.844 8.828 20.078 1 57.75 211 THR B N 1
ATOM 5815 C CA . THR B 1 211 ? -20.078 10 19.656 1 57.75 211 THR B CA 1
ATOM 5816 C C . THR B 1 211 ? -20.781 10.703 18.5 1 57.75 211 THR B C 1
ATOM 5818 O O . THR B 1 211 ? -20.562 11.891 18.266 1 57.75 211 THR B O 1
ATOM 5821 N N . MET B 1 212 ? -21.609 9.969 17.797 1 58.41 212 MET B N 1
ATOM 5822 C CA . MET B 1 212 ? -22.281 10.539 16.625 1 58.41 212 MET B CA 1
ATOM 5823 C C . MET B 1 212 ? -23.547 11.273 17.016 1 58.41 212 MET B C 1
ATOM 5825 O O . MET B 1 212 ? -24.141 11.977 16.203 1 58.41 212 MET B O 1
ATOM 5829 N N . GLU B 1 213 ? -23.984 11.094 18.172 1 57.81 213 GLU B N 1
ATOM 5830 C CA . GLU B 1 213 ? -25.188 11.781 18.609 1 57.81 213 GLU B CA 1
ATOM 5831 C C . GLU B 1 213 ? -25 13.297 18.547 1 57.81 213 GLU B C 1
ATOM 5833 O O . GLU B 1 213 ? -25.922 14.023 18.172 1 57.81 213 GLU B O 1
ATOM 5838 N N . GLY B 1 214 ? -23.781 13.766 19.078 1 52.53 214 GLY B N 1
ATOM 5839 C CA . GLY B 1 214 ? -23.562 15.195 19.219 1 52.53 214 GLY B CA 1
ATOM 5840 C C . GLY B 1 214 ? -23.125 15.859 17.922 1 52.53 214 GLY B C 1
ATOM 5841 O O . GLY B 1 214 ? -23.062 17.094 17.844 1 52.53 214 GLY B O 1
ATOM 5842 N N . HIS B 1 215 ? -22.766 15.055 16.969 1 50.47 215 HIS B N 1
ATOM 5843 C CA . HIS B 1 215 ? -22.125 15.711 15.836 1 50.47 215 HIS B CA 1
ATOM 5844 C C . HIS B 1 215 ? -23.141 16 14.727 1 50.47 215 HIS B C 1
ATOM 5846 O O . HIS B 1 215 ? -23.188 15.273 13.734 1 50.47 215 HIS B O 1
ATOM 5852 N N . ALA B 1 216 ? -24.109 16.703 15.078 1 51.12 216 ALA B N 1
ATOM 5853 C CA . ALA B 1 216 ? -25 17.141 14.016 1 51.12 216 ALA B CA 1
ATOM 5854 C C . ALA B 1 216 ? -24.25 17.969 12.984 1 51.12 216 ALA B C 1
ATOM 5856 O O . ALA B 1 216 ? -23.312 18.703 13.32 1 51.12 216 ALA B O 1
ATOM 5857 N N . ALA B 1 217 ? -24.297 17.547 11.742 1 56.62 217 ALA B N 1
ATOM 5858 C CA . ALA B 1 217 ? -23.734 18.469 10.742 1 56.62 217 ALA B CA 1
ATOM 5859 C C . ALA B 1 217 ? -24.094 19.906 11.062 1 56.62 217 ALA B C 1
ATOM 5861 O O . ALA B 1 217 ? -25.234 20.203 11.43 1 56.62 217 ALA B O 1
ATOM 5862 N N . PRO B 1 218 ? -23.062 20.797 11.156 1 59.81 218 PRO B N 1
ATOM 5863 C CA . PRO B 1 218 ? -23.344 22.188 11.516 1 59.81 218 PRO B CA 1
ATOM 5864 C C . PRO B 1 218 ? -24.297 22.859 10.523 1 59.81 218 PRO B C 1
ATOM 5866 O O . PRO B 1 218 ? -24.281 22.547 9.328 1 59.81 218 PRO B O 1
ATOM 5869 N N . TRP B 1 219 ? -25.234 23.609 11 1 70.5 219 TRP B N 1
ATOM 5870 C CA . TRP B 1 219 ? -26.062 24.469 10.156 1 70.5 219 TRP B CA 1
ATOM 5871 C C . TRP B 1 219 ? -25.203 25.422 9.344 1 70.5 219 TRP B C 1
ATOM 5873 O O . TRP B 1 219 ? -24.203 25.969 9.844 1 70.5 219 TRP B O 1
ATOM 5883 N N . LYS B 1 220 ? -25.469 25.422 8.086 1 83.44 220 LYS B N 1
ATOM 5884 C CA . LYS B 1 220 ? -24.766 26.344 7.184 1 83.44 220 LYS B CA 1
ATOM 5885 C C . LYS B 1 220 ? -25.766 27.234 6.445 1 83.44 220 LYS B C 1
ATOM 5887 O O . LYS B 1 220 ? -26.891 26.828 6.16 1 83.44 220 LYS B O 1
ATOM 5892 N N . VAL B 1 221 ? -25.375 28.547 6.328 1 89.5 221 VAL B N 1
ATOM 5893 C CA . VAL B 1 221 ? -26.141 29.5 5.527 1 89.5 221 VAL B CA 1
ATOM 5894 C C . VAL B 1 221 ? -25.422 29.75 4.199 1 89.5 221 VAL B C 1
ATOM 5896 O O . VAL B 1 221 ? -24.219 29.969 4.176 1 89.5 221 VAL B O 1
ATOM 5899 N N . PHE B 1 222 ? -26.141 29.578 3.117 1 89.56 222 PHE B N 1
ATOM 5900 C CA . PHE B 1 222 ? -25.547 29.812 1.809 1 89.56 222 PHE B CA 1
ATOM 5901 C C . PHE B 1 222 ? -26.562 30.438 0.852 1 89.56 222 PHE B C 1
ATOM 5903 O O . PHE B 1 222 ? -27.75 30.484 1.156 1 89.56 222 PHE B O 1
ATOM 5910 N N . GLU B 1 223 ? -26 31.031 -0.207 1 90.38 223 GLU B N 1
ATOM 5911 C CA . GLU B 1 223 ? -26.812 31.688 -1.227 1 90.38 223 GLU B CA 1
ATOM 5912 C C . GLU B 1 223 ? -26.891 30.844 -2.496 1 90.38 223 GLU B C 1
ATOM 5914 O O . GLU B 1 223 ? -25.891 30.281 -2.941 1 90.38 223 GLU B O 1
ATOM 5919 N N . LEU B 1 224 ? -28.047 30.625 -2.945 1 89.5 224 LEU B N 1
ATOM 5920 C CA . LEU B 1 224 ? -28.25 30.016 -4.254 1 89.5 224 LEU B CA 1
ATOM 5921 C C . LEU B 1 224 ? -28.828 31.016 -5.246 1 89.5 224 LEU B C 1
ATOM 5923 O O . LEU B 1 224 ? -29.859 31.641 -4.98 1 89.5 224 LEU B O 1
ATOM 5927 N N . THR B 1 225 ? -28.141 31.156 -6.34 1 88.62 225 THR B N 1
ATOM 5928 C CA . THR B 1 225 ? -28.562 32.125 -7.336 1 88.62 225 THR B CA 1
ATOM 5929 C C . THR B 1 225 ? -29.438 31.484 -8.406 1 88.62 225 THR B C 1
ATOM 5931 O O . THR B 1 225 ? -29.078 30.422 -8.945 1 88.62 225 THR B O 1
ATOM 5934 N N . LEU B 1 226 ? -30.547 32.094 -8.68 1 88.31 226 LEU B N 1
ATOM 5935 C CA . LEU B 1 226 ? -31.422 31.609 -9.734 1 88.31 226 LEU B CA 1
ATOM 5936 C C . LEU B 1 226 ? -30.875 31.953 -11.117 1 88.31 226 LEU B C 1
ATOM 5938 O O . LEU B 1 226 ? -30.469 33.094 -11.352 1 88.31 226 LEU B O 1
ATOM 5942 N N . THR B 1 227 ? -30.766 31.016 -11.961 1 87.75 227 THR B N 1
ATOM 5943 C CA . THR B 1 227 ? -30.188 31.219 -13.289 1 87.75 227 THR B CA 1
ATOM 5944 C C . THR B 1 227 ? -31.266 31.656 -14.289 1 87.75 227 THR B C 1
ATOM 5946 O O . THR B 1 227 ? -30.953 32.125 -15.375 1 87.75 227 THR B O 1
ATOM 5949 N N . HIS B 1 228 ? -32.562 31.359 -13.953 1 86.94 228 HIS B N 1
ATOM 5950 C CA . HIS B 1 228 ? -33.688 31.734 -14.805 1 86.94 228 HIS B CA 1
ATOM 5951 C C . HIS B 1 228 ? -34.844 32.312 -13.977 1 86.94 228 HIS B C 1
ATOM 5953 O O . HIS B 1 228 ? -34.938 32 -12.781 1 86.94 228 HIS B O 1
ATOM 5959 N N . ALA B 1 229 ? -35.5 33.094 -14.727 1 85.88 229 ALA B N 1
ATOM 5960 C CA . ALA B 1 229 ? -36.719 33.594 -14.086 1 85.88 229 ALA B CA 1
ATOM 5961 C C . ALA B 1 229 ? -37.75 32.469 -13.914 1 85.88 229 ALA B C 1
ATOM 5963 O O . ALA B 1 229 ? -37.875 31.609 -14.789 1 85.88 229 ALA B O 1
ATOM 5964 N N . VAL B 1 230 ? -38.312 32.438 -12.797 1 86.94 230 VAL B N 1
ATOM 5965 C CA . VAL B 1 230 ? -39.25 31.375 -12.539 1 86.94 230 VAL B CA 1
ATOM 5966 C C . VAL B 1 230 ? -40.438 31.922 -11.75 1 86.94 230 VAL B C 1
ATOM 5968 O O . VAL B 1 230 ? -40.281 32.844 -10.945 1 86.94 230 VAL B O 1
ATOM 5971 N N . GLU B 1 231 ? -41.594 31.469 -12.141 1 87 231 GLU B N 1
ATOM 5972 C CA . GLU B 1 231 ? -42.75 31.734 -11.32 1 87 231 GLU B CA 1
ATOM 5973 C C . GLU B 1 231 ? -42.938 30.672 -10.234 1 87 231 GLU B C 1
ATOM 5975 O O . GLU B 1 231 ? -43.25 29.516 -10.531 1 87 231 GLU B O 1
ATOM 5980 N N . LEU B 1 232 ? -42.625 31.062 -9.055 1 85.69 232 LEU B N 1
ATOM 5981 C CA . LEU B 1 232 ? -42.625 30.125 -7.934 1 85.69 232 LEU B CA 1
ATOM 5982 C C . LEU B 1 232 ? -43.156 30.797 -6.668 1 85.69 232 LEU B C 1
ATOM 5984 O O . LEU B 1 232 ? -42.625 31.812 -6.227 1 85.69 232 LEU B O 1
ATOM 5988 N N . SER B 1 233 ? -44.281 30.219 -6.207 1 86.75 233 SER B N 1
ATOM 5989 C CA . SER B 1 233 ? -44.812 30.766 -4.965 1 86.75 233 SER B CA 1
ATOM 5990 C C . SER B 1 233 ? -43.906 30.422 -3.775 1 86.75 233 SER B C 1
ATOM 5992 O O . SER B 1 233 ? -43.156 29.453 -3.82 1 86.75 233 SER B O 1
ATOM 5994 N N . ARG B 1 234 ? -43.906 31.297 -2.775 1 86.44 234 ARG B N 1
ATOM 5995 C CA . ARG B 1 234 ? -43.125 31.062 -1.563 1 86.44 234 ARG B CA 1
ATOM 5996 C C . ARG B 1 234 ? -43.469 29.719 -0.946 1 86.44 234 ARG B C 1
ATOM 5998 O O . ARG B 1 234 ? -42.594 29.016 -0.433 1 86.44 234 ARG B O 1
ATOM 6005 N N . HIS B 1 235 ? -44.75 29.438 -1.01 1 85.19 235 HIS B N 1
ATOM 6006 C CA . HIS B 1 235 ? -45.219 28.172 -0.451 1 85.19 235 HIS B CA 1
ATOM 6007 C C . HIS B 1 235 ? -44.656 26.984 -1.229 1 85.19 235 HIS B C 1
ATOM 6009 O O . HIS B 1 235 ? -44.25 25.984 -0.637 1 85.19 235 HIS B O 1
ATOM 6015 N N . ALA B 1 236 ? -44.656 27.078 -2.531 1 85.12 236 ALA B N 1
ATOM 6016 C CA . ALA B 1 236 ? -44.125 26 -3.369 1 85.12 236 ALA B CA 1
ATOM 6017 C C . ALA B 1 236 ? -42.625 25.797 -3.105 1 85.12 236 ALA B C 1
ATOM 6019 O O . ALA B 1 236 ? -42.156 24.656 -3.049 1 85.12 236 ALA B O 1
ATOM 6020 N N . LEU B 1 237 ? -41.969 26.859 -2.99 1 86.44 237 LEU B N 1
ATOM 6021 C CA . LEU B 1 237 ? -40.531 26.766 -2.701 1 86.44 237 LEU B CA 1
ATOM 6022 C C . LEU B 1 237 ? -40.281 26.156 -1.325 1 86.44 237 LEU B C 1
ATOM 6024 O O . LEU B 1 237 ? -39.406 25.312 -1.163 1 86.44 237 LEU B O 1
ATOM 6028 N N . SER B 1 238 ? -41.031 26.609 -0.37 1 84.69 238 SER B N 1
ATOM 6029 C CA . SER B 1 238 ? -40.875 26.109 0.991 1 84.69 238 SER B CA 1
ATOM 6030 C C . SER B 1 238 ? -41.094 24.609 1.054 1 84.69 238 SER B C 1
ATOM 6032 O O . SER B 1 238 ? -40.406 23.891 1.792 1 84.69 238 SER B O 1
ATOM 6034 N N . LYS B 1 239 ? -42 24.203 0.318 1 80.38 239 LYS B N 1
ATOM 6035 C CA . LYS B 1 239 ? -42.281 22.766 0.254 1 80.38 239 LYS B CA 1
ATOM 6036 C C . LYS B 1 239 ? -41.062 22 -0.291 1 80.38 239 LYS B C 1
ATOM 6038 O O . LYS B 1 239 ? -40.719 20.938 0.216 1 80.38 239 LYS B O 1
ATOM 6043 N N . GLN B 1 240 ? -40.562 22.594 -1.296 1 80.88 240 GLN B N 1
ATOM 6044 C CA . GLN B 1 240 ? -39.375 21.953 -1.889 1 80.88 240 GLN B CA 1
ATOM 6045 C C . GLN B 1 240 ? -38.219 21.953 -0.916 1 80.88 240 GLN B C 1
ATOM 6047 O O . GLN B 1 240 ? -37.469 20.969 -0.818 1 80.88 240 GLN B O 1
ATOM 6052 N N . LEU B 1 241 ? -38.094 23.031 -0.252 1 80.81 241 LEU B N 1
ATOM 6053 C CA . LEU B 1 241 ? -36.969 23.203 0.667 1 80.81 241 LEU B CA 1
ATOM 6054 C C . LEU B 1 241 ? -37.156 22.328 1.909 1 80.81 241 LEU B C 1
ATOM 6056 O O . LEU B 1 241 ? -36.188 21.891 2.506 1 80.81 241 LEU B O 1
ATOM 6060 N N . HIS B 1 242 ? -38.375 22.188 2.236 1 72.94 242 HIS B N 1
ATOM 6061 C CA . HIS B 1 242 ? -38.625 21.344 3.396 1 72.94 242 HIS B CA 1
ATOM 6062 C C . HIS B 1 242 ? -38.156 19.906 3.17 1 72.94 242 HIS B C 1
ATOM 6064 O O . HIS B 1 242 ? -37.688 19.266 4.094 1 72.94 242 HIS B O 1
ATOM 6070 N N . ALA B 1 243 ? -38.25 19.547 1.966 1 63.72 243 ALA B N 1
ATOM 6071 C CA . ALA B 1 243 ? -37.812 18.203 1.615 1 63.72 243 ALA B CA 1
ATOM 6072 C C . ALA B 1 243 ? -36.312 18.016 1.859 1 63.72 243 ALA B C 1
ATOM 6074 O O . ALA B 1 243 ? -35.875 16.922 2.176 1 63.72 243 ALA B O 1
ATOM 6075 N N . SER B 1 244 ? -35.688 19.109 1.744 1 63.06 244 SER B N 1
ATOM 6076 C CA . SER B 1 244 ? -34.25 19.047 1.929 1 63.06 244 SER B CA 1
ATOM 6077 C C . SER B 1 244 ? -33.844 19.625 3.279 1 63.06 244 SER B C 1
ATOM 6079 O O . SER B 1 244 ? -32.688 19.969 3.486 1 63.06 244 SER B O 1
ATOM 6081 N N . ARG B 1 245 ? -34.812 19.781 4.113 1 65.31 245 ARG B N 1
ATOM 6082 C CA . ARG B 1 245 ? -34.594 20.359 5.438 1 65.31 245 ARG B CA 1
ATOM 6083 C C . ARG B 1 245 ? -33.844 21.688 5.344 1 65.31 245 ARG B C 1
ATOM 6085 O O . ARG B 1 245 ? -32.875 21.906 6.059 1 65.31 245 ARG B O 1
ATOM 6092 N N . THR B 1 246 ? -34.156 22.391 4.414 1 81.69 246 THR B N 1
ATOM 6093 C CA . THR B 1 246 ? -33.594 23.719 4.148 1 81.69 246 THR B CA 1
ATOM 6094 C C . THR B 1 246 ? -34.656 24.812 4.406 1 81.69 246 THR B C 1
ATOM 6096 O O . THR B 1 246 ? -35.844 24.594 4.184 1 81.69 246 THR B O 1
ATOM 6099 N N . ARG B 1 247 ? -34.219 25.828 5.07 1 85.44 247 ARG B N 1
ATOM 6100 C CA . ARG B 1 247 ? -35.125 26.953 5.359 1 85.44 247 ARG B CA 1
ATOM 6101 C C . ARG B 1 247 ? -34.719 28.188 4.555 1 85.44 247 ARG B C 1
ATOM 6103 O O . ARG B 1 247 ? -33.531 28.484 4.434 1 85.44 247 ARG B O 1
ATOM 6110 N N . LEU B 1 248 ? -35.688 28.797 3.98 1 90.12 248 LEU B N 1
ATOM 6111 C CA . LEU B 1 248 ? -35.469 30.062 3.309 1 90.12 248 LEU B CA 1
ATOM 6112 C C . LEU B 1 248 ? -35.375 31.203 4.316 1 90.12 248 LEU B C 1
ATOM 6114 O O . LEU B 1 248 ? -36.312 31.438 5.094 1 90.12 248 LEU B O 1
ATOM 6118 N N . LEU B 1 249 ? -34.312 31.812 4.355 1 89.5 249 LEU B N 1
ATOM 6119 C CA . LEU B 1 249 ? -34.125 32.938 5.285 1 89.5 249 LEU B CA 1
ATOM 6120 C C . LEU B 1 249 ? -34.562 34.25 4.656 1 89.5 249 LEU B C 1
ATOM 6122 O O . LEU B 1 249 ? -35.375 34.969 5.242 1 89.5 249 LEU B O 1
ATOM 6126 N N . ARG B 1 250 ? -34.031 34.531 3.516 1 91.44 250 ARG B N 1
ATOM 6127 C CA . ARG B 1 250 ? -34.312 35.781 2.838 1 91.44 250 ARG B CA 1
ATOM 6128 C C . ARG B 1 250 ? -34.156 35.656 1.328 1 91.44 250 ARG B C 1
ATOM 6130 O O . ARG B 1 250 ? -33.562 34.688 0.851 1 91.44 250 ARG B O 1
ATOM 6137 N N . LEU B 1 251 ? -34.812 36.469 0.664 1 92.44 251 LEU B N 1
ATOM 6138 C CA . LEU B 1 251 ? -34.594 36.656 -0.769 1 92.44 251 LEU B CA 1
ATOM 6139 C C . LEU B 1 251 ? -33.75 37.906 -1.044 1 92.44 251 LEU B C 1
ATOM 6141 O O . LEU B 1 251 ? -34 38.969 -0.465 1 92.44 251 LEU B O 1
ATOM 6145 N N . ILE B 1 252 ? -32.781 37.688 -1.875 1 92.19 252 ILE B N 1
ATOM 6146 C CA . ILE B 1 252 ? -31.859 38.781 -2.141 1 92.19 252 ILE B CA 1
ATOM 6147 C C . ILE B 1 252 ? -31.875 39.125 -3.625 1 92.19 252 ILE B C 1
ATOM 6149 O O . ILE B 1 252 ? -31.797 38.25 -4.484 1 92.19 252 ILE B O 1
ATOM 6153 N N . ARG B 1 253 ? -32.156 40.406 -3.953 1 91.38 253 ARG B N 1
ATOM 6154 C CA . ARG B 1 253 ? -32.062 40.969 -5.305 1 91.38 253 ARG B CA 1
ATOM 6155 C C . ARG B 1 253 ? -31.078 42.125 -5.371 1 91.38 253 ARG B C 1
ATOM 6157 O O . ARG B 1 253 ? -31.219 43.094 -4.641 1 91.38 253 ARG B O 1
ATOM 6164 N N . ARG B 1 254 ? -30.078 42.031 -6.301 1 85.06 254 ARG B N 1
ATOM 6165 C CA . ARG B 1 254 ? -29.047 43.062 -6.434 1 85.06 254 ARG B CA 1
ATOM 6166 C C . ARG B 1 254 ? -28.438 43.406 -5.082 1 85.06 254 ARG B C 1
ATOM 6168 O O . ARG B 1 254 ? -28.359 44.562 -4.711 1 85.06 254 ARG B O 1
ATOM 6175 N N . ASP B 1 255 ? -28.156 42.406 -4.168 1 83.62 255 ASP B N 1
ATOM 6176 C CA . ASP B 1 255 ? -27.438 42.469 -2.895 1 83.62 255 ASP B CA 1
ATOM 6177 C C . ASP B 1 255 ? -28.25 43.219 -1.84 1 83.62 255 ASP B C 1
ATOM 6179 O O . ASP B 1 255 ? -27.688 43.75 -0.883 1 83.62 255 ASP B O 1
ATOM 6183 N N . LYS B 1 256 ? -29.547 43.312 -2.129 1 89.19 256 LYS B N 1
ATOM 6184 C CA . LYS B 1 256 ? -30.484 43.844 -1.149 1 89.19 256 LYS B CA 1
ATOM 6185 C C . LYS B 1 256 ? -31.578 42.844 -0.805 1 89.19 256 LYS B C 1
ATOM 6187 O O . LYS B 1 256 ? -32.031 42.094 -1.673 1 89.19 256 LYS B O 1
ATOM 6192 N N . ILE B 1 257 ? -31.906 42.781 0.435 1 91.69 257 ILE B N 1
ATOM 6193 C CA . ILE B 1 257 ? -32.969 41.875 0.898 1 91.69 257 ILE B CA 1
ATOM 6194 C C . ILE B 1 257 ? -34.312 42.406 0.421 1 91.69 257 ILE B C 1
ATOM 6196 O O . ILE B 1 257 ? -34.625 43.562 0.599 1 91.69 257 ILE B O 1
ATOM 6200 N N . ILE B 1 258 ? -35.031 41.594 -0.14 1 89.44 258 ILE B N 1
ATOM 6201 C CA . ILE B 1 258 ? -36.375 41.969 -0.604 1 89.44 258 ILE B CA 1
ATOM 6202 C C . ILE B 1 258 ? -37.406 41 -0.046 1 89.44 258 ILE B C 1
ATOM 6204 O O . ILE B 1 258 ? -37.094 39.875 0.324 1 89.44 258 ILE B O 1
ATOM 6208 N N . ASP B 1 259 ? -38.594 41.562 0.056 1 87.5 259 ASP B N 1
ATOM 6209 C CA . ASP B 1 259 ? -39.719 40.688 0.393 1 87.5 259 ASP B CA 1
ATOM 6210 C C . ASP B 1 259 ? -40.125 39.812 -0.809 1 87.5 259 ASP B C 1
ATOM 6212 O O . ASP B 1 259 ? -39.781 40.156 -1.948 1 87.5 259 ASP B O 1
ATOM 6216 N N . TRP B 1 260 ? -40.688 38.75 -0.558 1 91 260 TRP B N 1
ATOM 6217 C CA . TRP B 1 260 ? -41.188 37.875 -1.632 1 91 260 TRP B CA 1
ATOM 6218 C C . TRP B 1 260 ? -42.094 38.656 -2.59 1 91 260 TRP B C 1
ATOM 6220 O O . TRP B 1 260 ? -43 39.375 -2.158 1 91 260 TRP B O 1
ATOM 6230 N N . PRO B 1 261 ? -41.781 38.562 -3.795 1 87.94 261 PRO B N 1
ATOM 6231 C CA . PRO B 1 261 ? -42.562 39.344 -4.754 1 87.94 261 PRO B CA 1
ATOM 6232 C C . PRO B 1 261 ? -44.031 38.969 -4.766 1 87.94 261 PRO B C 1
ATOM 6234 O O . PRO B 1 261 ? -44.406 37.812 -4.605 1 87.94 261 PRO B O 1
ATOM 6237 N N . GLU B 1 262 ? -44.969 39.969 -4.883 1 82.81 262 GLU B N 1
ATOM 6238 C CA . GLU B 1 262 ? -46.406 39.781 -4.871 1 82.81 262 GLU B CA 1
ATOM 6239 C C . GLU B 1 262 ? -46.875 38.875 -6.008 1 82.81 262 GLU B C 1
ATOM 6241 O O . GLU B 1 262 ? -47.781 38.062 -5.84 1 82.81 262 GLU B O 1
ATOM 6246 N N . GLU B 1 263 ? -46.25 38.906 -7.184 1 82.81 263 GLU B N 1
ATOM 6247 C CA . GLU B 1 263 ? -46.656 38.125 -8.336 1 82.81 263 GLU B CA 1
ATOM 6248 C C . GLU B 1 263 ? -45.938 36.781 -8.352 1 82.81 263 GLU B C 1
ATOM 6250 O O . GLU B 1 263 ? -46.062 36 -9.312 1 82.81 263 GLU B O 1
ATOM 6255 N N . ASP B 1 264 ? -45.25 36.469 -7.27 1 86.5 264 ASP B N 1
ATOM 6256 C CA . ASP B 1 264 ? -44.531 35.219 -7.141 1 86.5 264 ASP B CA 1
ATOM 6257 C C . ASP B 1 264 ? -43.562 35.031 -8.312 1 86.5 264 ASP B C 1
ATOM 6259 O O . ASP B 1 264 ? -43.344 33.906 -8.766 1 86.5 264 ASP B O 1
ATOM 6263 N N . ARG B 1 265 ? -43.219 36.094 -8.961 1 87.25 265 ARG B N 1
ATOM 6264 C CA . ARG B 1 265 ? -42.25 36 -10.055 1 87.25 265 ARG B CA 1
ATOM 6265 C C . ARG B 1 265 ? -40.844 36.344 -9.57 1 87.25 265 ARG B C 1
ATOM 6267 O O . ARG B 1 265 ? -40.594 37.469 -9.141 1 87.25 265 ARG B O 1
ATOM 6274 N N . LEU B 1 266 ? -40 35.312 -9.539 1 89.19 266 LEU B N 1
ATOM 6275 C CA . LEU B 1 266 ? -38.594 35.5 -9.219 1 89.19 266 LEU B CA 1
ATOM 6276 C C . LEU B 1 266 ? -37.781 35.75 -10.484 1 89.19 266 LEU B C 1
ATOM 6278 O O . LEU B 1 266 ? -38.094 35.25 -11.555 1 89.19 266 LEU B O 1
ATOM 6282 N N . LYS B 1 267 ? -36.875 36.625 -10.461 1 89.44 267 LYS B N 1
ATOM 6283 C CA . LYS B 1 267 ? -36.094 37.062 -11.617 1 89.44 267 LYS B CA 1
ATOM 6284 C C . LYS B 1 267 ? -34.75 36.344 -11.656 1 89.44 267 LYS B C 1
ATOM 6286 O O . LYS B 1 267 ? -34.312 35.781 -10.648 1 89.44 267 LYS B O 1
ATOM 6291 N N . ARG B 1 268 ? -34.25 36.344 -12.898 1 89.06 268 ARG B N 1
ATOM 6292 C CA . ARG B 1 268 ? -32.875 35.875 -13.047 1 89.06 268 ARG B CA 1
ATOM 6293 C C . ARG B 1 268 ? -31.922 36.688 -12.195 1 89.06 268 ARG B C 1
ATOM 6295 O O . ARG B 1 268 ? -31.969 37.906 -12.18 1 89.06 268 ARG B O 1
ATOM 6302 N N . GLY B 1 269 ? -31.047 35.969 -11.438 1 86.25 269 GLY B N 1
ATOM 6303 C CA . GLY B 1 269 ? -30.078 36.656 -10.609 1 86.25 269 GLY B CA 1
ATOM 6304 C C . GLY B 1 269 ? -30.5 36.781 -9.156 1 86.25 269 GLY B C 1
ATOM 6305 O O . GLY B 1 269 ? -29.703 37.125 -8.297 1 86.25 269 GLY B O 1
ATOM 6306 N N . ASP B 1 270 ? -31.812 36.531 -8.93 1 90.06 270 ASP B N 1
ATOM 6307 C CA . ASP B 1 270 ? -32.25 36.5 -7.535 1 90.06 270 ASP B CA 1
ATOM 6308 C C . ASP B 1 270 ? -31.5 35.438 -6.746 1 90.06 270 ASP B C 1
ATOM 6310 O O . ASP B 1 270 ? -31.234 34.344 -7.266 1 90.06 270 ASP B O 1
ATOM 6314 N N . LYS B 1 271 ? -31.141 35.75 -5.551 1 91.44 271 LYS B N 1
ATOM 6315 C CA . LYS B 1 271 ? -30.453 34.812 -4.68 1 91.44 271 LYS B CA 1
ATOM 6316 C C . LYS B 1 271 ? -31.359 34.375 -3.527 1 91.44 271 LYS B C 1
ATOM 6318 O O . LYS B 1 271 ? -32.062 35.188 -2.939 1 91.44 271 LYS B O 1
ATOM 6323 N N . LEU B 1 272 ? -31.406 33.156 -3.289 1 91.75 272 LEU B N 1
ATOM 6324 C CA . LEU B 1 272 ? -32.094 32.594 -2.129 1 91.75 272 LEU B CA 1
ATOM 6325 C C . LEU B 1 272 ? -31.109 32.375 -0.98 1 91.75 272 LEU B C 1
ATOM 6327 O O . LEU B 1 272 ? -30.141 31.625 -1.125 1 91.75 272 LEU B O 1
ATOM 6331 N N . LEU B 1 273 ? -31.266 33.031 0.043 1 92.38 273 LEU B N 1
ATOM 6332 C CA . LEU B 1 273 ? -30.484 32.781 1.249 1 92.38 273 LEU B CA 1
ATOM 6333 C C . LEU B 1 273 ? -31.078 31.625 2.043 1 92.38 273 LEU B C 1
ATOM 6335 O O . LEU B 1 273 ? -32.188 31.75 2.594 1 92.38 273 LEU B O 1
ATOM 6339 N N . LEU B 1 274 ? -30.312 30.625 2.15 1 90.94 274 LEU B N 1
ATOM 6340 C CA . LEU B 1 274 ? -30.859 29.375 2.691 1 90.94 274 LEU B CA 1
ATOM 6341 C C . LEU B 1 274 ? -30.047 28.906 3.898 1 90.94 274 LEU B C 1
ATOM 6343 O O . LEU B 1 274 ? -28.844 29.156 3.982 1 90.94 274 LEU B O 1
ATOM 6347 N N . LEU B 1 275 ? -30.672 28.344 4.82 1 88.62 275 LEU B N 1
ATOM 6348 C CA . LEU B 1 275 ? -30.094 27.656 5.969 1 88.62 275 LEU B CA 1
ATOM 6349 C C . LEU B 1 275 ? -30.297 26.156 5.863 1 88.62 275 LEU B C 1
ATOM 6351 O O . LEU B 1 275 ? -31.422 25.672 5.734 1 88.62 275 LEU B O 1
ATOM 6355 N N . SER B 1 276 ? -29.203 25.484 5.824 1 82.38 276 SER B N 1
ATOM 6356 C CA . SER B 1 276 ? -29.297 24.031 5.645 1 82.38 276 SER B CA 1
ATOM 6357 C C . SER B 1 276 ? -28.141 23.312 6.332 1 82.38 276 SER B C 1
ATOM 6359 O O . SER B 1 276 ? -27.109 23.922 6.613 1 82.38 276 SER B O 1
ATOM 6361 N N . ARG B 1 277 ? -28.359 22.141 6.648 1 71.75 277 ARG B N 1
ATOM 6362 C CA . ARG B 1 277 ? -27.281 21.281 7.129 1 71.75 277 ARG B CA 1
ATOM 6363 C C . ARG B 1 277 ? -26.578 20.594 5.969 1 71.75 277 ARG B C 1
ATOM 6365 O O . ARG B 1 277 ? -25.531 19.969 6.156 1 71.75 277 ARG B O 1
ATOM 6372 N N . TYR B 1 278 ? -27.156 20.766 4.82 1 71.5 278 TYR B N 1
ATOM 6373 C CA . TYR B 1 278 ? -26.625 20.141 3.617 1 71.5 278 TYR B CA 1
ATOM 6374 C C . TYR B 1 278 ? -25.766 21.141 2.83 1 71.5 278 TYR B C 1
ATOM 6376 O O . TYR B 1 278 ? -25.812 22.344 3.078 1 71.5 278 TYR B O 1
ATOM 6384 N N . MET B 1 279 ? -25.016 20.609 1.949 1 71 279 MET B N 1
ATOM 6385 C CA . MET B 1 279 ? -24.172 21.469 1.108 1 71 279 MET B CA 1
ATOM 6386 C C . MET B 1 279 ? -25.016 22.156 0.032 1 71 279 MET B C 1
ATOM 6388 O O . MET B 1 279 ? -26.031 21.609 -0.402 1 71 279 MET B O 1
ATOM 6392 N N . PRO B 1 280 ? -24.531 23.344 -0.355 1 76.25 280 PRO B N 1
ATOM 6393 C CA . PRO B 1 280 ? -25.297 24.109 -1.347 1 76.25 280 PRO B CA 1
ATOM 6394 C C . PRO B 1 280 ? -25.609 23.281 -2.598 1 76.25 280 PRO B C 1
ATOM 6396 O O . PRO B 1 280 ? -26.719 23.375 -3.137 1 76.25 280 PRO B O 1
ATOM 6399 N N . GLY B 1 281 ? -24.672 22.531 -2.971 1 73.38 281 GLY B N 1
ATOM 6400 C CA . GLY B 1 281 ? -24.906 21.719 -4.16 1 73.38 281 GLY B CA 1
ATOM 6401 C C . GLY B 1 281 ? -26.031 20.734 -3.992 1 73.38 281 GLY B C 1
ATOM 6402 O O . GLY B 1 281 ? -26.844 20.547 -4.902 1 73.38 281 GLY B O 1
ATOM 6403 N N . ASP B 1 282 ? -26.125 20.172 -2.859 1 70.5 282 ASP B N 1
ATOM 6404 C CA . ASP B 1 282 ? -27.156 19.188 -2.564 1 70.5 282 ASP B CA 1
ATOM 6405 C C . ASP B 1 282 ? -28.547 19.844 -2.547 1 70.5 282 ASP B C 1
ATOM 6407 O O . ASP B 1 282 ? -29.516 19.266 -3.039 1 70.5 282 ASP B O 1
ATOM 6411 N N . VAL B 1 283 ? -28.578 21 -2.014 1 76.56 283 VAL B N 1
ATOM 6412 C CA . VAL B 1 283 ? -29.844 21.703 -1.91 1 76.56 283 VAL B CA 1
ATOM 6413 C C . VAL B 1 283 ? -30.281 22.172 -3.295 1 76.56 283 VAL B C 1
ATOM 6415 O O . VAL B 1 283 ? -31.469 22.078 -3.637 1 76.56 283 VAL B O 1
ATOM 6418 N N . ALA B 1 284 ? -29.344 22.594 -4.043 1 80.06 284 ALA B N 1
ATOM 6419 C CA . ALA B 1 284 ? -29.656 23.047 -5.398 1 80.06 284 ALA B CA 1
ATOM 6420 C C . ALA B 1 284 ? -30.266 21.922 -6.227 1 80.06 284 ALA B C 1
ATOM 6422 O O . ALA B 1 284 ? -31.188 22.156 -7.008 1 80.06 284 ALA B O 1
ATOM 6423 N N . ASP B 1 285 ? -29.734 20.766 -6 1 71 285 ASP B N 1
ATOM 6424 C CA . ASP B 1 285 ? -30.188 19.609 -6.754 1 71 285 ASP B CA 1
ATOM 6425 C C . ASP B 1 285 ? -31.609 19.219 -6.359 1 71 285 ASP B C 1
ATOM 6427 O O . ASP B 1 285 ? -32.344 18.594 -7.148 1 71 285 ASP B O 1
ATOM 6431 N N . SER B 1 286 ? -31.953 19.531 -5.191 1 70.75 286 SER B N 1
ATOM 6432 C CA . SER B 1 286 ? -33.25 19.156 -4.688 1 70.75 286 SER B CA 1
ATOM 6433 C C . SER B 1 286 ? -34.344 20.156 -5.125 1 70.75 286 SER B C 1
ATOM 6435 O O . SER B 1 286 ? -35.531 19.891 -4.988 1 70.75 286 SER B O 1
ATOM 6437 N N . LEU B 1 287 ? -33.906 21.25 -5.695 1 77.69 287 LEU B N 1
ATOM 6438 C CA . LEU B 1 287 ? -34.844 22.281 -6.113 1 77.69 287 LEU B CA 1
ATOM 6439 C C . LEU B 1 287 ? -35.219 22.109 -7.578 1 77.69 287 LEU B C 1
ATOM 6441 O O . LEU B 1 287 ? -34.406 21.688 -8.398 1 77.69 287 LEU B O 1
ATOM 6445 N N . ASP B 1 288 ? -36.406 22.25 -7.82 1 74.69 288 ASP B N 1
ATOM 6446 C CA . ASP B 1 288 ? -36.906 22.172 -9.188 1 74.69 288 ASP B CA 1
ATOM 6447 C C . ASP B 1 288 ? -36.406 23.359 -10.016 1 74.69 288 ASP B C 1
ATOM 6449 O O . ASP B 1 288 ? -36.5 23.344 -11.25 1 74.69 288 ASP B O 1
ATOM 6453 N N . VAL B 1 289 ? -35.938 24.375 -9.305 1 75.12 289 VAL B N 1
ATOM 6454 C CA . VAL B 1 289 ? -35.5 25.578 -10 1 75.12 289 VAL B CA 1
ATOM 6455 C C . VAL B 1 289 ? -33.969 25.484 -10.266 1 75.12 289 VAL B C 1
ATOM 6457 O O . VAL B 1 289 ? -33.25 24.906 -9.469 1 75.12 289 VAL B O 1
ATOM 6460 N N . LYS B 1 290 ? -33.656 25.922 -11.477 1 75.19 290 LYS B N 1
ATOM 6461 C CA . LYS B 1 290 ? -32.219 25.906 -11.844 1 75.19 290 LYS B CA 1
ATOM 6462 C C . LYS B 1 290 ? -31.453 26.953 -11.07 1 75.19 290 LYS B C 1
ATOM 6464 O O . LYS B 1 290 ? -31.797 28.141 -11.109 1 75.19 290 LYS B O 1
ATOM 6469 N N . THR B 1 291 ? -30.547 26.578 -10.242 1 74.38 291 THR B N 1
ATOM 6470 C CA . THR B 1 291 ? -29.719 27.469 -9.453 1 74.38 291 THR B CA 1
ATOM 6471 C C . THR B 1 291 ? -28.234 27.297 -9.828 1 74.38 291 THR B C 1
ATOM 6473 O O . THR B 1 291 ? -27.859 26.266 -10.375 1 74.38 291 THR B O 1
ATOM 6476 N N . ALA B 1 292 ? -27.484 28.359 -9.852 1 68.25 292 ALA B N 1
ATOM 6477 C CA . ALA B 1 292 ? -26.047 28.281 -10.047 1 68.25 292 ALA B CA 1
ATOM 6478 C C . ALA B 1 292 ? -25.328 27.922 -8.75 1 68.25 292 ALA B C 1
ATOM 6480 O O . ALA B 1 292 ? -25.188 28.75 -7.855 1 68.25 292 ALA B O 1
ATOM 6481 N N . ALA B 1 293 ? -25.422 26.719 -8.391 1 60.38 293 ALA B N 1
ATOM 6482 C CA . ALA B 1 293 ? -24.594 26.344 -7.234 1 60.38 293 ALA B CA 1
ATOM 6483 C C . ALA B 1 293 ? -23.125 26.203 -7.629 1 60.38 293 ALA B C 1
ATOM 6485 O O . ALA B 1 293 ? -22.812 25.781 -8.75 1 60.38 293 ALA B O 1
ATOM 6486 N N . PRO B 1 294 ? -22.188 26.891 -6.934 1 53.59 294 PRO B N 1
ATOM 6487 C CA . PRO B 1 294 ? -20.766 26.75 -7.273 1 53.59 294 PRO B CA 1
ATOM 6488 C C . PRO B 1 294 ? -20.328 25.281 -7.371 1 53.59 294 PRO B C 1
ATOM 6490 O O . PRO B 1 294 ? -20.484 24.531 -6.406 1 53.59 294 PRO B O 1
ATOM 6493 N N . LEU B 1 295 ? -20.469 24.766 -8.461 1 53.91 295 LEU B N 1
ATOM 6494 C CA . LEU B 1 295 ? -19.984 23.391 -8.625 1 53.91 295 LEU B CA 1
ATOM 6495 C C . LEU B 1 295 ? -18.469 23.328 -8.414 1 53.91 295 LEU B C 1
ATOM 6497 O O . LEU B 1 295 ? -17.719 24.156 -8.922 1 53.91 295 LEU B O 1
ATOM 6501 N N . PRO B 1 296 ? -18.156 22.641 -7.453 1 55.47 296 PRO B N 1
ATOM 6502 C CA . PRO B 1 296 ? -16.719 22.5 -7.234 1 55.47 296 PRO B CA 1
ATOM 6503 C C . PRO B 1 296 ? -15.961 22.109 -8.5 1 55.47 296 PRO B C 1
ATOM 6505 O O . PRO B 1 296 ? -16.469 21.328 -9.312 1 55.47 296 PRO B O 1
ATOM 6508 N N . ALA B 1 297 ? -15.023 23.047 -9.016 1 55.75 297 ALA B N 1
ATOM 6509 C CA . ALA B 1 297 ? -14.102 22.594 -10.062 1 55.75 297 ALA B CA 1
ATOM 6510 C C . ALA B 1 297 ? -13.43 21.281 -9.68 1 55.75 297 ALA B C 1
ATOM 6512 O O . ALA B 1 297 ? -13.422 20.906 -8.508 1 55.75 297 ALA B O 1
ATOM 6513 N N . GLU B 1 298 ? -12.891 20.688 -10.609 1 55.25 298 GLU B N 1
ATOM 6514 C CA . GLU B 1 298 ? -12.156 19.438 -10.469 1 55.25 298 GLU B CA 1
ATOM 6515 C C . GLU B 1 298 ? -11.031 19.562 -9.445 1 55.25 298 GLU B C 1
ATOM 6517 O O . GLU B 1 298 ? -10.305 20.562 -9.438 1 55.25 298 GLU B O 1
ATOM 6522 N N . HIS B 1 299 ? -11.078 18.984 -8.188 1 60.91 299 HIS B N 1
ATOM 6523 C CA . HIS B 1 299 ? -10.047 18.859 -7.172 1 60.91 299 HIS B CA 1
ATOM 6524 C C . HIS B 1 299 ? -10.242 19.859 -6.043 1 60.91 299 HIS B C 1
ATOM 6526 O O . HIS B 1 299 ? -9.344 20.078 -5.234 1 60.91 299 HIS B O 1
ATOM 6532 N N . GLU B 1 300 ? -11.391 20.609 -6.211 1 70.38 300 GLU B N 1
ATOM 6533 C CA . GLU B 1 300 ? -11.641 21.547 -5.109 1 70.38 300 GLU B CA 1
ATOM 6534 C C . GLU B 1 300 ? -12.352 20.844 -3.955 1 70.38 300 GLU B C 1
ATOM 6536 O O . GLU B 1 300 ? -13.117 19.891 -4.172 1 70.38 300 GLU B O 1
ATOM 6541 N N . VAL B 1 301 ? -11.938 21.109 -2.84 1 72.38 301 VAL B N 1
ATOM 6542 C CA . VAL B 1 301 ? -12.578 20.625 -1.622 1 72.38 301 VAL B CA 1
ATOM 6543 C C . VAL B 1 301 ? -13.188 21.797 -0.852 1 72.38 301 VAL B C 1
ATOM 6545 O O . VAL B 1 301 ? -12.805 22.953 -1.062 1 72.38 301 VAL B O 1
ATOM 6548 N N . THR B 1 302 ? -14.281 21.547 -0.174 1 77.69 302 THR B N 1
ATOM 6549 C CA . THR B 1 302 ? -14.836 22.531 0.752 1 77.69 302 THR B CA 1
ATOM 6550 C C . THR B 1 302 ? -14.398 22.219 2.184 1 77.69 302 THR B C 1
ATOM 6552 O O . THR B 1 302 ? -14.648 21.125 2.697 1 77.69 302 THR B O 1
ATOM 6555 N N . ALA B 1 303 ? -13.672 23.078 2.74 1 77.81 303 ALA B N 1
ATOM 6556 C CA . ALA B 1 303 ? -13.195 22.922 4.113 1 77.81 303 ALA B CA 1
ATOM 6557 C C . ALA B 1 303 ? -14.023 23.766 5.078 1 77.81 303 ALA B C 1
ATOM 6559 O O . ALA B 1 303 ? -14.398 24.891 4.77 1 77.81 303 ALA B O 1
ATOM 6560 N N . HIS B 1 304 ? -14.531 23.156 6.133 1 80.19 304 HIS B N 1
ATOM 6561 C CA . HIS B 1 304 ? -15.148 23.859 7.258 1 80.19 304 HIS B CA 1
ATOM 6562 C C . HIS B 1 304 ? -14.094 24.484 8.164 1 80.19 304 HIS B C 1
ATOM 6564 O O . HIS B 1 304 ? -13.336 23.766 8.828 1 80.19 304 HIS B O 1
ATOM 6570 N N . MET B 1 305 ? -14.023 25.797 8.07 1 81.81 305 MET B N 1
ATOM 6571 C CA . MET B 1 305 ? -12.969 26.516 8.781 1 81.81 305 MET B CA 1
ATOM 6572 C C . MET B 1 305 ? -13.562 27.469 9.812 1 81.81 305 MET B C 1
ATOM 6574 O O . MET B 1 305 ? -14.703 27.922 9.672 1 81.81 305 MET B O 1
ATOM 6578 N N . VAL B 1 306 ? -12.844 27.719 10.852 1 79.19 306 VAL B N 1
ATOM 6579 C CA . VAL B 1 306 ? -13.219 28.672 11.875 1 79.19 306 VAL B CA 1
ATOM 6580 C C . VAL B 1 306 ? -12.188 29.797 11.945 1 79.19 306 VAL B C 1
ATOM 6582 O O . VAL B 1 306 ? -10.984 29.547 11.867 1 79.19 306 VAL B O 1
ATOM 6585 N N . VAL B 1 307 ? -12.703 31.047 11.891 1 84.81 307 VAL B N 1
ATOM 6586 C CA . VAL B 1 307 ? -11.828 32.219 12.023 1 84.81 307 VAL B CA 1
ATOM 6587 C C . VAL B 1 307 ? -11.297 32.281 13.453 1 84.81 307 VAL B C 1
ATOM 6589 O O . VAL B 1 307 ? -12.07 32.5 14.398 1 84.81 307 VAL B O 1
ATOM 6592 N N . ALA B 1 308 ? -10.023 32.062 13.516 1 72.19 308 ALA B N 1
ATOM 6593 C CA . ALA B 1 308 ? -9.414 32.125 14.844 1 72.19 308 ALA B CA 1
ATOM 6594 C C . ALA B 1 308 ? -9.43 33.562 15.391 1 72.19 308 ALA B C 1
ATOM 6596 O O . ALA B 1 308 ? -9.633 34.5 14.641 1 72.19 308 ALA B O 1
ATOM 6597 N N . HIS B 1 309 ? -9.273 33.562 16.781 1 70.5 309 HIS B N 1
ATOM 6598 C CA . HIS B 1 309 ? -9.156 34.875 17.391 1 70.5 309 HIS B CA 1
ATOM 6599 C C . HIS B 1 309 ? -7.871 35.562 16.953 1 70.5 309 HIS B C 1
ATOM 6601 O O . HIS B 1 309 ? -6.812 34.938 16.891 1 70.5 309 HIS B O 1
ATOM 6607 N N . GLY B 1 310 ? -7.941 36.781 16.406 1 67.12 310 GLY B N 1
ATOM 6608 C CA . GLY B 1 310 ? -6.785 37.531 15.961 1 67.12 310 GLY B CA 1
ATOM 6609 C C . GLY B 1 310 ? -6.504 37.406 14.477 1 67.12 310 GLY B C 1
ATOM 6610 O O . GLY B 1 310 ? -5.453 37.812 13.992 1 67.12 310 GLY B O 1
ATOM 6611 N N . SER B 1 311 ? -7.25 36.562 13.789 1 80.5 311 SER B N 1
ATOM 6612 C CA . SER B 1 311 ? -7.086 36.438 12.352 1 80.5 311 SER B CA 1
ATOM 6613 C C . SER B 1 311 ? -6.965 37.781 11.672 1 80.5 311 SER B C 1
ATOM 6615 O O . SER B 1 311 ? -7.648 38.75 12.047 1 80.5 311 SER B O 1
ATOM 6617 N N . PRO B 1 312 ? -6.012 37.906 10.758 1 83.56 312 PRO B N 1
ATOM 6618 C CA . PRO B 1 312 ? -5.844 39.188 10.047 1 83.56 312 PRO B CA 1
ATOM 6619 C C . PRO B 1 312 ? -7.066 39.531 9.203 1 83.56 312 PRO B C 1
ATOM 6621 O O . PRO B 1 312 ? -7.211 40.688 8.797 1 83.56 312 PRO B O 1
ATOM 6624 N N . ILE B 1 313 ? -7.957 38.656 9.039 1 87.81 313 ILE B N 1
ATOM 6625 C CA . ILE B 1 313 ? -9.062 38.938 8.133 1 87.81 313 ILE B CA 1
ATOM 6626 C C . ILE B 1 313 ? -10.273 39.438 8.938 1 87.81 313 ILE B C 1
ATOM 6628 O O . ILE B 1 313 ? -11.305 39.781 8.359 1 87.81 313 ILE B O 1
ATOM 6632 N N . ILE B 1 314 ? -10.07 39.438 10.234 1 89.5 314 ILE B N 1
ATOM 6633 C CA . ILE B 1 314 ? -11.156 39.969 11.07 1 89.5 314 ILE B CA 1
ATOM 6634 C C . ILE B 1 314 ? -11.445 41.406 10.703 1 89.5 314 ILE B C 1
ATOM 6636 O O . ILE B 1 314 ? -10.523 42.219 10.562 1 89.5 314 ILE B O 1
ATOM 6640 N N . GLY B 1 315 ? -12.664 41.75 10.578 1 88.38 315 GLY B N 1
ATOM 6641 C CA . GLY B 1 315 ? -13.062 43.094 10.188 1 88.38 315 GLY B CA 1
ATOM 6642 C C . GLY B 1 315 ? -13.32 43.25 8.695 1 88.38 315 GLY B C 1
ATOM 6643 O O . GLY B 1 315 ? -13.945 44.219 8.258 1 88.38 315 GLY B O 1
ATOM 6644 N N . GLU B 1 316 ? -12.867 42.312 8 1 90.94 316 GLU B N 1
ATOM 6645 C CA . GLU B 1 316 ? -13.125 42.312 6.566 1 90.94 316 GLU B CA 1
ATOM 6646 C C . GLU B 1 316 ? -14.414 41.562 6.242 1 90.94 316 GLU B C 1
ATOM 6648 O O . GLU B 1 316 ? -15.008 40.938 7.117 1 90.94 316 GLU B O 1
ATOM 6653 N N . ARG B 1 317 ? -14.789 41.719 4.949 1 91.19 317 ARG B N 1
ATOM 6654 C CA . ARG B 1 317 ? -16 41.031 4.5 1 91.19 317 ARG B CA 1
ATOM 6655 C C . ARG B 1 317 ? -15.688 39.625 4.031 1 91.19 317 ARG B C 1
ATOM 6657 O O . ARG B 1 317 ? -14.539 39.281 3.74 1 91.19 317 ARG B O 1
ATOM 6664 N N . TYR B 1 318 ? -16.719 38.75 4.016 1 90.94 318 TYR B N 1
ATOM 6665 C CA . TYR B 1 318 ? -16.578 37.406 3.533 1 90.94 318 TYR B CA 1
ATOM 6666 C C . TYR B 1 318 ? -15.938 37.375 2.152 1 90.94 318 TYR B C 1
ATOM 6668 O O . TYR B 1 318 ? -15.117 36.5 1.854 1 90.94 318 TYR B O 1
ATOM 6676 N N . ASP B 1 319 ? -16.188 38.406 1.403 1 87.81 319 ASP B N 1
ATOM 6677 C CA . ASP B 1 319 ? -15.68 38.469 0.036 1 87.81 319 ASP B CA 1
ATOM 6678 C C . ASP B 1 319 ? -14.172 38.719 0.019 1 87.81 319 ASP B C 1
ATOM 6680 O O . ASP B 1 319 ? -13.508 38.438 -0.987 1 87.81 319 ASP B O 1
ATOM 6684 N N . ALA B 1 320 ? -13.648 39.188 1.071 1 88.56 320 ALA B N 1
ATOM 6685 C CA . ALA B 1 320 ? -12.219 39.438 1.168 1 88.56 320 ALA B CA 1
ATOM 6686 C C . ALA B 1 320 ? -11.406 38.156 1.044 1 88.56 320 ALA B C 1
ATOM 6688 O O . ALA B 1 320 ? -10.258 38.188 0.588 1 88.56 320 ALA B O 1
ATOM 6689 N N . ILE B 1 321 ? -11.992 37.125 1.407 1 89.69 321 ILE B N 1
ATOM 6690 C CA . ILE B 1 321 ? -11.289 35.844 1.336 1 89.69 321 ILE B CA 1
ATOM 6691 C C . ILE B 1 321 ? -11.008 35.469 -0.123 1 89.69 321 ILE B C 1
ATOM 6693 O O . ILE B 1 321 ? -9.906 35.062 -0.464 1 89.69 321 ILE B O 1
ATOM 6697 N N . THR B 1 322 ? -11.938 35.656 -0.914 1 87.88 322 THR B N 1
ATOM 6698 C CA . THR B 1 322 ? -11.758 35.406 -2.338 1 87.88 322 THR B CA 1
ATOM 6699 C C . THR B 1 322 ? -10.734 36.375 -2.941 1 87.88 322 THR B C 1
ATOM 6701 O O . THR B 1 322 ? -9.891 35.969 -3.738 1 87.88 322 THR B O 1
ATOM 6704 N N . HIS B 1 323 ? -10.781 37.594 -2.492 1 85.12 323 HIS B N 1
ATOM 6705 C CA . HIS B 1 323 ? -9.867 38.594 -3.021 1 85.12 323 HIS B CA 1
ATOM 6706 C C . HIS B 1 323 ? -8.445 38.344 -2.537 1 85.12 323 HIS B C 1
ATOM 6708 O O . HIS B 1 323 ? -7.496 38.438 -3.322 1 85.12 323 HIS B O 1
ATOM 6714 N N . ARG B 1 324 ? -8.289 38.031 -1.333 1 86.5 324 ARG B N 1
ATOM 6715 C CA . ARG B 1 324 ? -6.973 37.844 -0.736 1 86.5 324 ARG B CA 1
ATOM 6716 C C . ARG B 1 324 ? -6.328 36.562 -1.24 1 86.5 324 ARG B C 1
ATOM 6718 O O . ARG B 1 324 ? -5.102 36.438 -1.241 1 86.5 324 ARG B O 1
ATOM 6725 N N . SER B 1 325 ? -7.168 35.656 -1.608 1 88.06 325 SER B N 1
ATOM 6726 C CA . SER B 1 325 ? -6.629 34.406 -2.129 1 88.06 325 SER B CA 1
ATOM 6727 C C . SER B 1 325 ? -6.395 34.5 -3.635 1 88.06 325 SER B C 1
ATOM 6729 O O . SER B 1 325 ? -6.066 33.5 -4.273 1 88.06 325 SER B O 1
ATOM 6731 N N . GLY B 1 326 ? -6.594 35.688 -4.238 1 81.38 326 GLY B N 1
ATOM 6732 C CA . GLY B 1 326 ? -6.441 35.844 -5.676 1 81.38 326 GLY B CA 1
ATOM 6733 C C . GLY B 1 326 ? -7.484 35.094 -6.473 1 81.38 326 GLY B C 1
ATOM 6734 O O . GLY B 1 326 ? -7.215 34.625 -7.586 1 81.38 326 GLY B O 1
ATOM 6735 N N . GLY B 1 327 ? -8.539 34.75 -5.82 1 84.38 327 GLY B N 1
ATOM 6736 C CA . GLY B 1 327 ? -9.617 34.062 -6.492 1 84.38 327 GLY B CA 1
ATOM 6737 C C . GLY B 1 327 ? -9.547 32.531 -6.328 1 84.38 327 GLY B C 1
ATOM 6738 O O . GLY B 1 327 ? -10.398 31.812 -6.848 1 84.38 327 GLY B O 1
ATOM 6739 N N . ALA B 1 328 ? -8.586 32.031 -5.633 1 84.25 328 ALA B N 1
ATOM 6740 C CA . ALA B 1 328 ? -8.383 30.578 -5.492 1 84.25 328 ALA B CA 1
ATOM 6741 C C . ALA B 1 328 ? -9.391 29.984 -4.516 1 84.25 328 ALA B C 1
ATOM 6743 O O . ALA B 1 328 ? -9.742 28.797 -4.621 1 84.25 328 ALA B O 1
ATOM 6744 N N . LEU B 1 329 ? -9.797 30.797 -3.576 1 88.75 329 LEU B N 1
ATOM 6745 C CA . LEU B 1 329 ? -10.703 30.312 -2.541 1 88.75 329 LEU B CA 1
ATOM 6746 C C . LEU B 1 329 ? -12.016 31.094 -2.557 1 88.75 329 LEU B C 1
ATOM 6748 O O . LEU B 1 329 ? -12.023 32.281 -2.803 1 88.75 329 LEU B O 1
ATOM 6752 N N . ASN B 1 330 ? -13.094 30.406 -2.311 1 88.12 330 ASN B N 1
ATOM 6753 C CA . ASN B 1 330 ? -14.422 31.031 -2.242 1 88.12 330 ASN B CA 1
ATOM 6754 C C . ASN B 1 330 ? -15.195 30.547 -1.018 1 88.12 330 ASN B C 1
ATOM 6756 O O . ASN B 1 330 ? -15.18 29.359 -0.687 1 88.12 330 ASN B O 1
ATOM 6760 N N . VAL B 1 331 ? -15.781 31.5 -0.344 1 88.88 331 VAL B N 1
ATOM 6761 C CA . VAL B 1 331 ? -16.672 31.141 0.761 1 88.88 331 VAL B CA 1
ATOM 6762 C C . VAL B 1 331 ? -18.016 30.703 0.217 1 88.88 331 VAL B C 1
ATOM 6764 O O . VAL B 1 331 ? -18.734 31.5 -0.406 1 88.88 331 VAL B O 1
ATOM 6767 N N . THR B 1 332 ? -18.297 29.484 0.451 1 86.25 332 THR B N 1
ATOM 6768 C CA . THR B 1 332 ? -19.531 28.953 -0.122 1 86.25 332 THR B CA 1
ATOM 6769 C C . THR B 1 332 ? -20.656 28.969 0.902 1 86.25 332 THR B C 1
ATOM 6771 O O . THR B 1 332 ? -21.844 28.922 0.538 1 86.25 332 THR B O 1
ATOM 6774 N N . ALA B 1 333 ? -20.312 28.953 2.107 1 88.06 333 ALA B N 1
ATOM 6775 C CA . ALA B 1 333 ? -21.328 28.984 3.152 1 88.06 333 ALA B CA 1
ATOM 6776 C C . ALA B 1 333 ? -20.766 29.562 4.449 1 88.06 333 ALA B C 1
ATOM 6778 O O . ALA B 1 333 ? -19.547 29.594 4.648 1 88.06 333 ALA B O 1
ATOM 6779 N N . GLY B 1 334 ? -21.672 30.094 5.254 1 87.62 334 GLY B N 1
ATOM 6780 C CA . GLY B 1 334 ? -21.344 30.609 6.57 1 87.62 334 GLY B CA 1
ATOM 6781 C C . GLY B 1 334 ? -21.953 29.812 7.699 1 87.62 334 GLY B C 1
ATOM 6782 O O . GLY B 1 334 ? -22.859 29 7.469 1 87.62 334 GLY B O 1
ATOM 6783 N N . GLY B 1 335 ? -21.516 30.031 8.875 1 83.94 335 GLY B N 1
ATOM 6784 C CA . GLY B 1 335 ? -21.969 29.312 10.047 1 83.94 335 GLY B CA 1
ATOM 6785 C C . GLY B 1 335 ? -23.172 29.938 10.711 1 83.94 335 GLY B C 1
ATOM 6786 O O . GLY B 1 335 ? -23.922 30.703 10.078 1 83.94 335 GLY B O 1
ATOM 6787 N N . PRO B 1 336 ? -23.406 29.656 12.008 1 78.5 336 PRO B N 1
ATOM 6788 C CA . PRO B 1 336 ? -24.609 30.062 12.742 1 78.5 336 PRO B CA 1
ATOM 6789 C C . PRO B 1 336 ? -24.734 31.578 12.867 1 78.5 336 PRO B C 1
ATOM 6791 O O . PRO B 1 336 ? -25.844 32.125 12.789 1 78.5 336 PRO B O 1
ATOM 6794 N N . ARG B 1 337 ? -23.625 32.25 13.016 1 81.56 337 ARG B N 1
ATOM 6795 C CA . ARG B 1 337 ? -23.719 33.719 13.141 1 81.56 337 ARG B CA 1
ATOM 6796 C C . ARG B 1 337 ? -24.25 34.344 11.852 1 81.56 337 ARG B C 1
ATOM 6798 O O . ARG B 1 337 ? -25.078 35.25 11.891 1 81.56 337 ARG B O 1
ATOM 6805 N N . ALA B 1 338 ? -23.797 33.844 10.805 1 88.69 338 ALA B N 1
ATOM 6806 C CA . ALA B 1 338 ? -24.266 34.344 9.516 1 88.69 338 ALA B CA 1
ATOM 6807 C C . ALA B 1 338 ? -25.766 34.094 9.352 1 88.69 338 ALA B C 1
ATOM 6809 O O . ALA B 1 338 ? -26.469 34.906 8.75 1 88.69 338 ALA B O 1
ATOM 6810 N N . ALA B 1 339 ? -26.203 33.031 9.898 1 85.75 339 ALA B N 1
ATOM 6811 C CA . ALA B 1 339 ? -27.625 32.688 9.828 1 85.75 339 ALA B CA 1
ATOM 6812 C C . ALA B 1 339 ? -28.469 33.688 10.625 1 85.75 339 ALA B C 1
ATOM 6814 O O . ALA B 1 339 ? -29.594 34 10.234 1 85.75 339 ALA B O 1
ATOM 6815 N N . ARG B 1 340 ? -27.891 34.125 11.664 1 82.56 340 ARG B N 1
ATOM 6816 C CA . ARG B 1 340 ? -28.609 35.062 12.523 1 82.56 340 ARG B CA 1
ATOM 6817 C C . ARG B 1 340 ? -28.656 36.438 11.883 1 82.56 340 ARG B C 1
ATOM 6819 O O . ARG B 1 340 ? -29.656 37.156 12.023 1 82.56 340 ARG B O 1
ATOM 6826 N N . LEU B 1 341 ? -27.656 36.812 11.219 1 88.06 341 LEU B N 1
ATOM 6827 C CA . LEU B 1 341 ? -27.578 38.125 10.617 1 88.06 341 LEU B CA 1
ATOM 6828 C C . LEU B 1 341 ? -28.5 38.25 9.422 1 88.06 341 LEU B C 1
ATOM 6830 O O . LEU B 1 341 ? -29 39.344 9.109 1 88.06 341 LEU B O 1
ATOM 6834 N N . LYS B 1 342 ? -28.875 37.062 8.766 1 88.44 342 LYS B N 1
ATOM 6835 C CA . LYS B 1 342 ? -29.781 37 7.625 1 88.44 342 LYS B CA 1
ATOM 6836 C C . LYS B 1 342 ? -29.453 38.062 6.582 1 88.44 342 LYS B C 1
ATOM 6838 O O . LYS B 1 342 ? -30.328 38.75 6.09 1 88.44 342 LYS B O 1
ATOM 6843 N N . GLN B 1 343 ? -28.203 38.344 6.348 1 89 343 GLN B N 1
ATOM 6844 C CA . GLN B 1 343 ? -27.688 39.281 5.352 1 89 343 GLN B CA 1
ATOM 6845 C C . GLN B 1 343 ? -26.953 38.562 4.242 1 89 343 GLN B C 1
ATOM 6847 O O . GLN B 1 343 ? -26.625 37.375 4.379 1 89 343 GLN B O 1
ATOM 6852 N N . PRO B 1 344 ? -26.859 39.281 3.129 1 89.81 344 PRO B N 1
ATOM 6853 C CA . PRO B 1 344 ? -26.047 38.656 2.08 1 89.81 344 PRO B CA 1
ATOM 6854 C C . PRO B 1 344 ? -24.656 38.25 2.568 1 89.81 344 PRO B C 1
ATOM 6856 O O . PRO B 1 344 ? -24.016 39.031 3.299 1 89.81 344 PRO B O 1
ATOM 6859 N N . LEU B 1 345 ? -24.203 37.094 2.188 1 89.56 345 LEU B N 1
ATOM 6860 C CA . LEU B 1 345 ? -22.984 36.469 2.715 1 89.56 345 LEU B CA 1
ATOM 6861 C C . LEU B 1 345 ? -21.781 37.344 2.428 1 89.56 345 LEU B C 1
ATOM 6863 O O . LEU B 1 345 ? -20.906 37.531 3.293 1 89.56 345 LEU B O 1
ATOM 6867 N N . GLY B 1 346 ? -21.672 37.875 1.245 1 87.69 346 GLY B N 1
ATOM 6868 C CA . GLY B 1 346 ? -20.516 38.688 0.845 1 87.69 346 GLY B CA 1
ATOM 6869 C C . GLY B 1 346 ? -20.312 39.906 1.704 1 87.69 346 GLY B C 1
ATOM 6870 O O . GLY B 1 346 ? -19.188 40.406 1.841 1 87.69 346 GLY B O 1
ATOM 6871 N N . GLY B 1 347 ? -21.391 40.406 2.309 1 86.31 347 GLY B N 1
ATOM 6872 C CA . GLY B 1 347 ? -21.328 41.656 3.051 1 86.31 347 GLY B CA 1
ATOM 6873 C C . GLY B 1 347 ? -21.109 41.469 4.535 1 86.31 347 GLY B C 1
ATOM 6874 O O . GLY B 1 347 ? -20.953 42.438 5.281 1 86.31 347 GLY B O 1
ATOM 6875 N N . ILE B 1 348 ? -21.047 40.281 4.992 1 90.94 348 ILE B N 1
ATOM 6876 C CA . ILE B 1 348 ? -20.875 40 6.414 1 90.94 348 ILE B CA 1
ATOM 6877 C C . ILE B 1 348 ? -19.438 40.281 6.832 1 90.94 348 ILE B C 1
ATOM 6879 O O . ILE B 1 348 ? -18.5 39.875 6.141 1 90.94 348 ILE B O 1
ATOM 6883 N N . ILE B 1 349 ? -19.312 41 7.879 1 91.69 349 ILE B N 1
ATOM 6884 C CA . ILE B 1 349 ? -18 41.344 8.422 1 91.69 349 ILE B CA 1
ATOM 6885 C C . ILE B 1 349 ? -17.484 40.156 9.266 1 91.69 349 ILE B C 1
ATOM 6887 O O . ILE B 1 349 ? -18.172 39.688 10.164 1 91.69 349 ILE B O 1
ATOM 6891 N N . LEU B 1 350 ? -16.359 39.719 8.984 1 91.25 350 LEU B N 1
ATOM 6892 C CA . LEU B 1 350 ? -15.75 38.562 9.648 1 91.25 350 LEU B CA 1
ATOM 6893 C C . LEU B 1 350 ? -15.414 38.906 11.102 1 91.25 350 LEU B C 1
ATOM 6895 O O . LEU B 1 350 ? -14.883 39.969 11.398 1 91.25 350 LEU B O 1
ATOM 6899 N N . GLN B 1 351 ? -15.789 38.062 11.969 1 86.94 351 GLN B N 1
ATOM 6900 C CA . GLN B 1 351 ? -15.453 38.156 13.383 1 86.94 351 GLN B CA 1
ATOM 6901 C C . GLN B 1 351 ? -14.781 36.844 13.852 1 86.94 351 GLN B C 1
ATOM 6903 O O . GLN B 1 351 ? -14.867 35.812 13.18 1 86.94 351 GLN B O 1
ATOM 6908 N N . GLY B 1 352 ? -14.086 37.031 14.961 1 80.56 352 GLY B N 1
ATOM 6909 C CA . GLY B 1 352 ? -13.531 35.844 15.555 1 80.56 352 GLY B CA 1
ATOM 6910 C C . GLY B 1 352 ? -14.594 34.812 15.906 1 80.56 352 GLY B C 1
ATOM 6911 O O . GLY B 1 352 ? -15.641 35.156 16.453 1 80.56 352 GLY B O 1
ATOM 6912 N N . GLY B 1 353 ? -14.312 33.562 15.5 1 77.62 353 GLY B N 1
ATOM 6913 C CA . GLY B 1 353 ? -15.242 32.469 15.805 1 77.62 353 GLY B CA 1
ATOM 6914 C C . GLY B 1 353 ? -16.188 32.156 14.664 1 77.62 353 GLY B C 1
ATOM 6915 O O . GLY B 1 353 ? -16.953 31.188 14.734 1 77.62 353 GLY B O 1
ATOM 6916 N N . ASP B 1 354 ? -16.141 33 13.656 1 84.44 354 ASP B N 1
ATOM 6917 C CA . ASP B 1 354 ? -17 32.719 12.508 1 84.44 354 ASP B CA 1
ATOM 6918 C C . ASP B 1 354 ? -16.656 31.406 11.844 1 84.44 354 ASP B C 1
ATOM 6920 O O . ASP B 1 354 ? -15.477 31.062 11.711 1 84.44 354 ASP B O 1
ATOM 6924 N N . GLN B 1 355 ? -17.656 30.641 11.578 1 85.25 355 GLN B N 1
ATOM 6925 C CA . GLN B 1 355 ? -17.469 29.406 10.812 1 85.25 355 GLN B CA 1
ATOM 6926 C C . GLN B 1 355 ? -17.688 29.656 9.32 1 85.25 355 GLN B C 1
ATOM 6928 O O . GLN B 1 355 ? -18.672 30.281 8.93 1 85.25 355 GLN B O 1
ATOM 6933 N N . LEU B 1 356 ? -16.719 29.281 8.602 1 88.94 356 LEU B N 1
ATOM 6934 C CA . LEU B 1 356 ? -16.766 29.5 7.156 1 88.94 356 LEU B CA 1
ATOM 6935 C C . LEU B 1 356 ? -16.562 28.188 6.41 1 88.94 356 LEU B C 1
ATOM 6937 O O . LEU B 1 356 ? -15.781 27.328 6.84 1 88.94 356 LEU B O 1
ATOM 6941 N N . PHE B 1 357 ? -17.266 28 5.422 1 86.31 357 PHE B N 1
ATOM 6942 C CA . PHE B 1 357 ? -17.047 26.906 4.477 1 86.31 357 PHE B CA 1
ATOM 6943 C C . PHE B 1 357 ? -16.359 27.422 3.215 1 86.31 357 PHE B C 1
ATOM 6945 O O . PHE B 1 357 ? -16.953 28.156 2.43 1 86.31 357 PHE B O 1
ATOM 6952 N N . ILE B 1 358 ? -15.125 27.094 3.111 1 87.5 358 ILE B N 1
ATOM 6953 C CA . ILE B 1 358 ? -14.281 27.625 2.057 1 87.5 358 ILE B CA 1
ATOM 6954 C C . ILE B 1 358 ? -13.977 26.547 1.029 1 87.5 358 ILE B C 1
ATOM 6956 O O . ILE B 1 358 ? -13.57 25.438 1.389 1 87.5 358 ILE B O 1
ATOM 6960 N N . ARG B 1 359 ? -14.211 26.891 -0.178 1 86.19 359 ARG B N 1
ATOM 6961 C CA . ARG B 1 359 ? -13.969 25.969 -1.281 1 86.19 359 ARG B CA 1
ATOM 6962 C C . ARG B 1 359 ? -12.711 26.359 -2.057 1 86.19 359 ARG B C 1
ATOM 6964 O O . ARG B 1 359 ? -12.469 27.547 -2.303 1 86.19 359 ARG B O 1
ATOM 6971 N N . GLY B 1 360 ? -11.883 25.438 -2.424 1 82.12 360 GLY B N 1
ATOM 6972 C CA . GLY B 1 360 ? -10.664 25.594 -3.199 1 82.12 360 GLY B CA 1
ATOM 6973 C C . GLY B 1 360 ? -9.781 24.359 -3.193 1 82.12 360 GLY B C 1
ATOM 6974 O O . GLY B 1 360 ? -10.203 23.297 -2.754 1 82.12 360 GLY B O 1
ATOM 6975 N N . GLN B 1 361 ? -8.688 24.531 -3.797 1 78.25 361 GLN B N 1
ATOM 6976 C CA . GLN B 1 361 ? -7.73 23.438 -3.754 1 78.25 361 GLN B CA 1
ATOM 6977 C C . GLN B 1 361 ? -7.227 23.188 -2.334 1 78.25 361 GLN B C 1
ATOM 6979 O O . GLN B 1 361 ? -7.016 24.141 -1.576 1 78.25 361 GLN B O 1
ATOM 6984 N N . ALA B 1 362 ? -7.109 21.969 -2.07 1 72.94 362 ALA B N 1
ATOM 6985 C CA . ALA B 1 362 ? -6.711 21.594 -0.717 1 72.94 362 ALA B CA 1
ATOM 6986 C C . ALA B 1 362 ? -5.438 22.328 -0.297 1 72.94 362 ALA B C 1
ATOM 6988 O O . ALA B 1 362 ? -5.344 22.828 0.826 1 72.94 362 ALA B O 1
ATOM 6989 N N . ALA B 1 363 ? -4.5 22.391 -1.164 1 73.75 363 ALA B N 1
ATOM 6990 C CA . ALA B 1 363 ? -3.229 23.047 -0.862 1 73.75 363 ALA B CA 1
ATOM 6991 C C . ALA B 1 363 ? -3.43 24.547 -0.601 1 73.75 363 ALA B C 1
ATOM 6993 O O . ALA B 1 363 ? -2.799 25.109 0.294 1 73.75 363 ALA B O 1
ATOM 6994 N N . ASP B 1 364 ? -4.316 25.109 -1.372 1 80.81 364 ASP B N 1
ATOM 6995 C CA . ASP B 1 364 ? -4.582 26.547 -1.227 1 80.81 364 ASP B CA 1
ATOM 6996 C C . ASP B 1 364 ? -5.301 26.844 0.09 1 80.81 364 ASP B C 1
ATOM 6998 O O . ASP B 1 364 ? -5.004 27.828 0.754 1 80.81 364 ASP B O 1
ATOM 7002 N N . ILE B 1 365 ? -6.207 25.969 0.411 1 81.69 365 ILE B N 1
ATOM 7003 C CA . ILE B 1 365 ? -6.953 26.141 1.652 1 81.69 365 ILE B CA 1
ATOM 7004 C C . ILE B 1 365 ? -6.004 26.031 2.844 1 81.69 365 ILE B C 1
ATOM 7006 O O . ILE B 1 365 ? -6.059 26.859 3.762 1 81.69 365 ILE B O 1
ATOM 7010 N N . ALA B 1 366 ? -5.191 25.047 2.705 1 72.12 366 ALA B N 1
ATOM 7011 C CA . ALA B 1 366 ? -4.238 24.828 3.793 1 72.12 366 ALA B CA 1
ATOM 7012 C C . ALA B 1 366 ? -3.299 26.031 3.934 1 72.12 366 ALA B C 1
ATOM 7014 O O . ALA B 1 366 ? -3.078 26.516 5.043 1 72.12 366 ALA B O 1
ATOM 7015 N N . ARG B 1 367 ? -2.746 26.453 2.867 1 75.44 367 ARG B N 1
ATOM 7016 C CA . ARG B 1 367 ? -1.847 27.594 2.857 1 75.44 367 ARG B CA 1
ATOM 7017 C C . ARG B 1 367 ? -2.545 28.844 3.387 1 75.44 367 ARG B C 1
ATOM 7019 O O . ARG B 1 367 ? -2.002 29.547 4.238 1 75.44 367 ARG B O 1
ATOM 7026 N N . PHE B 1 368 ? -3.73 29.141 2.873 1 83.44 368 PHE B N 1
ATOM 7027 C CA . PHE B 1 368 ? -4.5 30.312 3.273 1 83.44 368 PHE B CA 1
ATOM 7028 C C . PHE B 1 368 ? -4.883 30.234 4.746 1 83.44 368 PHE B C 1
ATOM 7030 O O . PHE B 1 368 ? -4.836 31.25 5.461 1 83.44 368 PHE B O 1
ATOM 7037 N N . GLY B 1 369 ? -5.309 29.078 5.09 1 80.75 369 GLY B N 1
ATOM 7038 C CA . GLY B 1 369 ? -5.656 28.859 6.488 1 80.75 369 GLY B CA 1
ATOM 7039 C C . GLY B 1 369 ? -4.523 29.203 7.441 1 80.75 369 GLY B C 1
ATOM 7040 O O . GLY B 1 369 ? -4.734 29.875 8.445 1 80.75 369 GLY B O 1
ATOM 7041 N N . THR B 1 370 ? -3.404 28.812 7.035 1 70.38 370 THR B N 1
ATOM 7042 C CA . THR B 1 370 ? -2.23 29.094 7.859 1 70.38 370 THR B CA 1
ATOM 7043 C C . THR B 1 370 ? -1.892 30.578 7.844 1 70.38 370 THR B C 1
ATOM 7045 O O . THR B 1 370 ? -1.58 31.156 8.883 1 70.38 370 THR B O 1
ATOM 7048 N N . GLN B 1 371 ? -1.977 31.156 6.684 1 75.44 371 GLN B N 1
ATOM 7049 C CA . GLN B 1 371 ? -1.618 32.562 6.512 1 75.44 371 GLN B CA 1
ATOM 7050 C C . GLN B 1 371 ? -2.615 33.469 7.219 1 75.44 371 GLN B C 1
ATOM 7052 O O . GLN B 1 371 ? -2.23 34.469 7.805 1 75.44 371 GLN B O 1
ATOM 7057 N N . GLN B 1 372 ? -3.852 33.094 7.211 1 81.44 372 GLN B N 1
ATOM 7058 C CA . GLN B 1 372 ? -4.898 33.969 7.719 1 81.44 372 GLN B CA 1
ATOM 7059 C C . GLN B 1 372 ? -5.441 33.469 9.055 1 81.44 372 GLN B C 1
ATOM 7061 O O . GLN B 1 372 ? -6.465 33.969 9.539 1 81.44 372 GLN B O 1
ATOM 7066 N N . ARG B 1 373 ? -4.84 32.438 9.523 1 70.19 373 ARG B N 1
ATOM 7067 C CA . ARG B 1 373 ? -5.195 31.859 10.82 1 70.19 373 ARG B CA 1
ATOM 7068 C C . ARG B 1 373 ? -6.637 31.359 10.82 1 70.19 373 ARG B C 1
ATOM 7070 O O . ARG B 1 373 ? -7.422 31.734 11.703 1 70.19 373 ARG B O 1
ATOM 7077 N N . LEU B 1 374 ? -6.969 30.656 9.922 1 80.31 374 LEU B N 1
ATOM 7078 C CA . LEU B 1 374 ? -8.219 29.906 9.867 1 80.31 374 LEU B CA 1
ATOM 7079 C C . LEU B 1 374 ? -8.008 28.469 10.297 1 80.31 374 LEU B C 1
ATOM 7081 O O . LEU B 1 374 ? -7.039 27.828 9.883 1 80.31 374 LEU B O 1
ATOM 7085 N N . LEU B 1 375 ? -8.719 28.047 11.18 1 71.5 375 LEU B N 1
ATOM 7086 C CA . LEU B 1 375 ? -8.617 26.672 11.664 1 71.5 375 LEU B CA 1
ATOM 7087 C C . LEU B 1 375 ? -9.578 25.75 10.914 1 71.5 375 LEU B C 1
ATOM 7089 O O . LEU B 1 375 ? -10.773 26.047 10.836 1 71.5 375 LEU B O 1
ATOM 7093 N N . GLU B 1 376 ? -9.016 24.75 10.32 1 66.69 376 GLU B N 1
ATOM 7094 C CA . GLU B 1 376 ? -9.867 23.781 9.625 1 66.69 376 GLU B CA 1
ATOM 7095 C C . GLU B 1 376 ? -10.492 22.797 10.609 1 66.69 376 GLU B C 1
ATOM 7097 O O . GLU B 1 376 ? -9.781 22.141 11.367 1 66.69 376 GLU B O 1
ATOM 7102 N N . ILE B 1 377 ? -11.719 22.781 10.781 1 59.97 377 ILE B N 1
ATOM 7103 C CA . ILE B 1 377 ? -12.445 21.891 11.68 1 59.97 377 ILE B CA 1
ATOM 7104 C C . ILE B 1 377 ? -12.711 20.547 10.984 1 59.97 377 ILE B C 1
ATOM 7106 O O . ILE B 1 377 ? -12.531 19.484 11.578 1 59.97 377 ILE B O 1
ATOM 7110 N N . ASP B 1 378 ? -13.305 20.484 9.883 1 58.62 378 ASP B N 1
ATOM 7111 C CA . ASP B 1 378 ? -13.688 19.281 9.164 1 58.62 378 ASP B CA 1
ATOM 7112 C C . ASP B 1 378 ? -13.664 19.5 7.656 1 58.62 378 ASP B C 1
ATOM 7114 O O . ASP B 1 378 ? -13.586 20.641 7.195 1 58.62 378 ASP B O 1
ATOM 7118 N N . ARG B 1 379 ? -13.25 18.531 6.961 1 53.47 379 ARG B N 1
ATOM 7119 C CA . ARG B 1 379 ? -13.414 18.609 5.512 1 53.47 379 ARG B CA 1
ATOM 7120 C C . ARG B 1 379 ? -14.805 18.141 5.094 1 53.47 379 ARG B C 1
ATOM 7122 O O . ARG B 1 379 ? -15.266 17.094 5.531 1 53.47 379 ARG B O 1
ATOM 7129 N N . ALA B 1 380 ? -15.68 18.969 4.875 1 51.03 380 ALA B N 1
ATOM 7130 C CA . ALA B 1 380 ? -17.094 18.734 4.629 1 51.03 380 ALA B CA 1
ATOM 7131 C C . ALA B 1 380 ? -17.312 18.047 3.277 1 51.03 380 ALA B C 1
ATOM 7133 O O . ALA B 1 380 ? -18.422 17.625 2.957 1 51.03 380 ALA B O 1
ATOM 7134 N N . ASP B 1 381 ? -16.469 18.094 2.219 1 48.31 381 ASP B N 1
ATOM 7135 C CA . ASP B 1 381 ? -16.891 17.969 0.827 1 48.31 381 ASP B CA 1
ATOM 7136 C C . ASP B 1 381 ? -17.156 16.516 0.455 1 48.31 381 ASP B C 1
ATOM 7138 O O . ASP B 1 381 ? -16.297 15.648 0.664 1 48.31 381 ASP B O 1
ATOM 7142 N N . THR B 1 382 ? -18.359 16.094 0.658 1 47.84 382 THR B N 1
ATOM 7143 C CA . THR B 1 382 ? -18.656 15.008 -0.262 1 47.84 382 THR B CA 1
ATOM 7144 C C . THR B 1 382 ? -18.234 15.367 -1.684 1 47.84 382 THR B C 1
ATOM 7146 O O . THR B 1 382 ? -18.578 16.438 -2.186 1 47.84 382 THR B O 1
ATOM 7149 N N . ALA B 1 383 ? -17.219 15.055 -2.195 1 46.84 383 ALA B N 1
ATOM 7150 C CA . ALA B 1 383 ? -16.734 15.391 -3.533 1 46.84 383 ALA B CA 1
ATOM 7151 C C . ALA B 1 383 ? -17.875 15.359 -4.547 1 46.84 383 ALA B C 1
ATOM 7153 O O . ALA B 1 383 ? -18.703 14.438 -4.543 1 46.84 383 ALA B O 1
ATOM 7154 N N . PRO B 1 384 ? -18.328 16.578 -5.137 1 51 384 PRO B N 1
ATOM 7155 C CA . PRO B 1 384 ? -19.328 16.547 -6.211 1 51 384 PRO B CA 1
ATOM 7156 C C . PRO B 1 384 ? -19.094 15.391 -7.184 1 51 384 PRO B C 1
ATOM 7158 O O . PRO B 1 384 ? -17.953 14.977 -7.402 1 51 384 PRO B O 1
ATOM 7161 N N . VAL B 1 385 ? -20.234 14.672 -7.395 1 61.88 385 VAL B N 1
ATOM 7162 C CA . VAL B 1 385 ? -20.203 13.555 -8.344 1 61.88 385 VAL B CA 1
ATOM 7163 C C . VAL B 1 385 ? -19.891 14.078 -9.742 1 61.88 385 VAL B C 1
ATOM 7165 O O . VAL B 1 385 ? -20.641 14.898 -10.281 1 61.88 385 VAL B O 1
ATOM 7168 N N . ASN B 1 386 ? -18.734 14 -10.234 1 69 386 ASN B N 1
ATOM 7169 C CA . ASN B 1 386 ? -18.5 14.156 -11.664 1 69 386 ASN B CA 1
ATOM 7170 C C . ASN B 1 386 ? -19.266 13.117 -12.477 1 69 386 ASN B C 1
ATOM 7172 O O . ASN B 1 386 ? -18.875 11.953 -12.539 1 69 386 ASN B O 1
ATOM 7176 N N . ILE B 1 387 ? -20.375 13.586 -13.07 1 76.69 387 ILE B N 1
ATOM 7177 C CA . ILE B 1 387 ? -21.328 12.688 -13.711 1 76.69 387 ILE B CA 1
ATOM 7178 C C . ILE B 1 387 ? -20.609 11.859 -14.781 1 76.69 387 ILE B C 1
ATOM 7180 O O . ILE B 1 387 ? -20.875 10.664 -14.93 1 76.69 387 ILE B O 1
ATOM 7184 N N . ARG B 1 388 ? -19.797 12.539 -15.547 1 82.19 388 ARG B N 1
ATOM 7185 C CA . ARG B 1 388 ? -19.078 11.805 -16.594 1 82.19 388 ARG B CA 1
ATOM 7186 C C . ARG B 1 388 ? -18.219 10.695 -16 1 82.19 388 ARG B C 1
ATOM 7188 O O . ARG B 1 388 ? -18.266 9.555 -16.469 1 82.19 388 ARG B O 1
ATOM 7195 N N . ALA B 1 389 ? -17.516 11.055 -15 1 86.12 389 ALA B N 1
ATOM 7196 C CA . ALA B 1 389 ? -16.672 10.07 -14.336 1 86.12 389 ALA B CA 1
ATOM 7197 C C . ALA B 1 389 ? -17.516 8.977 -13.688 1 86.12 389 ALA B C 1
ATOM 7199 O O . ALA B 1 389 ? -17.156 7.801 -13.703 1 86.12 389 ALA B O 1
ATOM 7200 N N . ALA B 1 390 ? -18.609 9.391 -13.266 1 87.5 390 ALA B N 1
ATOM 7201 C CA . ALA B 1 390 ? -19.516 8.438 -12.625 1 87.5 390 ALA B CA 1
ATOM 7202 C C . ALA B 1 390 ? -20.078 7.441 -13.633 1 87.5 390 ALA B C 1
ATOM 7204 O O . ALA B 1 390 ? -20.094 6.234 -13.375 1 87.5 390 ALA B O 1
ATOM 7205 N N . ILE B 1 391 ? -20.438 7.906 -14.742 1 91.56 391 ILE B N 1
ATOM 7206 C CA . ILE B 1 391 ? -21 7.059 -15.789 1 91.56 391 ILE B CA 1
ATOM 7207 C C . ILE B 1 391 ? -19.938 6.102 -16.312 1 91.56 391 ILE B C 1
ATOM 7209 O O . ILE B 1 391 ? -20.203 4.91 -16.5 1 91.56 391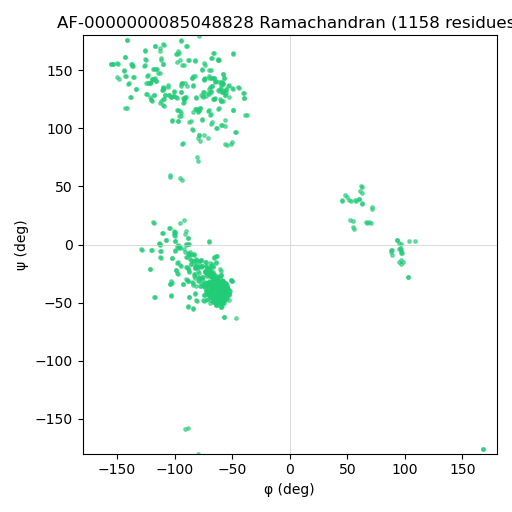 ILE B O 1
ATOM 7213 N N . GLN B 1 392 ? -18.797 6.625 -16.5 1 94.31 392 GLN B N 1
ATOM 7214 C CA . GLN B 1 392 ? -17.703 5.773 -16.969 1 94.31 392 GLN B CA 1
ATOM 7215 C C . GLN B 1 392 ? -17.359 4.695 -15.938 1 94.31 392 GLN B C 1
ATOM 7217 O O . GLN B 1 392 ? -17.172 3.531 -16.297 1 94.31 392 GLN B O 1
ATOM 7222 N N . THR B 1 393 ? -17.328 5.117 -14.695 1 93.69 393 THR B N 1
ATOM 7223 C CA . THR B 1 393 ? -17 4.188 -13.625 1 93.69 393 THR B CA 1
ATOM 7224 C C . THR B 1 393 ? -18.047 3.078 -13.531 1 93.69 393 THR B C 1
ATOM 7226 O O . THR B 1 393 ? -17.703 1.894 -13.523 1 93.69 393 THR B O 1
ATOM 7229 N N . VAL B 1 394 ? -19.281 3.426 -13.516 1 93.94 394 VAL B N 1
ATOM 7230 C CA . VAL B 1 394 ? -20.359 2.455 -13.43 1 93.94 394 VAL B CA 1
ATOM 7231 C C . VAL B 1 394 ? -20.406 1.614 -14.703 1 93.94 394 VAL B C 1
ATOM 7233 O O . VAL B 1 394 ? -20.641 0.404 -14.648 1 93.94 394 VAL B O 1
ATOM 7236 N N . GLY B 1 395 ? -20.219 2.244 -15.805 1 96.12 395 GLY B N 1
ATOM 7237 C CA . GLY B 1 395 ? -20.203 1.524 -17.062 1 96.12 395 GLY B CA 1
ATOM 7238 C C . GLY B 1 395 ? -19.141 0.435 -17.109 1 96.12 395 GLY B C 1
ATOM 7239 O O . GLY B 1 395 ? -19.438 -0.698 -17.516 1 96.12 395 GLY B O 1
ATOM 7240 N N . ILE B 1 396 ? -17.922 0.755 -16.75 1 96.62 396 ILE B N 1
ATOM 7241 C CA . ILE B 1 396 ? -16.828 -0.208 -16.734 1 96.62 396 ILE B CA 1
ATOM 7242 C C . ILE B 1 396 ? -17.141 -1.334 -15.75 1 96.62 396 ILE B C 1
ATOM 7244 O O . ILE B 1 396 ? -16.906 -2.508 -16.047 1 96.62 396 ILE B O 1
ATOM 7248 N N . PHE B 1 397 ? -17.703 -0.931 -14.656 1 94.19 397 PHE B N 1
ATOM 7249 C CA . PHE B 1 397 ? -18.047 -1.896 -13.617 1 94.19 397 PHE B CA 1
ATOM 7250 C C . PHE B 1 397 ? -19.094 -2.881 -14.125 1 94.19 397 PHE B C 1
ATOM 7252 O O . PHE B 1 397 ? -18.922 -4.094 -14.008 1 94.19 397 PHE B O 1
ATOM 7259 N N . VAL B 1 398 ? -20.141 -2.375 -14.648 1 95.12 398 VAL B N 1
ATOM 7260 C CA . VAL B 1 398 ? -21.219 -3.195 -15.18 1 95.12 398 VAL B CA 1
ATOM 7261 C C . VAL B 1 398 ? -20.703 -4.062 -16.328 1 95.12 398 VAL B C 1
ATOM 7263 O O . VAL B 1 398 ? -21.078 -5.23 -16.453 1 95.12 398 VAL B O 1
ATOM 7266 N N . LEU B 1 399 ? -19.891 -3.51 -17.125 1 95.75 399 LEU B N 1
ATOM 7267 C CA . LEU B 1 399 ? -19.297 -4.27 -18.219 1 95.75 399 LEU B CA 1
ATOM 7268 C C . LEU B 1 399 ? -18.469 -5.438 -17.688 1 95.75 399 LEU B C 1
ATOM 7270 O O . LEU B 1 399 ? -18.5 -6.535 -18.266 1 95.75 399 LEU B O 1
ATOM 7274 N N . ALA B 1 400 ? -17.719 -5.207 -16.656 1 95.38 400 ALA B N 1
ATOM 7275 C CA . ALA B 1 400 ? -16.922 -6.273 -16.062 1 95.38 400 ALA B CA 1
ATOM 7276 C C . ALA B 1 400 ? -17.797 -7.418 -15.57 1 95.38 400 ALA B C 1
ATOM 7278 O O . ALA B 1 400 ? -17.5 -8.586 -15.82 1 95.38 400 ALA B O 1
ATOM 7279 N N . ILE B 1 401 ? -18.875 -7.086 -14.914 1 93.94 401 ILE B N 1
ATOM 7280 C CA . ILE B 1 401 ? -19.812 -8.094 -14.43 1 93.94 401 ILE B CA 1
ATOM 7281 C C . ILE B 1 401 ? -20.453 -8.82 -15.609 1 93.94 401 ILE B C 1
ATOM 7283 O O . ILE B 1 401 ? -20.531 -10.055 -15.617 1 93.94 401 ILE B O 1
ATOM 7287 N N . ALA B 1 402 ? -20.859 -8.062 -16.609 1 95.44 402 ALA B N 1
ATOM 7288 C CA . ALA B 1 402 ? -21.516 -8.641 -17.781 1 95.44 402 ALA B CA 1
ATOM 7289 C C . ALA B 1 402 ? -20.578 -9.617 -18.484 1 95.44 402 ALA B C 1
ATOM 7291 O O . ALA B 1 402 ? -21 -10.719 -18.875 1 95.44 402 ALA B O 1
ATOM 7292 N N . VAL B 1 403 ? -19.344 -9.234 -18.672 1 94.31 403 VAL B N 1
ATOM 7293 C CA . VAL B 1 403 ? -18.375 -10.102 -19.344 1 94.31 403 VAL B CA 1
ATOM 7294 C C . VAL B 1 403 ? -18.156 -11.375 -18.516 1 94.31 403 VAL B C 1
ATOM 7296 O O . VAL B 1 403 ? -18.078 -12.469 -19.078 1 94.31 403 VAL B O 1
ATOM 7299 N N . THR B 1 404 ? -18.047 -11.234 -17.219 1 92.5 404 THR B N 1
ATOM 7300 C CA . THR B 1 404 ? -17.844 -12.375 -16.328 1 92.5 404 THR B CA 1
ATOM 7301 C C . THR B 1 404 ? -19.031 -13.328 -16.406 1 92.5 404 THR B C 1
ATOM 7303 O O . THR B 1 404 ? -18.859 -14.547 -16.516 1 92.5 404 THR B O 1
ATOM 7306 N N . VAL B 1 405 ? -20.234 -12.82 -16.422 1 92.06 405 VAL B N 1
ATOM 7307 C CA . VAL B 1 405 ? -21.438 -13.625 -16.328 1 92.06 405 VAL B CA 1
ATOM 7308 C C . VAL B 1 405 ? -21.797 -14.195 -17.703 1 92.06 405 VAL B C 1
ATOM 7310 O O . VAL B 1 405 ? -22.125 -15.375 -17.828 1 92.06 405 VAL B O 1
ATOM 7313 N N . LEU B 1 406 ? -21.688 -13.367 -18.781 1 93.12 406 LEU B N 1
ATOM 7314 C CA . LEU B 1 406 ? -22.156 -13.75 -20.109 1 93.12 406 LEU B CA 1
ATOM 7315 C C . LEU B 1 406 ? -21.109 -14.57 -20.844 1 93.12 406 LEU B C 1
ATOM 7317 O O . LEU B 1 406 ? -21.438 -15.453 -21.641 1 93.12 406 LEU B O 1
ATOM 7321 N N . PHE B 1 407 ? -19.812 -14.32 -20.641 1 91.19 407 PHE B N 1
ATOM 7322 C CA . PHE B 1 407 ? -18.766 -14.977 -21.406 1 91.19 407 PHE B CA 1
ATOM 7323 C C . PHE B 1 407 ? -17.953 -15.914 -20.531 1 91.19 407 PHE B C 1
ATOM 7325 O O . PHE B 1 407 ? -16.969 -16.5 -21 1 91.19 407 PHE B O 1
ATOM 7332 N N . ASP B 1 408 ? -18.25 -16.016 -19.312 1 88.75 408 ASP B N 1
ATOM 7333 C CA . ASP B 1 408 ? -17.641 -16.953 -18.359 1 88.75 408 ASP B CA 1
ATOM 7334 C C . ASP B 1 408 ? -16.141 -16.703 -18.234 1 88.75 408 ASP B C 1
ATOM 7336 O O . ASP B 1 408 ? -15.344 -17.641 -18.297 1 88.75 408 ASP B O 1
ATOM 7340 N N . VAL B 1 409 ? -15.766 -15.469 -18.234 1 90.19 409 VAL B N 1
ATOM 7341 C CA . VAL B 1 409 ? -14.383 -15.078 -18 1 90.19 409 VAL B CA 1
ATOM 7342 C C . VAL B 1 409 ? -14.117 -14.984 -16.5 1 90.19 409 VAL B C 1
ATOM 7344 O O . VAL B 1 409 ? -15.008 -14.625 -15.734 1 90.19 409 VAL B O 1
ATOM 7347 N N . SER B 1 410 ? -12.906 -15.391 -16.109 1 90.25 410 SER B N 1
ATOM 7348 C CA . SER B 1 410 ? -12.531 -15.328 -14.703 1 90.25 410 SER B CA 1
ATOM 7349 C C . SER B 1 410 ? -12.703 -13.922 -14.148 1 90.25 410 SER B C 1
ATOM 7351 O O . SER B 1 410 ? -12.289 -12.945 -14.781 1 90.25 410 SER B O 1
ATOM 7353 N N . PRO B 1 411 ? -13.328 -13.844 -12.977 1 90.69 411 PRO B N 1
ATOM 7354 C CA . PRO B 1 411 ? -13.484 -12.523 -12.359 1 90.69 411 PRO B CA 1
ATOM 7355 C C . PRO B 1 411 ? -12.156 -11.805 -12.148 1 90.69 411 PRO B C 1
ATOM 7357 O O . PRO B 1 411 ? -12.094 -10.578 -12.25 1 90.69 411 PRO B O 1
ATOM 7360 N N . ALA B 1 412 ? -11.109 -12.602 -11.867 1 92.88 412 ALA B N 1
ATOM 7361 C CA . ALA B 1 412 ? -9.797 -12 -11.664 1 92.88 412 ALA B CA 1
ATOM 7362 C C . ALA B 1 412 ? -9.367 -11.195 -12.891 1 92.88 412 ALA B C 1
ATOM 7364 O O . ALA B 1 412 ? -8.922 -10.055 -12.758 1 92.88 412 ALA B O 1
ATOM 7365 N N . LEU B 1 413 ? -9.547 -11.727 -14.039 1 94.5 413 LEU B N 1
ATOM 7366 C CA . LEU B 1 413 ? -9.102 -11.086 -15.273 1 94.5 413 LEU B CA 1
ATOM 7367 C C . LEU B 1 413 ? -10.008 -9.922 -15.633 1 94.5 413 LEU B C 1
ATOM 7369 O O . LEU B 1 413 ? -9.531 -8.859 -16.047 1 94.5 413 LEU B O 1
ATOM 7373 N N . THR B 1 414 ? -11.32 -10.117 -15.516 1 95.12 414 THR B N 1
ATOM 7374 C CA . THR B 1 414 ? -12.266 -9.07 -15.906 1 95.12 414 THR B CA 1
ATOM 7375 C C . THR B 1 414 ? -12.117 -7.852 -15 1 95.12 414 THR B C 1
ATOM 7377 O O . THR B 1 414 ? -12.148 -6.715 -15.469 1 95.12 414 THR B O 1
ATOM 7380 N N . PHE B 1 415 ? -11.961 -8.141 -13.742 1 94.81 415 PHE B N 1
ATOM 7381 C CA . PHE B 1 415 ? -11.875 -7.008 -12.828 1 94.81 415 PHE B CA 1
ATOM 7382 C C . PHE B 1 415 ? -10.484 -6.391 -12.859 1 94.81 415 PHE B C 1
ATOM 7384 O O . PHE B 1 415 ? -10.32 -5.195 -12.609 1 94.81 415 PHE B O 1
ATOM 7391 N N . LEU B 1 416 ? -9.469 -7.191 -13.117 1 95.88 416 LEU B N 1
ATOM 7392 C CA . LEU B 1 416 ? -8.156 -6.605 -13.391 1 95.88 416 LEU B CA 1
ATOM 7393 C C . LEU B 1 416 ? -8.234 -5.652 -14.578 1 95.88 416 LEU B C 1
ATOM 7395 O O . LEU B 1 416 ? -7.656 -4.562 -14.539 1 95.88 416 LEU B O 1
ATOM 7399 N N . ALA B 1 417 ? -8.898 -6.035 -15.609 1 96.81 417 ALA B N 1
ATOM 7400 C CA . ALA B 1 417 ? -9.094 -5.188 -16.781 1 96.81 417 ALA B CA 1
ATOM 7401 C C . ALA B 1 417 ? -9.859 -3.92 -16.422 1 96.81 417 ALA B C 1
ATOM 7403 O O . ALA B 1 417 ? -9.531 -2.83 -16.891 1 96.81 417 ALA B O 1
ATOM 7404 N N . ALA B 1 418 ? -10.867 -4.141 -15.648 1 96.94 418 ALA B N 1
ATOM 7405 C CA . ALA B 1 418 ? -11.664 -2.992 -15.219 1 96.94 418 ALA B CA 1
ATOM 7406 C C . ALA B 1 418 ? -10.812 -2.002 -14.43 1 96.94 418 ALA B C 1
ATOM 7408 O O . ALA B 1 418 ? -10.875 -0.793 -14.672 1 96.94 418 ALA B O 1
ATOM 7409 N N . ALA B 1 419 ? -10.055 -2.527 -13.492 1 96.5 419 ALA B N 1
ATOM 7410 C CA . ALA B 1 419 ? -9.164 -1.674 -12.711 1 96.5 419 ALA B CA 1
ATOM 7411 C C . ALA B 1 419 ? -8.172 -0.942 -13.609 1 96.5 419 ALA B C 1
ATOM 7413 O O . ALA B 1 419 ? -7.922 0.252 -13.422 1 96.5 419 ALA B O 1
ATOM 7414 N N . ALA B 1 420 ? -7.609 -1.64 -14.555 1 96.31 420 ALA B N 1
ATOM 7415 C CA . ALA B 1 420 ? -6.656 -1.052 -15.492 1 96.31 420 ALA B CA 1
ATOM 7416 C C . ALA B 1 420 ? -7.312 0.047 -16.328 1 96.31 420 ALA B C 1
ATOM 7418 O O . ALA B 1 420 ? -6.719 1.104 -16.547 1 96.31 420 ALA B O 1
ATOM 7419 N N . ALA B 1 421 ? -8.484 -0.218 -16.781 1 96.56 421 ALA B N 1
ATOM 7420 C CA . ALA B 1 421 ? -9.219 0.768 -17.578 1 96.56 421 ALA B CA 1
ATOM 7421 C C . ALA B 1 421 ? -9.492 2.027 -16.766 1 96.56 421 ALA B C 1
ATOM 7423 O O . ALA B 1 421 ? -9.352 3.145 -17.266 1 96.56 421 ALA B O 1
ATOM 7424 N N . MET B 1 422 ? -9.922 1.818 -15.562 1 95.94 422 MET B N 1
ATOM 7425 C CA . MET B 1 422 ? -10.227 2.951 -14.695 1 95.94 422 MET B CA 1
ATOM 7426 C C . MET B 1 422 ? -8.969 3.77 -14.406 1 95.94 422 MET B C 1
ATOM 7428 O O . MET B 1 422 ? -9.023 5 -14.359 1 95.94 422 MET B O 1
ATOM 7432 N N . ALA B 1 423 ? -7.875 3.084 -14.188 1 93.75 423 ALA B N 1
ATOM 7433 C CA . ALA B 1 423 ? -6.602 3.771 -13.984 1 93.75 423 ALA B CA 1
ATOM 7434 C C . ALA B 1 423 ? -6.172 4.516 -15.242 1 93.75 423 ALA B C 1
ATOM 7436 O O . ALA B 1 423 ? -5.703 5.652 -15.172 1 93.75 423 ALA B O 1
ATOM 7437 N N . ALA B 1 424 ? -6.305 3.9 -16.359 1 93.69 424 ALA B N 1
ATOM 7438 C CA . ALA B 1 424 ? -5.902 4.484 -17.641 1 93.69 424 ALA B CA 1
ATOM 7439 C C . ALA B 1 424 ? -6.711 5.742 -17.938 1 93.69 424 ALA B C 1
ATOM 7441 O O . ALA B 1 424 ? -6.184 6.711 -18.5 1 93.69 424 ALA B O 1
ATOM 7442 N N . LEU B 1 425 ? -7.961 5.707 -17.547 1 93.88 425 LEU B N 1
ATOM 7443 C CA . LEU B 1 425 ? -8.844 6.84 -17.797 1 93.88 425 LEU B CA 1
ATOM 7444 C C . LEU B 1 425 ? -8.758 7.859 -16.656 1 93.88 425 LEU B C 1
ATOM 7446 O O . LEU B 1 425 ? -9.508 8.836 -16.641 1 93.88 425 LEU B O 1
ATOM 7450 N N . ARG B 1 426 ? -7.949 7.621 -15.664 1 91.5 426 ARG B N 1
ATOM 7451 C CA . ARG B 1 426 ? -7.688 8.508 -14.531 1 91.5 426 ARG B CA 1
ATOM 7452 C C . ARG B 1 426 ? -8.953 8.742 -13.711 1 91.5 426 ARG B C 1
ATOM 7454 O O . ARG B 1 426 ? -9.219 9.859 -13.273 1 91.5 426 ARG B O 1
ATOM 7461 N N . LEU B 1 427 ? -9.727 7.703 -13.664 1 91.25 427 LEU B N 1
ATOM 7462 C CA . LEU B 1 427 ? -10.93 7.77 -12.844 1 91.25 427 LEU B CA 1
ATOM 7463 C C . LEU B 1 427 ? -10.594 7.625 -11.359 1 91.25 427 LEU B C 1
ATOM 7465 O O . LEU B 1 427 ? -11.414 7.941 -10.5 1 91.25 427 LEU B O 1
ATOM 7469 N N . ILE B 1 428 ? -9.438 7.113 -11.086 1 89.19 428 ILE B N 1
ATOM 7470 C CA . ILE B 1 428 ? -8.906 7.008 -9.734 1 89.19 428 ILE B CA 1
ATOM 7471 C C . ILE B 1 428 ? -7.531 7.68 -9.672 1 89.19 428 ILE B C 1
ATOM 7473 O O . ILE B 1 428 ? -6.688 7.465 -10.547 1 89.19 428 ILE B O 1
ATOM 7477 N N . PRO B 1 429 ? -7.41 8.562 -8.672 1 82.62 429 PRO B N 1
ATOM 7478 C CA . PRO B 1 429 ? -6.082 9.172 -8.531 1 82.62 429 PRO B CA 1
ATOM 7479 C C . PRO B 1 429 ? -4.977 8.133 -8.344 1 82.62 429 PRO B C 1
ATOM 7481 O O . PRO B 1 429 ? -5.18 7.125 -7.66 1 82.62 429 PRO B O 1
ATOM 7484 N N . ALA B 1 430 ? -3.82 8.32 -8.883 1 84.44 430 ALA B N 1
ATOM 7485 C CA . ALA B 1 430 ? -2.707 7.379 -8.945 1 84.44 430 ALA B CA 1
ATOM 7486 C C . ALA B 1 430 ? -2.283 6.941 -7.543 1 84.44 430 ALA B C 1
ATOM 7488 O O . ALA B 1 430 ? -2.105 5.75 -7.285 1 84.44 430 ALA B O 1
ATOM 7489 N N . PRO B 1 431 ? -2.207 7.895 -6.613 1 79.06 431 PRO B N 1
ATOM 7490 C CA . PRO B 1 431 ? -1.765 7.469 -5.281 1 79.06 431 PRO B CA 1
ATOM 7491 C C . PRO B 1 431 ? -2.783 6.574 -4.578 1 79.06 431 PRO B C 1
ATOM 7493 O O . PRO B 1 431 ? -2.424 5.812 -3.678 1 79.06 431 PRO B O 1
ATOM 7496 N N . GLU B 1 432 ? -3.955 6.625 -5.047 1 83 432 GLU B N 1
ATOM 7497 C CA . GLU B 1 432 ? -5.027 5.883 -4.387 1 83 432 GLU B CA 1
ATOM 7498 C C . GLU B 1 432 ? -5.09 4.441 -4.887 1 83 432 GLU B C 1
ATOM 7500 O O . GLU B 1 432 ? -5.695 3.584 -4.242 1 83 432 GLU B O 1
ATOM 7505 N N . ILE B 1 433 ? -4.484 4.156 -5.977 1 91.88 433 ILE B N 1
ATOM 7506 C CA . ILE B 1 433 ? -4.629 2.857 -6.625 1 91.88 433 ILE B CA 1
ATOM 7507 C C . ILE B 1 433 ? -4.172 1.753 -5.676 1 91.88 433 ILE B C 1
ATOM 7509 O O . ILE B 1 433 ? -4.957 0.876 -5.309 1 91.88 433 ILE B O 1
ATOM 7513 N N . TYR B 1 434 ? -3.049 1.829 -5.172 1 91.81 434 TYR B N 1
ATOM 7514 C CA . TYR B 1 434 ? -2.533 0.742 -4.348 1 91.81 434 TYR B CA 1
ATOM 7515 C C . TYR B 1 434 ? -2.912 0.939 -2.885 1 91.81 434 TYR B C 1
ATOM 7517 O O . TYR B 1 434 ? -2.91 -0.015 -2.102 1 91.81 434 TYR B O 1
ATOM 7525 N N . LYS B 1 435 ? -3.266 2.186 -2.477 1 86.69 435 LYS B N 1
ATOM 7526 C CA . LYS B 1 435 ? -3.738 2.447 -1.12 1 86.69 435 LYS B CA 1
ATOM 7527 C C . LYS B 1 435 ? -5.121 1.847 -0.894 1 86.69 435 LYS B C 1
ATOM 7529 O O . LYS B 1 435 ? -5.516 1.595 0.247 1 86.69 435 LYS B O 1
ATOM 7534 N N . SER B 1 436 ? -5.746 1.646 -2.008 1 88.25 436 SER B N 1
ATOM 7535 C CA . SER B 1 436 ? -7.098 1.104 -1.92 1 88.25 436 SER B CA 1
ATOM 7536 C C . SER B 1 436 ? -7.074 -0.39 -1.62 1 88.25 436 SER B C 1
ATOM 7538 O O . SER B 1 436 ? -8.102 -0.97 -1.251 1 88.25 436 SER B O 1
ATOM 7540 N N . ILE B 1 437 ? -5.984 -0.997 -1.743 1 92.44 437 ILE B N 1
ATOM 7541 C CA . ILE B 1 437 ? -5.855 -2.434 -1.533 1 92.44 437 ILE B CA 1
ATOM 7542 C C . ILE B 1 437 ? -5.48 -2.711 -0.079 1 92.44 437 ILE B C 1
ATOM 7544 O O . ILE B 1 437 ? -4.578 -2.072 0.468 1 92.44 437 ILE B O 1
ATOM 7548 N N . ASP B 1 438 ? -6.246 -3.506 0.558 1 87.75 438 ASP B N 1
ATOM 7549 C CA . ASP B 1 438 ? -5.855 -3.988 1.879 1 87.75 438 ASP B CA 1
ATOM 7550 C C . ASP B 1 438 ? -4.824 -5.109 1.772 1 87.75 438 ASP B C 1
ATOM 7552 O O . ASP B 1 438 ? -5.184 -6.289 1.725 1 87.75 438 ASP B O 1
ATOM 7556 N N . TRP B 1 439 ? -3.662 -4.801 1.849 1 90.31 439 TRP B N 1
ATOM 7557 C CA . TRP B 1 439 ? -2.572 -5.73 1.566 1 90.31 439 TRP B CA 1
ATOM 7558 C C . TRP B 1 439 ? -2.49 -6.812 2.637 1 90.31 439 TRP B C 1
ATOM 7560 O O . TRP B 1 439 ? -2.01 -7.918 2.373 1 90.31 439 TRP B O 1
ATOM 7570 N N . SER B 1 440 ? -2.926 -6.551 3.828 1 88.88 440 SER B N 1
ATOM 7571 C CA . SER B 1 440 ? -2.955 -7.582 4.859 1 88.88 440 SER B CA 1
ATOM 7572 C C . SER B 1 440 ? -3.869 -8.734 4.465 1 88.88 440 SER B C 1
ATOM 7574 O O . SER B 1 440 ? -3.555 -9.898 4.727 1 88.88 440 SER B O 1
ATOM 7576 N N . VAL B 1 441 ? -4.961 -8.383 3.83 1 85.56 441 VAL B N 1
ATOM 7577 C CA . VAL B 1 441 ? -5.906 -9.398 3.379 1 85.56 441 VAL B CA 1
ATOM 7578 C C . VAL B 1 441 ? -5.301 -10.188 2.223 1 85.56 441 VAL B C 1
ATOM 7580 O O . VAL B 1 441 ? -5.438 -11.414 2.16 1 85.56 441 VAL B O 1
ATOM 7583 N N . ILE B 1 442 ? -4.598 -9.516 1.315 1 92 442 ILE B N 1
ATOM 7584 C CA . ILE B 1 442 ? -3.975 -10.156 0.16 1 92 442 ILE B CA 1
ATOM 7585 C C . ILE B 1 442 ? -2.932 -11.164 0.629 1 92 442 ILE B C 1
ATOM 7587 O O . ILE B 1 442 ? -2.922 -12.312 0.173 1 92 442 ILE B O 1
ATOM 7591 N N . VAL B 1 443 ? -2.076 -10.758 1.561 1 92.75 443 VAL B N 1
ATOM 7592 C CA . VAL B 1 443 ? -1.012 -11.625 2.059 1 92.75 443 VAL B CA 1
ATOM 7593 C C . VAL B 1 443 ? -1.616 -12.773 2.863 1 92.75 443 VAL B C 1
ATOM 7595 O O . VAL B 1 443 ? -1.156 -13.914 2.77 1 92.75 443 VAL B O 1
ATOM 7598 N N . LEU B 1 444 ? -2.627 -12.461 3.652 1 88.62 444 LEU B N 1
ATOM 7599 C CA . LEU B 1 444 ? -3.32 -13.5 4.402 1 88.62 444 LEU B CA 1
ATOM 7600 C C . LEU B 1 444 ? -3.85 -14.586 3.469 1 88.62 444 LEU B C 1
ATOM 7602 O O . LEU B 1 444 ? -3.605 -15.773 3.689 1 88.62 444 LEU B O 1
ATOM 7606 N N . LEU B 1 445 ? -4.484 -14.156 2.391 1 86.69 445 LEU B N 1
ATOM 7607 C CA . LEU B 1 445 ? -5.074 -15.086 1.436 1 86.69 445 LEU B CA 1
ATOM 7608 C C . LEU B 1 445 ? -3.996 -15.898 0.728 1 86.69 445 LEU B C 1
ATOM 7610 O O . LEU B 1 445 ? -4.07 -17.125 0.678 1 86.69 445 LEU B O 1
ATOM 7614 N N . ALA B 1 446 ? -3.033 -15.195 0.247 1 92.31 446 ALA B N 1
ATOM 7615 C CA . ALA B 1 446 ? -1.971 -15.82 -0.538 1 92.31 446 ALA B CA 1
ATOM 7616 C C . ALA B 1 446 ? -1.206 -16.844 0.293 1 92.31 446 ALA B C 1
ATOM 7618 O O . ALA B 1 446 ? -0.857 -17.922 -0.203 1 92.31 446 ALA B O 1
ATOM 7619 N N . ALA B 1 447 ? -0.984 -16.562 1.562 1 91.75 447 ALA B N 1
ATOM 7620 C CA . ALA B 1 447 ? -0.209 -17.438 2.436 1 91.75 447 ALA B CA 1
ATOM 7621 C C . ALA B 1 447 ? -1.052 -18.609 2.918 1 91.75 447 ALA B C 1
ATOM 7623 O O . ALA B 1 447 ? -0.532 -19.703 3.129 1 91.75 447 ALA B O 1
ATOM 7624 N N . MET B 1 448 ? -2.312 -18.438 3.002 1 86.44 448 MET B N 1
ATOM 7625 C CA . MET B 1 448 ? -3.158 -19.469 3.6 1 86.44 448 MET B CA 1
ATOM 7626 C C . MET B 1 448 ? -3.592 -20.5 2.555 1 86.44 448 MET B C 1
ATOM 7628 O O . MET B 1 448 ? -3.922 -21.625 2.893 1 86.44 448 MET B O 1
ATOM 7632 N N . ILE B 1 449 ? -3.602 -20.141 1.31 1 85.19 449 ILE B N 1
ATOM 7633 C CA . ILE B 1 449 ? -4.039 -21.047 0.253 1 85.19 449 ILE B CA 1
ATOM 7634 C C . ILE B 1 449 ? -3.172 -22.297 0.263 1 85.19 449 ILE B C 1
ATOM 7636 O O . ILE B 1 449 ? -3.688 -23.422 0.395 1 85.19 449 ILE B O 1
ATOM 7640 N N . PRO B 1 450 ? -1.828 -22.156 0.268 1 89 450 PRO B N 1
ATOM 7641 C CA . PRO B 1 450 ? -1.025 -23.391 0.336 1 89 450 PRO B CA 1
ATOM 7642 C C . PRO B 1 450 ? -1.179 -24.125 1.667 1 89 450 PRO B C 1
ATOM 7644 O O . PRO B 1 450 ? -1.093 -25.344 1.712 1 89 450 PRO B O 1
ATOM 7647 N N . VAL B 1 451 ? -1.378 -23.422 2.736 1 87.06 451 VAL B N 1
ATOM 7648 C CA . VAL B 1 451 ? -1.596 -24.031 4.043 1 87.06 451 VAL B CA 1
ATOM 7649 C C . VAL B 1 451 ? -2.895 -24.844 4.027 1 87.06 451 VAL B C 1
ATOM 7651 O O . VAL B 1 451 ? -2.939 -25.969 4.527 1 87.06 451 VAL B O 1
ATOM 7654 N N . GLY B 1 452 ? -3.936 -24.234 3.459 1 82.38 452 GLY B N 1
ATOM 7655 C CA . GLY B 1 452 ? -5.195 -24.953 3.305 1 82.38 452 GLY B CA 1
ATOM 7656 C C . GLY B 1 452 ? -5.074 -26.203 2.445 1 82.38 452 GLY B C 1
ATOM 7657 O O . GLY B 1 452 ? -5.672 -27.234 2.758 1 82.38 452 GLY B O 1
ATOM 7658 N N . GLN B 1 453 ? -4.316 -26.062 1.411 1 83.38 453 GLN B N 1
ATOM 7659 C CA . GLN B 1 453 ? -4.098 -27.203 0.529 1 83.38 453 GLN B CA 1
ATOM 7660 C C . GLN B 1 453 ? -3.387 -28.344 1.262 1 83.38 453 GLN B C 1
ATOM 7662 O O . GLN B 1 453 ? -3.686 -29.516 1.039 1 83.38 453 GLN B O 1
ATOM 7667 N N . SER B 1 454 ? -2.461 -27.953 2.111 1 85.88 454 SER B N 1
ATOM 7668 C CA . SER B 1 454 ? -1.748 -28.969 2.883 1 85.88 454 SER B CA 1
ATOM 7669 C C . SER B 1 454 ? -2.68 -29.672 3.857 1 85.88 454 SER B C 1
ATOM 7671 O O . SER B 1 454 ? -2.492 -30.859 4.156 1 85.88 454 SER B O 1
ATOM 7673 N N . PHE B 1 455 ? -3.613 -28.984 4.34 1 82.94 455 PHE B N 1
ATOM 7674 C CA . PHE B 1 455 ? -4.617 -29.547 5.227 1 82.94 455 PHE B CA 1
ATOM 7675 C C . PHE B 1 455 ? -5.426 -30.625 4.512 1 82.94 455 PHE B C 1
ATOM 7677 O O . PHE B 1 455 ? -5.793 -31.641 5.109 1 82.94 455 PHE B O 1
ATOM 7684 N N . GLU B 1 456 ? -5.637 -30.438 3.338 1 80.12 456 GLU B N 1
ATOM 7685 C CA . GLU B 1 456 ? -6.395 -31.391 2.525 1 80.12 456 GLU B CA 1
ATOM 7686 C C . GLU B 1 456 ? -5.52 -32.562 2.082 1 80.12 456 GLU B C 1
ATOM 7688 O O . GLU B 1 456 ? -5.891 -33.719 2.266 1 80.12 456 GLU B O 1
ATOM 7693 N N . THR B 1 457 ? -4.359 -32.25 1.562 1 83.5 457 THR B N 1
ATOM 7694 C CA . THR B 1 457 ? -3.521 -33.25 0.945 1 83.5 457 THR B CA 1
ATOM 7695 C C . THR B 1 457 ? -2.885 -34.156 2.008 1 83.5 457 THR B C 1
ATOM 7697 O O . THR B 1 457 ? -2.58 -35.312 1.747 1 83.5 457 THR B O 1
ATOM 7700 N N . SER B 1 458 ? -2.797 -33.625 3.191 1 86.75 458 SER B N 1
ATOM 7701 C CA . SER B 1 458 ? -2.178 -34.375 4.27 1 86.75 458 SER B CA 1
ATOM 7702 C C . SER B 1 458 ? -3.156 -35.406 4.867 1 86.75 458 SER B C 1
ATOM 7704 O O . SER B 1 458 ? -2.754 -36.312 5.594 1 86.75 458 SER B O 1
ATOM 7706 N N . GLY B 1 459 ? -4.488 -35.156 4.59 1 84.94 459 GLY B N 1
ATOM 7707 C CA . GLY B 1 459 ? -5.512 -36.031 5.156 1 84.94 459 GLY B CA 1
ATOM 7708 C C . GLY B 1 459 ? -6.113 -35.469 6.434 1 84.94 459 GLY B C 1
ATOM 7709 O O . GLY B 1 459 ? -7.039 -36.062 6.996 1 84.94 459 GLY B O 1
ATOM 7710 N N . ALA B 1 460 ? -5.625 -34.406 6.875 1 85.81 460 ALA B N 1
ATOM 7711 C CA . ALA B 1 460 ? -6.152 -33.781 8.094 1 85.81 460 ALA B CA 1
ATOM 7712 C C . ALA B 1 460 ? -7.625 -33.406 7.922 1 85.81 460 ALA B C 1
ATOM 7714 O O . ALA B 1 460 ? -8.43 -33.625 8.828 1 85.81 460 ALA B O 1
ATOM 7715 N N . ALA B 1 461 ? -7.992 -32.875 6.824 1 83.75 461 ALA B N 1
ATOM 7716 C CA . ALA B 1 461 ? -9.375 -32.469 6.551 1 83.75 461 ALA B CA 1
ATOM 7717 C C . ALA B 1 461 ? -10.305 -33.688 6.621 1 83.75 461 ALA B C 1
ATOM 7719 O O . ALA B 1 461 ? -11.414 -33.594 7.156 1 83.75 461 ALA B O 1
ATOM 7720 N N . LYS B 1 462 ? -9.836 -34.75 6.113 1 85.56 462 LYS B N 1
ATOM 7721 C CA . LYS B 1 462 ? -10.633 -35.969 6.137 1 85.56 462 LYS B CA 1
ATOM 7722 C C . LYS B 1 462 ? -10.852 -36.469 7.566 1 85.56 462 LYS B C 1
ATOM 7724 O O . LYS B 1 462 ? -11.945 -36.906 7.918 1 85.56 462 LYS B O 1
ATOM 7729 N N . MET B 1 463 ? -9.867 -36.344 8.367 1 85.31 463 MET B N 1
ATOM 7730 C CA . MET B 1 463 ? -9.969 -36.781 9.766 1 85.31 463 MET B CA 1
ATOM 7731 C C . MET B 1 463 ? -11.031 -35.969 10.5 1 85.31 463 MET B C 1
ATOM 7733 O O . MET B 1 463 ? -11.859 -36.531 11.219 1 85.31 463 MET B O 1
ATOM 7737 N N . VAL B 1 464 ? -11.031 -34.719 10.297 1 85.31 464 VAL B N 1
ATOM 7738 C CA . VAL B 1 464 ? -11.984 -33.844 10.961 1 85.31 464 VAL B CA 1
ATOM 7739 C C . VAL B 1 464 ? -13.383 -34.062 10.391 1 85.31 464 VAL B C 1
ATOM 7741 O O . VAL B 1 464 ? -14.367 -34.094 11.133 1 85.31 464 VAL B O 1
ATOM 7744 N N . ALA B 1 465 ? -13.43 -34.219 9.109 1 88 465 ALA B N 1
ATOM 7745 C CA . ALA B 1 465 ? -14.711 -34.438 8.438 1 88 465 ALA B CA 1
ATOM 7746 C C . ALA B 1 465 ? -15.352 -35.75 8.914 1 88 465 ALA B C 1
ATOM 7748 O O . ALA B 1 465 ? -16.562 -35.812 9.117 1 88 465 ALA B O 1
ATOM 7749 N N . ASP B 1 466 ? -14.531 -36.75 9.117 1 88.94 466 ASP B N 1
ATOM 7750 C CA . ASP B 1 466 ? -15.031 -38.031 9.602 1 88.94 466 ASP B CA 1
ATOM 7751 C C . ASP B 1 466 ? -15.617 -37.906 11 1 88.94 466 ASP B C 1
ATOM 7753 O O . ASP B 1 466 ? -16.672 -38.469 11.305 1 88.94 466 ASP B O 1
ATOM 7757 N N . ALA B 1 467 ? -14.945 -37.156 11.766 1 86.19 467 ALA B N 1
ATOM 7758 C CA . ALA B 1 467 ? -15.422 -36.938 13.125 1 86.19 467 ALA B CA 1
ATOM 7759 C C . ALA B 1 467 ? -16.766 -36.188 13.125 1 86.19 467 ALA B C 1
ATOM 7761 O O . ALA B 1 467 ? -17.656 -36.531 13.898 1 86.19 467 ALA B O 1
ATOM 7762 N N . LEU B 1 468 ? -16.922 -35.25 12.281 1 87.31 468 LEU B N 1
ATOM 7763 C CA . LEU B 1 468 ? -18.156 -34.469 12.195 1 87.31 468 LEU B CA 1
ATOM 7764 C C . LEU B 1 468 ? -19.281 -35.281 11.562 1 87.31 468 LEU B C 1
ATOM 7766 O O . LEU B 1 468 ? -20.438 -35.156 11.953 1 87.31 468 LEU B O 1
ATOM 7770 N N . ALA B 1 469 ? -18.875 -36.062 10.586 1 90.69 469 ALA B N 1
ATOM 7771 C CA . ALA B 1 469 ? -19.844 -36.875 9.859 1 90.69 469 ALA B CA 1
ATOM 7772 C C . ALA B 1 469 ? -20.484 -37.906 10.781 1 90.69 469 ALA B C 1
ATOM 7774 O O . ALA B 1 469 ? -21.625 -38.312 10.586 1 90.69 469 ALA B O 1
ATOM 7775 N N . GLY B 1 470 ? -19.719 -38.375 11.734 1 89.06 470 GLY B N 1
ATOM 7776 C CA . GLY B 1 470 ? -20.25 -39.344 12.688 1 89.06 470 GLY B CA 1
ATOM 7777 C C . GLY B 1 470 ? -21.5 -38.875 13.391 1 89.06 470 GLY B C 1
ATOM 7778 O O . GLY B 1 470 ? -22.453 -39.625 13.57 1 89.06 470 GLY B O 1
ATOM 7779 N N . GLY B 1 471 ? -21.625 -37.594 13.711 1 88.06 471 GLY B N 1
ATOM 7780 C CA . GLY B 1 471 ? -22.781 -37.031 14.383 1 88.06 471 GLY B CA 1
ATOM 7781 C C . GLY B 1 471 ? -23.906 -36.688 13.438 1 88.06 471 GLY B C 1
ATOM 7782 O O . GLY B 1 471 ? -25.047 -36.531 13.859 1 88.06 471 GLY B O 1
ATOM 7783 N N . LEU B 1 472 ? -23.641 -36.656 12.164 1 90.44 472 LEU B N 1
ATOM 7784 C CA . LEU B 1 472 ? -24.625 -36.219 11.188 1 90.44 472 LEU B CA 1
ATOM 7785 C C . LEU B 1 472 ? -25.078 -37.344 10.297 1 90.44 472 LEU B C 1
ATOM 7787 O O . LEU B 1 472 ? -25.891 -37.156 9.391 1 90.44 472 LEU B O 1
ATOM 7791 N N . LYS B 1 473 ? -24.5 -38.438 10.609 1 87.56 473 LYS B N 1
ATOM 7792 C CA . LYS B 1 473 ? -24.875 -39.594 9.797 1 87.56 473 LYS B CA 1
ATOM 7793 C C . LYS B 1 473 ? -26.375 -39.875 9.883 1 87.56 473 LYS B C 1
ATOM 7795 O O . LYS B 1 473 ? -26.938 -39.938 10.977 1 87.56 473 LYS B O 1
ATOM 7800 N N . GLY B 1 474 ? -27.016 -39.906 8.828 1 87.5 474 GLY B N 1
ATOM 7801 C CA . GLY B 1 474 ? -28.438 -40.188 8.773 1 87.5 474 GLY B CA 1
ATOM 7802 C C . GLY B 1 474 ? -29.297 -38.938 8.938 1 87.5 474 GLY B C 1
ATOM 7803 O O . GLY B 1 474 ? -30.516 -39 8.773 1 87.5 474 GLY B O 1
ATOM 7804 N N . ALA B 1 475 ? -28.75 -37.875 9.211 1 92.19 475 ALA B N 1
ATOM 7805 C CA . ALA B 1 475 ? -29.484 -36.625 9.367 1 92.19 475 ALA B CA 1
ATOM 7806 C C . ALA B 1 475 ? -29.938 -36.062 8.016 1 92.19 475 ALA B C 1
ATOM 7808 O O . ALA B 1 475 ? -29.281 -36.312 6.996 1 92.19 475 ALA B O 1
ATOM 7809 N N . PRO B 1 476 ? -31.172 -35.5 8.07 1 94 476 PRO B N 1
ATOM 7810 C CA . PRO B 1 476 ? -31.609 -34.906 6.82 1 94 476 PRO B CA 1
ATOM 7811 C C . PRO B 1 476 ? -30.719 -33.75 6.359 1 94 476 PRO B C 1
ATOM 7813 O O . PRO B 1 476 ? -29.938 -33.219 7.156 1 94 476 PRO B O 1
ATOM 7816 N N . LEU B 1 477 ? -30.812 -33.469 5.082 1 95.56 477 LEU B N 1
ATOM 7817 C CA . LEU B 1 477 ? -29.969 -32.469 4.465 1 95.56 477 LEU B CA 1
ATOM 7818 C C . LEU B 1 477 ? -30.078 -31.141 5.211 1 95.56 477 LEU B C 1
ATOM 7820 O O . LEU B 1 477 ? -29.078 -30.453 5.414 1 95.56 477 LEU B O 1
ATOM 7824 N N . ILE B 1 478 ? -31.266 -30.766 5.613 1 96.81 478 ILE B N 1
ATOM 7825 C CA . ILE B 1 478 ? -31.5 -29.5 6.285 1 96.81 478 ILE B CA 1
ATOM 7826 C C . ILE B 1 478 ? -30.703 -29.438 7.582 1 96.81 478 ILE B C 1
ATOM 7828 O O . ILE B 1 478 ? -30.172 -28.375 7.949 1 96.81 478 ILE B O 1
ATOM 7832 N N . ALA B 1 479 ? -30.594 -30.5 8.242 1 95.81 479 ALA B N 1
ATOM 7833 C CA . ALA B 1 479 ? -29.844 -30.562 9.492 1 95.81 479 ALA B CA 1
ATOM 7834 C C . ALA B 1 479 ? -28.344 -30.453 9.242 1 95.81 479 ALA B C 1
ATOM 7836 O O . ALA B 1 479 ? -27.609 -29.844 10.023 1 95.81 479 ALA B O 1
ATOM 7837 N N . CYS B 1 480 ? -27.875 -31.141 8.18 1 96.12 480 CYS B N 1
ATOM 7838 C CA . CYS B 1 480 ? -26.469 -31.078 7.824 1 96.12 480 CYS B CA 1
ATOM 7839 C C . CYS B 1 480 ? -26.047 -29.641 7.492 1 96.12 480 CYS B C 1
ATOM 7841 O O . CYS B 1 480 ? -25.031 -29.156 7.965 1 96.12 480 CYS B O 1
ATOM 7843 N N . ILE B 1 481 ? -26.906 -28.953 6.688 1 97.62 481 ILE B N 1
ATOM 7844 C CA . ILE B 1 481 ? -26.641 -27.578 6.277 1 97.62 481 ILE B CA 1
ATOM 7845 C C . ILE B 1 481 ? -26.641 -26.656 7.5 1 97.62 481 ILE B C 1
ATOM 7847 O O . ILE B 1 481 ? -25.734 -25.828 7.664 1 97.62 481 ILE B O 1
ATOM 7851 N N . ALA B 1 482 ? -27.578 -26.828 8.383 1 97.56 482 ALA B N 1
ATOM 7852 C CA . ALA B 1 482 ? -27.688 -26.016 9.586 1 97.56 482 ALA B CA 1
ATOM 7853 C C . ALA B 1 482 ? -26.469 -26.219 10.484 1 97.56 482 ALA B C 1
ATOM 7855 O O . ALA B 1 482 ? -25.938 -25.25 11.055 1 97.56 482 ALA B O 1
ATOM 7856 N N . ALA B 1 483 ? -26.062 -27.422 10.586 1 96.19 483 ALA B N 1
ATOM 7857 C CA . ALA B 1 483 ? -24.922 -27.734 11.438 1 96.19 483 ALA B CA 1
ATOM 7858 C C . ALA B 1 483 ? -23.641 -27.109 10.898 1 96.19 483 ALA B C 1
ATOM 7860 O O . ALA B 1 483 ? -22.859 -26.516 11.656 1 96.19 483 ALA B O 1
ATOM 7861 N N . VAL B 1 484 ? -23.406 -27.25 9.609 1 96.69 484 VAL B N 1
ATOM 7862 C CA . VAL B 1 484 ? -22.203 -26.719 8.992 1 96.69 484 VAL B CA 1
ATOM 7863 C C . VAL B 1 484 ? -22.219 -25.188 9.039 1 96.69 484 VAL B C 1
ATOM 7865 O O . VAL B 1 484 ? -21.219 -24.547 9.352 1 96.69 484 VAL B O 1
ATOM 7868 N N . CYS B 1 485 ? -23.359 -24.594 8.742 1 97.62 485 CYS B N 1
ATOM 7869 C CA . CYS B 1 485 ? -23.516 -23.141 8.781 1 97.62 485 CYS B CA 1
ATOM 7870 C C . CYS B 1 485 ? -23.297 -22.625 10.195 1 97.62 485 CYS B C 1
ATOM 7872 O O . CYS B 1 485 ? -22.562 -21.641 10.398 1 97.62 485 CYS B O 1
ATOM 7874 N N . GLY B 1 486 ? -23.906 -23.281 11.117 1 96.38 486 GLY B N 1
ATOM 7875 C CA . GLY B 1 486 ? -23.766 -22.891 12.508 1 96.38 486 GLY B CA 1
ATOM 7876 C C . GLY B 1 486 ? -22.344 -23.016 13.023 1 96.38 486 GLY B C 1
ATOM 7877 O O . GLY B 1 486 ? -21.844 -22.125 13.711 1 96.38 486 GLY B O 1
ATOM 7878 N N . LEU B 1 487 ? -21.719 -24.094 12.695 1 94 487 LEU B N 1
ATOM 7879 C CA . LEU B 1 487 ? -20.328 -24.297 13.094 1 94 487 LEU B CA 1
ATOM 7880 C C . LEU B 1 487 ? -19.438 -23.219 12.484 1 94 487 LEU B C 1
ATOM 7882 O O . LEU B 1 487 ? -18.547 -22.688 13.164 1 94 487 LEU B O 1
ATOM 7886 N N . THR B 1 488 ? -19.656 -22.969 11.234 1 95.38 488 THR B N 1
ATOM 7887 C CA . THR B 1 488 ? -18.875 -21.953 10.539 1 95.38 488 THR B CA 1
ATOM 7888 C C . THR B 1 488 ? -19.078 -20.578 11.172 1 95.38 488 THR B C 1
ATOM 7890 O O . THR B 1 488 ? -18.141 -19.812 11.336 1 95.38 488 THR B O 1
ATOM 7893 N N . LEU B 1 489 ? -20.328 -20.312 11.508 1 94.75 489 LEU B N 1
ATOM 7894 C CA . LEU B 1 489 ? -20.672 -19.047 12.156 1 94.75 489 LEU B CA 1
ATOM 7895 C C . LEU B 1 489 ? -19.938 -18.922 13.492 1 94.75 489 LEU B C 1
ATOM 7897 O O . LEU B 1 489 ? -19.422 -17.844 13.812 1 94.75 489 LEU B O 1
ATOM 7901 N N . PHE B 1 490 ? -19.859 -19.922 14.195 1 89.62 490 PHE B N 1
ATOM 7902 C CA . PHE B 1 490 ? -19.188 -19.906 15.484 1 89.62 490 PHE B CA 1
ATOM 7903 C C . PHE B 1 490 ? -17.672 -19.734 15.305 1 89.62 490 PHE B C 1
ATOM 7905 O O . PHE B 1 490 ? -17.047 -19 16.062 1 89.62 490 PHE B O 1
ATOM 7912 N N . LEU B 1 491 ? -17.172 -20.406 14.352 1 86.62 491 LEU B N 1
ATOM 7913 C CA . LEU B 1 491 ? -15.727 -20.344 14.109 1 86.62 491 LEU B CA 1
ATOM 7914 C C . LEU B 1 491 ? -15.32 -18.953 13.617 1 86.62 491 LEU B C 1
ATOM 7916 O O . LEU B 1 491 ? -14.25 -18.469 13.969 1 86.62 491 LEU B O 1
ATOM 7920 N N . THR B 1 492 ? -16.141 -18.359 12.82 1 88.5 492 THR B N 1
ATOM 7921 C CA . THR B 1 492 ? -15.789 -17.078 12.219 1 88.5 492 THR B CA 1
ATOM 7922 C C . THR B 1 492 ? -15.711 -15.984 13.281 1 88.5 492 THR B C 1
ATOM 7924 O O . THR B 1 492 ? -14.969 -15.016 13.133 1 88.5 492 THR B O 1
ATOM 7927 N N . ILE B 1 493 ? -16.484 -16.156 14.367 1 82.25 493 ILE B N 1
ATOM 7928 C CA . ILE B 1 493 ? -16.453 -15.211 15.484 1 82.25 493 ILE B CA 1
ATOM 7929 C C . ILE B 1 493 ? -15.062 -15.211 16.125 1 82.25 493 ILE B C 1
ATOM 7931 O O . ILE B 1 493 ? -14.586 -14.172 16.578 1 82.25 493 ILE B O 1
ATOM 7935 N N . LEU B 1 494 ? -14.57 -16.344 16.078 1 73.88 494 LEU B N 1
ATOM 7936 C CA . LEU B 1 494 ? -13.273 -16.516 16.719 1 73.88 494 LEU B CA 1
ATOM 7937 C C . LEU B 1 494 ? -12.133 -16.203 15.75 1 73.88 494 LEU B C 1
ATOM 7939 O O . LEU B 1 494 ? -11.062 -15.766 16.156 1 73.88 494 LEU B O 1
ATOM 7943 N N . LEU B 1 495 ? -12.555 -16.531 14.602 1 76.56 495 LEU B N 1
ATOM 7944 C CA . LEU B 1 495 ? -11.57 -16.328 13.547 1 76.56 495 LEU B CA 1
ATOM 7945 C C . LEU B 1 495 ? -11.977 -15.172 12.633 1 76.56 495 LEU B C 1
ATOM 7947 O O . LEU B 1 495 ? -13.023 -14.562 12.836 1 76.56 495 LEU B O 1
ATOM 7951 N N . ASN B 1 496 ? -11.258 -14.703 11.742 1 74.12 496 ASN B N 1
ATOM 7952 C CA . ASN B 1 496 ? -11.719 -13.789 10.703 1 74.12 496 ASN B CA 1
ATOM 7953 C C . ASN B 1 496 ? -12.383 -14.531 9.547 1 74.12 496 ASN B C 1
ATOM 7955 O O . ASN B 1 496 ? -12.234 -15.75 9.422 1 74.12 496 ASN B O 1
ATOM 7959 N N . ASN B 1 497 ? -13.164 -13.852 8.828 1 85.44 497 ASN B N 1
ATOM 7960 C CA . ASN B 1 497 ? -13.969 -14.438 7.762 1 85.44 497 ASN B CA 1
ATOM 7961 C C . ASN B 1 497 ? -13.109 -15.211 6.766 1 85.44 497 ASN B C 1
ATOM 7963 O O . ASN B 1 497 ? -13.469 -16.312 6.359 1 85.44 497 ASN B O 1
ATOM 7967 N N . VAL B 1 498 ? -11.984 -14.695 6.496 1 82.5 498 VAL B N 1
ATOM 7968 C CA . VAL B 1 498 ? -11.125 -15.273 5.469 1 82.5 498 VAL B CA 1
ATOM 7969 C C . VAL B 1 498 ? -10.523 -16.594 5.973 1 82.5 498 VAL B C 1
ATOM 7971 O O . VAL B 1 498 ? -10.562 -17.609 5.277 1 82.5 498 VAL B O 1
ATOM 7974 N N . ALA B 1 499 ? -10.023 -16.578 7.137 1 78.69 499 ALA B N 1
ATOM 7975 C CA . ALA B 1 499 ? -9.438 -17.781 7.738 1 78.69 499 ALA B CA 1
ATOM 7976 C C . ALA B 1 499 ? -10.469 -18.891 7.875 1 78.69 499 ALA B C 1
ATOM 7978 O O . ALA B 1 499 ? -10.172 -20.062 7.609 1 78.69 499 ALA B O 1
ATOM 7979 N N . THR B 1 500 ? -11.586 -18.516 8.25 1 88.5 500 THR B N 1
ATOM 7980 C CA . THR B 1 500 ? -12.656 -19.5 8.414 1 88.5 500 THR B CA 1
ATOM 7981 C C . THR B 1 500 ? -13.008 -20.141 7.078 1 88.5 500 THR B C 1
ATOM 7983 O O . THR B 1 500 ? -13.195 -21.359 7 1 88.5 500 THR B O 1
ATOM 7986 N N . ALA B 1 501 ? -13.094 -19.344 6.055 1 91.25 501 ALA B N 1
ATOM 7987 C CA . ALA B 1 501 ? -13.414 -19.859 4.727 1 91.25 501 ALA B CA 1
ATOM 7988 C C . ALA B 1 501 ? -12.344 -20.844 4.246 1 91.25 501 ALA B C 1
ATOM 7990 O O . ALA B 1 501 ? -12.656 -21.859 3.629 1 91.25 501 ALA B O 1
ATOM 7991 N N . LEU B 1 502 ? -11.172 -20.578 4.551 1 82.25 502 LEU B N 1
ATOM 7992 C CA . LEU B 1 502 ? -10.047 -21.391 4.094 1 82.25 502 LEU B CA 1
ATOM 7993 C C . LEU B 1 502 ? -10.055 -22.75 4.777 1 82.25 502 LEU B C 1
ATOM 7995 O O . LEU B 1 502 ? -9.648 -23.75 4.176 1 82.25 502 LEU B O 1
ATOM 7999 N N . ILE B 1 503 ? -10.516 -22.766 5.977 1 81.31 503 ILE B N 1
ATOM 8000 C CA . ILE B 1 503 ? -10.523 -24 6.75 1 81.31 503 ILE B CA 1
ATOM 8001 C C . ILE B 1 503 ? -11.805 -24.781 6.465 1 81.31 503 ILE B C 1
ATOM 8003 O O . ILE B 1 503 ? -11.766 -25.984 6.199 1 81.31 503 ILE B O 1
ATOM 8007 N N . MET B 1 504 ? -12.836 -24.094 6.477 1 91.5 504 MET B N 1
ATOM 8008 C CA . MET B 1 504 ? -14.141 -24.75 6.391 1 91.5 504 MET B CA 1
ATOM 8009 C C . MET B 1 504 ? -14.453 -25.156 4.953 1 91.5 504 MET B C 1
ATOM 8011 O O . MET B 1 504 ? -15.266 -26.047 4.711 1 91.5 504 MET B O 1
ATOM 8015 N N . GLY B 1 505 ? -13.844 -24.484 4.008 1 92.88 505 GLY B N 1
ATOM 8016 C CA . GLY B 1 505 ? -14.086 -24.797 2.607 1 92.88 505 GLY B CA 1
ATOM 8017 C C . GLY B 1 505 ? -13.789 -26.234 2.258 1 92.88 505 GLY B C 1
ATOM 8018 O O . GLY B 1 505 ? -14.703 -27 1.934 1 92.88 505 GLY B O 1
ATOM 8019 N N . PRO B 1 506 ? -12.555 -26.641 2.402 1 89.06 506 PRO B N 1
ATOM 8020 C CA . PRO B 1 506 ? -12.195 -28.031 2.125 1 89.06 506 PRO B CA 1
ATOM 8021 C C . PRO B 1 506 ? -12.93 -29.016 3.033 1 89.06 506 PRO B C 1
ATOM 8023 O O . PRO B 1 506 ? -13.305 -30.109 2.592 1 89.06 506 PRO B O 1
ATOM 8026 N N . LEU B 1 507 ? -13.148 -28.656 4.223 1 90.25 507 LEU B N 1
ATOM 8027 C CA . LEU B 1 507 ? -13.859 -29.5 5.168 1 90.25 507 LEU B CA 1
ATOM 8028 C C . LEU B 1 507 ? -15.289 -29.75 4.699 1 90.25 507 LEU B C 1
ATOM 8030 O O . LEU B 1 507 ? -15.789 -30.875 4.809 1 90.25 507 LEU B O 1
ATOM 8034 N N . ALA B 1 508 ? -15.891 -28.734 4.219 1 94.75 508 ALA B N 1
ATOM 8035 C CA . ALA B 1 508 ? -17.266 -28.844 3.738 1 94.75 508 ALA B CA 1
ATOM 8036 C C . ALA B 1 508 ? -17.359 -29.812 2.555 1 94.75 508 ALA B C 1
ATOM 8038 O O . ALA B 1 508 ? -18.297 -30.594 2.461 1 94.75 508 ALA B O 1
ATOM 8039 N N . ILE B 1 509 ? -16.438 -29.75 1.676 1 93.12 509 ILE B N 1
ATOM 8040 C CA . ILE B 1 509 ? -16.438 -30.625 0.501 1 93.12 509 ILE B CA 1
ATOM 8041 C C . ILE B 1 509 ? -16.219 -32.062 0.93 1 93.12 509 ILE B C 1
ATOM 8043 O O . ILE B 1 509 ? -16.922 -32.969 0.458 1 93.12 509 ILE B O 1
ATOM 8047 N N . GLN B 1 510 ? -15.297 -32.281 1.862 1 91.19 510 GLN B N 1
ATOM 8048 C CA . GLN B 1 510 ? -15.047 -33.625 2.363 1 91.19 510 GLN B CA 1
ATOM 8049 C C . GLN B 1 510 ? -16.266 -34.188 3.09 1 91.19 510 GLN B C 1
ATOM 8051 O O . GLN B 1 510 ? -16.625 -35.375 2.922 1 91.19 510 GLN B O 1
ATOM 8056 N N . LEU B 1 511 ? -16.812 -33.375 3.842 1 93.5 511 LEU B N 1
ATOM 8057 C CA . LEU B 1 511 ? -18.016 -33.781 4.578 1 93.5 511 LEU B CA 1
ATOM 8058 C C . LEU B 1 511 ? -19.141 -34.125 3.623 1 93.5 511 LEU B C 1
ATOM 8060 O O . LEU B 1 511 ? -19.875 -35.094 3.85 1 93.5 511 LEU B O 1
ATOM 8064 N N . ALA B 1 512 ? -19.344 -33.344 2.611 1 95.12 512 ALA B N 1
ATOM 8065 C CA . ALA B 1 512 ? -20.375 -33.594 1.609 1 95.12 512 ALA B CA 1
ATOM 8066 C C . ALA B 1 512 ? -20.188 -34.938 0.952 1 95.12 512 ALA B C 1
ATOM 8068 O O . ALA B 1 512 ? -21.156 -35.656 0.672 1 95.12 512 ALA B O 1
ATOM 8069 N N . GLN B 1 513 ? -18.953 -35.281 0.711 1 91.75 513 GLN B N 1
ATOM 8070 C CA . GLN B 1 513 ? -18.641 -36.562 0.096 1 91.75 513 GLN B CA 1
ATOM 8071 C C . GLN B 1 513 ? -18.984 -37.719 1.03 1 91.75 513 GLN B C 1
ATOM 8073 O O . GLN B 1 513 ? -19.547 -38.75 0.599 1 91.75 513 GLN B O 1
ATOM 8078 N N . ILE B 1 514 ? -18.672 -37.531 2.264 1 91.69 514 ILE B N 1
ATOM 8079 C CA . ILE B 1 514 ? -18.922 -38.594 3.25 1 91.69 514 ILE B CA 1
ATOM 8080 C C . ILE B 1 514 ? -20.422 -38.781 3.455 1 91.69 514 ILE B C 1
ATOM 8082 O O . ILE B 1 514 ? -20.906 -39.906 3.545 1 91.69 514 ILE B O 1
ATOM 8086 N N . LEU B 1 515 ? -21.109 -37.719 3.5 1 93.94 515 LEU B N 1
ATOM 8087 C CA . LEU B 1 515 ? -22.547 -37.75 3.787 1 93.94 515 LEU B CA 1
ATOM 8088 C C . LEU B 1 515 ? -23.344 -37.938 2.51 1 93.94 515 LEU B C 1
ATOM 8090 O O . LEU B 1 515 ? -24.578 -38.094 2.561 1 93.94 515 LEU B O 1
ATOM 8094 N N . HIS B 1 516 ? -22.688 -37.875 1.38 1 93.38 516 HIS B N 1
ATOM 8095 C CA . HIS B 1 516 ? -23.312 -38.062 0.068 1 93.38 516 HIS B CA 1
ATOM 8096 C C . HIS B 1 516 ? -24.359 -36.969 -0.195 1 93.38 516 HIS B C 1
ATOM 8098 O O . HIS B 1 516 ? -25.484 -37.281 -0.579 1 93.38 516 HIS B O 1
ATOM 8104 N N . VAL B 1 517 ? -24.047 -35.781 0.095 1 94.38 517 VAL B N 1
ATOM 8105 C CA . VAL B 1 517 ? -24.875 -34.625 -0.199 1 94.38 517 VAL B CA 1
ATOM 8106 C C . VAL B 1 517 ? -24.125 -33.719 -1.166 1 94.38 517 VAL B C 1
ATOM 8108 O O . VAL B 1 517 ? -22.969 -33.938 -1.484 1 94.38 517 VAL B O 1
ATOM 8111 N N . SER B 1 518 ? -24.844 -32.719 -1.668 1 95.81 518 SER B N 1
ATOM 8112 C CA . SER B 1 518 ? -24.25 -31.797 -2.633 1 95.81 518 SER B CA 1
ATOM 8113 C C . SER B 1 518 ? -23.156 -30.953 -1.994 1 95.81 518 SER B C 1
ATOM 8115 O O . SER B 1 518 ? -23.391 -30.281 -0.989 1 95.81 518 SER B O 1
ATOM 8117 N N . PRO B 1 519 ? -21.953 -30.969 -2.561 1 96.19 519 PRO B N 1
ATOM 8118 C CA . PRO B 1 519 ? -20.891 -30.125 -2.037 1 96.19 519 PRO B CA 1
ATOM 8119 C C . PRO B 1 519 ? -21.25 -28.641 -2.076 1 96.19 519 PRO B C 1
ATOM 8121 O O . PRO B 1 519 ? -20.844 -27.875 -1.192 1 96.19 519 PRO B O 1
ATOM 8124 N N . ASP B 1 520 ? -22.016 -28.25 -3.057 1 97 520 ASP B N 1
ATOM 8125 C CA . ASP B 1 520 ? -22.391 -26.844 -3.197 1 97 520 ASP B CA 1
ATOM 8126 C C . ASP B 1 520 ? -23.281 -26.391 -2.041 1 97 520 ASP B C 1
ATOM 8128 O O . ASP B 1 520 ? -23.172 -25.266 -1.571 1 97 520 ASP B O 1
ATOM 8132 N N . ALA B 1 521 ? -24.141 -27.297 -1.642 1 97.56 521 ALA B N 1
ATOM 8133 C CA . ALA B 1 521 ? -25.016 -26.969 -0.519 1 97.56 521 ALA B CA 1
ATOM 8134 C C . ALA B 1 521 ? -24.203 -26.672 0.736 1 97.56 521 ALA B C 1
ATOM 8136 O O . ALA B 1 521 ? -24.453 -25.672 1.412 1 97.56 521 ALA B O 1
ATOM 8137 N N . LEU B 1 522 ? -23.219 -27.453 0.963 1 97.44 522 LEU B N 1
ATOM 8138 C CA . LEU B 1 522 ? -22.422 -27.266 2.17 1 97.44 522 LEU B CA 1
ATOM 8139 C C . LEU B 1 522 ? -21.453 -26.094 2.006 1 97.44 522 LEU B C 1
ATOM 8141 O O . LEU B 1 522 ? -21.188 -25.359 2.965 1 97.44 522 LEU B O 1
ATOM 8145 N N . LEU B 1 523 ? -20.922 -25.891 0.83 1 97.56 523 LEU B N 1
ATOM 8146 C CA . LEU B 1 523 ? -20.031 -24.766 0.584 1 97.56 523 LEU B CA 1
ATOM 8147 C C . LEU B 1 523 ? -20.781 -23.438 0.76 1 97.56 523 LEU B C 1
ATOM 8149 O O . LEU B 1 523 ? -20.234 -22.5 1.332 1 97.56 523 LEU B O 1
ATOM 8153 N N . LEU B 1 524 ? -21.984 -23.406 0.242 1 98.19 524 LEU B N 1
ATOM 8154 C CA . LEU B 1 524 ? -22.781 -22.188 0.377 1 98.19 524 LEU B CA 1
ATOM 8155 C C . LEU B 1 524 ? -23.172 -21.953 1.832 1 98.19 524 LEU B C 1
ATOM 8157 O O . LEU B 1 524 ? -23.281 -20.812 2.277 1 98.19 524 LEU B O 1
ATOM 8161 N N . ALA B 1 525 ? -23.391 -23.062 2.566 1 98.19 525 ALA B N 1
ATOM 8162 C CA . ALA B 1 525 ? -23.625 -22.953 4.004 1 98.19 525 ALA B CA 1
ATOM 8163 C C . ALA B 1 525 ? -22.422 -22.312 4.703 1 98.19 525 ALA B C 1
ATOM 8165 O O . ALA B 1 525 ? -22.578 -21.469 5.582 1 98.19 525 ALA B O 1
ATOM 8166 N N . VAL B 1 526 ? -21.234 -22.734 4.285 1 97.62 526 VAL B N 1
ATOM 8167 C CA . VAL B 1 526 ? -20.016 -22.172 4.828 1 97.62 526 VAL B CA 1
ATOM 8168 C C . VAL B 1 526 ? -19.906 -20.703 4.453 1 97.62 526 VAL B C 1
ATOM 8170 O O . VAL B 1 526 ? -19.5 -19.875 5.273 1 97.62 526 VAL B O 1
ATOM 8173 N N . LEU B 1 527 ? -20.219 -20.391 3.26 1 97.88 527 LEU B N 1
ATOM 8174 C CA . LEU B 1 527 ? -20.156 -19.016 2.756 1 97.88 527 LEU B CA 1
ATOM 8175 C C . LEU B 1 527 ? -21 -18.078 3.609 1 97.88 527 LEU B C 1
ATOM 8177 O O . LEU B 1 527 ? -20.547 -17.016 4.027 1 97.88 527 LEU B O 1
ATOM 8181 N N . VAL B 1 528 ? -22.188 -18.5 3.91 1 97.75 528 VAL B N 1
ATOM 8182 C CA . VAL B 1 528 ? -23.094 -17.703 4.727 1 97.75 528 VAL B CA 1
ATOM 8183 C C . VAL B 1 528 ? -22.578 -17.641 6.164 1 97.75 528 VAL B C 1
ATOM 8185 O O . VAL B 1 528 ? -22.531 -16.562 6.773 1 97.75 528 VAL B O 1
ATOM 8188 N N . GLY B 1 529 ? -22.188 -18.75 6.66 1 97 529 GLY B N 1
ATOM 8189 C CA . GLY B 1 529 ? -21.688 -18.812 8.023 1 97 529 GLY B CA 1
ATOM 8190 C C . GLY B 1 529 ? -20.469 -17.938 8.25 1 97 529 GLY B C 1
ATOM 8191 O O . GLY B 1 529 ? -20.344 -17.297 9.297 1 97 529 GLY B O 1
ATOM 8192 N N . THR B 1 530 ? -19.594 -17.906 7.316 1 94.94 530 THR B N 1
ATOM 8193 C CA . THR B 1 530 ? -18.359 -17.156 7.438 1 94.94 530 THR B CA 1
ATOM 8194 C C . THR B 1 530 ? -18.641 -15.656 7.492 1 94.94 530 THR B C 1
ATOM 8196 O O . THR B 1 530 ? -17.875 -14.898 8.102 1 94.94 530 THR B O 1
ATOM 8199 N N . SER B 1 531 ? -19.703 -15.227 6.938 1 93.44 531 SER B N 1
ATOM 8200 C CA . SER B 1 531 ? -20.031 -13.805 6.859 1 93.44 531 SER B CA 1
ATOM 8201 C C . SER B 1 531 ? -21.047 -13.414 7.926 1 93.44 531 SER B C 1
ATOM 8203 O O . SER B 1 531 ? -21.594 -12.312 7.887 1 93.44 531 SER B O 1
ATOM 8205 N N . SER B 1 532 ? -21.297 -14.273 8.867 1 93 532 SER B N 1
ATOM 8206 C CA . SER B 1 532 ? -22.344 -14.031 9.852 1 93 532 SER B CA 1
ATOM 8207 C C . SER B 1 532 ? -21.75 -13.609 11.195 1 93 532 SER B C 1
ATOM 8209 O O . SER B 1 532 ? -22.047 -14.219 12.227 1 93 532 SER B O 1
ATOM 8211 N N . ASP B 1 533 ? -21.047 -12.586 11.141 1 90.25 533 ASP B N 1
ATOM 8212 C CA . ASP B 1 533 ? -20.438 -12.062 12.359 1 90.25 533 ASP B CA 1
ATOM 8213 C C . ASP B 1 533 ? -21.328 -11.008 13.016 1 90.25 533 ASP B C 1
ATOM 8215 O O . ASP B 1 533 ? -21.078 -9.812 12.891 1 90.25 533 ASP B O 1
ATOM 8219 N N . PHE B 1 534 ? -22.266 -11.469 13.883 1 92.5 534 PHE B N 1
ATOM 8220 C CA . PHE B 1 534 ? -23.25 -10.539 14.438 1 92.5 534 PHE B CA 1
ATOM 8221 C C . PHE B 1 534 ? -23.156 -10.5 15.961 1 92.5 534 PHE B C 1
ATOM 8223 O O . PHE B 1 534 ? -23.812 -9.688 16.609 1 92.5 534 PHE B O 1
ATOM 8230 N N . LEU B 1 535 ? -22.344 -11.297 16.531 1 90.38 535 LEU B N 1
ATOM 8231 C CA . LEU B 1 535 ? -22.453 -11.555 17.969 1 90.38 535 LEU B CA 1
ATOM 8232 C C . LEU B 1 535 ? -21.453 -10.719 18.75 1 90.38 535 LEU B C 1
ATOM 8234 O O . LEU B 1 535 ? -21.641 -10.492 19.953 1 90.38 535 LEU B O 1
ATOM 8238 N N . THR B 1 536 ? -20.422 -10.297 18.094 1 84.88 536 THR B N 1
ATOM 8239 C CA . THR B 1 536 ? -19.406 -9.523 18.781 1 84.88 536 THR B CA 1
ATOM 8240 C C . THR B 1 536 ? -18.953 -8.336 17.938 1 84.88 536 THR B C 1
ATOM 8242 O O . THR B 1 536 ? -19.109 -8.352 16.719 1 84.88 536 THR B O 1
ATOM 8245 N N . PRO B 1 537 ? -18.422 -7.27 18.625 1 80.94 537 PRO B N 1
ATOM 8246 C CA . PRO B 1 537 ? -17.922 -6.129 17.859 1 80.94 537 PRO B CA 1
ATOM 8247 C C . PRO B 1 537 ? -16.609 -6.434 17.156 1 80.94 537 PRO B C 1
ATOM 8249 O O . PRO B 1 537 ? -16.234 -5.738 16.203 1 80.94 537 PRO B O 1
ATOM 8252 N N . ILE B 1 538 ? -15.945 -7.453 17.5 1 71.69 538 ILE B N 1
ATOM 8253 C CA . ILE B 1 538 ? -14.594 -7.707 17.016 1 71.69 538 ILE B CA 1
ATOM 8254 C C . ILE B 1 538 ? -14.641 -8.633 15.805 1 71.69 538 ILE B C 1
ATOM 8256 O O . ILE B 1 538 ? -13.68 -8.703 15.031 1 71.69 538 ILE B O 1
ATOM 8260 N N . GLY B 1 539 ? -15.695 -9.312 15.602 1 74.12 539 GLY B N 1
ATOM 8261 C CA . GLY B 1 539 ? -15.789 -10.305 14.539 1 74.12 539 GLY B CA 1
ATOM 8262 C C . GLY B 1 539 ? -15.711 -9.695 13.148 1 74.12 539 GLY B C 1
ATOM 8263 O O . GLY B 1 539 ? -15.336 -10.375 12.195 1 74.12 539 GLY B O 1
ATOM 8264 N N . HIS B 1 540 ? -16.141 -8.555 13.047 1 80.44 540 HIS B N 1
ATOM 8265 C CA . HIS B 1 540 ? -16.141 -7.875 11.758 1 80.44 540 HIS B CA 1
ATOM 8266 C C . HIS B 1 540 ? -15.82 -6.391 11.922 1 80.44 540 HIS B C 1
ATOM 8268 O O . HIS B 1 540 ? -16.266 -5.758 12.883 1 80.44 540 HIS B O 1
ATOM 8274 N N . GLN B 1 541 ? -15.156 -5.859 11.023 1 78.19 541 GLN B N 1
ATOM 8275 C CA . GLN B 1 541 ? -14.727 -4.465 11.102 1 78.19 541 GLN B CA 1
ATOM 8276 C C . GLN B 1 541 ? -15.93 -3.52 11.078 1 78.19 541 GLN B C 1
ATOM 8278 O O . GLN B 1 541 ? -15.898 -2.459 11.703 1 78.19 541 GLN B O 1
ATOM 8283 N N . ASN B 1 542 ? -16.969 -3.863 10.398 1 87.38 542 ASN B N 1
ATOM 8284 C CA . ASN B 1 542 ? -18.188 -3.041 10.383 1 87.38 542 ASN B CA 1
ATOM 8285 C C . ASN B 1 542 ? -18.75 -2.85 11.789 1 87.38 542 ASN B C 1
ATOM 8287 O O . ASN B 1 542 ? -19.219 -1.761 12.133 1 87.38 542 ASN B O 1
ATOM 8291 N N . ASN B 1 543 ? -18.688 -3.887 12.57 1 87.38 543 ASN B N 1
ATOM 8292 C CA . ASN B 1 543 ? -19.203 -3.82 13.938 1 87.38 543 ASN B CA 1
ATOM 8293 C C . ASN B 1 543 ? -18.359 -2.883 14.805 1 87.38 543 ASN B C 1
ATOM 8295 O O . ASN B 1 543 ? -18.906 -2.09 15.578 1 87.38 543 ASN B O 1
ATOM 8299 N N . LEU B 1 544 ? -17.141 -2.924 14.617 1 77.44 544 LEU B N 1
ATOM 8300 C CA . LEU B 1 544 ? -16.25 -2.064 15.375 1 77.44 544 LEU B CA 1
ATOM 8301 C C . LEU B 1 544 ? -16.422 -0.604 14.977 1 77.44 544 LEU B C 1
ATOM 8303 O O . LEU B 1 544 ? -16.328 0.29 15.82 1 77.44 544 LEU B O 1
ATOM 8307 N N . LEU B 1 545 ? -16.688 -0.416 13.797 1 80.06 545 LEU B N 1
ATOM 8308 C CA . LEU B 1 545 ? -16.812 0.934 13.258 1 80.06 545 LEU B CA 1
ATOM 8309 C C . LEU B 1 545 ? -18 1.663 13.875 1 80.06 545 LEU B C 1
ATOM 8311 O O . LEU B 1 545 ? -17.953 2.881 14.07 1 80.06 545 LEU B O 1
ATOM 8315 N N . VAL B 1 546 ? -19 0.968 14.227 1 87.75 546 VAL B N 1
ATOM 8316 C CA . VAL B 1 546 ? -20.219 1.633 14.695 1 87.75 546 VAL B CA 1
ATOM 8317 C C . VAL B 1 546 ? -20.25 1.621 16.219 1 87.75 546 VAL B C 1
ATOM 8319 O O . VAL B 1 546 ? -21.125 2.238 16.828 1 87.75 546 VAL B O 1
ATOM 8322 N N . MET B 1 547 ? -19.328 0.969 16.859 1 84.38 547 MET B N 1
ATOM 8323 C CA . MET B 1 547 ? -19.375 0.791 18.297 1 84.38 547 MET B CA 1
ATOM 8324 C C . MET B 1 547 ? -19.328 2.137 19.016 1 84.38 547 MET B C 1
ATOM 8326 O O . MET B 1 547 ? -20.203 2.443 19.828 1 84.38 547 MET B O 1
ATOM 8330 N N . ALA B 1 548 ? -18.391 2.973 18.656 1 78.25 548 ALA B N 1
ATOM 8331 C CA . ALA B 1 548 ? -18.234 4.266 19.312 1 78.25 548 ALA B CA 1
ATOM 8332 C C . ALA B 1 548 ? -19.328 5.246 18.875 1 78.25 548 ALA B C 1
ATOM 8334 O O . ALA B 1 548 ? -20 5.859 19.703 1 78.25 548 ALA B O 1
ATOM 8335 N N . PRO B 1 549 ? -19.516 5.324 17.656 1 77.56 549 PRO B N 1
ATOM 8336 C CA . PRO B 1 549 ? -20.562 6.242 17.219 1 77.56 549 PRO B CA 1
ATOM 8337 C C . PRO B 1 549 ? -21.938 5.875 17.766 1 77.56 549 PRO B C 1
ATOM 8339 O O . PRO B 1 549 ? -22.766 6.758 18.031 1 77.56 549 PRO B O 1
ATOM 8342 N N . GLY B 1 550 ? -22.25 4.582 17.906 1 86.75 550 GLY B N 1
ATOM 8343 C CA . GLY B 1 550 ? -23.531 4.137 18.406 1 86.75 550 GLY B CA 1
ATOM 8344 C C . GLY B 1 550 ? -23.578 3.988 19.922 1 86.75 550 GLY B C 1
ATOM 8345 O O . GLY B 1 550 ? -24.641 3.779 20.5 1 86.75 550 GLY B O 1
ATOM 8346 N N . GLY B 1 551 ? -22.312 4.082 20.484 1 83.12 551 GLY B N 1
ATOM 8347 C CA . GLY B 1 551 ? -22.234 3.947 21.938 1 83.12 551 GLY B CA 1
ATOM 8348 C C . GLY B 1 551 ? -22.484 2.533 22.406 1 83.12 551 GLY B C 1
ATOM 8349 O O . GLY B 1 551 ? -23.031 2.332 23.5 1 83.12 551 GLY B O 1
ATOM 8350 N N . TYR B 1 552 ? -22.172 1.562 21.672 1 87.69 552 TYR B N 1
ATOM 8351 C CA . TYR B 1 552 ? -22.516 0.176 21.969 1 87.69 552 TYR B CA 1
ATOM 8352 C C . TYR B 1 552 ? -21.531 -0.44 22.953 1 87.69 552 TYR B C 1
ATOM 8354 O O . TYR B 1 552 ? -20.344 -0.107 22.938 1 87.69 552 TYR B O 1
ATOM 8362 N N . ARG B 1 553 ? -22.062 -1.254 23.75 1 85.62 553 ARG B N 1
ATOM 8363 C CA . ARG B 1 553 ? -21.234 -2.139 24.562 1 85.62 553 ARG B CA 1
ATOM 8364 C C . ARG B 1 553 ? -21.109 -3.516 23.922 1 85.62 553 ARG B C 1
ATOM 8366 O O . ARG B 1 553 ? -21.859 -3.854 23.016 1 85.62 553 ARG B O 1
ATOM 8373 N N . PHE B 1 554 ? -20.203 -4.312 24.391 1 84.81 554 PHE B N 1
ATOM 8374 C CA . PHE B 1 554 ? -19.906 -5.637 23.859 1 84.81 554 PHE B CA 1
ATOM 8375 C C . PHE B 1 554 ? -21.156 -6.508 23.875 1 84.81 554 PHE B C 1
ATOM 8377 O O . PHE B 1 554 ? -21.453 -7.207 22.906 1 84.81 554 PHE B O 1
ATOM 8384 N N . THR B 1 555 ? -22.016 -6.422 24.828 1 87.31 555 THR B N 1
ATOM 8385 C CA . THR B 1 555 ? -23.156 -7.305 25.047 1 87.31 555 THR B CA 1
ATOM 8386 C C . THR B 1 555 ? -24.328 -6.895 24.156 1 87.31 555 THR B C 1
ATOM 8388 O O . THR B 1 555 ? -25.25 -7.68 23.938 1 87.31 555 THR B O 1
ATOM 8391 N N . ASP B 1 556 ? -24.25 -5.711 23.719 1 90.31 556 ASP B N 1
ATOM 8392 C CA . ASP B 1 556 ? -25.344 -5.227 22.875 1 90.31 556 ASP B CA 1
ATOM 8393 C C . ASP B 1 556 ? -25.406 -5.984 21.547 1 90.31 556 ASP B C 1
ATOM 8395 O O . ASP B 1 556 ? -26.484 -6.152 20.969 1 90.31 556 ASP B O 1
ATOM 8399 N N . TYR B 1 557 ? -24.297 -6.449 21.078 1 91.88 557 TYR B N 1
ATOM 8400 C CA . TYR B 1 557 ? -24.234 -7.148 19.797 1 91.88 557 TYR B CA 1
ATOM 8401 C C . TYR B 1 557 ? -24.922 -8.5 19.891 1 91.88 557 TYR B C 1
ATOM 8403 O O . TYR B 1 557 ? -25.672 -8.883 18.984 1 91.88 557 TYR B O 1
ATOM 8411 N N . ALA B 1 558 ? -24.734 -9.172 20.953 1 91.69 558 ALA B N 1
ATOM 8412 C CA . ALA B 1 558 ? -25.391 -10.461 21.141 1 91.69 558 ALA B CA 1
ATOM 8413 C C . ALA B 1 558 ? -26.906 -10.289 21.312 1 91.69 558 ALA B C 1
ATOM 8415 O O . ALA B 1 558 ? -27.688 -11.148 20.906 1 91.69 558 ALA B O 1
ATOM 8416 N N . ARG B 1 559 ? -27.297 -9.219 21.891 1 92 559 ARG B N 1
ATOM 8417 C CA . ARG B 1 559 ? -28.703 -8.969 22.109 1 92 559 ARG B CA 1
ATOM 8418 C C . ARG B 1 559 ? -29.469 -8.922 20.797 1 92 559 ARG B C 1
ATOM 8420 O O . ARG B 1 559 ? -30.516 -9.555 20.656 1 92 559 ARG B O 1
ATOM 8427 N N . ALA B 1 560 ? -29 -8.242 19.922 1 92.81 560 ALA B N 1
ATOM 8428 C CA . ALA B 1 560 ? -29.656 -8.141 18.609 1 92.81 560 ALA B CA 1
ATOM 8429 C C . ALA B 1 560 ? -29.141 -9.211 17.656 1 92.81 560 ALA B C 1
ATOM 8431 O O . ALA B 1 560 ? -29.875 -9.68 16.781 1 92.81 560 ALA B O 1
ATOM 8432 N N . GLY B 1 561 ? -27.953 -9.617 17.797 1 95.25 561 GLY B N 1
ATOM 8433 C CA . GLY B 1 561 ? -27.281 -10.492 16.844 1 95.25 561 GLY B CA 1
ATOM 8434 C C . GLY B 1 561 ? -27.625 -11.961 17.047 1 95.25 561 GLY B C 1
ATOM 8435 O O . GLY B 1 561 ? -27.578 -12.75 16.109 1 95.25 561 GLY B O 1
ATOM 8436 N N . ALA B 1 562 ? -27.938 -12.375 18.266 1 95 562 ALA B N 1
ATOM 8437 C CA . ALA B 1 562 ? -28.188 -13.781 18.562 1 95 562 ALA B CA 1
ATOM 8438 C C . ALA B 1 562 ? -29.391 -14.297 17.781 1 95 562 ALA B C 1
ATOM 8440 O O . ALA B 1 562 ? -29.312 -15.344 17.125 1 95 562 ALA B O 1
ATOM 8441 N N . LEU B 1 563 ? -30.438 -13.578 17.906 1 96.31 563 LEU B N 1
ATOM 8442 C CA . LEU B 1 563 ? -31.625 -13.992 17.172 1 96.31 563 LEU B CA 1
ATOM 8443 C C . LEU B 1 563 ? -31.391 -13.914 15.672 1 96.31 563 LEU B C 1
ATOM 8445 O O . LEU B 1 563 ? -31.891 -14.742 14.914 1 96.31 563 LEU B O 1
ATOM 8449 N N . LEU B 1 564 ? -30.688 -12.922 15.258 1 97.19 564 LEU B N 1
ATOM 8450 C CA . LEU B 1 564 ? -30.344 -12.805 13.844 1 97.19 564 LEU B CA 1
ATOM 8451 C C . LEU B 1 564 ? -29.531 -14.008 13.375 1 97.19 564 LEU B C 1
ATOM 8453 O O . LEU B 1 564 ? -29.781 -14.539 12.289 1 97.19 564 LEU B O 1
ATOM 8457 N N . ALA B 1 565 ? -28.594 -14.414 14.18 1 97.19 565 ALA B N 1
ATOM 8458 C CA . ALA B 1 565 ? -27.75 -15.57 13.852 1 97.19 565 ALA B CA 1
ATOM 8459 C C . ALA B 1 565 ? -28.594 -16.828 13.656 1 97.19 565 ALA B C 1
ATOM 8461 O O . ALA B 1 565 ? -28.375 -17.578 12.711 1 97.19 565 ALA B O 1
ATOM 8462 N N . VAL B 1 566 ? -29.531 -17 14.492 1 97.38 566 VAL B N 1
ATOM 8463 C CA . VAL B 1 566 ? -30.422 -18.156 14.398 1 97.38 566 VAL B CA 1
ATOM 8464 C C . VAL B 1 566 ? -31.266 -18.078 13.125 1 97.38 566 VAL B C 1
ATOM 8466 O O . VAL B 1 566 ? -31.438 -19.078 12.422 1 97.38 566 VAL B O 1
ATOM 8469 N N . LEU B 1 567 ? -31.75 -16.938 12.859 1 97.94 567 LEU B N 1
ATOM 8470 C CA . LEU B 1 567 ? -32.562 -16.734 11.664 1 97.94 567 LEU B CA 1
ATOM 8471 C C . LEU B 1 567 ? -31.75 -16.969 10.398 1 97.94 567 LEU B C 1
ATOM 8473 O O . LEU B 1 567 ? -32.25 -17.547 9.43 1 97.94 567 LEU B O 1
ATOM 8477 N N . VAL B 1 568 ? -30.547 -16.516 10.406 1 97.88 568 VAL B N 1
ATOM 8478 C CA . VAL B 1 568 ? -29.672 -16.672 9.258 1 97.88 568 VAL B CA 1
ATOM 8479 C C . VAL B 1 568 ? -29.406 -18.156 9.016 1 97.88 568 VAL B C 1
ATOM 8481 O O . VAL B 1 568 ? -29.484 -18.641 7.887 1 97.88 568 VAL B O 1
ATOM 8484 N N . VAL B 1 569 ? -29.078 -18.906 10.047 1 98.12 569 VAL B N 1
ATOM 8485 C CA . VAL B 1 569 ? -28.812 -20.328 9.938 1 98.12 569 VAL B CA 1
ATOM 8486 C C . VAL B 1 569 ? -30.062 -21.062 9.461 1 98.12 569 VAL B C 1
ATOM 8488 O O . VAL B 1 569 ? -30 -21.906 8.57 1 98.12 569 VAL B O 1
ATOM 8491 N N . ALA B 1 570 ? -31.188 -20.703 10.039 1 98.38 570 ALA B N 1
ATOM 8492 C CA . ALA B 1 570 ? -32.438 -21.344 9.672 1 98.38 570 ALA B CA 1
ATOM 8493 C C . ALA B 1 570 ? -32.812 -21.047 8.227 1 98.38 570 ALA B C 1
ATOM 8495 O O . ALA B 1 570 ? -33.219 -21.938 7.484 1 98.38 570 ALA B O 1
ATOM 8496 N N . THR B 1 571 ? -32.688 -19.797 7.844 1 98.44 571 THR B N 1
ATOM 8497 C CA . THR B 1 571 ? -33 -19.406 6.477 1 98.44 571 THR B CA 1
ATOM 8498 C C . THR B 1 571 ? -32.094 -20.109 5.484 1 98.44 571 THR B C 1
ATOM 8500 O O . THR B 1 571 ? -32.531 -20.578 4.434 1 98.44 571 THR B O 1
ATOM 8503 N N . THR B 1 572 ? -30.797 -20.156 5.809 1 98.44 572 THR B N 1
ATOM 8504 C CA . THR B 1 572 ? -29.812 -20.812 4.957 1 98.44 572 THR B CA 1
ATOM 8505 C C . THR B 1 572 ? -30.156 -22.297 4.793 1 98.44 572 THR B C 1
ATOM 8507 O O . THR B 1 572 ? -30.141 -22.828 3.68 1 98.44 572 THR B O 1
ATOM 8510 N N . ALA B 1 573 ? -30.453 -22.953 5.91 1 98.06 573 ALA B N 1
ATOM 8511 C CA . ALA B 1 573 ? -30.797 -24.375 5.891 1 98.06 573 ALA B CA 1
ATOM 8512 C C . ALA B 1 573 ? -32.031 -24.625 5.051 1 98.06 573 ALA B C 1
ATOM 8514 O O . ALA B 1 573 ? -32.094 -25.578 4.266 1 98.06 573 ALA B O 1
ATOM 8515 N N . PHE B 1 574 ? -33 -23.781 5.18 1 97.94 574 PHE B N 1
ATOM 8516 C CA . PHE B 1 574 ? -34.281 -23.953 4.465 1 97.94 574 PHE B CA 1
ATOM 8517 C C . PHE B 1 574 ? -34.094 -23.734 2.969 1 97.94 574 PHE B C 1
ATOM 8519 O O . PHE B 1 574 ? -34.5 -24.562 2.158 1 97.94 574 PHE B O 1
ATOM 8526 N N . VAL B 1 575 ? -33.438 -22.672 2.584 1 98 575 VAL B N 1
ATOM 8527 C CA . VAL B 1 575 ? -33.312 -22.297 1.184 1 98 575 VAL B CA 1
ATOM 8528 C C . VAL B 1 575 ? -32.406 -23.312 0.466 1 98 575 VAL B C 1
ATOM 8530 O O . VAL B 1 575 ? -32.75 -23.766 -0.634 1 98 575 VAL B O 1
ATOM 8533 N N . LEU B 1 576 ? -31.297 -23.703 1.094 1 97.88 576 LEU B N 1
ATOM 8534 C CA . LEU B 1 576 ? -30.359 -24.609 0.437 1 97.88 576 LEU B CA 1
ATOM 8535 C C . LEU B 1 576 ? -30.906 -26.031 0.392 1 97.88 576 LEU B C 1
ATOM 8537 O O . LEU B 1 576 ? -30.641 -26.766 -0.562 1 97.88 576 LEU B O 1
ATOM 8541 N N . SER B 1 577 ? -31.672 -26.469 1.452 1 96.75 577 SER B N 1
ATOM 8542 C CA . SER B 1 577 ? -32.312 -27.781 1.408 1 96.75 577 SER B CA 1
ATOM 8543 C C . SER B 1 577 ? -33.344 -27.859 0.302 1 96.75 577 SER B C 1
ATOM 8545 O O . SER B 1 577 ? -33.5 -28.891 -0.338 1 96.75 577 SER B O 1
ATOM 8547 N N . ALA B 1 578 ? -34 -26.766 0.09 1 96.38 578 ALA B N 1
ATOM 8548 C CA . ALA B 1 578 ? -35.031 -26.719 -0.967 1 96.38 578 ALA B CA 1
ATOM 8549 C C . ALA B 1 578 ? -34.375 -26.703 -2.346 1 96.38 578 ALA B C 1
ATOM 8551 O O . ALA B 1 578 ? -34.906 -27.281 -3.297 1 96.38 578 ALA B O 1
ATOM 8552 N N . SER B 1 579 ? -33.25 -26.125 -2.488 1 95.31 579 SER B N 1
ATOM 8553 C CA . SER B 1 579 ? -32.594 -25.969 -3.777 1 95.31 579 SER B CA 1
ATOM 8554 C C . SER B 1 579 ? -31.797 -27.234 -4.141 1 95.31 579 SER B C 1
ATOM 8556 O O . SER B 1 579 ? -31.688 -27.578 -5.32 1 95.31 579 SER B O 1
ATOM 8558 N N . PHE B 1 580 ? -31.219 -27.875 -3.141 1 93.5 580 PHE B N 1
ATOM 8559 C CA . PHE B 1 580 ? -30.312 -28.969 -3.436 1 93.5 580 PHE B CA 1
ATOM 8560 C C . PHE B 1 580 ? -30.891 -30.297 -2.979 1 93.5 580 PHE B C 1
ATOM 8562 O O . PHE B 1 580 ? -30.328 -31.359 -3.246 1 93.5 580 PHE B O 1
ATOM 8569 N N . GLY B 1 581 ? -32 -30.266 -2.199 1 84.5 581 GLY B N 1
ATOM 8570 C CA . GLY B 1 581 ? -32.656 -31.484 -1.744 1 84.5 581 GLY B CA 1
ATOM 8571 C C . GLY B 1 581 ? -33.688 -32 -2.721 1 84.5 581 GLY B C 1
ATOM 8572 O O . GLY B 1 581 ? -34.125 -31.281 -3.615 1 84.5 581 GLY B O 1
#

InterPro domains:
  IPR004680 Citrate transporter-like domain [PF03600] (21-529)
  IPR031312 Sodium/sulphate symporter, conserved site [PS01271] (530-546)
  IPR036721 Regulator of K+ conductance, C-terminal domain superfamily [SSF116726] (299-368)
  IPR051679 Divalent Anion Sodium Symporter-Related Transporters [PTHR43652] (11-576)

Solvent-accessible surface area (backbone atoms only — not comparable to full-atom values): 56868 Å² total; per-residue (Å²): 92,74,46,54,89,80,42,55,52,21,57,51,37,44,49,44,50,51,50,40,50,53,46,46,55,65,63,80,51,58,64,32,57,44,23,44,50,40,34,52,50,31,42,50,46,51,62,31,51,78,88,45,53,43,43,18,45,24,29,53,44,39,48,24,48,46,20,44,31,34,42,28,48,36,42,58,70,27,26,53,60,53,52,53,54,57,68,61,63,62,83,92,55,54,71,43,56,44,47,36,51,52,24,50,47,24,13,55,44,1,24,68,20,49,37,56,58,27,34,62,60,44,45,64,56,42,40,47,54,22,51,74,68,73,40,45,36,25,45,40,42,57,49,36,33,52,26,8,42,34,14,18,45,23,26,37,72,8,32,68,35,44,29,48,39,20,46,51,35,22,74,73,70,70,52,52,66,54,60,59,67,45,25,67,54,19,47,52,36,36,52,54,47,39,52,41,33,38,71,50,30,35,74,62,47,73,86,28,80,16,66,51,61,77,58,59,68,64,55,28,24,32,69,38,30,25,69,49,62,42,80,51,46,70,66,59,49,48,55,45,28,50,75,62,58,32,42,81,72,45,38,30,49,92,90,34,81,45,76,81,51,91,82,23,56,46,49,58,60,28,25,41,31,32,37,21,58,60,54,64,55,60,52,38,68,61,38,93,56,64,46,56,45,84,66,71,57,94,73,38,38,32,35,31,26,30,33,33,82,82,22,78,53,50,72,33,36,47,49,46,51,20,60,76,49,74,62,56,31,40,71,62,29,29,18,64,67,50,52,70,64,68,56,63,63,56,71,40,62,38,44,65,66,40,36,36,27,36,31,20,38,59,68,54,49,53,51,47,21,64,74,40,38,36,43,76,76,45,75,66,51,70,62,78,57,49,61,70,57,28,50,51,51,51,48,44,50,52,48,27,52,46,45,28,68,77,67,68,42,58,59,28,57,37,32,38,49,37,32,50,48,36,49,74,68,58,64,39,62,75,81,48,51,68,69,42,35,62,58,55,59,44,46,24,47,12,25,34,45,35,46,39,49,25,26,50,75,40,43,28,34,53,55,53,23,51,60,56,41,66,78,44,63,87,53,54,63,41,55,50,28,29,50,48,13,45,50,30,25,57,46,9,51,49,28,46,34,53,61,33,26,52,56,47,34,62,29,26,42,48,32,16,61,72,70,70,49,61,41,64,48,34,41,51,24,36,50,50,12,24,51,48,49,42,49,40,42,79,29,28,70,48,42,46,66,36,26,54,39,18,38,56,56,67,65,53,29,36,61,38,18,47,62,46,50,53,49,41,32,51,45,44,15,50,51,41,31,64,71,72,95,94,74,44,54,88,82,42,55,52,20,57,52,37,43,50,45,51,50,50,41,49,53,46,45,52,65,63,80,52,59,64,32,58,45,24,43,52,40,33,50,49,30,42,49,45,50,62,29,52,79,86,44,52,43,43,18,46,22,30,55,45,38,48,23,47,46,20,44,33,34,43,28,48,34,43,58,69,26,28,54,60,52,52,53,53,56,67,61,64,61,82,91,54,55,70,43,56,44,46,35,49,51,25,50,46,24,13,55,44,1,23,67,20,50,37,56,59,26,35,63,58,43,45,64,56,40,39,49,53,21,51,75,67,73,40,46,36,26,43,41,42,58,50,36,32,52,27,9,43,33,14,19,42,24,26,37,73,8,32,66,35,44,29,47,37,21,46,51,34,23,73,73,70,71,51,53,64,52,60,58,66,44,25,67,54,20,46,52,36,34,52,56,47,40,53,42,31,38,71,49,31,32,74,61,46,72,84,27,80,17,66,52,61,77,58,60,68,64,57,28,23,32,70,39,30,25,70,48,62,41,80,52,45,71,67,60,48,47,55,44,27,47,75,61,59,32,42,81,72,45,37,29,50,93,91,35,81,46,76,82,51,92,81,23,56,46,49,58,60,29,25,41,32,31,38,21,58,60,54,64,56,60,52,40,68,60,38,93,57,65,46,56,45,83,66,71,57,93,74,38,38,34,34,32,27,31,32,32,79,81,24,78,53,50,71,33,37,47,49,46,50,21,60,75,49,74,63,55,31,39,73,62,30,28,19,66,67,50,53,70,64,68,56,63,65,57,72,38,63,37,47,63,65,40,38,36,27,36,32,20,38,59,69,55,48,53,51,47,22,63,74,40,37,35,42,75,75,44,75,65,51,70,61,78,56,48,61,68,56,29,49,51,50,50,48,44,51,51,47,27,52,46,44,28,67,76,66,67,42,56,59,28,59,37,32,40,49,36,34,49,51,36,49,74,68,58,64,38,60,74,80,47,50,67,68,43,36,62,58,55,59,42,48,23,49,13,24,34,44,36,46,38,49,25,26,50,76,39,40,28,34,52,56,54,23,51,61,55,42,65,79,44,62,88,53,53,65,41,55,50,29,29,49,47,13,44,51,30,24,55,46,10,50,49,29,46,34,51,60,33,27,52,56,47,35,60,29,26,42,48,31,17,63,73,69,69,49,60,40,62,46,34,39,52,23,35,51,51,12,25,51,50,50,42,49,41,44,79,30,30,69,47,41,46,66,36,27,55,40,18,38,56,56,68,65,54,30,36,61,39,19,46,61,47,52,52,48,42,33,51,45,45,15,52,49,41,31,64,71,71,95